Protein AF-A0A4R8HJK3-F1 (afdb_monomer)

Radius of gyration: 37.57 Å; Cα contacts (8 Å, |Δi|>4): 2387; chains: 1; bounding box: 85×85×134 Å

Sequence (767 aa):
MAYPEAEYRPLYYRHLDSIHRRRPHNGYPIPLLAPASTQYASVTLSGANAGLKINGTNYTLIQTVAQLDALDSHDATVLPGTTAASVSGNYALGQNIDASGTTYTDALIEKFSGMPAGLDHTVGNLTITSTALVNNNPVSNLALIGQTTAGGLVRDIGVVNANISSSATVVFSSGPQTVYGNFLGALVGSNLANISKAYSTGTVVGGNSGGLIGYNGIFPQPGVFNTISDSFSTVNVTGATVGGLIGRSEYLKIYRSHASGTVDSSLGGNSGGLIGYASNTNVYDSYATGDVLGGTIGVGLGGLIGNVPSGSAPILIRNSFATGNATGFYDLGGLVGTVSSSISNFTLENSYATGNVTSYQNTDVSQPPGIGGLIGAASSFGSNIVTITNSHATGNVTYTGAFGTGAGGLVGYTQGNGLIANSYATGNVTGVSGTGGLIGTGGSTNITNSYATGNVTGGNNAGGLAGSSSATITNSYATGNVVANVQAGGLVGTNAGGTITGSHATGSVTALGTTTNATLASAGGLVGTNFGLISNSYATGAVTGQSGYTGGIAGVNFNNSGNPNNTTTGVINNSYYNSEVNPSLPATNFPSGLASQLVAGKVTGGGGLTSAQIKDAPFYINGTINQVFAARAAAAEAAAAASAAAARLAQTQHAASGAGNVISNRATAPTTVPNGLLATAGRAAVEAVSSADVDALIQGCEPTQTPLPAVRTHTQHASTTTSGPHKVHVSSPGAHYRARIRSIEVDGQHFDLDNGGRNSAPTPNAQ

Structure (mmCIF, N/CA/C/O backbone):
data_AF-A0A4R8HJK3-F1
#
_entry.id   AF-A0A4R8HJK3-F1
#
loop_
_atom_site.group_PDB
_atom_site.id
_atom_site.type_symbol
_atom_site.label_atom_id
_atom_site.label_alt_id
_atom_site.label_comp_id
_atom_site.label_asym_id
_atom_site.label_entity_id
_atom_site.label_seq_id
_atom_site.pdbx_PDB_ins_code
_atom_site.Cartn_x
_atom_site.Cartn_y
_atom_site.Cartn_z
_atom_site.occupancy
_atom_site.B_iso_or_equiv
_atom_site.auth_seq_id
_atom_site.auth_comp_id
_atom_site.auth_asym_id
_atom_site.auth_atom_id
_atom_site.pdbx_PDB_model_num
ATOM 1 N N . MET A 1 1 ? 20.013 -35.938 18.087 1.00 31.06 1 MET A N 1
ATOM 2 C CA . MET A 1 1 ? 18.830 -36.562 18.715 1.00 31.06 1 MET A CA 1
ATOM 3 C C . MET A 1 1 ? 17.604 -35.918 18.106 1.00 31.06 1 MET A C 1
ATOM 5 O O . MET A 1 1 ? 17.347 -34.755 18.378 1.00 31.06 1 MET A O 1
ATOM 9 N N . ALA A 1 2 ? 16.949 -36.632 17.196 1.00 28.08 2 ALA A N 1
ATOM 10 C CA . ALA A 1 2 ? 15.726 -36.200 16.534 1.00 28.08 2 ALA A CA 1
ATOM 11 C C . ALA A 1 2 ? 14.532 -36.817 17.274 1.00 28.08 2 ALA A C 1
ATOM 13 O O . ALA A 1 2 ? 14.559 -38.013 17.557 1.00 28.08 2 ALA A O 1
ATOM 14 N N . TYR A 1 3 ? 13.515 -36.010 17.570 1.00 24.00 3 TYR A N 1
ATOM 15 C CA . TYR A 1 3 ? 12.182 -36.480 17.947 1.00 24.00 3 TYR A CA 1
ATOM 16 C C . TYR A 1 3 ? 11.163 -35.926 16.936 1.00 24.00 3 TYR A C 1
ATOM 18 O O . TYR A 1 3 ? 11.348 -34.799 16.473 1.00 24.00 3 TYR A O 1
ATOM 26 N N . PRO A 1 4 ? 10.148 -36.715 16.541 1.00 32.66 4 PRO A N 1
ATOM 27 C CA . PRO A 1 4 ? 9.341 -36.465 15.351 1.00 32.66 4 PRO A CA 1
ATOM 28 C C . PRO A 1 4 ? 8.072 -35.653 15.653 1.00 32.66 4 PRO A C 1
ATOM 30 O O . PRO A 1 4 ? 7.430 -35.850 16.685 1.00 32.66 4 PRO A O 1
ATOM 33 N N . GLU A 1 5 ? 7.677 -34.787 14.717 1.00 28.19 5 GLU A N 1
ATOM 34 C CA . GLU A 1 5 ? 6.340 -34.189 14.678 1.00 28.19 5 GLU A CA 1
ATOM 35 C C . GLU A 1 5 ? 5.310 -35.254 14.277 1.00 28.19 5 GLU A C 1
ATOM 37 O O . GLU A 1 5 ? 5.329 -35.763 13.156 1.00 28.19 5 GLU A O 1
ATOM 42 N N . ALA A 1 6 ? 4.403 -35.583 15.195 1.00 27.94 6 ALA A N 1
ATOM 43 C CA . ALA A 1 6 ? 3.188 -36.330 14.904 1.00 27.94 6 ALA A CA 1
ATOM 44 C C . ALA A 1 6 ? 1.974 -35.401 15.034 1.00 27.94 6 ALA A C 1
ATOM 46 O O . ALA A 1 6 ? 1.847 -34.630 15.985 1.00 27.94 6 ALA A O 1
ATOM 47 N N . GLU A 1 7 ? 1.107 -35.490 14.032 1.00 33.06 7 GLU A N 1
ATOM 48 C CA . GLU A 1 7 ? -0.094 -34.696 13.803 1.00 33.06 7 GLU A CA 1
ATOM 49 C C . GLU A 1 7 ? -1.049 -34.628 15.006 1.00 33.06 7 GLU A C 1
ATOM 51 O O . GLU A 1 7 ? -1.525 -35.644 15.505 1.00 33.06 7 GLU A O 1
ATOM 56 N N . TYR A 1 8 ? -1.464 -33.409 15.358 1.00 25.27 8 TYR A N 1
ATOM 57 C CA . TYR A 1 8 ? -2.750 -33.149 16.004 1.00 25.27 8 TYR A CA 1
ATOM 58 C C . TYR A 1 8 ? -3.530 -32.151 15.140 1.00 25.27 8 TYR A C 1
ATOM 60 O O . TYR A 1 8 ? -3.391 -30.936 15.264 1.00 25.27 8 TYR A O 1
ATOM 68 N N . ARG A 1 9 ? -4.349 -32.673 14.219 1.00 28.58 9 ARG A N 1
ATOM 69 C CA . ARG A 1 9 ? -5.358 -31.902 13.476 1.00 28.58 9 ARG A CA 1
ATOM 70 C C . ARG A 1 9 ? -6.729 -32.105 14.139 1.00 28.58 9 ARG A C 1
ATOM 72 O O . ARG A 1 9 ? -7.262 -33.210 14.047 1.00 28.58 9 ARG A O 1
ATOM 79 N N . PRO A 1 10 ? -7.356 -31.086 14.754 1.00 29.20 10 PRO A N 1
ATOM 80 C CA . PRO A 1 10 ? -8.747 -31.189 15.179 1.00 29.20 10 PRO A CA 1
ATOM 81 C C . PRO A 1 10 ? -9.685 -31.118 13.965 1.00 29.20 10 PRO A C 1
ATOM 83 O O . PRO A 1 10 ? -9.538 -30.271 13.084 1.00 29.20 10 PRO A O 1
ATOM 86 N N . LEU A 1 11 ? -10.689 -31.994 13.951 1.00 28.12 11 LEU A N 1
ATOM 87 C CA . LEU A 1 11 ? -11.672 -32.245 12.885 1.00 28.12 11 LEU A CA 1
ATOM 88 C C . LEU A 1 11 ? -12.611 -31.068 12.522 1.00 28.12 11 LEU A C 1
ATOM 90 O O . LEU A 1 11 ? -13.543 -31.254 11.744 1.00 28.12 11 LEU A O 1
ATOM 94 N N . TYR A 1 12 ? -12.364 -29.848 13.005 1.00 28.33 12 TYR A N 1
ATOM 95 C CA . TYR A 1 12 ? -13.223 -28.681 12.750 1.00 28.33 12 TYR A CA 1
ATOM 96 C C . TYR A 1 12 ? -12.961 -27.980 11.400 1.00 28.33 12 TYR A C 1
ATOM 98 O O . TYR A 1 12 ? -13.743 -27.136 10.972 1.00 28.33 12 TYR A O 1
ATOM 106 N N . TYR A 1 13 ? -11.890 -28.349 10.684 1.00 30.72 13 TYR A N 1
ATOM 107 C CA . TYR A 1 13 ? -11.502 -27.702 9.420 1.00 30.72 13 TYR A CA 1
ATOM 108 C C . TYR A 1 13 ? -12.214 -28.234 8.161 1.00 30.72 13 TYR A C 1
ATOM 110 O O . TYR A 1 13 ? -12.212 -27.558 7.136 1.00 30.72 13 TYR A O 1
ATOM 118 N N . ARG A 1 14 ? -12.877 -29.401 8.202 1.00 26.73 14 ARG A N 1
ATOM 119 C CA . ARG A 1 14 ? -13.478 -29.999 6.986 1.00 26.73 14 ARG A CA 1
ATOM 120 C C . ARG A 1 14 ? -14.782 -29.349 6.509 1.00 26.73 14 ARG A C 1
ATOM 122 O O . ARG A 1 14 ? -15.189 -29.616 5.383 1.00 26.73 14 ARG A O 1
ATOM 129 N N . HIS A 1 15 ? -15.424 -28.496 7.310 1.00 26.30 15 HIS A N 1
ATOM 130 C CA . HIS A 1 15 ? -16.666 -27.817 6.908 1.00 26.30 15 HIS A CA 1
ATOM 131 C C . HIS A 1 15 ? -16.493 -26.356 6.472 1.00 26.30 15 HIS A C 1
ATOM 133 O O . HIS A 1 15 ? -17.415 -25.782 5.900 1.00 26.30 15 HIS A O 1
ATOM 139 N N . LEU A 1 16 ? -15.304 -25.771 6.646 1.00 30.98 16 LEU A N 1
ATOM 140 C CA . LEU A 1 16 ? -15.002 -24.426 6.142 1.00 30.98 16 LEU A CA 1
ATOM 141 C C . LEU A 1 16 ? -14.390 -24.453 4.732 1.00 30.98 16 LEU A C 1
ATOM 143 O O . LEU A 1 16 ? -14.540 -23.489 3.984 1.00 30.98 16 LEU A O 1
ATOM 147 N N . ASP A 1 17 ? -13.806 -25.574 4.295 1.00 29.61 17 ASP A N 1
ATOM 148 C CA . ASP A 1 17 ? -13.313 -25.755 2.916 1.00 29.61 17 ASP A CA 1
ATOM 149 C C . ASP A 1 17 ? -14.422 -25.733 1.846 1.00 29.61 17 ASP A C 1
ATOM 151 O O . ASP A 1 17 ? -14.151 -25.452 0.678 1.00 29.61 17 ASP A O 1
ATOM 155 N N . SER A 1 18 ? -15.691 -25.954 2.210 1.00 29.59 18 SER A N 1
ATOM 156 C CA . SER A 1 18 ? -16.807 -25.827 1.262 1.00 29.59 18 SER A CA 1
ATOM 157 C C . SER A 1 18 ? -17.235 -24.378 1.000 1.00 29.59 18 SER A C 1
ATOM 159 O O . SER A 1 18 ? -17.853 -24.122 -0.031 1.00 29.59 18 SER A O 1
ATOM 161 N N . ILE A 1 19 ? -16.871 -23.422 1.865 1.00 34.91 19 ILE A N 1
ATOM 162 C CA . ILE A 1 19 ? -17.136 -21.984 1.651 1.00 34.91 19 ILE A CA 1
ATOM 163 C C . ILE A 1 19 ? -16.009 -21.331 0.825 1.00 34.91 19 ILE A C 1
ATOM 165 O O . ILE A 1 19 ? -16.246 -20.367 0.100 1.00 34.91 19 ILE A O 1
ATOM 169 N N . HIS A 1 20 ? -14.815 -21.935 0.790 1.00 38.59 20 HIS A N 1
ATOM 170 C CA . HIS A 1 20 ? -13.681 -21.505 -0.044 1.00 38.59 20 HIS A CA 1
ATOM 171 C C . HIS A 1 20 ? -13.881 -21.707 -1.565 1.00 38.59 20 HIS A C 1
ATOM 173 O O . HIS A 1 20 ? -13.000 -21.355 -2.353 1.00 38.59 20 HIS A O 1
ATOM 179 N N . ARG A 1 21 ? -15.023 -22.259 -2.009 1.00 34.44 21 ARG A N 1
ATOM 180 C CA . ARG A 1 21 ? -15.327 -22.532 -3.430 1.00 34.44 21 ARG A CA 1
ATOM 181 C C . ARG A 1 21 ? -16.035 -21.403 -4.183 1.00 34.44 21 ARG A C 1
ATOM 183 O O . ARG A 1 21 ? -16.344 -21.582 -5.355 1.00 34.44 21 ARG A O 1
ATOM 190 N N . ARG A 1 22 ? -16.266 -20.237 -3.575 1.00 36.28 22 ARG A N 1
ATOM 191 C CA . ARG A 1 22 ? -16.750 -19.050 -4.304 1.00 36.28 22 ARG A CA 1
ATOM 192 C C . ARG A 1 22 ? -15.582 -18.139 -4.687 1.00 36.28 22 ARG A C 1
ATOM 194 O O . ARG A 1 22 ? -15.474 -17.021 -4.207 1.00 36.28 22 ARG A O 1
ATOM 201 N N . ARG A 1 23 ? -14.678 -18.646 -5.530 1.00 42.28 23 ARG A N 1
ATOM 202 C CA . ARG A 1 23 ? -13.712 -17.818 -6.269 1.00 42.28 23 ARG A CA 1
ATOM 203 C C . ARG A 1 23 ? -14.270 -17.605 -7.679 1.00 42.28 23 ARG A C 1
ATOM 205 O O . ARG A 1 23 ? -14.518 -18.613 -8.341 1.00 42.28 23 ARG A O 1
ATOM 212 N N . PRO A 1 24 ? -14.446 -16.373 -8.180 1.00 35.66 24 PRO A N 1
ATOM 213 C CA . PRO A 1 24 ? -14.475 -16.174 -9.619 1.00 35.66 24 PRO A CA 1
ATOM 214 C C . PRO A 1 24 ? -13.072 -16.451 -10.187 1.00 35.66 24 PRO A C 1
ATOM 216 O O . PRO A 1 24 ? -12.055 -16.275 -9.512 1.00 35.66 24 PRO A O 1
ATOM 219 N N . HIS A 1 25 ? -13.004 -16.926 -11.431 1.00 37.34 25 HIS A N 1
ATOM 220 C CA . HIS A 1 25 ? -11.772 -17.331 -12.125 1.00 37.34 25 HIS A CA 1
ATOM 221 C C . HIS A 1 25 ? -10.754 -16.193 -12.382 1.00 37.34 25 HIS A C 1
ATOM 223 O O . HIS A 1 25 ? -9.767 -16.409 -13.079 1.00 37.34 25 HIS A O 1
ATOM 229 N N . ASN A 1 26 ? -10.955 -15.002 -11.814 1.00 34.78 26 ASN A N 1
ATOM 230 C CA . ASN A 1 26 ? -10.176 -13.788 -12.065 1.00 34.78 26 ASN A CA 1
ATOM 231 C C . ASN A 1 26 ? -9.347 -13.289 -10.860 1.00 34.78 26 ASN A C 1
ATOM 233 O O . ASN A 1 26 ? -8.734 -12.234 -10.954 1.00 34.78 26 ASN A O 1
ATOM 237 N N . GLY A 1 27 ? -9.274 -14.034 -9.749 1.00 36.84 27 GLY A N 1
ATOM 238 C CA . GLY A 1 27 ? -8.301 -13.761 -8.677 1.00 36.84 27 GLY A CA 1
ATOM 239 C C . GLY A 1 27 ? -8.592 -12.545 -7.786 1.00 36.84 27 GLY A C 1
ATOM 240 O O . GLY A 1 27 ? -7.771 -12.238 -6.925 1.00 36.84 27 GLY A O 1
ATOM 241 N N . TYR A 1 28 ? -9.746 -11.886 -7.933 1.00 34.69 28 TYR A N 1
ATOM 242 C CA . TYR A 1 28 ? -10.144 -10.782 -7.055 1.00 34.69 28 TYR A CA 1
ATOM 243 C C . TYR A 1 28 ? -10.745 -11.300 -5.733 1.00 34.69 28 TYR A C 1
ATOM 245 O O . TYR A 1 28 ? -11.658 -12.134 -5.760 1.00 34.69 28 TYR A O 1
ATOM 253 N N . PRO A 1 29 ? -10.282 -10.802 -4.571 1.00 39.00 29 PRO A N 1
ATOM 254 C CA . PRO A 1 29 ? -11.016 -10.891 -3.314 1.00 39.00 29 PRO A CA 1
ATOM 255 C C . PRO A 1 29 ? -12.417 -10.291 -3.483 1.00 39.00 29 PRO A C 1
ATOM 257 O O . PRO A 1 29 ? -12.561 -9.143 -3.894 1.00 39.00 29 PRO A O 1
ATOM 260 N N . ILE A 1 30 ? -13.456 -11.062 -3.170 1.00 43.94 30 ILE A N 1
ATOM 261 C CA . ILE A 1 30 ? -14.824 -10.544 -3.072 1.00 43.94 30 ILE A CA 1
ATOM 262 C C . ILE A 1 30 ? -15.096 -10.157 -1.615 1.00 43.94 30 ILE A C 1
ATOM 264 O O . ILE A 1 30 ? -14.769 -10.947 -0.724 1.00 43.94 30 ILE A O 1
ATOM 268 N N . PRO A 1 31 ? -15.706 -8.987 -1.343 1.00 44.19 31 PRO A N 1
ATOM 269 C CA . PRO A 1 31 ? -16.271 -8.711 -0.032 1.00 44.19 31 PRO A CA 1
ATOM 270 C C . PRO A 1 31 ? -17.174 -9.883 0.360 1.00 44.19 31 PRO A C 1
ATOM 272 O O . PRO A 1 31 ? -18.085 -10.247 -0.390 1.00 44.19 31 PRO A O 1
ATOM 275 N N . LEU A 1 32 ? -16.909 -10.507 1.509 1.00 41.03 32 LEU A N 1
ATOM 276 C CA . LEU A 1 32 ? -17.810 -11.499 2.090 1.00 41.03 32 LEU A CA 1
ATOM 277 C C . LEU A 1 32 ? -19.050 -10.762 2.604 1.00 41.03 32 LEU A C 1
ATOM 279 O O . LEU A 1 32 ? -19.198 -10.494 3.791 1.00 41.03 32 LEU A O 1
ATOM 283 N N . LEU A 1 33 ? -19.942 -10.410 1.683 1.00 39.72 33 LEU A N 1
ATOM 284 C CA . LEU A 1 33 ? -21.311 -10.071 2.024 1.00 39.72 33 LEU A CA 1
ATOM 285 C C . LEU A 1 33 ? -21.958 -11.345 2.568 1.00 39.72 33 LEU A C 1
ATOM 287 O O . LEU A 1 33 ? -21.807 -12.427 1.985 1.00 39.72 33 LEU A O 1
ATOM 291 N N . ALA A 1 34 ? -22.684 -11.231 3.681 1.00 39.41 34 ALA A N 1
ATOM 292 C CA . ALA A 1 34 ? -23.600 -12.290 4.081 1.00 39.41 34 ALA A CA 1
ATOM 293 C C . ALA A 1 34 ? -24.471 -12.651 2.859 1.00 39.41 34 ALA A C 1
ATOM 295 O O . ALA A 1 34 ? -24.868 -11.742 2.120 1.00 39.41 34 ALA A O 1
ATOM 296 N N . PRO A 1 35 ? -24.747 -13.943 2.586 1.00 39.34 35 PRO A N 1
ATOM 297 C CA . PRO A 1 35 ? -25.641 -14.315 1.496 1.00 39.34 35 PRO A CA 1
ATOM 298 C C . PRO A 1 35 ? -26.916 -13.480 1.609 1.00 39.34 35 PRO A C 1
ATOM 300 O O . PRO A 1 35 ? -27.461 -13.403 2.708 1.00 39.34 35 PRO A O 1
ATOM 303 N N . ALA A 1 36 ? -27.381 -12.880 0.508 1.00 36.91 36 ALA A N 1
ATOM 304 C CA . ALA A 1 36 ? -28.487 -11.910 0.472 1.00 36.91 36 ALA A CA 1
ATOM 305 C C . ALA A 1 36 ? -29.816 -12.395 1.106 1.00 36.91 36 ALA A C 1
ATOM 307 O O . ALA A 1 36 ? -30.759 -11.625 1.236 1.00 36.91 36 ALA A O 1
ATOM 308 N N . SER A 1 37 ? -29.889 -13.664 1.515 1.00 36.50 37 SER A N 1
ATOM 309 C CA . SER A 1 37 ? -31.009 -14.318 2.188 1.00 36.50 37 SER A CA 1
ATOM 310 C C . SER A 1 37 ? -30.762 -14.675 3.666 1.00 36.50 37 SER A C 1
ATOM 312 O O . SER A 1 37 ? -31.604 -15.339 4.265 1.00 36.50 37 SER A O 1
ATOM 314 N N . THR A 1 38 ? -29.623 -14.309 4.268 1.00 39.28 38 THR A N 1
ATOM 315 C CA . THR A 1 38 ? -29.344 -14.598 5.689 1.00 39.28 38 THR A CA 1
ATOM 316 C C . THR A 1 38 ? -29.827 -13.433 6.544 1.00 39.28 38 THR A C 1
ATOM 318 O O . THR A 1 38 ? -29.096 -12.472 6.768 1.00 39.28 38 THR A O 1
ATOM 321 N N . GLN A 1 39 ? -31.072 -13.505 7.009 1.00 41.84 39 GLN A N 1
ATOM 322 C CA . GLN A 1 39 ? -31.547 -12.644 8.089 1.00 41.84 39 GLN A CA 1
ATOM 323 C C . GLN A 1 39 ? -31.033 -13.220 9.412 1.00 41.84 39 GLN A C 1
ATOM 325 O O . GLN A 1 39 ? -31.537 -14.237 9.889 1.00 41.84 39 GLN A O 1
ATOM 330 N N . TYR A 1 40 ? -30.012 -12.594 9.992 1.00 51.72 40 TYR A N 1
ATOM 331 C CA . TYR A 1 40 ? -29.707 -12.798 11.404 1.00 51.72 40 TYR A CA 1
ATOM 332 C C . TYR A 1 40 ? -30.795 -12.070 12.198 1.00 51.72 40 TYR A C 1
ATOM 334 O O . TYR A 1 40 ? -30.939 -10.853 12.088 1.00 51.72 40 TYR A O 1
ATOM 342 N N . ALA A 1 41 ? -31.640 -12.827 12.892 1.00 56.84 41 ALA A N 1
ATOM 343 C CA . ALA A 1 41 ? -32.669 -12.272 13.758 1.00 56.84 41 ALA A CA 1
ATOM 344 C C . ALA A 1 41 ? -32.107 -12.180 15.176 1.00 56.84 41 ALA A C 1
ATOM 346 O O . ALA A 1 41 ? -31.610 -13.177 15.704 1.00 56.84 41 ALA A O 1
ATOM 347 N N . SER A 1 42 ? -32.209 -11.002 15.790 1.00 70.50 42 SER A N 1
ATOM 348 C CA . SER A 1 42 ? -31.883 -10.846 17.202 1.00 70.50 42 SER A CA 1
ATOM 349 C C . SER A 1 42 ? -32.899 -11.596 18.063 1.00 70.50 42 SER A C 1
ATOM 351 O O . SER A 1 42 ? -34.081 -11.722 17.721 1.00 70.50 42 SER A O 1
ATOM 353 N N . VAL A 1 43 ? -32.430 -12.137 19.184 1.00 72.44 43 VAL A N 1
ATOM 354 C CA . VAL A 1 43 ? -33.273 -12.882 20.122 1.00 72.44 43 VAL A CA 1
ATOM 355 C C . VAL A 1 43 ? -33.594 -11.976 21.300 1.00 72.44 43 VAL A C 1
ATOM 357 O O . VAL A 1 43 ? -32.863 -11.956 22.284 1.00 72.44 43 VAL A O 1
ATOM 360 N N . THR A 1 44 ? -34.710 -11.250 21.213 1.00 78.62 44 THR A N 1
ATOM 361 C CA . THR A 1 44 ? -35.181 -10.411 22.322 1.00 78.62 44 THR A CA 1
ATOM 362 C C . THR A 1 44 ? -35.652 -11.282 23.489 1.00 78.62 44 THR A C 1
ATOM 364 O O . THR A 1 44 ? -36.623 -12.032 23.376 1.00 78.62 44 THR A O 1
ATOM 367 N N . LEU A 1 45 ? -34.985 -11.156 24.631 1.00 82.06 45 LEU A N 1
ATOM 368 C CA . LEU A 1 45 ? -35.257 -11.869 25.876 1.00 82.06 45 LEU A CA 1
ATOM 369 C C . LEU A 1 45 ? -35.814 -10.893 26.916 1.00 82.06 45 LEU A C 1
ATOM 371 O O . LEU A 1 45 ? -35.121 -10.537 27.863 1.00 82.06 45 LEU A O 1
ATOM 375 N N . SER A 1 46 ? -37.051 -10.429 26.740 1.00 72.81 46 SER A N 1
ATOM 376 C CA . SER A 1 46 ? -37.673 -9.443 27.633 1.00 72.81 46 SER A CA 1
ATOM 377 C C . SER A 1 46 ? -38.318 -10.071 28.881 1.00 72.81 46 SER A C 1
ATOM 379 O O . SER A 1 46 ? -38.750 -11.223 28.884 1.00 72.81 46 SER A O 1
ATOM 381 N N . GLY A 1 47 ? -38.406 -9.284 29.960 1.00 72.50 47 GLY A N 1
ATOM 382 C CA . GLY A 1 47 ? -39.075 -9.655 31.214 1.00 72.50 47 GLY A CA 1
ATOM 383 C C . GLY A 1 47 ? -38.122 -9.988 32.369 1.00 72.50 47 GLY A C 1
ATOM 384 O O . GLY A 1 47 ? -37.033 -10.516 32.172 1.00 72.50 47 GLY A O 1
ATOM 385 N N . ALA A 1 48 ? -38.551 -9.697 33.603 1.00 72.88 48 ALA A N 1
ATOM 386 C CA . ALA A 1 48 ? -37.720 -9.817 34.812 1.00 72.88 48 ALA A CA 1
ATOM 387 C C . ALA A 1 48 ? -37.249 -11.252 35.128 1.00 72.88 48 ALA A C 1
ATOM 389 O O . ALA A 1 48 ? -36.274 -11.429 35.849 1.00 72.88 48 ALA A O 1
ATOM 390 N N . ASN A 1 49 ? -37.929 -12.264 34.576 1.00 79.25 49 ASN A N 1
ATOM 391 C CA . ASN A 1 49 ? -37.617 -13.685 34.766 1.00 79.25 49 ASN A CA 1
ATOM 392 C C . ASN A 1 49 ? -36.940 -14.323 33.541 1.00 79.25 49 ASN A C 1
ATOM 394 O O . ASN A 1 49 ? -36.793 -15.545 33.494 1.00 79.25 49 ASN A O 1
ATOM 398 N N . ALA A 1 50 ? -36.583 -13.533 32.524 1.00 83.50 50 ALA A N 1
ATOM 399 C CA . ALA A 1 50 ? -35.864 -14.053 31.373 1.00 83.50 50 ALA A CA 1
ATOM 400 C C . ALA A 1 50 ? -34.485 -14.563 31.818 1.00 83.50 50 ALA A C 1
ATOM 402 O O . ALA A 1 50 ? -33.764 -13.900 32.562 1.00 83.50 50 ALA A O 1
ATOM 403 N N . GLY A 1 51 ? -34.127 -15.765 31.372 1.00 86.56 51 GLY A N 1
ATOM 404 C CA . GLY A 1 51 ? -32.850 -16.394 31.678 1.00 86.56 51 GLY A CA 1
ATOM 405 C C . GLY A 1 51 ? -32.222 -16.943 30.412 1.00 86.56 51 GLY A C 1
ATOM 406 O O . GLY A 1 51 ? -32.917 -17.473 29.545 1.00 86.56 51 GLY A O 1
ATOM 407 N N . LEU A 1 52 ? -30.900 -16.839 30.315 1.00 90.25 52 LEU A N 1
ATOM 408 C CA . LEU A 1 52 ? -30.147 -17.344 29.179 1.00 90.25 52 LEU A CA 1
ATOM 409 C C . LEU A 1 52 ? -29.078 -18.325 29.644 1.00 90.25 52 LEU A C 1
ATOM 411 O O . LEU A 1 52 ? -28.291 -18.044 30.549 1.00 90.25 52 LEU A O 1
ATOM 415 N N . LYS A 1 53 ? -29.034 -19.476 28.971 1.00 89.81 53 LYS A N 1
ATOM 416 C CA . LYS A 1 53 ? -27.938 -20.436 29.066 1.00 89.81 53 LYS A CA 1
ATOM 417 C C . LYS A 1 53 ? -27.382 -20.710 27.679 1.00 89.81 53 LYS A C 1
ATOM 419 O O . LYS A 1 53 ? -28.126 -21.122 26.796 1.00 89.81 53 LYS A O 1
ATOM 424 N N . ILE A 1 54 ? -26.075 -20.552 27.510 1.00 83.38 54 ILE A N 1
ATOM 425 C CA . ILE A 1 54 ? -25.366 -20.940 26.285 1.00 83.38 54 ILE A CA 1
ATOM 426 C C . ILE A 1 54 ? -24.381 -22.037 26.666 1.00 83.38 54 ILE A C 1
ATOM 428 O O . ILE A 1 54 ? -23.534 -21.831 27.531 1.00 83.38 54 ILE A O 1
ATOM 432 N N . ASN A 1 55 ? -24.512 -23.214 26.049 1.00 85.44 55 ASN A N 1
ATOM 433 C CA . ASN A 1 55 ? -23.690 -24.393 26.350 1.00 85.44 55 ASN A CA 1
ATOM 434 C C . ASN A 1 55 ? -23.656 -24.750 27.850 1.00 85.44 55 ASN A C 1
ATOM 436 O O . ASN A 1 55 ? -22.618 -25.111 28.393 1.00 85.44 55 ASN A O 1
ATOM 440 N N . GLY A 1 56 ? -24.797 -24.615 28.535 1.00 87.94 56 GLY A N 1
ATOM 441 C CA . GLY A 1 56 ? -24.922 -24.887 29.972 1.00 87.94 56 GLY A CA 1
ATOM 442 C C . GLY A 1 56 ? -24.447 -23.758 30.894 1.00 87.94 56 GLY A C 1
ATOM 443 O O . GLY A 1 56 ? -24.745 -23.798 32.086 1.00 87.94 56 GLY A O 1
ATOM 444 N N . THR A 1 57 ? -23.793 -22.725 30.363 1.00 89.25 57 THR A N 1
ATOM 445 C CA . THR A 1 57 ? -23.316 -21.568 31.129 1.00 89.25 57 THR A CA 1
ATOM 446 C C . THR A 1 57 ? -24.407 -20.506 31.238 1.00 89.25 57 THR A C 1
ATOM 448 O O . THR A 1 57 ? -24.952 -20.093 30.217 1.00 89.25 57 THR A O 1
ATOM 451 N N . ASN A 1 58 ? -24.713 -20.053 32.459 1.00 91.88 58 ASN A N 1
ATOM 452 C CA . ASN A 1 58 ? -25.654 -18.954 32.711 1.00 91.88 58 ASN A CA 1
ATOM 453 C C . ASN A 1 58 ? -25.092 -17.613 32.233 1.00 91.88 58 ASN A C 1
ATOM 455 O O . ASN A 1 58 ? -23.917 -17.329 32.465 1.00 91.88 58 ASN A O 1
ATOM 459 N N . TYR A 1 59 ? -25.957 -16.792 31.644 1.00 91.88 59 TYR A N 1
ATOM 460 C CA . TYR A 1 59 ? -25.679 -15.411 31.266 1.00 91.88 59 TYR A CA 1
ATOM 461 C C . TYR A 1 59 ? -26.603 -14.466 32.034 1.00 91.88 59 TYR A C 1
ATOM 463 O O . TYR A 1 59 ? -27.813 -14.694 32.107 1.00 91.88 59 TYR A O 1
ATOM 471 N N . THR A 1 60 ? -26.032 -13.393 32.572 1.00 92.69 60 THR A N 1
ATOM 472 C CA . THR A 1 60 ? -26.781 -12.273 33.144 1.00 92.69 60 THR A CA 1
ATOM 473 C C . THR A 1 60 ? -27.315 -11.406 32.009 1.00 92.69 60 THR A C 1
ATOM 475 O O . THR A 1 60 ? -26.538 -10.932 31.178 1.00 92.69 60 THR A O 1
ATOM 478 N N . LEU A 1 61 ? -28.634 -11.211 31.954 1.00 93.44 61 LEU A N 1
ATOM 479 C CA . LEU A 1 61 ? -29.265 -10.388 30.922 1.00 93.44 61 LEU A CA 1
ATOM 480 C C . LEU A 1 61 ? -29.208 -8.903 31.273 1.00 93.44 61 LEU A C 1
ATOM 482 O O . LEU A 1 61 ? -29.526 -8.509 32.394 1.00 93.44 61 LEU A O 1
ATOM 486 N N . ILE A 1 62 ? -28.861 -8.097 30.277 1.00 92.31 62 ILE A N 1
ATOM 487 C CA . ILE A 1 62 ? -28.804 -6.642 30.344 1.00 92.31 62 ILE A CA 1
ATOM 488 C C . ILE A 1 62 ? -29.870 -6.057 29.420 1.00 92.31 62 ILE A C 1
ATOM 490 O O . ILE A 1 62 ? -29.941 -6.399 28.242 1.00 92.31 62 ILE A O 1
ATOM 494 N N . GLN A 1 63 ? -30.719 -5.200 29.978 1.00 92.38 63 GLN A N 1
ATOM 495 C CA . GLN A 1 63 ? -31.929 -4.666 29.349 1.00 92.38 63 GLN A CA 1
ATOM 496 C C . GLN A 1 63 ? -31.921 -3.140 29.239 1.00 92.38 63 GLN A C 1
ATOM 498 O O . GLN A 1 63 ? -32.659 -2.588 28.425 1.00 92.38 63 GLN A O 1
ATOM 503 N N . THR A 1 64 ? -31.128 -2.438 30.053 1.00 93.25 64 THR A N 1
ATOM 504 C CA . THR A 1 64 ? -31.084 -0.968 30.068 1.00 93.25 64 THR A CA 1
ATOM 505 C C . THR A 1 64 ? -29.655 -0.440 30.130 1.00 93.25 64 THR A C 1
ATOM 507 O O . THR A 1 64 ? -28.743 -1.137 30.573 1.00 93.25 64 THR A O 1
ATOM 510 N N . VAL A 1 65 ? -29.463 0.822 29.730 1.00 93.62 65 VAL A N 1
ATOM 511 C CA . VAL A 1 65 ? -28.158 1.491 29.842 1.00 93.62 65 VAL A CA 1
ATOM 512 C C . VAL A 1 65 ? -27.723 1.636 31.302 1.00 93.62 65 VAL A C 1
ATOM 514 O O . VAL A 1 65 ? -26.566 1.399 31.612 1.00 93.62 65 VAL A O 1
ATOM 517 N N . ALA A 1 66 ? -28.659 1.885 32.224 1.00 91.50 66 ALA A N 1
ATOM 518 C CA . ALA A 1 66 ? -28.369 1.937 33.657 1.00 91.50 66 ALA A CA 1
ATOM 519 C C . ALA A 1 66 ? -27.859 0.592 34.210 1.00 91.50 66 ALA A C 1
ATOM 521 O O . ALA A 1 66 ? -27.061 0.569 35.139 1.00 91.50 66 ALA A O 1
ATOM 522 N N . GLN A 1 67 ? -28.304 -0.539 33.646 1.00 91.88 67 GLN A N 1
ATOM 523 C CA . GLN A 1 67 ? -27.760 -1.850 34.004 1.00 91.88 67 GLN A CA 1
ATOM 524 C C . GLN A 1 67 ? -26.360 -2.084 33.433 1.00 91.88 67 GLN A C 1
ATOM 526 O O . GLN A 1 67 ? -25.617 -2.828 34.059 1.00 91.88 67 GLN A O 1
ATOM 531 N N . LEU A 1 68 ? -26.020 -1.499 32.274 1.00 90.06 68 LEU A N 1
ATOM 532 C CA . LEU A 1 68 ? -24.653 -1.522 31.735 1.00 90.06 68 LEU A CA 1
ATOM 533 C C . LEU A 1 68 ? -23.709 -0.684 32.602 1.00 90.06 68 LEU A C 1
ATOM 535 O O . LEU A 1 68 ? -22.678 -1.198 33.011 1.00 90.06 68 LEU A O 1
ATOM 539 N N . ASP A 1 69 ? -24.095 0.558 32.895 1.00 87.94 69 ASP A N 1
ATOM 540 C CA . ASP A 1 69 ? -23.323 1.528 33.687 1.00 87.94 69 ASP A CA 1
ATOM 541 C C . ASP A 1 69 ? -23.058 1.014 35.112 1.00 87.94 69 ASP A C 1
ATOM 543 O O . ASP A 1 69 ? -21.959 1.084 35.634 1.00 87.94 69 ASP A O 1
ATOM 547 N N . ALA A 1 70 ? -24.042 0.354 35.729 1.00 87.75 70 ALA A N 1
ATOM 548 C CA . ALA A 1 70 ? -23.887 -0.190 37.077 1.00 87.75 70 ALA A CA 1
ATOM 549 C C . ALA A 1 70 ? -23.027 -1.473 37.169 1.00 87.75 70 ALA A C 1
ATOM 551 O O . ALA A 1 70 ? -22.887 -2.019 38.268 1.00 87.75 70 ALA A O 1
ATOM 552 N N . LEU A 1 71 ? -22.499 -2.014 36.060 1.00 87.06 71 LEU A N 1
ATOM 553 C CA . LEU A 1 71 ? -21.846 -3.333 36.051 1.00 87.06 71 LEU A CA 1
ATOM 554 C C . LEU A 1 71 ? -20.570 -3.400 36.885 1.00 87.06 71 LEU A C 1
ATOM 556 O O . LEU A 1 71 ? -20.312 -4.420 37.527 1.00 87.06 71 LEU A O 1
ATOM 560 N N . ASP A 1 72 ? -19.760 -2.355 36.844 1.00 81.81 72 ASP A N 1
ATOM 561 C CA . ASP A 1 72 ? -18.464 -2.280 37.515 1.00 81.81 72 ASP A CA 1
ATOM 562 C C . ASP A 1 72 ? -18.491 -1.363 38.741 1.00 81.81 72 ASP A C 1
ATOM 564 O O . ASP A 1 72 ? -17.450 -1.113 39.348 1.00 81.81 72 ASP A O 1
ATOM 568 N N . SER A 1 73 ? -19.682 -0.916 39.157 1.00 78.00 73 SER A N 1
ATOM 569 C CA . SER A 1 73 ? -19.902 0.034 40.255 1.00 78.00 73 SER A CA 1
ATOM 570 C C . SER A 1 73 ? -19.203 1.392 40.087 1.00 78.00 73 SER A C 1
ATOM 572 O O . SER A 1 73 ? -19.148 2.158 41.052 1.00 78.00 73 SER A O 1
ATOM 574 N N . HIS A 1 74 ? -18.699 1.692 38.887 1.00 78.12 74 HIS A N 1
ATOM 575 C CA . HIS A 1 74 ? -18.258 3.020 38.498 1.00 78.12 74 HIS A CA 1
ATOM 576 C C . HIS A 1 74 ? -19.467 3.855 38.053 1.00 78.12 74 HIS A C 1
ATOM 578 O O . HIS A 1 74 ? -20.462 3.324 37.571 1.00 78.12 74 HIS A O 1
ATOM 584 N N . ASP A 1 75 ? -19.398 5.168 38.254 1.00 77.69 75 ASP A N 1
ATOM 585 C CA . ASP A 1 75 ? -20.373 6.111 37.707 1.00 77.69 75 ASP A CA 1
ATOM 586 C C . ASP A 1 75 ? -19.674 6.912 36.611 1.00 77.69 75 ASP A C 1
ATOM 588 O O . ASP A 1 75 ? -18.927 7.851 36.901 1.00 77.69 75 ASP A O 1
ATOM 592 N N . ALA A 1 76 ? -19.932 6.552 35.351 1.00 76.19 76 ALA A N 1
ATOM 593 C CA . ALA A 1 76 ? -19.279 7.159 34.193 1.00 76.19 76 ALA A CA 1
ATOM 594 C C . ALA A 1 76 ? -19.663 8.642 33.970 1.00 76.19 76 ALA A C 1
ATOM 596 O O . ALA A 1 76 ? -19.137 9.304 33.061 1.00 76.19 76 ALA A O 1
ATOM 597 N N . THR A 1 77 ? -20.572 9.196 34.786 1.00 76.56 77 THR A N 1
ATOM 598 C CA . THR A 1 77 ? -20.926 10.626 34.809 1.00 76.56 77 THR A CA 1
ATOM 599 C C . THR A 1 77 ? -20.092 11.454 35.798 1.00 76.56 77 THR A C 1
ATOM 601 O O . THR A 1 77 ? -20.148 12.687 35.761 1.00 76.56 77 THR A O 1
ATOM 604 N N . VAL A 1 78 ? -19.295 10.811 36.663 1.00 66.94 78 VAL A N 1
ATOM 605 C CA . VAL A 1 78 ? -18.505 11.449 37.731 1.00 66.94 78 VAL A CA 1
ATOM 606 C C . VAL A 1 78 ? -17.005 11.425 37.396 1.00 66.94 78 VAL A C 1
ATOM 608 O O . VAL A 1 78 ? -16.547 10.592 36.625 1.00 66.94 78 VAL A O 1
ATOM 611 N N . LEU A 1 79 ? -16.251 12.393 37.949 1.00 62.00 79 LEU A N 1
ATOM 612 C CA . LEU A 1 79 ? -14.818 12.664 37.724 1.00 62.00 79 LEU A CA 1
ATOM 613 C C . LEU A 1 79 ? -14.000 11.443 37.220 1.00 62.00 79 LEU A C 1
ATOM 615 O O . LEU A 1 79 ? -13.808 10.487 37.979 1.00 62.00 79 LEU A O 1
ATOM 619 N N . PRO A 1 80 ? -13.462 11.511 35.988 1.00 64.25 80 PRO A N 1
ATOM 620 C CA . PRO A 1 80 ? -12.843 10.372 35.313 1.00 64.25 80 PRO A CA 1
ATOM 621 C C . PRO A 1 80 ? -11.601 9.829 36.035 1.00 64.25 80 PRO A C 1
ATOM 623 O O . PRO A 1 80 ? -10.850 10.577 36.670 1.00 64.25 80 PRO A O 1
ATOM 626 N N . GLY A 1 81 ? -11.356 8.524 35.888 1.00 55.62 81 GLY A N 1
ATOM 627 C CA . GLY A 1 81 ? -10.136 7.852 36.348 1.00 55.62 81 GLY A CA 1
ATOM 628 C C . GLY A 1 81 ? -10.086 7.473 37.833 1.00 55.62 81 GLY A C 1
ATOM 629 O O . GLY A 1 81 ? -9.005 7.549 38.427 1.00 55.62 81 GLY A O 1
ATOM 630 N N . THR A 1 82 ? -11.212 7.079 38.447 1.00 53.41 82 THR A N 1
ATOM 631 C CA . THR A 1 82 ? -11.263 6.832 39.901 1.00 53.41 82 THR A CA 1
ATOM 632 C C . THR A 1 82 ? -11.544 5.406 40.390 1.00 53.41 82 THR A C 1
ATOM 634 O O . THR A 1 82 ? -11.279 5.190 41.573 1.00 53.41 82 THR A O 1
ATOM 637 N N . THR A 1 83 ? -11.908 4.385 39.595 1.00 53.06 83 THR A N 1
ATOM 638 C CA . THR A 1 83 ? -12.127 3.042 40.194 1.00 53.06 83 THR A CA 1
ATOM 639 C C . THR A 1 83 ? -11.884 1.834 39.283 1.00 53.06 83 THR A C 1
ATOM 641 O O . THR A 1 83 ? -12.781 1.350 38.613 1.00 53.06 83 THR A O 1
ATOM 644 N N . ALA A 1 84 ? -10.721 1.193 39.464 1.00 55.44 84 ALA A N 1
ATOM 645 C CA . ALA A 1 84 ? -10.253 -0.042 38.813 1.00 55.44 84 ALA A CA 1
ATOM 646 C C . ALA A 1 84 ? -11.060 -1.344 39.088 1.00 55.44 84 ALA A C 1
ATOM 648 O O . ALA A 1 84 ? -10.495 -2.447 39.016 1.00 55.44 84 ALA A O 1
ATOM 649 N N . ALA A 1 85 ? -12.340 -1.260 39.454 1.00 62.72 85 ALA A N 1
ATOM 650 C CA . ALA A 1 85 ? -13.175 -2.430 39.688 1.00 62.72 85 ALA A CA 1
ATOM 651 C C . ALA A 1 85 ? -13.419 -3.149 38.356 1.00 62.72 85 ALA A C 1
ATOM 653 O O . ALA A 1 85 ? -14.012 -2.612 37.430 1.00 62.72 85 ALA A O 1
ATOM 654 N N . SER A 1 86 ? -12.914 -4.378 38.228 1.00 75.38 86 SER A N 1
ATOM 655 C CA . SER A 1 86 ? -13.205 -5.183 37.049 1.00 75.38 86 SER A CA 1
ATOM 656 C C . SER A 1 86 ? -14.468 -5.994 37.271 1.00 75.38 86 SER A C 1
ATOM 658 O O . SER A 1 86 ? -14.531 -6.799 38.201 1.00 75.38 86 SER A O 1
ATOM 660 N N . VAL A 1 87 ? -15.431 -5.855 36.369 1.00 84.69 87 VAL A N 1
ATOM 661 C CA . VAL A 1 87 ? -16.568 -6.770 36.305 1.00 84.69 87 VAL A CA 1
ATOM 662 C C . VAL A 1 87 ? -16.170 -8.035 35.537 1.00 84.69 87 VAL A C 1
ATOM 664 O O . VAL A 1 87 ? -15.492 -7.977 34.510 1.00 84.69 87 VAL A O 1
ATOM 667 N N . SER A 1 88 ? -16.562 -9.205 36.041 1.00 87.00 88 SER A N 1
ATOM 668 C CA . SER A 1 88 ? -16.312 -10.501 35.399 1.00 87.00 88 SER A CA 1
ATOM 669 C C . SER A 1 88 ? -17.585 -11.336 35.379 1.00 87.00 88 SER A C 1
ATOM 671 O O . SER A 1 88 ? -18.429 -11.220 36.264 1.00 87.00 88 SER A O 1
ATOM 673 N N . GLY A 1 89 ? -17.739 -12.172 34.355 1.00 89.12 89 GLY A N 1
ATOM 674 C CA . GLY A 1 89 ? -18.921 -13.012 34.182 1.00 89.12 89 GLY A CA 1
ATOM 675 C C . GLY A 1 89 ? -19.359 -13.135 32.728 1.00 89.12 89 GLY A C 1
ATOM 676 O O . GLY A 1 89 ? -18.711 -12.629 31.808 1.00 89.12 89 GLY A O 1
ATOM 677 N N . ASN A 1 90 ? -20.474 -13.830 32.525 1.00 91.12 90 ASN A N 1
ATOM 678 C CA . ASN A 1 90 ? -21.099 -13.977 31.216 1.00 91.12 90 ASN A CA 1
ATOM 679 C C . ASN A 1 90 ? -22.328 -13.080 31.180 1.00 91.12 90 ASN A C 1
ATOM 681 O O . ASN A 1 90 ? -23.234 -13.239 31.999 1.00 91.12 90 ASN A O 1
ATOM 685 N N . TYR A 1 91 ? -22.346 -12.148 30.240 1.00 93.19 91 TYR A N 1
ATOM 686 C CA . TYR A 1 91 ? -23.397 -11.147 30.125 1.00 93.19 91 TYR A CA 1
ATOM 687 C C . TYR A 1 91 ? -23.960 -11.187 28.718 1.00 93.19 91 TYR A C 1
ATOM 689 O O . TYR A 1 91 ? -23.222 -11.437 27.765 1.00 93.19 91 TYR A O 1
ATOM 697 N N . ALA A 1 92 ? -25.261 -10.974 28.578 1.00 93.06 92 ALA A N 1
ATOM 698 C CA . ALA A 1 92 ? -25.874 -10.856 27.270 1.00 93.06 92 ALA A CA 1
ATOM 699 C C . ALA A 1 92 ? -26.861 -9.703 27.219 1.00 93.06 92 ALA A C 1
ATOM 701 O O . ALA A 1 92 ? -27.583 -9.461 28.185 1.00 93.06 92 ALA A O 1
ATOM 702 N N . LEU A 1 93 ? -26.914 -9.012 26.085 1.00 92.69 93 LEU A N 1
ATOM 703 C CA . LEU A 1 93 ? -27.994 -8.067 25.838 1.00 92.69 93 LEU A CA 1
ATOM 704 C C . LEU A 1 93 ? -29.291 -8.859 25.637 1.00 92.69 93 LEU A C 1
ATOM 706 O O . LEU A 1 93 ? -29.331 -9.809 24.858 1.00 92.69 93 LEU A O 1
ATOM 710 N N . GLY A 1 94 ? -30.337 -8.497 26.378 1.00 91.81 94 GLY A N 1
ATOM 711 C CA . GLY A 1 94 ? -31.679 -9.056 26.208 1.00 91.81 94 GLY A CA 1
ATOM 712 C C . GLY A 1 94 ? -32.515 -8.294 25.181 1.00 91.81 94 GLY A C 1
ATOM 713 O O . GLY A 1 94 ? -33.554 -8.788 24.753 1.00 91.81 94 GLY A O 1
ATOM 714 N N . GLN A 1 95 ? -32.079 -7.093 24.799 1.00 92.06 95 GLN A N 1
ATOM 715 C CA . GLN A 1 95 ? -32.708 -6.239 23.799 1.00 92.06 95 GLN A CA 1
ATOM 716 C C . GLN A 1 95 ? -31.723 -5.164 23.324 1.00 92.06 95 GLN A C 1
ATOM 718 O O . GLN A 1 95 ? -30.627 -5.023 23.871 1.00 92.06 95 GLN A O 1
ATOM 723 N N . ASN A 1 96 ? -32.130 -4.368 22.333 1.00 92.69 96 ASN A N 1
ATOM 724 C CA . ASN A 1 96 ? -31.392 -3.160 21.976 1.00 92.69 96 ASN A CA 1
ATOM 725 C C . ASN A 1 96 ? -31.435 -2.165 23.141 1.00 92.69 96 ASN A C 1
ATOM 727 O O . ASN A 1 96 ? -32.498 -1.898 23.700 1.00 92.69 96 ASN A O 1
ATOM 731 N N . ILE A 1 97 ? -30.281 -1.603 23.475 1.00 95.62 97 ILE A N 1
ATOM 732 C CA . ILE A 1 97 ? -30.107 -0.619 24.534 1.00 95.62 97 ILE A CA 1
ATOM 733 C C . ILE A 1 97 ? -30.030 0.768 23.904 1.00 95.62 97 ILE A C 1
ATOM 735 O O . ILE A 1 97 ? -29.213 0.989 23.014 1.00 95.62 97 ILE A O 1
ATOM 739 N N . ASP A 1 98 ? -30.851 1.703 24.370 1.00 96.62 98 ASP A N 1
ATOM 740 C CA . ASP A 1 98 ? -30.724 3.119 24.027 1.00 96.62 98 ASP A CA 1
ATOM 741 C C . ASP A 1 98 ? -29.991 3.852 25.157 1.00 96.62 98 ASP A C 1
ATOM 743 O O . ASP A 1 98 ? -30.436 3.821 26.305 1.00 96.62 98 ASP A O 1
ATOM 747 N N . ALA A 1 99 ? -28.856 4.467 24.829 1.00 96.44 99 ALA A N 1
ATOM 748 C CA . ALA A 1 99 ? -28.041 5.274 25.734 1.00 96.44 99 ALA A CA 1
ATOM 749 C C . ALA A 1 99 ? -28.270 6.787 25.541 1.00 96.44 99 ALA A C 1
ATOM 751 O O . ALA A 1 99 ? -27.499 7.599 26.054 1.00 96.44 99 ALA A O 1
ATOM 752 N N . SER A 1 100 ? -29.307 7.181 24.791 1.00 95.44 100 SER A N 1
ATOM 753 C CA . SER A 1 100 ? -29.650 8.589 24.591 1.00 95.44 100 SER A CA 1
ATOM 754 C C . SER A 1 100 ? -30.026 9.297 25.904 1.00 95.44 100 SER A C 1
ATOM 756 O O . SER A 1 100 ? -30.502 8.688 26.860 1.00 95.44 100 SER A O 1
ATOM 758 N N . GLY A 1 101 ? -29.814 10.616 25.953 1.00 91.69 101 GLY A N 1
ATOM 759 C CA . GLY A 1 101 ? -30.202 11.460 27.092 1.00 91.69 101 GLY A CA 1
ATOM 760 C C . GLY A 1 101 ? -29.142 11.635 28.184 1.00 91.69 101 GLY A C 1
ATOM 761 O O . GLY A 1 101 ? -29.308 12.523 29.020 1.00 91.69 101 GLY A O 1
ATOM 762 N N . THR A 1 102 ? -28.039 10.884 28.135 1.00 93.06 102 THR A N 1
ATOM 763 C CA . THR A 1 102 ? -26.901 11.027 29.056 1.00 93.06 102 THR A CA 1
ATOM 764 C C . THR A 1 102 ? -25.609 11.250 28.273 1.00 93.06 102 THR A C 1
ATOM 766 O O . THR A 1 102 ? -25.321 10.534 27.316 1.00 93.06 102 THR A O 1
ATOM 769 N N . THR A 1 103 ? -24.818 12.237 28.698 1.00 94.50 103 THR A N 1
ATOM 770 C CA . THR A 1 103 ? -23.437 12.416 28.237 1.00 94.50 103 THR A CA 1
ATOM 771 C C . THR A 1 103 ? -22.504 11.929 29.332 1.00 94.50 103 THR A C 1
ATOM 773 O O . THR A 1 103 ? -22.477 12.504 30.419 1.00 94.50 103 THR A O 1
ATOM 776 N N . TYR A 1 104 ? -21.737 10.890 29.033 1.00 94.12 104 TYR A N 1
ATOM 777 C CA . TYR A 1 104 ? -20.742 10.334 29.941 1.00 94.12 104 TYR A CA 1
ATOM 778 C C . TYR A 1 104 ? -19.399 11.051 29.780 1.00 94.12 104 TYR A C 1
ATOM 780 O O . TYR A 1 104 ? -19.117 11.645 28.734 1.00 94.12 104 TYR A O 1
ATOM 788 N N . THR A 1 105 ? -18.559 10.990 30.809 1.00 92.75 105 THR A N 1
ATOM 789 C CA . THR A 1 105 ? -17.220 11.610 30.818 1.00 92.75 105 THR A CA 1
ATOM 790 C C . THR A 1 105 ? -16.078 10.604 30.946 1.00 92.75 105 THR A C 1
ATOM 792 O O . THR A 1 105 ? -14.916 10.983 30.762 1.00 92.75 105 THR A O 1
ATOM 795 N N . ASP A 1 106 ? -16.421 9.340 31.199 1.00 91.19 106 ASP A N 1
ATOM 796 C CA . ASP A 1 106 ? -15.544 8.169 31.197 1.00 91.19 106 ASP A CA 1
ATOM 797 C C . ASP A 1 106 ? -16.206 7.013 30.411 1.00 91.19 106 ASP A C 1
ATOM 799 O O . ASP A 1 106 ? -17.312 7.163 29.879 1.00 91.19 106 ASP A O 1
ATOM 803 N N . ALA A 1 107 ? -15.520 5.878 30.276 1.00 92.12 107 ALA A N 1
ATOM 804 C CA . ALA A 1 107 ? -16.081 4.675 29.669 1.00 92.12 107 ALA A CA 1
ATOM 805 C C . ALA A 1 107 ? -17.304 4.157 30.446 1.00 92.12 107 ALA A C 1
ATOM 807 O O . ALA A 1 107 ? -17.290 4.144 31.670 1.00 92.12 107 ALA A O 1
ATOM 808 N N . LEU A 1 108 ? -18.330 3.662 29.737 1.00 91.94 108 LEU A N 1
ATOM 809 C CA . LEU A 1 108 ? -19.559 3.158 30.381 1.00 91.94 108 LEU A CA 1
ATOM 810 C C . LEU A 1 108 ? -19.298 1.924 31.261 1.00 91.94 108 LEU A C 1
ATOM 812 O O . LEU A 1 108 ? -20.022 1.664 32.210 1.00 91.94 108 LEU A O 1
ATOM 816 N N . ILE A 1 109 ? -18.285 1.137 30.901 1.00 91.00 109 ILE A N 1
ATOM 817 C CA . ILE A 1 109 ? -17.740 0.053 31.715 1.00 91.00 109 ILE A CA 1
ATOM 818 C C . ILE A 1 109 ? -16.225 0.243 31.710 1.00 91.00 109 ILE A C 1
ATOM 820 O O . ILE A 1 109 ? -15.596 -0.001 30.680 1.00 91.00 109 ILE A O 1
ATOM 824 N N . GLU A 1 110 ? -15.610 0.646 32.818 1.00 87.94 110 GLU A N 1
ATOM 825 C CA . GLU A 1 110 ? -14.169 0.885 32.932 1.00 87.94 110 GLU A CA 1
ATOM 826 C C . GLU A 1 110 ? -13.365 -0.368 32.551 1.00 87.94 110 GLU A C 1
ATOM 828 O O . GLU A 1 110 ? -12.461 -0.304 31.709 1.00 87.94 110 GLU A O 1
ATOM 833 N N . LYS A 1 111 ? -13.676 -1.528 33.154 1.00 87.88 111 LYS A N 1
ATOM 834 C CA . LYS A 1 111 ? -12.890 -2.757 32.953 1.00 87.88 111 LYS A CA 1
ATOM 835 C C . LYS A 1 111 ? -13.702 -4.049 32.983 1.00 87.88 111 LYS A C 1
ATOM 837 O O . LYS A 1 111 ? -14.277 -4.433 34.000 1.00 87.88 111 LYS A O 1
ATOM 842 N N . PHE A 1 112 ? -13.607 -4.828 31.908 1.00 88.44 112 PHE A N 1
ATOM 843 C CA . PHE A 1 112 ? -14.384 -6.048 31.711 1.00 88.44 112 PHE A CA 1
ATOM 844 C C . PHE A 1 112 ? -13.513 -7.305 31.520 1.00 88.44 112 PHE A C 1
ATOM 846 O O . PHE A 1 112 ? -12.715 -7.406 30.585 1.00 88.44 112 PHE A O 1
ATOM 853 N N . SER A 1 113 ? -13.720 -8.307 32.378 1.00 84.31 113 SER A N 1
ATOM 854 C CA . SER A 1 113 ? -12.986 -9.581 32.414 1.00 84.31 113 SER A CA 1
ATOM 855 C C . SER A 1 113 ? -13.910 -10.791 32.204 1.00 84.31 113 SER A C 1
ATOM 857 O O . SER A 1 113 ? -14.011 -11.669 33.062 1.00 84.31 113 SER A O 1
ATOM 859 N N . GLY A 1 114 ? -14.639 -10.847 31.085 1.00 83.31 114 GLY A N 1
ATOM 860 C CA . GLY A 1 114 ? -15.653 -11.886 30.852 1.00 83.31 114 GLY A CA 1
ATOM 861 C C . GLY A 1 114 ? -16.025 -12.121 29.386 1.00 83.31 114 GLY A C 1
ATOM 862 O O . GLY A 1 114 ? -15.231 -11.872 28.476 1.00 83.31 114 GLY A O 1
ATOM 863 N N . MET A 1 115 ? -17.262 -12.574 29.158 1.00 85.88 115 MET A N 1
ATOM 864 C CA . MET A 1 115 ? -17.825 -12.803 27.820 1.00 85.88 115 MET A CA 1
ATOM 865 C C . MET A 1 115 ? -19.135 -12.020 27.630 1.00 85.88 115 MET A C 1
ATOM 867 O O . MET A 1 115 ? -20.201 -12.561 27.945 1.00 85.88 115 MET A O 1
ATOM 871 N N . PRO A 1 116 ? -19.108 -10.762 27.146 1.00 87.19 116 PRO A N 1
ATOM 872 C CA . PRO A 1 116 ? -20.320 -10.064 26.756 1.00 87.19 116 PRO A CA 1
ATOM 873 C C . PRO A 1 116 ? -20.755 -10.523 25.355 1.00 87.19 116 PRO A C 1
ATOM 875 O O . PRO A 1 116 ? -19.983 -10.476 24.392 1.00 87.19 116 PRO A O 1
ATOM 878 N N . ALA A 1 117 ? -22.004 -10.970 25.247 1.00 89.81 117 ALA A N 1
ATOM 879 C CA . ALA A 1 117 ? -22.640 -11.367 23.997 1.00 89.81 117 ALA A CA 1
ATOM 880 C C . ALA A 1 117 ? -23.789 -10.409 23.657 1.00 89.81 117 ALA A C 1
ATOM 882 O O . ALA A 1 117 ? -24.775 -10.332 24.384 1.00 89.81 117 ALA A O 1
ATOM 883 N N . GLY A 1 118 ? -23.698 -9.694 22.539 1.00 88.88 118 GLY A N 1
ATOM 884 C CA . GLY A 1 118 ? -24.792 -8.826 22.104 1.00 88.88 118 GLY A CA 1
ATOM 885 C C . GLY A 1 118 ? -25.981 -9.599 21.532 1.00 88.88 118 GLY A C 1
ATOM 886 O O . GLY A 1 118 ? -27.091 -9.094 21.588 1.00 88.88 118 GLY A O 1
ATOM 887 N N . LEU A 1 119 ? -25.786 -10.830 21.039 1.00 87.81 119 LEU A N 1
ATOM 888 C CA . LEU A 1 119 ? -26.841 -11.631 20.389 1.00 87.81 119 LEU A CA 1
ATOM 889 C C . LEU A 1 119 ? -27.546 -10.867 19.252 1.00 87.81 119 LEU A C 1
ATOM 891 O O . LEU A 1 119 ? -28.767 -10.935 19.106 1.00 87.81 119 LEU A O 1
ATOM 895 N N . ASP A 1 120 ? -26.755 -10.117 18.479 1.00 83.88 120 ASP A N 1
ATOM 896 C CA . ASP A 1 120 ? -27.191 -9.204 17.418 1.00 83.88 120 ASP A CA 1
ATOM 897 C C . ASP A 1 120 ? -28.008 -7.991 17.908 1.00 83.88 120 ASP A C 1
ATOM 899 O O . ASP A 1 120 ? -28.605 -7.271 17.105 1.00 83.88 120 ASP A O 1
ATOM 903 N N . HIS A 1 121 ? -28.006 -7.709 19.214 1.00 89.19 121 HIS A N 1
ATOM 904 C CA . HIS A 1 121 ? -28.496 -6.447 19.760 1.00 89.19 121 HIS A CA 1
ATOM 905 C C . HIS A 1 121 ? -27.443 -5.339 19.723 1.00 89.19 121 HIS A C 1
ATOM 907 O O . HIS A 1 121 ? -26.229 -5.564 19.635 1.00 89.19 121 HIS A O 1
ATOM 913 N N . THR A 1 122 ? -27.938 -4.107 19.817 1.00 94.06 122 THR A N 1
ATOM 914 C CA . THR A 1 122 ? -27.124 -2.893 19.737 1.00 94.06 122 THR A CA 1
ATOM 915 C C . THR A 1 122 ? -27.175 -2.070 21.010 1.00 94.06 122 THR A C 1
ATOM 917 O O . THR A 1 122 ? -28.219 -2.003 21.652 1.00 94.06 122 THR A O 1
ATOM 920 N N . VAL A 1 123 ? -26.098 -1.344 21.294 1.00 97.25 123 VAL A N 1
ATOM 921 C CA . VAL A 1 123 ? -26.110 -0.155 22.152 1.00 97.25 123 VAL A CA 1
ATOM 922 C C . VAL A 1 123 ? -26.121 1.076 21.246 1.00 97.25 123 VAL A C 1
ATOM 924 O O . VAL A 1 123 ? -25.184 1.293 20.482 1.00 97.25 123 VAL A O 1
ATOM 927 N N . GLY A 1 124 ? -27.211 1.836 21.267 1.00 97.19 124 GLY A N 1
ATOM 928 C CA . GLY A 1 124 ? -27.435 2.999 20.412 1.00 97.19 124 GLY A CA 1
ATOM 929 C C . GLY A 1 124 ? -27.195 4.325 21.132 1.00 97.19 124 GLY A C 1
ATOM 930 O O . GLY A 1 124 ? -27.433 4.421 22.332 1.00 97.19 124 GLY A O 1
ATOM 931 N N . ASN A 1 125 ? -26.798 5.358 20.386 1.00 98.00 125 ASN A N 1
ATOM 932 C CA . ASN A 1 125 ? -26.767 6.763 20.824 1.00 98.00 125 ASN A CA 1
ATOM 933 C C . ASN A 1 125 ? -25.844 7.063 22.020 1.00 98.00 125 ASN A C 1
ATOM 935 O O . ASN A 1 125 ? -26.055 8.036 22.745 1.00 98.00 125 ASN A O 1
ATOM 939 N N . LEU A 1 126 ? -24.815 6.240 22.229 1.00 98.00 126 LEU A N 1
ATOM 940 C CA . LEU A 1 126 ? -23.833 6.437 23.293 1.00 98.00 126 LEU A CA 1
ATOM 941 C C . LEU A 1 126 ? -23.025 7.718 23.044 1.00 98.00 126 LEU A C 1
ATOM 943 O O . LEU A 1 126 ? -22.315 7.813 22.043 1.00 98.00 126 LEU A O 1
ATOM 947 N N . THR A 1 127 ? -23.094 8.677 23.970 1.00 98.19 127 THR A N 1
ATOM 948 C CA . THR A 1 127 ? -22.302 9.915 23.914 1.00 98.19 127 THR A CA 1
ATOM 949 C C . THR A 1 127 ? -21.322 9.965 25.081 1.00 98.19 127 THR A C 1
ATOM 951 O O . THR A 1 127 ? -21.739 10.048 26.233 1.00 98.19 127 THR A O 1
ATOM 954 N N . ILE A 1 128 ? -20.021 9.949 24.782 1.00 97.12 128 ILE A N 1
ATOM 955 C CA . ILE A 1 128 ? -18.949 10.115 25.771 1.00 97.12 128 ILE A CA 1
ATOM 956 C C . ILE A 1 128 ? -18.110 11.322 25.358 1.00 97.12 128 ILE A C 1
ATOM 958 O O . ILE A 1 128 ? -17.541 11.346 24.270 1.00 97.12 128 ILE A O 1
ATOM 962 N N . THR A 1 129 ? -18.049 12.351 26.196 1.00 95.81 129 THR A N 1
ATOM 963 C CA . THR A 1 129 ? -17.282 13.575 25.931 1.00 95.81 129 THR A CA 1
ATOM 964 C C . THR A 1 129 ? -16.514 13.966 27.176 1.00 95.81 129 THR A C 1
ATOM 966 O O . THR A 1 129 ? -17.104 14.364 28.177 1.00 95.81 129 THR A O 1
ATOM 969 N N . SER A 1 130 ? -15.188 13.885 27.103 1.00 93.69 130 SER A N 1
ATOM 970 C CA . SER A 1 130 ? -14.324 14.256 28.217 1.00 93.69 130 SER A CA 1
ATOM 971 C C . SER A 1 130 ? -13.457 15.460 27.883 1.00 93.69 130 SER A C 1
ATOM 973 O O . SER A 1 130 ? -12.709 15.454 26.903 1.00 93.69 130 SER A O 1
ATOM 975 N N . THR A 1 131 ? -13.530 16.487 28.731 1.00 92.94 131 THR A N 1
ATOM 976 C CA . THR A 1 131 ? -12.653 17.667 28.669 1.00 92.94 131 THR A CA 1
ATOM 977 C C . THR A 1 131 ? -11.769 17.839 29.898 1.00 92.94 131 THR A C 1
ATOM 979 O O . THR A 1 131 ? -11.102 18.863 30.059 1.00 92.94 131 THR A O 1
ATOM 982 N N . ALA A 1 132 ? -11.789 16.851 30.791 1.00 89.31 132 ALA A N 1
ATOM 983 C CA . ALA A 1 132 ? -11.071 16.883 32.052 1.00 89.31 132 ALA A CA 1
ATOM 984 C C . ALA A 1 132 ? -9.590 16.513 31.882 1.00 89.31 132 ALA A C 1
ATOM 986 O O . ALA A 1 132 ? -9.197 15.790 30.963 1.00 89.31 132 ALA A O 1
ATOM 987 N N . LEU A 1 133 ? -8.778 16.984 32.829 1.00 88.25 133 LEU A N 1
ATOM 988 C CA . LEU A 1 133 ? -7.424 16.493 33.055 1.00 88.25 133 LEU A CA 1
ATOM 989 C C . LEU A 1 133 ? -7.410 15.663 34.336 1.00 88.25 133 LEU A C 1
ATOM 991 O O . LEU A 1 133 ? -7.808 16.143 35.396 1.00 88.25 133 LEU A O 1
ATOM 995 N N . VAL A 1 134 ? -6.881 14.449 34.244 1.00 83.62 134 VAL A N 1
ATOM 996 C CA . VAL A 1 134 ? -6.610 13.566 35.379 1.00 83.62 134 VAL A CA 1
ATOM 997 C C . VAL A 1 134 ? -5.098 13.438 35.484 1.00 83.62 134 VAL A C 1
ATOM 999 O O . VAL A 1 134 ? -4.436 13.0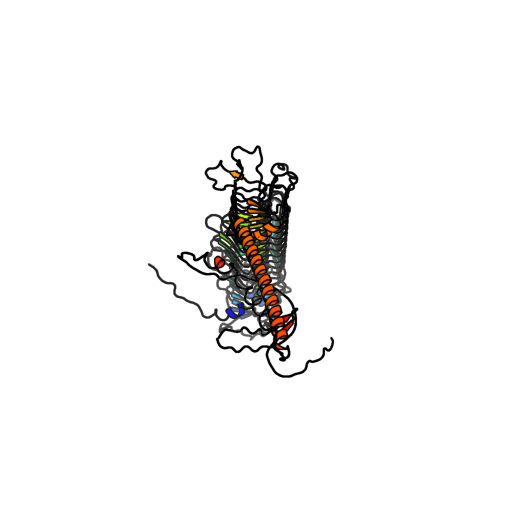21 34.536 1.00 83.62 134 VAL A O 1
ATOM 1002 N N . ASN A 1 135 ? -4.516 13.857 36.611 1.00 83.94 135 ASN A N 1
ATOM 1003 C CA . ASN A 1 135 ? -3.058 13.904 36.794 1.00 83.94 135 ASN A CA 1
ATOM 1004 C C . ASN A 1 135 ? -2.333 14.635 35.642 1.00 83.94 135 ASN A C 1
ATOM 1006 O O . ASN A 1 135 ? -1.332 14.143 35.125 1.00 83.94 135 ASN A O 1
ATOM 1010 N N . ASN A 1 136 ? -2.866 15.788 35.212 1.00 85.19 136 ASN A N 1
ATOM 1011 C CA . ASN A 1 136 ? -2.388 16.588 34.071 1.00 85.19 136 ASN A CA 1
ATOM 1012 C C . ASN A 1 136 ? -2.415 15.881 32.702 1.00 85.19 136 ASN A C 1
ATOM 1014 O O . ASN A 1 136 ? -1.777 16.354 31.763 1.00 85.19 136 ASN A O 1
ATOM 1018 N N . ASN A 1 137 ? -3.161 14.784 32.561 1.00 87.31 137 ASN A N 1
ATOM 1019 C CA . ASN A 1 137 ? -3.331 14.068 31.300 1.00 87.31 137 ASN A CA 1
ATOM 1020 C C . ASN A 1 137 ? -4.809 14.043 30.879 1.00 87.31 137 ASN A C 1
ATOM 1022 O O . ASN A 1 137 ? -5.677 13.918 31.744 1.00 87.31 137 ASN A O 1
ATOM 1026 N N . PRO A 1 138 ? -5.124 14.135 29.576 1.00 91.00 138 PRO A N 1
ATOM 1027 C CA . PRO A 1 138 ? -6.487 13.944 29.091 1.00 91.00 138 PRO A CA 1
ATOM 1028 C C . PRO A 1 138 ? -6.982 12.517 29.340 1.00 91.00 138 PRO A C 1
ATOM 1030 O O . PRO A 1 138 ? -6.208 11.553 29.304 1.00 91.00 138 PRO A O 1
ATOM 1033 N N . VAL A 1 139 ? -8.289 12.377 29.533 1.00 91.00 139 VAL A N 1
ATOM 1034 C CA . VAL A 1 139 ? -8.917 11.081 29.814 1.00 91.00 139 VAL A CA 1
ATOM 1035 C C . VAL A 1 139 ? -8.804 10.158 28.610 1.00 91.00 139 VAL A C 1
ATOM 1037 O O . VAL A 1 139 ? -9.112 10.544 27.485 1.00 91.00 139 VAL A O 1
ATOM 1040 N N . SER A 1 140 ? -8.331 8.944 28.858 1.00 91.62 140 SER A N 1
ATOM 1041 C CA . SER A 1 140 ? -8.030 7.918 27.857 1.00 91.62 140 SER A CA 1
ATOM 1042 C C . SER A 1 140 ? -8.957 6.711 28.040 1.00 91.62 140 SER A C 1
ATOM 1044 O O . SER A 1 140 ? -9.666 6.641 29.034 1.00 91.62 140 SER A O 1
ATOM 1046 N N . ASN A 1 141 ? -8.926 5.743 27.122 1.00 91.81 141 ASN A N 1
ATOM 1047 C CA . ASN A 1 141 ? -9.766 4.536 27.157 1.00 91.81 141 ASN A CA 1
ATOM 1048 C C . ASN A 1 141 ? -11.282 4.808 27.080 1.00 91.81 141 ASN A C 1
ATOM 1050 O O . ASN A 1 141 ? -12.058 4.032 27.622 1.00 91.81 141 ASN A O 1
ATOM 1054 N N . LEU A 1 142 ? -11.731 5.873 26.407 1.00 94.88 142 LEU A N 1
ATOM 1055 C CA . LEU A 1 142 ? -13.170 6.142 26.284 1.00 94.88 142 LEU A CA 1
ATOM 1056 C C . LEU A 1 142 ? -13.813 5.222 25.242 1.00 94.88 142 LEU A C 1
ATOM 1058 O O . LEU A 1 142 ? -13.387 5.206 24.082 1.00 94.88 142 LEU A O 1
ATOM 1062 N N . ALA A 1 143 ? -14.834 4.479 25.668 1.00 96.56 143 ALA A N 1
ATOM 1063 C CA . ALA A 1 143 ? -15.620 3.555 24.853 1.00 96.56 143 ALA A CA 1
ATOM 1064 C C . ALA A 1 143 ? -16.846 3.036 25.625 1.00 96.56 143 ALA A C 1
ATOM 1066 O O . ALA A 1 143 ? -17.008 3.332 26.808 1.00 96.56 143 ALA A O 1
ATOM 1067 N N . LEU A 1 144 ? -17.665 2.183 24.991 1.00 96.19 144 LEU A N 1
ATOM 1068 C CA . LEU A 1 144 ? -18.615 1.338 25.727 1.00 96.19 144 LEU A CA 1
ATOM 1069 C C . LEU A 1 144 ? -17.901 0.493 26.801 1.00 96.19 144 LEU A C 1
ATOM 1071 O O . LEU A 1 144 ? -18.394 0.380 27.917 1.00 96.19 144 LEU A O 1
ATOM 1075 N N . ILE A 1 145 ? -16.743 -0.086 26.466 1.00 94.56 145 ILE A N 1
ATOM 1076 C CA . ILE A 1 145 ? -15.876 -0.823 27.392 1.00 94.56 145 ILE A CA 1
ATOM 1077 C C . ILE A 1 145 ? -14.486 -0.186 27.378 1.00 94.56 145 ILE A C 1
ATOM 1079 O O . ILE A 1 145 ? -13.770 -0.276 26.383 1.00 94.56 145 ILE A O 1
ATOM 1083 N N . GLY A 1 146 ? -14.054 0.416 28.477 1.00 92.69 146 GLY A N 1
ATOM 1084 C CA . GLY A 1 146 ? -12.764 1.088 28.560 1.00 92.69 146 GLY A CA 1
ATOM 1085 C C . GLY A 1 146 ? -11.598 0.127 28.365 1.00 92.69 146 GLY A C 1
ATOM 1086 O O . GLY A 1 146 ? -10.749 0.342 27.499 1.00 92.69 146 GLY A O 1
ATOM 1087 N N . GLN A 1 147 ? -11.586 -0.986 29.099 1.00 91.19 147 GLN A N 1
ATOM 1088 C CA . GLN A 1 147 ? -10.561 -2.016 28.981 1.00 91.19 147 GLN A CA 1
ATOM 1089 C C . GLN A 1 147 ? -11.137 -3.436 29.043 1.00 91.19 147 GLN A C 1
ATOM 1091 O O . GLN A 1 147 ? -11.937 -3.756 29.918 1.00 91.19 147 GLN A O 1
ATOM 1096 N N . THR A 1 148 ? -10.665 -4.334 28.177 1.00 91.69 148 THR A N 1
ATOM 1097 C CA . THR A 1 148 ? -10.898 -5.785 28.317 1.00 91.69 148 THR A CA 1
ATOM 1098 C C . THR A 1 148 ? -9.660 -6.499 28.858 1.00 91.69 148 THR A C 1
ATOM 1100 O O . THR A 1 148 ? -8.556 -5.963 28.806 1.00 91.69 148 THR A O 1
ATOM 1103 N N . THR A 1 149 ? -9.800 -7.722 29.376 1.00 87.56 149 THR A N 1
ATOM 1104 C CA . THR A 1 149 ? -8.655 -8.543 29.817 1.00 87.56 149 THR A CA 1
ATOM 1105 C C . THR A 1 149 ? -8.382 -9.737 28.908 1.00 87.56 149 THR A C 1
ATOM 1107 O O . THR A 1 149 ? -9.254 -10.211 28.175 1.00 87.56 149 THR A O 1
ATOM 1110 N N . ALA A 1 150 ? -7.157 -10.264 28.995 1.00 84.69 150 ALA A N 1
ATOM 1111 C CA . ALA A 1 150 ? -6.755 -11.463 28.270 1.00 84.69 150 ALA A CA 1
ATOM 1112 C C . ALA A 1 150 ? -7.679 -12.649 28.599 1.00 84.69 150 ALA A C 1
ATOM 1114 O O . ALA A 1 150 ? -8.083 -12.838 29.746 1.00 84.69 150 ALA A O 1
ATOM 1115 N N . GLY A 1 151 ? -8.015 -13.440 27.579 1.00 80.00 151 GLY A N 1
ATOM 1116 C CA . GLY A 1 151 ? -8.932 -14.581 27.696 1.00 80.00 151 GLY A CA 1
ATOM 1117 C C . GLY A 1 151 ? -10.423 -14.235 27.586 1.00 80.00 151 GLY A C 1
ATOM 1118 O O . GLY A 1 151 ? -11.236 -15.153 27.495 1.00 80.00 151 GLY A O 1
ATOM 1119 N N . GLY A 1 152 ? -10.789 -12.948 27.543 1.00 87.38 152 GLY A N 1
ATOM 1120 C CA . GLY A 1 152 ? -12.162 -12.508 27.283 1.00 87.38 152 GLY A CA 1
ATOM 1121 C C . GLY A 1 152 ? -12.605 -12.705 25.825 1.00 87.38 152 GLY A C 1
ATOM 1122 O O . GLY A 1 152 ? -11.780 -12.861 24.917 1.00 87.38 152 GLY A O 1
ATOM 1123 N N . LEU A 1 153 ? -13.920 -12.659 25.597 1.00 90.62 153 LEU A N 1
ATOM 1124 C CA . LEU A 1 153 ? -14.532 -12.700 24.262 1.00 90.62 153 LEU A CA 1
ATOM 1125 C C . LEU A 1 153 ? -15.713 -11.735 24.186 1.00 90.62 153 LEU A C 1
ATOM 1127 O O . LEU A 1 153 ? -16.757 -12.028 24.759 1.00 90.62 153 LEU A O 1
ATOM 1131 N N . VAL A 1 154 ? -15.567 -10.648 23.430 1.00 93.69 154 VAL A N 1
ATOM 1132 C CA . VAL A 1 154 ? -16.660 -9.724 23.087 1.00 93.69 154 VAL A CA 1
ATOM 1133 C C . VAL A 1 154 ? -17.233 -10.125 21.738 1.00 93.69 154 VAL A C 1
ATOM 1135 O O . VAL A 1 154 ? -16.484 -10.243 20.765 1.00 93.69 154 VAL A O 1
ATOM 1138 N N . ARG A 1 155 ? -18.544 -10.370 21.660 1.00 92.81 155 ARG A N 1
ATOM 1139 C CA . ARG A 1 155 ? -19.131 -10.864 20.411 1.00 92.81 155 ARG A CA 1
ATOM 1140 C C . ARG A 1 155 ? -20.556 -10.433 20.123 1.00 92.81 155 ARG A C 1
ATOM 1142 O O . ARG A 1 155 ? -21.322 -10.165 21.045 1.00 92.81 155 ARG A O 1
ATOM 1149 N N . ASP A 1 156 ? -20.900 -10.478 18.837 1.00 89.38 156 ASP A N 1
ATOM 1150 C CA . ASP A 1 156 ? -22.266 -10.335 18.317 1.00 89.38 156 ASP A CA 1
ATOM 1151 C C . ASP A 1 156 ? -22.941 -9.031 18.793 1.00 89.38 156 ASP A C 1
ATOM 1153 O O . ASP A 1 156 ? -24.102 -9.052 19.192 1.00 89.38 156 ASP A O 1
ATOM 1157 N N . ILE A 1 157 ? -22.197 -7.918 18.844 1.00 91.56 157 ILE A N 1
ATOM 1158 C CA . ILE A 1 157 ? -22.636 -6.643 19.439 1.00 91.56 157 ILE A CA 1
ATOM 1159 C C . ILE A 1 157 ? -22.395 -5.458 18.499 1.00 91.56 157 ILE A C 1
ATOM 1161 O O . ILE A 1 157 ? -21.310 -5.308 17.935 1.00 91.56 157 ILE A O 1
ATOM 1165 N N . GLY A 1 158 ? -23.399 -4.591 18.362 1.00 94.44 158 GLY A N 1
ATOM 1166 C CA . GLY A 1 158 ? -23.280 -3.320 17.644 1.00 94.44 158 GLY A CA 1
ATOM 1167 C C . GLY A 1 158 ? -23.247 -2.115 18.582 1.00 94.44 158 GLY A C 1
ATOM 1168 O O . GLY A 1 158 ? -24.044 -2.052 19.513 1.00 94.44 158 GLY A O 1
ATOM 1169 N N . VAL A 1 159 ? -22.389 -1.129 18.315 1.00 97.88 159 VAL A N 1
ATOM 1170 C CA . VAL A 1 159 ? -22.447 0.202 18.945 1.00 97.88 159 VAL A CA 1
ATOM 1171 C C . VAL A 1 159 ? -22.822 1.231 17.883 1.00 97.88 159 VAL A C 1
ATOM 1173 O O . VAL A 1 159 ? -22.010 1.602 17.038 1.00 97.88 159 VAL A O 1
ATOM 1176 N N . VAL A 1 160 ? -24.083 1.647 17.872 1.00 96.81 160 VAL A N 1
ATOM 1177 C CA . VAL A 1 160 ? -24.679 2.402 16.763 1.00 96.81 160 VAL A CA 1
ATOM 1178 C C . VAL A 1 160 ? -24.836 3.866 17.143 1.00 96.81 160 VAL A C 1
ATOM 1180 O O . VAL A 1 160 ? -25.329 4.179 18.222 1.00 96.81 160 VAL A O 1
ATOM 1183 N N . ASN A 1 161 ? -24.475 4.768 16.230 1.00 96.81 161 ASN A N 1
ATOM 1184 C CA . ASN A 1 161 ? -24.557 6.213 16.436 1.00 96.81 161 ASN A CA 1
ATOM 1185 C C . ASN A 1 161 ? -23.795 6.668 17.697 1.00 96.81 161 ASN A C 1
ATOM 1187 O O . ASN A 1 161 ? -24.303 7.444 18.503 1.00 96.81 161 ASN A O 1
ATOM 1191 N N . ALA A 1 162 ? -22.591 6.127 17.894 1.00 98.31 162 ALA A N 1
ATOM 1192 C CA . ALA A 1 162 ? -21.716 6.516 18.991 1.00 98.31 162 ALA A CA 1
ATOM 1193 C C . ALA A 1 162 ? -21.056 7.869 18.704 1.00 98.31 162 ALA A C 1
ATOM 1195 O O . ALA A 1 162 ? -20.575 8.099 17.596 1.00 98.31 162 ALA A O 1
ATOM 1196 N N . ASN A 1 163 ? -20.971 8.738 19.705 1.00 98.50 163 ASN A N 1
ATOM 1197 C CA . ASN A 1 163 ? -20.208 9.979 19.639 1.00 98.50 163 ASN A CA 1
ATOM 1198 C C . ASN A 1 163 ? -19.213 10.027 20.802 1.00 98.50 163 ASN A C 1
ATOM 1200 O O . ASN A 1 163 ? -19.589 10.321 21.936 1.00 98.50 163 ASN A O 1
ATOM 1204 N N . ILE A 1 164 ? -17.954 9.691 20.519 1.00 98.44 164 ILE A N 1
ATOM 1205 C CA . ILE A 1 164 ? -16.902 9.534 21.530 1.00 98.44 164 ILE A CA 1
ATOM 1206 C C . ILE A 1 164 ? -15.818 10.585 21.299 1.00 98.44 164 ILE A C 1
ATOM 1208 O O . ILE A 1 164 ? -15.226 10.643 20.221 1.00 98.44 164 ILE A O 1
ATOM 1212 N N . SER A 1 165 ? -15.517 11.404 22.305 1.00 97.06 165 SER A N 1
ATOM 1213 C CA . SER A 1 165 ? -14.476 12.426 22.200 1.00 97.06 165 SER A CA 1
ATOM 1214 C C . SER A 1 165 ? -13.703 12.661 23.497 1.00 97.06 165 SER A C 1
ATOM 1216 O O . SER A 1 165 ? -14.256 12.613 24.597 1.00 97.06 165 SER A O 1
ATOM 1218 N N . SER A 1 166 ? -12.403 12.935 23.359 1.00 94.94 166 SER A N 1
ATOM 1219 C CA . SER A 1 166 ? -11.529 13.361 24.459 1.00 94.94 166 SER A CA 1
ATOM 1220 C C . SER A 1 166 ? -10.666 14.535 24.026 1.00 94.94 166 SER A C 1
ATOM 1222 O O . SER A 1 166 ? -9.809 14.376 23.157 1.00 94.94 166 SER A O 1
ATOM 1224 N N . SER A 1 167 ? -10.856 15.698 24.645 1.00 93.38 167 SER A N 1
ATOM 1225 C CA . SER A 1 167 ? -10.092 16.911 24.342 1.00 93.38 167 SER A CA 1
ATOM 1226 C C . SER A 1 167 ? -9.954 17.794 25.577 1.00 93.38 167 SER A C 1
ATOM 1228 O O . SER A 1 167 ? -10.951 18.298 26.081 1.00 93.38 167 SER A O 1
ATOM 1230 N N . ALA A 1 168 ? -8.734 18.055 26.032 1.00 91.81 168 ALA A N 1
ATOM 1231 C CA . ALA A 1 168 ? -8.462 18.960 27.143 1.00 91.81 168 ALA A CA 1
ATOM 1232 C C . ALA A 1 168 ? -7.564 20.123 26.702 1.00 91.81 168 ALA A C 1
ATOM 1234 O O . ALA A 1 168 ? -6.816 20.015 25.732 1.00 91.81 168 ALA A O 1
ATOM 1235 N N . THR A 1 169 ? -7.612 21.235 27.432 1.00 92.06 169 THR A N 1
ATOM 1236 C CA . THR A 1 169 ? -6.748 22.398 27.181 1.00 92.06 169 THR A CA 1
ATOM 1237 C C . THR A 1 169 ? -5.611 22.420 28.193 1.00 92.06 169 THR A C 1
ATOM 1239 O O . THR A 1 169 ? -5.853 22.506 29.396 1.00 92.06 169 THR A O 1
ATOM 1242 N N . VAL A 1 170 ? -4.368 22.389 27.709 1.00 88.12 170 VAL A N 1
ATOM 1243 C CA . VAL A 1 170 ? -3.157 22.539 28.528 1.00 88.12 170 VAL A CA 1
ATOM 1244 C C .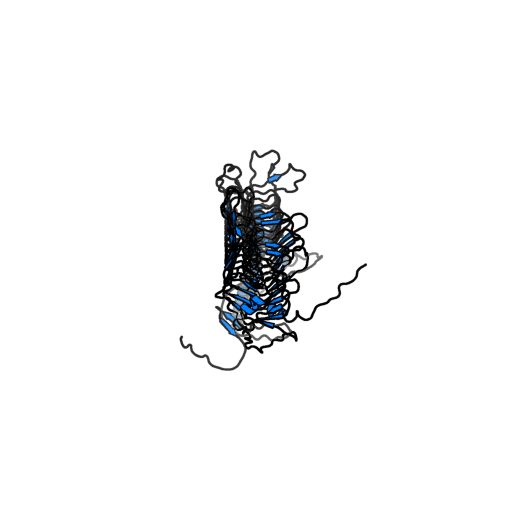 VAL A 1 170 ? -2.453 23.835 28.139 1.00 88.12 170 VAL A C 1
ATOM 1246 O O . VAL A 1 170 ? -2.293 24.141 26.959 1.00 88.12 170 VAL A O 1
ATOM 1249 N N . VAL A 1 171 ? -2.041 24.622 29.134 1.00 87.94 171 VAL A N 1
ATOM 1250 C CA . VAL A 1 171 ? -1.323 25.883 28.912 1.00 87.94 171 VAL A CA 1
ATOM 1251 C C . VAL A 1 171 ? 0.178 25.614 28.906 1.00 87.94 171 VAL A C 1
ATOM 1253 O O . VAL A 1 171 ? 0.766 25.318 29.944 1.00 87.94 171 VAL A O 1
ATOM 1256 N N . PHE A 1 172 ? 0.794 25.730 27.732 1.00 84.69 172 PHE A N 1
ATOM 1257 C CA . PHE A 1 172 ? 2.243 25.674 27.557 1.00 84.69 172 PHE A CA 1
ATOM 1258 C C . PHE A 1 172 ? 2.838 27.090 27.574 1.00 84.69 172 PHE A C 1
ATOM 1260 O O . PHE A 1 172 ? 2.117 28.085 27.483 1.00 84.69 172 PHE A O 1
ATOM 1267 N N . SER A 1 173 ? 4.168 27.208 27.637 1.00 86.69 173 SER A N 1
ATOM 1268 C CA . SER A 1 173 ? 4.861 28.502 27.492 1.00 86.69 173 SER A CA 1
ATOM 1269 C C . SER A 1 173 ? 4.610 29.170 26.131 1.00 86.69 173 SER A C 1
ATOM 1271 O O . SER A 1 173 ? 4.734 30.385 26.014 1.00 86.69 173 SER A O 1
ATOM 1273 N N . SER A 1 174 ? 4.213 28.391 25.121 1.00 89.12 174 SER A N 1
ATOM 1274 C CA . SER A 1 174 ? 3.774 28.842 23.797 1.00 89.12 174 SER A CA 1
ATOM 1275 C C . SER A 1 174 ? 2.284 29.218 23.722 1.00 89.12 174 SER A C 1
ATOM 1277 O O . SER A 1 174 ? 1.798 29.545 22.642 1.00 89.12 174 SER A O 1
ATOM 1279 N N . GLY A 1 175 ? 1.553 29.163 24.840 1.00 90.00 175 GLY A N 1
ATOM 1280 C CA . GLY A 1 175 ? 0.115 29.420 24.930 1.00 90.00 175 GLY A CA 1
ATOM 1281 C C . GLY A 1 175 ? -0.738 28.157 25.130 1.00 90.00 175 GLY A C 1
ATOM 1282 O O . GLY A 1 175 ? -0.208 27.045 25.217 1.00 90.00 175 GLY A O 1
ATOM 1283 N N . PRO A 1 176 ? -2.070 28.315 25.233 1.00 89.38 176 PRO A N 1
ATOM 1284 C CA . PRO A 1 176 ? -3.003 27.196 25.348 1.00 89.38 176 PRO A CA 1
ATOM 1285 C C . PRO A 1 176 ? -2.972 26.293 24.109 1.00 89.38 176 PRO A C 1
ATOM 1287 O O . PRO A 1 176 ? -2.987 26.784 22.982 1.00 89.38 176 PRO A O 1
ATOM 1290 N N . GLN A 1 177 ? -2.956 24.979 24.317 1.00 89.00 177 GLN A N 1
ATOM 1291 C CA . GLN A 1 177 ? -3.025 23.964 23.264 1.00 89.00 177 GLN A CA 1
ATOM 1292 C C . GLN A 1 177 ? -4.067 22.907 23.629 1.00 89.00 177 GLN A C 1
ATOM 1294 O O . GLN A 1 177 ? -4.214 22.543 24.801 1.00 89.00 177 GLN A O 1
ATOM 1299 N N . THR A 1 178 ? -4.765 22.391 22.619 1.00 88.88 178 THR A N 1
ATOM 1300 C CA . THR A 1 178 ? -5.656 21.239 22.777 1.00 88.88 178 THR A CA 1
ATOM 1301 C C . THR A 1 178 ? -4.838 19.954 22.739 1.00 88.88 178 THR A C 1
ATOM 1303 O O . THR A 1 178 ? -4.086 19.707 21.798 1.00 88.88 178 THR A O 1
ATOM 1306 N N . VAL A 1 179 ? -5.001 19.128 23.763 1.00 90.81 179 VAL A N 1
ATOM 1307 C CA . VAL A 1 179 ? -4.418 17.792 23.890 1.00 90.81 179 VAL A CA 1
ATOM 1308 C C . VAL A 1 179 ? -5.537 16.759 23.951 1.00 90.81 179 VAL A C 1
ATOM 1310 O O . VAL A 1 179 ? -6.615 17.030 24.475 1.00 90.81 179 VAL A O 1
ATOM 1313 N N . TYR A 1 180 ? -5.287 15.564 23.429 1.00 92.19 180 TYR A N 1
ATOM 1314 C CA . TYR A 1 180 ? -6.316 14.540 23.264 1.00 92.19 180 TYR A CA 1
ATOM 1315 C C . TYR A 1 180 ? -5.994 13.295 24.087 1.00 92.19 180 TYR A C 1
ATOM 1317 O O . TYR A 1 180 ? -4.828 12.931 24.259 1.00 92.19 180 TYR A O 1
ATOM 1325 N N . GLY A 1 181 ? -7.038 12.632 24.582 1.00 90.62 181 GLY A N 1
ATOM 1326 C CA . GLY A 1 181 ? -6.920 11.333 25.237 1.00 90.62 181 GLY A CA 1
ATOM 1327 C C . GLY A 1 181 ? -6.540 10.226 24.273 1.00 90.62 181 GLY A C 1
ATOM 1328 O O . GLY A 1 181 ? -6.822 10.304 23.080 1.00 90.62 181 GLY A O 1
ATOM 1329 N N . ASN A 1 182 ? -5.910 9.175 24.783 1.00 91.94 182 ASN A N 1
ATOM 1330 C CA . ASN A 1 182 ? -5.506 8.029 23.980 1.00 91.94 182 ASN A CA 1
ATOM 1331 C C . ASN A 1 182 ? -6.483 6.862 24.123 1.00 91.94 182 ASN A C 1
ATOM 1333 O O . ASN A 1 182 ? -7.168 6.722 25.128 1.00 91.94 182 ASN A O 1
ATOM 1337 N N . PHE A 1 183 ? -6.477 5.983 23.129 1.00 93.56 183 PHE A N 1
ATOM 1338 C CA . PHE A 1 183 ? -7.195 4.710 23.104 1.00 93.56 183 PHE A CA 1
ATOM 1339 C C . PHE A 1 183 ? -8.712 4.879 23.128 1.00 93.56 183 PHE A C 1
ATOM 1341 O O . PHE A 1 183 ? -9.393 4.332 23.984 1.00 93.56 183 PHE A O 1
ATOM 1348 N N . LEU A 1 184 ? -9.241 5.647 22.179 1.00 96.69 184 LEU A N 1
ATOM 1349 C CA . LEU A 1 184 ? -10.683 5.802 22.013 1.00 96.69 184 LEU A CA 1
ATOM 1350 C C . LEU A 1 184 ? -11.215 4.807 20.985 1.00 96.69 184 LEU A C 1
ATOM 1352 O O . LEU A 1 184 ? -10.625 4.643 19.915 1.00 96.69 184 LEU A O 1
ATOM 1356 N N . GLY A 1 185 ? -12.348 4.186 21.294 1.00 97.56 185 GLY A N 1
ATOM 1357 C CA . GLY A 1 185 ? -13.093 3.341 20.366 1.00 97.56 185 GLY A CA 1
ATOM 1358 C C . GLY A 1 185 ? -14.579 3.362 20.678 1.00 97.56 185 GLY A C 1
ATOM 1359 O O . GLY A 1 185 ? -14.966 3.643 21.804 1.00 97.56 185 GLY A O 1
ATOM 1360 N N . ALA A 1 186 ? -15.445 3.071 19.707 1.00 98.38 186 ALA A N 1
ATOM 1361 C CA . ALA A 1 186 ? -16.875 2.990 20.011 1.00 98.38 186 ALA A CA 1
ATOM 1362 C C . ALA A 1 186 ? -17.189 1.800 20.937 1.00 98.38 186 ALA A C 1
ATOM 1364 O O . ALA A 1 186 ? -17.986 1.926 21.866 1.00 98.38 186 ALA A O 1
ATOM 1365 N N . LEU A 1 187 ? -16.543 0.648 20.707 1.00 98.00 187 LEU A N 1
ATOM 1366 C CA . LEU A 1 187 ? -16.769 -0.566 21.490 1.00 98.00 187 LEU A CA 1
ATOM 1367 C C . LEU A 1 187 ? -15.743 -0.740 22.605 1.00 98.00 187 LEU A C 1
ATOM 1369 O O . LEU A 1 187 ? -16.142 -0.937 23.749 1.00 98.00 187 LEU A O 1
ATOM 1373 N N . VAL A 1 188 ? -14.446 -0.700 22.276 1.00 97.00 188 VAL A N 1
ATOM 1374 C CA . VAL A 1 188 ? -13.379 -0.914 23.264 1.00 97.00 188 VAL A CA 1
ATOM 1375 C C . VAL A 1 188 ? -12.322 0.181 23.198 1.00 97.00 188 VAL A C 1
ATOM 1377 O O . VAL A 1 188 ? -11.810 0.484 22.122 1.00 97.00 188 VAL A O 1
ATOM 1380 N N . GLY A 1 189 ? -11.929 0.729 24.346 1.00 95.44 189 GLY A N 1
ATOM 1381 C CA . GLY A 1 189 ? -10.777 1.622 24.431 1.00 95.44 189 GLY A CA 1
ATOM 1382 C C . GLY A 1 189 ? -9.471 0.842 24.254 1.00 95.44 189 GLY A C 1
ATOM 1383 O O . GLY A 1 189 ? -8.793 0.958 23.233 1.00 95.44 189 GLY A O 1
ATOM 1384 N N . SER A 1 190 ? -9.161 -0.024 25.221 1.00 93.50 190 SER A N 1
ATOM 1385 C CA . SER A 1 190 ? -7.980 -0.895 25.269 1.00 93.50 190 SER A CA 1
ATOM 1386 C C . SER A 1 190 ? -8.364 -2.379 25.307 1.00 93.50 190 SER A C 1
ATOM 1388 O O . SER A 1 190 ? -8.981 -2.866 26.254 1.00 93.50 190 SER A O 1
ATOM 1390 N N . ASN A 1 191 ? -8.008 -3.123 24.262 1.00 94.00 191 ASN A N 1
ATOM 1391 C CA . ASN A 1 191 ? -8.441 -4.495 24.051 1.00 94.00 191 ASN A CA 1
ATOM 1392 C C . ASN A 1 191 ? -7.333 -5.525 24.307 1.00 94.00 191 ASN A C 1
ATOM 1394 O O . ASN A 1 191 ? -6.279 -5.500 23.671 1.00 94.00 191 ASN A O 1
ATOM 1398 N N . LEU A 1 192 ? -7.645 -6.500 25.159 1.00 90.50 192 LEU A N 1
ATOM 1399 C CA . LEU A 1 192 ? -6.890 -7.739 25.356 1.00 90.50 192 LEU A CA 1
ATOM 1400 C C . LEU A 1 192 ? -7.720 -9.002 25.045 1.00 90.50 192 LEU A C 1
ATOM 1402 O O . LEU A 1 192 ? -7.189 -10.114 25.038 1.00 90.50 192 LEU A O 1
ATOM 1406 N N . ALA A 1 193 ? -9.022 -8.848 24.804 1.00 91.81 193 ALA A N 1
ATOM 1407 C CA . ALA A 1 193 ? -9.942 -9.932 24.488 1.00 91.81 193 ALA A CA 1
ATOM 1408 C C . ALA A 1 193 ? -9.910 -10.297 22.995 1.00 91.81 193 ALA A C 1
ATOM 1410 O O . ALA A 1 193 ? -9.374 -9.569 22.153 1.00 91.81 193 ALA A O 1
ATOM 1411 N N . ASN A 1 194 ? -10.528 -11.427 22.655 1.00 93.75 194 ASN A N 1
ATOM 1412 C CA . ASN A 1 194 ? -10.954 -11.679 21.282 1.00 93.75 194 ASN A CA 1
ATOM 1413 C C . ASN A 1 194 ? -12.232 -10.884 20.993 1.00 93.75 194 ASN A C 1
ATOM 1415 O O . ASN A 1 194 ? -13.106 -10.786 21.857 1.00 93.75 194 ASN A O 1
ATOM 1419 N N . ILE A 1 195 ? -12.357 -10.356 19.776 1.00 95.69 195 ILE A N 1
ATOM 1420 C CA . ILE A 1 195 ? -13.558 -9.648 19.321 1.00 95.69 195 ILE A CA 1
ATOM 1421 C C . ILE A 1 195 ? -14.072 -10.325 18.057 1.00 95.69 195 ILE A C 1
ATOM 1423 O O . ILE A 1 195 ? -13.306 -10.604 17.136 1.00 95.69 195 ILE A O 1
ATOM 1427 N N . SER A 1 196 ? -15.365 -10.630 18.012 1.00 94.50 196 SER A N 1
ATOM 1428 C CA . SER A 1 196 ? -15.956 -11.346 16.883 1.00 94.50 196 SER A CA 1
ATOM 1429 C C . SER A 1 196 ? -17.341 -10.817 16.551 1.00 94.50 196 SER A C 1
ATOM 1431 O O . SER A 1 196 ? -18.160 -10.672 17.452 1.00 94.50 196 SER A O 1
ATOM 1433 N N . LYS A 1 197 ? -17.633 -10.572 15.269 1.00 91.19 197 LYS A N 1
ATOM 1434 C CA . LYS A 1 197 ? -18.961 -10.106 14.825 1.00 91.19 197 LYS A CA 1
ATOM 1435 C C . LYS A 1 197 ? -19.434 -8.858 15.570 1.00 91.19 197 LYS A C 1
ATOM 1437 O O . LYS A 1 197 ? -20.578 -8.773 16.012 1.00 91.19 197 LYS A O 1
ATOM 1442 N N . ALA A 1 198 ? -18.523 -7.916 15.765 1.00 94.75 198 ALA A N 1
ATOM 1443 C CA . ALA A 1 198 ? -18.833 -6.655 16.406 1.00 94.75 198 ALA A CA 1
ATOM 1444 C C . ALA A 1 198 ? -18.793 -5.517 15.391 1.00 94.75 198 ALA A C 1
ATOM 1446 O O . ALA A 1 198 ? -18.020 -5.567 14.430 1.00 94.75 198 ALA A O 1
ATOM 1447 N N . TYR A 1 199 ? -19.612 -4.489 15.594 1.00 96.94 199 TYR A N 1
ATOM 1448 C CA . TYR A 1 199 ? -19.600 -3.350 14.688 1.00 96.94 199 TYR A CA 1
ATOM 1449 C C . TYR A 1 199 ? -19.875 -2.013 15.350 1.00 96.94 199 TYR A C 1
ATOM 1451 O O . TYR A 1 199 ? -20.461 -1.954 16.430 1.00 96.94 199 TYR A O 1
ATOM 1459 N N . SER A 1 200 ? -19.457 -0.934 14.690 1.00 98.38 200 SER A N 1
ATOM 1460 C CA . SER A 1 200 ? -19.722 0.424 15.158 1.00 98.38 200 SER A CA 1
ATOM 1461 C C . SER A 1 200 ? -20.067 1.418 14.051 1.00 98.38 200 SER A C 1
ATOM 1463 O O . SER A 1 200 ? -19.609 1.301 12.912 1.00 98.38 200 SER A O 1
ATOM 1465 N N . THR A 1 201 ? -20.874 2.422 14.403 1.00 98.25 201 THR A N 1
ATOM 1466 C CA . THR A 1 201 ? -21.191 3.585 13.557 1.00 98.25 201 THR A CA 1
ATOM 1467 C C . THR A 1 201 ? -21.175 4.873 14.390 1.00 98.25 201 THR A C 1
ATOM 1469 O O . THR A 1 201 ? -21.410 4.824 15.597 1.00 98.25 201 THR A O 1
ATOM 1472 N N . GLY A 1 202 ? -20.903 6.024 13.761 1.00 98.25 202 GLY A N 1
ATOM 1473 C CA . GLY A 1 202 ? -20.860 7.331 14.434 1.00 98.25 202 GLY A CA 1
ATOM 1474 C C . GLY A 1 202 ? -19.528 8.070 14.266 1.00 98.25 202 GLY A C 1
ATOM 1475 O O . GLY A 1 202 ? -18.946 8.050 13.179 1.00 98.25 202 GLY A O 1
ATOM 1476 N N . THR A 1 203 ? -19.053 8.735 15.320 1.00 98.56 203 THR A N 1
ATOM 1477 C CA . THR A 1 203 ? -17.845 9.577 15.326 1.00 98.56 203 THR A CA 1
ATOM 1478 C C . THR A 1 203 ? -16.944 9.288 16.524 1.00 98.56 203 THR A C 1
ATOM 1480 O O . THR A 1 203 ? -17.418 9.132 17.650 1.00 98.56 203 THR A O 1
ATOM 1483 N N . VAL A 1 204 ? -15.629 9.263 16.289 1.00 98.56 204 VAL A N 1
ATOM 1484 C CA . VAL A 1 204 ? -14.606 9.142 17.339 1.00 98.56 204 VAL A CA 1
ATOM 1485 C C . VAL A 1 204 ? -13.529 10.209 17.129 1.00 98.56 204 VAL A C 1
ATOM 1487 O O . VAL A 1 204 ? -12.924 10.269 16.061 1.00 98.56 204 VAL A O 1
ATOM 1490 N N . VAL A 1 205 ? -13.258 11.025 18.152 1.00 97.00 205 VAL A N 1
ATOM 1491 C CA . VAL A 1 205 ? -12.247 12.099 18.110 1.00 97.00 205 VAL A CA 1
ATOM 1492 C C . VAL A 1 205 ? -11.288 11.992 19.300 1.00 97.00 205 VAL A C 1
ATOM 1494 O O . VAL A 1 205 ? -11.691 12.183 20.446 1.00 97.00 205 VAL A O 1
ATOM 1497 N N . GLY A 1 206 ? -10.007 11.707 19.053 1.00 93.56 206 GLY A N 1
ATOM 1498 C CA . GLY A 1 206 ? -9.004 11.537 20.119 1.00 93.56 206 GLY A CA 1
ATOM 1499 C C . GLY A 1 206 ? -7.566 11.476 19.610 1.00 93.56 206 GLY A C 1
ATOM 1500 O O . GLY A 1 206 ? -7.314 11.716 18.444 1.00 93.56 206 GLY A O 1
ATOM 1501 N N . GLY A 1 207 ? -6.602 11.146 20.467 1.00 90.19 207 GLY A N 1
ATOM 1502 C CA . GLY A 1 207 ? -5.192 10.989 20.101 1.00 90.19 207 GLY A CA 1
ATOM 1503 C C . GLY A 1 207 ? -4.947 9.684 19.342 1.00 90.19 207 GLY A C 1
ATOM 1504 O O . GLY A 1 207 ? -4.858 9.672 18.116 1.00 90.19 207 GLY A O 1
ATOM 1505 N N . ASN A 1 208 ? -4.840 8.572 20.070 1.00 91.25 208 ASN A N 1
ATOM 1506 C CA . ASN A 1 208 ? -4.798 7.229 19.484 1.00 91.25 208 ASN A CA 1
ATOM 1507 C C . ASN A 1 208 ? -6.213 6.648 19.410 1.00 91.25 208 ASN A C 1
ATOM 1509 O O . ASN A 1 208 ? -6.750 6.266 20.448 1.00 91.25 208 ASN A O 1
ATOM 1513 N N . SER A 1 209 ? -6.812 6.546 18.228 1.00 95.44 209 SER A N 1
ATOM 1514 C CA . SER A 1 209 ? -8.243 6.232 18.126 1.00 95.44 209 SER A CA 1
ATOM 1515 C C . SER A 1 209 ? -8.555 5.246 17.013 1.00 95.44 209 SER A C 1
ATOM 1517 O O . SER A 1 209 ? -7.951 5.291 15.943 1.00 95.44 209 SER A O 1
ATOM 1519 N N . GLY A 1 210 ? -9.535 4.378 17.243 1.00 97.69 210 GLY A N 1
ATOM 1520 C CA . GLY A 1 210 ? -10.107 3.550 16.193 1.00 97.69 210 GLY A CA 1
ATOM 1521 C C . GLY A 1 210 ? -11.621 3.576 16.197 1.00 97.69 210 GLY A C 1
ATOM 1522 O O . GLY A 1 210 ? -12.242 3.882 17.207 1.00 97.69 210 GLY A O 1
ATOM 1523 N N . GLY A 1 211 ? -12.240 3.261 15.063 1.00 98.44 211 GLY A N 1
ATOM 1524 C CA . GLY A 1 211 ? -13.698 3.314 14.976 1.00 98.44 211 GLY A CA 1
ATOM 1525 C C . GLY A 1 211 ? -14.392 2.268 15.850 1.00 98.44 211 GLY A C 1
ATOM 1526 O O . GLY A 1 211 ? -15.439 2.541 16.435 1.00 98.44 211 GLY A O 1
ATOM 1527 N N . LEU A 1 212 ? -13.792 1.085 16.009 1.00 98.31 212 LEU A N 1
ATOM 1528 C CA . LEU A 1 212 ? -14.281 0.047 16.920 1.00 98.31 212 LEU A CA 1
ATOM 1529 C C . LEU A 1 212 ? -13.410 -0.046 18.176 1.00 98.31 212 LEU A C 1
ATOM 1531 O O . LEU A 1 212 ? -13.946 -0.141 19.282 1.00 98.31 212 LEU A O 1
ATOM 1535 N N . ILE A 1 213 ? -12.084 -0.030 17.995 1.00 98.25 213 ILE A N 1
ATOM 1536 C CA . ILE A 1 213 ? -11.098 -0.295 19.049 1.00 98.25 213 ILE A CA 1
ATOM 1537 C C . ILE A 1 213 ? -10.000 0.770 19.034 1.00 98.25 213 ILE A C 1
ATOM 1539 O O . ILE A 1 213 ? -9.346 0.965 18.010 1.00 98.25 213 ILE A O 1
ATOM 1543 N N . GLY A 1 214 ? -9.721 1.405 20.170 1.00 96.62 214 GLY A N 1
ATOM 1544 C CA . GLY A 1 214 ? -8.623 2.372 20.273 1.00 96.62 214 GLY A CA 1
ATOM 1545 C C . GLY A 1 214 ? -7.242 1.722 20.181 1.00 96.62 214 GLY A C 1
ATOM 1546 O O . GLY A 1 214 ? -6.446 2.019 19.286 1.00 96.62 214 GLY A O 1
ATOM 1547 N N . TYR A 1 215 ? -6.964 0.801 21.099 1.00 95.31 215 TYR A N 1
ATOM 1548 C CA . TYR A 1 215 ? -5.723 0.038 21.176 1.00 95.31 215 TYR A CA 1
ATOM 1549 C C . TYR A 1 215 ? -6.006 -1.444 21.373 1.00 95.31 215 TYR A C 1
ATOM 1551 O O . TYR A 1 215 ? -6.892 -1.823 22.127 1.00 95.31 215 TYR A O 1
ATOM 1559 N N . ASN A 1 216 ? -5.226 -2.288 20.712 1.00 93.69 216 ASN A N 1
ATOM 1560 C CA . ASN A 1 216 ? -5.238 -3.728 20.883 1.00 93.69 216 ASN A CA 1
ATOM 1561 C C . ASN A 1 216 ? -3.840 -4.203 21.276 1.00 93.69 216 ASN A C 1
ATOM 1563 O O . ASN A 1 216 ? -2.927 -4.094 20.459 1.00 93.69 216 ASN A O 1
ATOM 1567 N N . GLY A 1 217 ? -3.681 -4.801 22.453 1.00 86.31 217 GLY A N 1
ATOM 1568 C CA . GLY A 1 217 ? -2.412 -5.403 22.855 1.00 86.31 217 GLY A CA 1
ATOM 1569 C C . GLY A 1 217 ? -2.116 -5.312 24.346 1.00 86.31 217 GLY A C 1
ATOM 1570 O O . GLY A 1 217 ? -2.911 -4.816 25.142 1.00 86.31 217 GLY A O 1
ATOM 1571 N N . ILE A 1 218 ? -0.938 -5.819 24.715 1.00 68.38 218 ILE A N 1
ATOM 1572 C CA . ILE A 1 218 ? -0.399 -5.770 26.074 1.00 68.38 218 ILE A CA 1
ATOM 1573 C C . ILE A 1 218 ? 1.053 -5.325 26.005 1.00 68.38 218 ILE A C 1
ATOM 1575 O O . ILE A 1 218 ? 1.918 -6.059 25.518 1.00 68.38 218 ILE A O 1
ATOM 1579 N N . PHE A 1 219 ? 1.350 -4.181 26.606 1.00 53.78 219 PHE A N 1
ATOM 1580 C CA . PHE A 1 219 ? 2.717 -3.842 26.962 1.00 53.78 219 PHE A CA 1
ATOM 1581 C C . PHE A 1 219 ? 2.970 -4.263 28.422 1.00 53.78 219 PHE A C 1
ATOM 1583 O O . PHE A 1 219 ? 2.269 -3.755 29.297 1.00 53.78 219 PHE A O 1
ATOM 1590 N N . PRO A 1 220 ? 3.925 -5.161 28.751 1.00 48.91 220 PRO A N 1
ATOM 1591 C CA . PRO A 1 220 ? 4.813 -5.968 27.913 1.00 48.91 220 PRO A CA 1
ATOM 1592 C C . PRO A 1 220 ? 4.474 -7.475 28.009 1.00 48.91 220 PRO A C 1
ATOM 1594 O O . PRO A 1 220 ? 4.977 -8.166 28.894 1.00 48.91 220 PRO A O 1
ATOM 1597 N N . GLN A 1 221 ? 3.661 -8.033 27.104 1.00 58.47 221 GLN A N 1
ATOM 1598 C CA . GLN A 1 221 ? 3.553 -9.500 26.956 1.00 58.47 221 GLN A CA 1
ATOM 1599 C C . GLN A 1 221 ? 3.773 -9.938 25.500 1.00 58.47 221 GLN A C 1
ATOM 1601 O O . GLN A 1 221 ? 2.817 -10.090 24.739 1.00 58.47 221 GLN A O 1
ATOM 1606 N N . PRO A 1 222 ? 5.037 -10.148 25.090 1.00 62.91 222 PRO A N 1
ATOM 1607 C CA . PRO A 1 222 ? 5.363 -10.605 23.744 1.00 62.91 222 PRO A CA 1
ATOM 1608 C C . PRO A 1 222 ? 4.764 -11.988 23.444 1.00 62.91 222 PRO A C 1
ATOM 1610 O O . PRO A 1 222 ? 4.940 -12.924 24.221 1.00 62.91 222 PRO A O 1
ATOM 1613 N N . GLY A 1 223 ? 4.129 -12.148 22.279 1.00 64.38 223 GLY A N 1
ATOM 1614 C CA . GLY A 1 223 ? 3.883 -13.461 21.664 1.00 64.38 223 GLY A CA 1
ATOM 1615 C C . GLY A 1 223 ? 2.489 -14.073 21.831 1.00 64.38 223 GLY A C 1
ATOM 1616 O O . GLY A 1 223 ? 2.205 -15.071 21.168 1.00 64.38 223 GLY A O 1
ATOM 1617 N N . VAL A 1 224 ? 1.595 -13.492 22.636 1.00 75.12 224 VAL A N 1
ATOM 1618 C CA . VAL A 1 224 ? 0.194 -13.94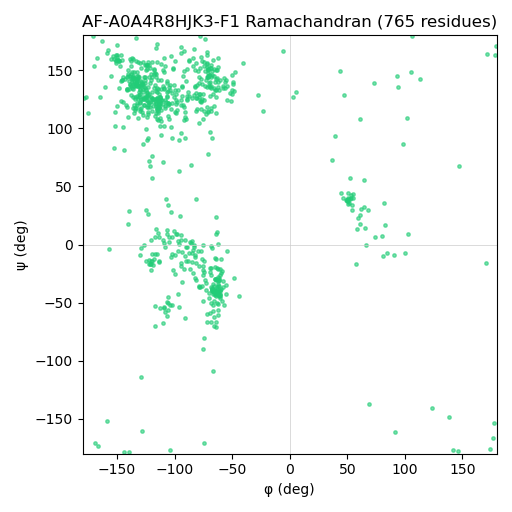4 22.708 1.00 75.12 224 VAL A CA 1
ATOM 1619 C C . VAL A 1 224 ? -0.637 -13.159 21.702 1.00 75.12 224 VAL A C 1
ATOM 1621 O O . VAL A 1 224 ? -0.811 -11.955 21.846 1.00 75.12 224 VAL A O 1
ATOM 1624 N N . PHE A 1 225 ? -1.152 -13.852 20.685 1.00 80.25 225 PHE A N 1
ATOM 1625 C CA . PHE A 1 225 ? -2.020 -13.238 19.686 1.00 80.25 225 PHE A CA 1
ATOM 1626 C C . PHE A 1 225 ? -3.480 -13.306 20.113 1.00 80.25 225 PHE A C 1
ATOM 1628 O O . PHE A 1 225 ? -4.009 -14.404 20.300 1.00 80.25 225 PHE A O 1
ATOM 1635 N N . ASN A 1 226 ? -4.153 -12.161 20.169 1.00 88.75 226 ASN A N 1
ATOM 1636 C CA . ASN A 1 226 ? -5.610 -12.130 20.159 1.00 88.75 226 ASN A CA 1
ATOM 1637 C C . ASN A 1 226 ? -6.138 -11.993 18.723 1.00 88.75 226 ASN A C 1
ATOM 1639 O O . ASN A 1 226 ? -5.389 -11.770 17.765 1.00 88.75 226 ASN A O 1
ATOM 1643 N N . THR A 1 227 ? -7.437 -12.229 18.565 1.00 93.44 227 THR A N 1
ATOM 1644 C CA . THR A 1 227 ? -8.100 -12.272 17.263 1.00 93.44 227 THR A CA 1
ATOM 1645 C C . THR A 1 227 ? -9.246 -11.278 17.199 1.00 93.44 227 THR A C 1
ATOM 1647 O O . THR A 1 227 ? -10.078 -11.222 18.105 1.00 93.44 227 THR A O 1
ATOM 1650 N N . ILE A 1 228 ? -9.314 -10.553 16.084 1.00 96.31 228 ILE A N 1
ATOM 1651 C CA . ILE A 1 228 ? -10.483 -9.770 15.686 1.00 96.31 228 ILE A CA 1
ATOM 1652 C C . ILE A 1 228 ? -11.036 -10.390 14.406 1.00 96.31 228 ILE A C 1
ATOM 1654 O O . ILE A 1 228 ? -10.302 -10.560 13.431 1.00 96.31 228 ILE A O 1
ATOM 1658 N N . SER A 1 229 ? -12.306 -10.788 14.404 1.00 94.94 229 SER A N 1
ATOM 1659 C CA . SER A 1 229 ? -12.908 -11.438 13.239 1.00 94.94 229 SER A CA 1
ATOM 1660 C C . SER A 1 229 ? -14.290 -10.909 12.905 1.00 94.94 229 SER A C 1
ATOM 1662 O O . SER A 1 229 ? -15.059 -10.548 13.796 1.00 94.94 229 SER A O 1
ATOM 1664 N N . ASP A 1 230 ? -14.620 -10.912 11.613 1.00 92.94 230 ASP A N 1
ATOM 1665 C CA . ASP A 1 230 ? -15.981 -10.668 11.122 1.00 92.94 230 ASP A CA 1
ATOM 1666 C C . ASP A 1 230 ? -16.577 -9.347 11.641 1.00 92.94 230 ASP A C 1
ATOM 1668 O O . ASP A 1 230 ? -17.776 -9.251 11.878 1.00 92.94 230 ASP A O 1
ATOM 1672 N N . SER A 1 231 ? -15.724 -8.352 11.895 1.00 96.44 231 SER A N 1
ATOM 1673 C CA . SER A 1 231 ? -16.085 -7.114 12.588 1.00 96.44 231 SER A CA 1
ATOM 1674 C C . SER A 1 231 ? -15.891 -5.912 11.673 1.00 96.44 231 SER A C 1
ATOM 1676 O O . SER A 1 231 ? -15.021 -5.933 10.797 1.00 96.44 231 SER A O 1
ATOM 1678 N N . PHE A 1 232 ? -16.683 -4.857 11.851 1.00 97.56 232 PHE A N 1
ATOM 1679 C CA . PHE A 1 232 ? -16.573 -3.689 10.981 1.00 97.56 232 PHE A CA 1
ATOM 1680 C C . PHE A 1 232 ? -16.864 -2.354 11.653 1.00 97.56 232 PHE A C 1
ATOM 1682 O O . PHE A 1 232 ? -17.461 -2.288 12.718 1.00 97.56 232 PHE A O 1
ATOM 1689 N N . SER A 1 233 ? -16.442 -1.266 11.019 1.00 98.25 233 SER A N 1
ATOM 1690 C CA . SER A 1 233 ? -16.723 0.087 11.494 1.00 98.25 233 SER A CA 1
ATOM 1691 C C . SER A 1 233 ? -17.021 1.023 10.329 1.00 98.25 233 SER A C 1
ATOM 1693 O O . SER A 1 233 ? -16.286 1.068 9.343 1.00 98.25 233 SER A O 1
ATOM 1695 N N . THR A 1 234 ? -18.085 1.811 10.458 1.00 97.50 234 THR A N 1
ATOM 1696 C CA . THR A 1 234 ? -18.386 2.927 9.546 1.00 97.50 234 THR A CA 1
ATOM 1697 C C . THR A 1 234 ? -18.124 4.280 10.210 1.00 97.50 234 THR A C 1
ATOM 1699 O O . THR A 1 234 ? -18.602 5.306 9.730 1.00 97.50 234 THR A O 1
ATOM 1702 N N . VAL A 1 235 ? -17.448 4.278 11.360 1.00 98.25 235 VAL A N 1
ATOM 1703 C CA . VAL A 1 235 ? -17.186 5.468 12.170 1.00 98.25 235 VAL A CA 1
ATOM 1704 C C . VAL A 1 235 ? -16.203 6.389 11.458 1.00 98.25 235 VAL A C 1
ATOM 1706 O O . VAL A 1 235 ? -15.165 5.929 10.984 1.00 98.25 235 VAL A O 1
ATOM 1709 N N . ASN A 1 236 ? -16.493 7.690 11.450 1.00 98.56 236 ASN A N 1
ATOM 1710 C CA . ASN A 1 236 ? -15.502 8.698 11.082 1.00 98.56 236 ASN A CA 1
ATOM 1711 C C . ASN A 1 236 ? -14.559 8.923 12.265 1.00 98.56 236 ASN A C 1
ATOM 1713 O O . ASN A 1 236 ? -15.014 9.231 13.372 1.00 98.56 236 ASN A O 1
ATOM 1717 N N . VAL A 1 237 ? -13.259 8.750 12.039 1.00 98.12 237 VAL A N 1
ATOM 1718 C CA . VAL A 1 237 ? -12.241 8.800 13.093 1.00 98.12 237 VAL A CA 1
ATOM 1719 C C . VAL A 1 237 ? -11.307 9.972 12.837 1.00 98.12 237 VAL A C 1
ATOM 1721 O O . VAL A 1 237 ? -10.648 10.011 11.801 1.00 98.12 237 VAL A O 1
ATOM 1724 N N . THR A 1 238 ? -11.202 10.887 13.799 1.00 96.06 238 THR A N 1
ATOM 1725 C CA . THR A 1 238 ? -10.259 12.012 13.760 1.00 96.06 238 THR A CA 1
ATOM 1726 C C . THR A 1 238 ? -9.245 11.889 14.893 1.00 96.06 238 THR A C 1
ATOM 1728 O O . THR A 1 238 ? -9.624 11.650 16.044 1.00 96.06 238 THR A O 1
ATOM 1731 N N . GLY A 1 239 ? -7.951 12.038 14.598 1.00 91.88 239 GLY A N 1
ATOM 1732 C CA . GLY A 1 239 ? -6.922 11.871 15.622 1.00 91.88 239 GLY A CA 1
ATOM 1733 C C . GLY A 1 239 ? -5.473 11.978 15.183 1.00 91.88 239 GLY A C 1
ATOM 1734 O O . GLY A 1 239 ? -5.166 12.471 14.108 1.00 91.88 239 GLY A O 1
ATOM 1735 N N . ALA A 1 240 ? -4.565 11.544 16.053 1.00 87.75 240 ALA A N 1
ATOM 1736 C CA . ALA A 1 240 ? -3.129 11.547 15.805 1.00 87.75 240 ALA A CA 1
ATOM 1737 C C . ALA A 1 240 ? -2.664 10.221 15.175 1.00 87.75 240 ALA A C 1
ATOM 1739 O O . ALA A 1 240 ? -2.230 10.174 14.023 1.00 87.75 240 ALA A O 1
ATOM 1740 N N . THR A 1 241 ? -2.813 9.113 15.912 1.00 91.31 241 THR A N 1
ATOM 1741 C CA . THR A 1 241 ? -2.667 7.760 15.353 1.00 91.31 241 THR A CA 1
ATOM 1742 C C . THR A 1 241 ? -4.037 7.133 15.218 1.00 91.31 241 THR A C 1
ATOM 1744 O O . THR A 1 241 ? -4.668 6.809 16.225 1.00 91.31 241 THR A O 1
ATOM 1747 N N . VAL A 1 242 ? -4.506 6.957 13.988 1.00 94.06 242 VAL A N 1
ATOM 1748 C CA . VAL A 1 242 ? -5.906 6.601 13.752 1.00 94.06 242 VAL A CA 1
ATOM 1749 C C . VAL A 1 242 ? -6.087 5.469 12.767 1.00 94.06 242 VAL A C 1
ATOM 1751 O O . VAL A 1 242 ? -5.386 5.381 11.760 1.00 94.06 242 VAL A O 1
ATOM 1754 N N . GLY A 1 243 ? -7.070 4.615 13.041 1.00 97.12 243 GLY A N 1
ATOM 1755 C CA . GLY A 1 243 ? -7.544 3.673 12.042 1.00 97.12 243 GLY A CA 1
ATOM 1756 C C . GLY A 1 243 ? -9.046 3.484 12.037 1.00 97.12 243 GLY A C 1
ATOM 1757 O O . GLY A 1 243 ? -9.700 3.559 13.071 1.00 97.12 243 GLY A O 1
ATOM 1758 N N . GLY A 1 244 ? -9.622 3.239 10.863 1.00 98.25 244 GLY A N 1
ATOM 1759 C CA . GLY A 1 244 ? -11.080 3.182 10.721 1.00 98.25 244 GLY A CA 1
ATOM 1760 C C . GLY A 1 244 ? -11.721 2.061 11.543 1.00 98.25 244 GLY A C 1
ATOM 1761 O O . GLY A 1 244 ? -12.851 2.211 12.006 1.00 98.25 244 GLY A O 1
ATOM 1762 N N . LEU A 1 245 ? -10.990 0.970 11.806 1.00 98.50 245 LEU A N 1
ATOM 1763 C CA . LEU A 1 245 ? -11.400 -0.076 12.747 1.00 98.50 245 LEU A CA 1
ATOM 1764 C C . LEU A 1 245 ? -10.585 -0.026 14.043 1.00 98.50 245 LEU A C 1
ATOM 1766 O O . LEU A 1 245 ? -11.172 -0.046 15.126 1.00 98.50 245 LEU A O 1
ATOM 1770 N N . ILE A 1 246 ? -9.253 0.029 13.929 1.00 98.19 246 ILE A N 1
ATOM 1771 C CA . ILE A 1 246 ? -8.319 -0.079 15.056 1.00 98.19 246 ILE A CA 1
ATOM 1772 C C . ILE A 1 246 ? -7.297 1.056 14.999 1.00 98.19 246 ILE A C 1
ATOM 1774 O O . ILE A 1 246 ? -6.602 1.205 13.997 1.00 98.19 246 ILE A O 1
ATOM 1778 N N . GLY A 1 247 ? -7.135 1.816 16.082 1.00 96.44 247 GLY A N 1
ATOM 1779 C CA . GLY A 1 247 ? -6.101 2.854 16.146 1.00 96.44 247 GLY A CA 1
ATOM 1780 C C . GLY A 1 247 ? -4.694 2.258 16.118 1.00 96.44 247 GLY A C 1
ATOM 1781 O O . GLY A 1 247 ? -3.919 2.472 15.184 1.00 96.44 247 GLY A O 1
ATOM 1782 N N . ARG A 1 248 ? -4.374 1.450 17.131 1.00 95.19 248 ARG A N 1
ATOM 1783 C CA . ARG A 1 248 ? -3.078 0.768 17.266 1.00 95.19 248 ARG A CA 1
ATOM 1784 C C . ARG A 1 248 ? -3.259 -0.704 17.614 1.00 95.19 248 ARG A C 1
ATOM 1786 O O . ARG A 1 248 ? -4.046 -1.032 18.494 1.00 95.19 248 ARG A O 1
ATOM 1793 N N . SER A 1 249 ? -2.489 -1.582 16.981 1.00 93.69 249 SER A N 1
ATOM 1794 C CA . SER A 1 249 ? -2.455 -3.010 17.282 1.00 93.69 249 SER A CA 1
ATOM 1795 C C . SER A 1 249 ? -1.046 -3.517 17.577 1.00 93.69 249 SER A C 1
ATOM 1797 O O . SER A 1 249 ? -0.060 -3.094 16.972 1.00 93.69 249 SER A O 1
ATOM 1799 N N . GLU A 1 250 ? -0.972 -4.459 18.511 1.00 90.75 250 GLU A N 1
ATOM 1800 C CA . GLU A 1 250 ? 0.215 -5.209 18.904 1.00 90.75 250 GLU A CA 1
ATOM 1801 C C . GLU A 1 250 ? -0.179 -6.683 19.059 1.00 90.75 250 GLU A C 1
ATOM 1803 O O . GLU A 1 250 ? -1.140 -6.988 19.763 1.00 90.75 250 GLU A O 1
ATOM 1808 N N . TYR A 1 251 ? 0.541 -7.590 18.385 1.00 89.38 251 TYR A N 1
ATOM 1809 C CA . TYR A 1 251 ? 0.281 -9.041 18.407 1.00 89.38 251 TYR A CA 1
ATOM 1810 C C . TYR A 1 251 ? -1.175 -9.408 18.078 1.00 89.38 251 TYR A C 1
ATOM 1812 O O . TYR A 1 251 ? -1.859 -10.090 18.834 1.00 89.38 251 TYR A O 1
ATOM 1820 N N . LEU A 1 252 ? -1.654 -8.979 16.913 1.00 93.00 252 LEU A N 1
ATOM 1821 C CA . LEU A 1 252 ? -3.035 -9.195 16.485 1.00 93.00 252 LEU A CA 1
ATOM 1822 C C . LEU A 1 252 ? -3.109 -10.080 15.237 1.00 93.00 252 LEU A C 1
ATOM 1824 O O . LEU A 1 252 ? -2.291 -9.971 14.323 1.00 93.00 252 LEU A O 1
ATOM 1828 N N . LYS A 1 253 ? -4.134 -10.930 15.161 1.00 94.81 253 LYS A N 1
ATOM 1829 C CA . LYS A 1 253 ? -4.603 -11.500 13.891 1.00 94.81 253 LYS A CA 1
ATOM 1830 C C . LYS A 1 253 ? -5.993 -10.961 13.581 1.00 94.81 253 LYS A C 1
ATOM 1832 O O . LYS A 1 253 ? -6.898 -11.100 14.400 1.00 94.81 253 LYS A O 1
ATOM 1837 N N . ILE A 1 254 ? -6.168 -10.383 12.399 1.00 96.81 254 ILE A N 1
ATOM 1838 C CA . ILE A 1 254 ? -7.462 -9.877 11.940 1.00 96.81 254 ILE A CA 1
ATOM 1839 C C . ILE A 1 254 ? -7.954 -10.654 10.719 1.00 96.81 254 ILE A C 1
ATOM 1841 O O . ILE A 1 254 ? -7.186 -10.931 9.796 1.00 96.81 254 ILE A O 1
ATOM 1845 N N . TYR A 1 255 ? -9.234 -11.023 10.735 1.00 95.62 255 TYR A N 1
ATOM 1846 C CA . TYR A 1 255 ? -9.878 -11.822 9.693 1.00 95.62 255 TYR A CA 1
ATOM 1847 C C . TYR A 1 255 ? -11.199 -11.198 9.255 1.00 95.62 255 TYR A C 1
ATOM 1849 O O . TYR A 1 255 ? -12.018 -10.855 10.109 1.00 95.62 255 TYR A O 1
ATOM 1857 N N . ARG A 1 256 ? -11.461 -11.145 7.942 1.00 95.62 256 ARG A N 1
ATOM 1858 C CA . ARG A 1 256 ? -12.789 -10.809 7.381 1.00 95.62 256 ARG A CA 1
ATOM 1859 C C . ARG A 1 256 ? -13.409 -9.552 7.993 1.00 95.62 256 ARG A C 1
ATOM 1861 O O . ARG A 1 256 ? -14.597 -9.520 8.294 1.00 95.62 256 ARG A O 1
ATOM 1868 N N . SER A 1 257 ? -12.582 -8.549 8.252 1.00 97.69 257 SER A N 1
ATOM 1869 C CA . SER A 1 257 ? -12.989 -7.338 8.959 1.00 97.69 257 SER A CA 1
ATOM 1870 C C . SER A 1 257 ? -12.741 -6.120 8.085 1.00 97.69 257 SER A C 1
ATOM 1872 O O . SER A 1 257 ? -11.872 -6.151 7.211 1.00 97.69 257 SER A O 1
ATOM 1874 N N . HIS A 1 258 ? -13.519 -5.059 8.275 1.00 97.88 258 HIS A N 1
ATOM 1875 C CA . HIS A 1 258 ? -13.410 -3.904 7.393 1.00 97.88 258 HIS A CA 1
ATOM 1876 C C . HIS A 1 258 ? -13.771 -2.570 8.032 1.00 97.88 258 HIS A C 1
ATOM 1878 O O . HIS A 1 258 ? -14.418 -2.511 9.074 1.00 97.88 258 HIS A O 1
ATOM 1884 N N . ALA A 1 259 ? -13.361 -1.488 7.380 1.00 97.94 259 ALA A N 1
ATOM 1885 C CA . ALA A 1 259 ? -13.748 -0.140 7.763 1.00 97.94 259 ALA A CA 1
ATOM 1886 C C . ALA A 1 259 ? -14.102 0.719 6.547 1.00 97.94 259 ALA A C 1
ATOM 1888 O O . ALA A 1 259 ? -13.471 0.613 5.495 1.00 97.94 259 ALA A O 1
ATOM 1889 N N . SER A 1 260 ? -15.115 1.571 6.688 1.00 97.38 260 SER A N 1
ATOM 1890 C CA . SER A 1 260 ? -15.601 2.419 5.591 1.00 97.38 260 SER A CA 1
ATOM 1891 C C . SER A 1 260 ? -15.743 3.898 5.941 1.00 97.38 260 SER A C 1
ATOM 1893 O O . SER A 1 260 ? -16.017 4.689 5.044 1.00 97.38 260 SER A O 1
ATOM 1895 N N . GLY A 1 261 ? -15.600 4.273 7.214 1.00 94.81 261 GLY A N 1
ATOM 1896 C CA . GLY A 1 261 ? -15.620 5.676 7.625 1.00 94.81 261 GLY A CA 1
ATOM 1897 C C . GLY A 1 261 ? -14.332 6.403 7.245 1.00 94.81 261 GLY A C 1
ATOM 1898 O O . GLY A 1 261 ? -13.289 5.775 7.048 1.00 94.81 261 GLY A O 1
ATOM 1899 N N . THR A 1 262 ? -14.408 7.727 7.127 1.00 98.12 262 THR A N 1
ATOM 1900 C CA . THR A 1 262 ? -13.242 8.564 6.827 1.00 98.12 262 THR A CA 1
ATOM 1901 C C . THR A 1 262 ? -12.283 8.568 8.012 1.00 98.12 262 THR A C 1
ATOM 1903 O O . THR A 1 262 ? -12.700 8.703 9.165 1.00 98.12 262 THR A O 1
ATOM 1906 N N . VAL A 1 263 ? -10.992 8.444 7.720 1.00 97.44 263 VAL A N 1
ATOM 1907 C CA . VAL A 1 263 ? -9.915 8.535 8.704 1.00 97.44 263 VAL A CA 1
ATOM 1908 C C . VAL A 1 263 ? -9.177 9.849 8.486 1.00 97.44 263 VAL A C 1
ATOM 1910 O O . VAL A 1 263 ? -8.589 10.059 7.430 1.00 97.44 263 VAL A O 1
ATOM 1913 N N . ASP A 1 264 ? -9.195 10.726 9.483 1.00 94.50 264 ASP A N 1
ATOM 1914 C CA . ASP A 1 264 ? -8.557 12.040 9.446 1.00 94.50 264 ASP A CA 1
ATOM 1915 C C . ASP A 1 264 ? -7.462 12.121 10.517 1.00 94.50 264 ASP A C 1
ATOM 1917 O O . ASP A 1 264 ? -7.734 12.145 11.718 1.00 94.50 264 ASP A O 1
ATOM 1921 N N . SER A 1 265 ? -6.207 12.160 10.075 1.00 90.12 265 SER A N 1
ATOM 1922 C CA . SER A 1 265 ? -5.036 12.344 10.924 1.00 90.12 265 SER A CA 1
ATOM 1923 C C . SER A 1 265 ? -4.407 13.732 10.816 1.00 90.12 265 SER A C 1
ATOM 1925 O O . SER A 1 265 ? -3.183 13.877 10.900 1.00 90.12 265 SER A O 1
ATOM 1927 N N . SER A 1 266 ? -5.224 14.766 10.608 1.00 81.25 266 SER A N 1
ATOM 1928 C CA . SER A 1 266 ? -4.809 16.176 10.621 1.00 81.25 266 SER A CA 1
ATOM 1929 C C . SER A 1 266 ? -4.188 16.623 11.949 1.00 81.25 266 SER A C 1
ATOM 1931 O O . SER A 1 266 ? -3.381 17.551 11.952 1.00 81.25 266 SER A O 1
ATOM 1933 N N . LEU A 1 267 ? -4.478 15.927 13.056 1.00 78.94 267 LEU A N 1
ATOM 1934 C CA . LEU A 1 267 ? -3.839 16.149 14.363 1.00 78.94 267 LEU A CA 1
ATOM 1935 C C . LEU A 1 267 ? -2.417 15.550 14.453 1.00 78.94 267 LEU A C 1
ATOM 1937 O O . LEU A 1 267 ? -1.707 15.793 15.426 1.00 78.94 267 LEU A O 1
ATOM 1941 N N . GLY A 1 268 ? -1.992 14.827 13.412 1.00 77.94 268 GLY A N 1
ATOM 1942 C CA . GLY A 1 268 ? -0.625 14.385 13.154 1.00 77.94 268 GLY A CA 1
ATOM 1943 C C . GLY A 1 268 ? -0.291 12.987 13.672 1.00 77.94 268 GLY A C 1
ATOM 1944 O O . GLY A 1 268 ? -0.601 12.647 14.802 1.00 77.94 268 GLY A O 1
ATOM 1945 N N . GLY A 1 269 ? 0.395 12.170 12.869 1.00 84.81 269 GLY A N 1
ATOM 1946 C CA . GLY A 1 269 ? 0.788 10.806 13.252 1.00 84.81 269 GLY A CA 1
ATOM 1947 C C . GLY A 1 269 ? 0.611 9.788 12.128 1.00 84.81 269 GLY A C 1
ATOM 1948 O O . GLY A 1 269 ? 0.829 10.117 10.963 1.00 84.81 269 GLY A O 1
ATOM 1949 N N . ASN A 1 270 ? 0.300 8.537 12.484 1.00 90.81 270 ASN A N 1
ATOM 1950 C CA . ASN A 1 270 ? 0.116 7.442 11.525 1.00 90.81 270 ASN A CA 1
ATOM 1951 C C . ASN A 1 270 ? -1.365 7.198 11.271 1.00 90.81 270 ASN A C 1
ATOM 1953 O O . ASN A 1 270 ? -2.132 7.113 12.231 1.00 90.81 270 ASN A O 1
ATOM 1957 N N . SER A 1 271 ? -1.767 6.982 10.022 1.00 93.75 271 SER A N 1
ATOM 1958 C CA . SER A 1 271 ? -3.157 6.618 9.757 1.00 93.75 271 SER A CA 1
ATOM 1959 C C . SER A 1 271 ? -3.355 5.555 8.703 1.00 93.75 271 SER A C 1
ATOM 1961 O O . SER A 1 271 ? -2.647 5.489 7.701 1.00 93.75 271 SER A O 1
ATOM 1963 N N . GLY A 1 272 ? -4.317 4.681 8.987 1.00 96.19 272 GLY A N 1
ATOM 1964 C CA . GLY A 1 272 ? -4.667 3.546 8.155 1.00 96.19 272 GLY A CA 1
ATOM 1965 C C . GLY A 1 272 ? -6.170 3.396 8.043 1.00 96.19 272 GLY A C 1
ATOM 1966 O O . GLY A 1 272 ? -6.852 3.432 9.059 1.00 96.19 272 GLY A O 1
ATOM 1967 N N . GLY A 1 273 ? -6.716 3.162 6.853 1.00 98.00 273 GLY A N 1
ATOM 1968 C CA . GLY A 1 273 ? -8.167 2.987 6.719 1.00 98.00 273 GLY A CA 1
ATOM 1969 C C . GLY A 1 273 ? -8.719 1.843 7.581 1.00 98.00 273 GLY A C 1
ATOM 1970 O O . GLY A 1 273 ? -9.818 1.964 8.107 1.00 98.00 273 GLY A O 1
ATOM 1971 N N . LEU A 1 274 ? -7.944 0.776 7.825 1.00 98.44 274 LEU A N 1
ATOM 1972 C CA . LEU A 1 274 ? -8.288 -0.287 8.779 1.00 98.44 274 LEU A CA 1
ATOM 1973 C C . LEU A 1 274 ? -7.522 -0.147 10.103 1.00 98.44 274 LEU A C 1
ATOM 1975 O O . LEU A 1 274 ? -8.149 -0.158 11.165 1.00 98.44 274 LEU A O 1
ATOM 1979 N N . ILE A 1 275 ? -6.187 -0.032 10.038 1.00 98.12 275 ILE A N 1
ATOM 1980 C CA . ILE A 1 275 ? -5.291 -0.012 11.208 1.00 98.12 275 ILE A CA 1
ATOM 1981 C C . ILE A 1 275 ? -4.279 1.134 11.107 1.00 98.12 275 ILE A C 1
ATOM 1983 O O . ILE A 1 275 ? -3.468 1.157 10.184 1.00 98.12 275 ILE A O 1
ATOM 1987 N N . GLY A 1 276 ? -4.241 2.041 12.084 1.00 95.75 276 GLY A N 1
ATOM 1988 C CA . GLY A 1 276 ? -3.271 3.146 12.092 1.00 95.75 276 GLY A CA 1
ATOM 1989 C C . GLY A 1 276 ? -1.822 2.685 12.266 1.00 95.75 276 GLY A C 1
ATOM 1990 O O . GLY A 1 276 ? -0.948 3.013 11.463 1.00 95.75 276 GLY A O 1
ATOM 1991 N N . TYR A 1 277 ? -1.566 1.882 13.300 1.00 94.56 277 TYR A N 1
ATOM 1992 C CA . TYR A 1 277 ? -0.232 1.385 13.655 1.00 94.56 277 TYR A CA 1
ATOM 1993 C C . TYR A 1 277 ? -0.272 -0.114 13.967 1.00 94.56 277 TYR A C 1
ATOM 1995 O O . TYR A 1 277 ? -0.935 -0.518 14.919 1.00 94.56 277 TYR A O 1
ATOM 2003 N N . ALA A 1 278 ? 0.439 -0.933 13.191 1.00 94.44 278 ALA A N 1
ATOM 2004 C CA . ALA A 1 278 ? 0.275 -2.386 13.156 1.00 94.44 278 ALA A CA 1
ATOM 2005 C C . ALA A 1 278 ? 1.553 -3.142 13.561 1.00 94.44 278 ALA A C 1
ATOM 2007 O O . ALA A 1 278 ? 2.256 -3.713 12.726 1.00 94.44 278 ALA A O 1
ATOM 2008 N N . SER A 1 279 ? 1.856 -3.179 14.858 1.00 91.44 279 SER A N 1
ATOM 2009 C CA . SER A 1 279 ? 2.999 -3.932 15.386 1.00 91.44 279 SER A CA 1
ATOM 2010 C C . SER A 1 279 ? 2.681 -5.424 15.468 1.00 91.44 279 SER A C 1
ATOM 2012 O O . SER A 1 279 ? 1.638 -5.813 16.000 1.00 91.44 279 SER A O 1
ATOM 2014 N N . ASN A 1 280 ? 3.557 -6.280 14.931 1.00 89.81 280 ASN A N 1
ATOM 2015 C CA . ASN A 1 280 ? 3.406 -7.743 14.965 1.00 89.81 280 ASN A CA 1
ATOM 2016 C C . ASN A 1 280 ? 1.978 -8.209 14.583 1.00 89.81 280 ASN A C 1
ATOM 2018 O O . ASN A 1 280 ? 1.414 -9.088 15.232 1.00 89.81 280 ASN A O 1
ATOM 2022 N N . THR A 1 281 ? 1.352 -7.572 13.589 1.00 92.94 281 THR A N 1
ATOM 2023 C CA . THR A 1 281 ? -0.072 -7.756 13.267 1.00 92.94 281 THR A CA 1
ATOM 2024 C C . THR A 1 281 ? -0.243 -8.386 11.892 1.00 92.94 281 THR A C 1
ATOM 2026 O O . THR A 1 281 ? 0.334 -7.909 10.924 1.00 92.94 281 THR A O 1
ATOM 2029 N N . ASN A 1 282 ? -1.066 -9.432 11.796 1.00 95.44 282 ASN A N 1
ATOM 2030 C CA . ASN A 1 282 ? -1.359 -10.123 10.541 1.00 95.44 282 ASN A CA 1
ATOM 2031 C C . ASN A 1 282 ? -2.789 -9.856 10.076 1.00 95.44 282 ASN A C 1
ATOM 2033 O O . ASN A 1 282 ? -3.722 -9.989 10.870 1.00 95.44 282 ASN A O 1
ATOM 2037 N N . VAL A 1 283 ? -2.954 -9.562 8.786 1.00 98.31 283 VAL A N 1
ATOM 2038 C CA . VAL A 1 283 ? -4.229 -9.164 8.180 1.00 98.31 283 VAL A CA 1
ATOM 2039 C C . VAL A 1 283 ? -4.647 -10.145 7.091 1.00 98.31 283 VAL A C 1
ATOM 2041 O O . VAL A 1 283 ? -3.891 -10.408 6.156 1.00 98.31 283 VAL A O 1
ATOM 2044 N N . TYR A 1 284 ? -5.863 -10.678 7.210 1.00 97.12 284 TYR A N 1
ATOM 2045 C CA . TYR A 1 284 ? -6.407 -11.675 6.293 1.00 97.12 284 TYR A CA 1
ATOM 2046 C C . TYR A 1 284 ? -7.805 -11.294 5.821 1.00 97.12 284 TYR A C 1
ATOM 2048 O O . TYR A 1 284 ? -8.684 -11.008 6.640 1.00 97.12 284 TYR A O 1
ATOM 2056 N N . ASP A 1 285 ? -8.025 -11.356 4.508 1.00 96.00 285 ASP A N 1
ATOM 2057 C CA . ASP A 1 285 ? -9.352 -11.224 3.893 1.00 96.00 285 ASP A CA 1
ATOM 2058 C C . ASP A 1 285 ? -10.104 -9.962 4.372 1.00 96.00 285 ASP A C 1
ATOM 2060 O O . ASP A 1 285 ? -11.305 -10.000 4.622 1.00 96.00 285 ASP A O 1
ATOM 2064 N N . SER A 1 286 ? -9.378 -8.866 4.603 1.00 98.19 286 SER A N 1
ATOM 2065 C CA . SER A 1 286 ? -9.878 -7.654 5.268 1.00 98.19 286 SER A CA 1
ATOM 2066 C C . SER A 1 286 ? -9.665 -6.430 4.385 1.00 98.19 286 SER A C 1
ATOM 2068 O O . SER A 1 286 ? -8.780 -6.428 3.528 1.00 98.19 286 SER A O 1
ATOM 2070 N N . TYR A 1 287 ? -10.471 -5.386 4.559 1.00 98.50 287 TYR A N 1
ATOM 2071 C CA . TYR A 1 287 ? -10.414 -4.250 3.640 1.00 98.50 287 TYR A CA 1
ATOM 2072 C C . TYR A 1 287 ? -10.789 -2.905 4.254 1.00 98.50 287 TYR A C 1
ATOM 2074 O O . TYR A 1 287 ? -11.408 -2.833 5.312 1.00 98.50 287 TYR A O 1
ATOM 2082 N N . ALA A 1 288 ? -10.424 -1.828 3.565 1.00 98.25 288 ALA A N 1
ATOM 2083 C CA . ALA A 1 288 ? -10.827 -0.474 3.919 1.00 98.25 288 ALA A CA 1
ATOM 2084 C C . ALA A 1 288 ? -11.305 0.307 2.691 1.00 98.25 288 ALA A C 1
ATOM 2086 O O . ALA A 1 288 ? -10.698 0.240 1.623 1.00 98.25 288 ALA A O 1
ATOM 2087 N N . THR A 1 289 ? -12.402 1.050 2.827 1.00 97.75 289 THR A N 1
ATOM 2088 C CA . THR A 1 289 ? -12.983 1.817 1.709 1.00 97.75 289 THR A CA 1
ATOM 2089 C C . THR A 1 289 ? -13.104 3.310 1.976 1.00 97.75 289 THR A C 1
ATOM 2091 O O . THR A 1 289 ? -13.361 4.052 1.034 1.00 97.75 289 THR A O 1
ATOM 2094 N N . GLY A 1 290 ? -12.954 3.745 3.229 1.00 94.94 290 GLY A N 1
ATOM 2095 C CA . GLY A 1 290 ? -12.991 5.160 3.589 1.00 94.94 290 GLY A CA 1
ATOM 2096 C C . GLY A 1 290 ? -11.725 5.892 3.149 1.00 94.94 290 GLY A C 1
ATOM 2097 O O . GLY A 1 290 ? -10.649 5.295 3.093 1.00 94.94 290 GLY A O 1
ATOM 2098 N N . ASP A 1 291 ? -11.860 7.180 2.835 1.00 97.94 291 ASP A N 1
ATOM 2099 C CA . ASP A 1 291 ? -10.712 8.035 2.529 1.00 97.94 291 ASP A CA 1
ATOM 2100 C C . ASP A 1 291 ? -9.820 8.214 3.768 1.00 97.94 291 ASP A C 1
ATOM 2102 O O . ASP A 1 291 ? -10.308 8.301 4.900 1.00 97.94 291 ASP A O 1
ATOM 2106 N N . VAL A 1 292 ? -8.510 8.295 3.537 1.00 96.94 292 VAL A N 1
ATOM 2107 C CA . VAL A 1 292 ? -7.489 8.530 4.561 1.00 96.94 292 VAL A CA 1
ATOM 2108 C C . VAL A 1 292 ? -6.840 9.884 4.297 1.00 96.94 292 VAL A C 1
ATOM 2110 O O . VAL A 1 292 ? -6.160 10.084 3.287 1.00 96.94 292 VAL A O 1
ATOM 2113 N N . LEU A 1 293 ? -7.070 10.824 5.208 1.00 94.19 293 LEU A N 1
ATOM 2114 C CA . LEU A 1 293 ? -6.654 12.218 5.120 1.00 94.19 293 LEU A CA 1
ATOM 2115 C C . LEU A 1 293 ? -5.588 12.490 6.184 1.00 94.19 293 LEU A C 1
ATOM 2117 O O . LEU A 1 293 ? -5.880 12.557 7.370 1.00 94.19 293 LEU A O 1
ATOM 2121 N N . GLY A 1 294 ? -4.334 12.626 5.776 1.00 88.44 294 GLY A N 1
ATOM 2122 C CA . GLY A 1 294 ? -3.214 12.962 6.644 1.00 88.44 294 GLY A CA 1
ATOM 2123 C C . GLY A 1 294 ? -2.951 14.461 6.731 1.00 88.44 294 GLY A C 1
ATOM 2124 O O . GLY A 1 294 ? -3.155 15.199 5.769 1.00 88.44 294 GLY A O 1
ATOM 2125 N N . GLY A 1 295 ? -2.446 14.909 7.883 1.00 80.38 295 GLY A N 1
ATOM 2126 C CA . GLY A 1 295 ? -1.937 16.268 8.061 1.00 80.38 295 GLY A CA 1
ATOM 2127 C C . GLY A 1 295 ? -0.570 16.508 7.408 1.00 80.38 295 GLY A C 1
ATOM 2128 O O . GLY A 1 295 ? -0.024 15.674 6.683 1.00 80.38 295 GLY A O 1
ATOM 2129 N N . THR A 1 296 ? 0.020 17.664 7.711 1.00 76.19 296 THR A N 1
ATOM 2130 C CA . THR A 1 296 ? 1.365 18.066 7.253 1.00 76.19 296 THR A CA 1
ATOM 2131 C C . THR A 1 296 ? 2.501 17.514 8.123 1.00 76.19 296 THR A C 1
ATOM 2133 O O . THR A 1 296 ? 3.674 17.691 7.791 1.00 76.19 296 THR A O 1
ATOM 2136 N N . ILE A 1 297 ? 2.158 16.841 9.227 1.00 68.38 297 ILE A N 1
ATOM 2137 C CA . ILE A 1 297 ? 3.071 16.281 10.227 1.00 68.38 297 ILE A CA 1
ATOM 2138 C C . ILE A 1 297 ? 2.648 14.822 10.462 1.00 68.38 297 ILE A C 1
ATOM 2140 O O . ILE A 1 297 ? 1.531 14.564 10.898 1.00 68.38 297 ILE A O 1
ATOM 2144 N N . GLY A 1 298 ? 3.496 13.847 10.143 1.00 67.88 298 GLY A N 1
ATOM 2145 C CA . GLY A 1 298 ? 3.162 12.419 10.247 1.00 67.88 298 GLY A CA 1
ATOM 2146 C C . GLY A 1 298 ? 4.239 11.541 9.614 1.00 67.88 298 GLY A C 1
ATOM 2147 O O . GLY A 1 298 ? 5.090 12.068 8.903 1.00 67.88 298 GLY A O 1
ATOM 2148 N N . VAL A 1 299 ? 4.237 10.233 9.908 1.00 69.38 299 VAL A N 1
ATOM 2149 C CA . VAL A 1 299 ? 5.332 9.309 9.521 1.00 69.38 299 VAL A CA 1
ATOM 2150 C C . VAL A 1 299 ? 4.890 8.056 8.747 1.00 69.38 299 VAL A C 1
ATOM 2152 O O . VAL A 1 299 ? 5.749 7.269 8.359 1.00 69.38 299 VAL A O 1
ATOM 2155 N N . GLY A 1 300 ? 3.592 7.874 8.476 1.00 85.81 300 GLY A N 1
ATOM 2156 C CA . GLY A 1 300 ? 3.106 6.793 7.611 1.00 85.81 300 GLY A CA 1
ATOM 2157 C C . GLY A 1 300 ? 1.591 6.805 7.418 1.00 85.81 300 GLY A C 1
ATOM 2158 O O . GLY A 1 300 ? 0.830 6.796 8.389 1.00 85.81 300 GLY A O 1
ATOM 2159 N N . LEU A 1 301 ? 1.152 6.820 6.161 1.00 92.12 301 LEU A N 1
ATOM 2160 C CA . LEU A 1 301 ? -0.257 6.925 5.779 1.00 92.12 301 LEU A CA 1
ATOM 2161 C C . LEU A 1 301 ? -0.604 5.835 4.766 1.00 92.12 301 LEU A C 1
ATOM 2163 O O . LEU A 1 301 ? 0.019 5.762 3.711 1.00 92.12 301 LEU A O 1
ATOM 2167 N N . GLY A 1 302 ? -1.590 4.992 5.067 1.00 95.50 302 GLY A N 1
ATOM 2168 C CA . GLY A 1 302 ? -1.963 3.862 4.220 1.00 95.50 302 GLY A CA 1
ATOM 2169 C C . GLY A 1 302 ? -3.464 3.699 4.057 1.00 95.50 302 GLY A C 1
ATOM 2170 O O . GLY A 1 302 ? -4.216 3.890 5.004 1.00 95.50 302 GLY A O 1
ATOM 2171 N N . GLY A 1 303 ? -3.936 3.269 2.889 1.00 97.56 303 GLY A N 1
ATOM 2172 C CA . GLY A 1 303 ? -5.367 2.985 2.725 1.00 97.56 303 GLY A CA 1
ATOM 2173 C C . GLY A 1 303 ? -5.870 1.836 3.611 1.00 97.56 303 GLY A C 1
ATOM 2174 O O . GLY A 1 303 ? -7.007 1.874 4.056 1.00 97.56 303 GLY A O 1
ATOM 2175 N N . LEU A 1 304 ? -5.036 0.842 3.938 1.00 98.31 304 LEU A N 1
ATOM 2176 C CA . LEU A 1 304 ? -5.360 -0.251 4.867 1.00 98.31 304 LEU A CA 1
ATOM 2177 C C . LEU A 1 304 ? -4.588 -0.114 6.185 1.00 98.31 304 LEU A C 1
ATOM 2179 O O . LEU A 1 304 ? -5.203 -0.115 7.251 1.00 98.31 304 LEU A O 1
ATOM 2183 N N . ILE A 1 305 ? -3.258 0.004 6.116 1.00 97.81 305 ILE A N 1
ATOM 2184 C CA . ILE A 1 305 ? -2.369 0.111 7.282 1.00 97.81 305 ILE A CA 1
ATOM 2185 C C . ILE A 1 305 ? -1.491 1.354 7.174 1.00 97.81 305 ILE A C 1
ATOM 2187 O O . ILE A 1 305 ? -0.749 1.485 6.207 1.00 97.81 305 ILE A O 1
ATOM 2191 N N . GLY A 1 306 ? -1.490 2.218 8.188 1.00 95.44 306 GLY A N 1
ATOM 2192 C CA . GLY A 1 306 ? -0.620 3.399 8.205 1.00 95.44 306 GLY A CA 1
ATOM 2193 C C . GLY A 1 306 ? 0.854 3.047 8.350 1.00 95.44 306 GLY A C 1
ATOM 2194 O O . GLY A 1 306 ? 1.649 3.220 7.427 1.00 95.44 306 GLY A O 1
ATOM 2195 N N . ASN A 1 307 ? 1.220 2.508 9.511 1.00 94.00 307 ASN A N 1
ATOM 2196 C CA . ASN A 1 307 ? 2.602 2.181 9.835 1.00 94.00 307 ASN A CA 1
ATOM 2197 C C . ASN A 1 307 ? 2.758 0.736 10.305 1.00 94.00 307 ASN A C 1
ATOM 2199 O O . ASN A 1 307 ? 2.061 0.277 11.211 1.00 94.00 307 ASN A O 1
ATOM 2203 N N . VAL A 1 308 ? 3.729 0.048 9.715 1.00 93.88 308 VAL A N 1
ATOM 2204 C CA . VAL A 1 308 ? 4.258 -1.227 10.183 1.00 93.88 308 VAL A CA 1
ATOM 2205 C C . VAL A 1 308 ? 5.609 -0.948 10.855 1.00 93.88 308 VAL A C 1
ATOM 2207 O O . VAL A 1 308 ? 6.608 -0.729 10.162 1.00 93.88 308 VAL A O 1
ATOM 2210 N N . PRO A 1 309 ? 5.662 -0.900 12.195 1.00 90.25 309 PRO A N 1
ATOM 2211 C CA . PRO A 1 309 ? 6.863 -0.530 12.933 1.00 90.25 309 PRO A CA 1
ATOM 2212 C C . PRO A 1 309 ? 7.876 -1.675 13.011 1.00 90.25 309 PRO A C 1
ATOM 2214 O O . PRO A 1 309 ? 7.641 -2.784 12.533 1.00 90.25 309 PRO A O 1
ATOM 2217 N N . SER A 1 310 ? 9.009 -1.404 13.660 1.00 84.69 310 SER A N 1
ATOM 2218 C CA . SER A 1 310 ? 9.965 -2.440 14.038 1.00 84.69 310 SER A CA 1
ATOM 2219 C C . SER A 1 310 ? 9.300 -3.507 14.909 1.00 84.69 310 SER A C 1
ATOM 2221 O O . SER A 1 310 ? 8.435 -3.214 15.736 1.00 84.69 310 SER A O 1
ATOM 2223 N N . GLY A 1 311 ? 9.702 -4.763 14.724 1.00 80.94 311 GLY A N 1
ATOM 2224 C CA . GLY A 1 311 ? 9.024 -5.880 15.367 1.00 80.94 311 GLY A CA 1
ATOM 2225 C C . GLY A 1 311 ? 9.773 -7.196 15.230 1.00 80.94 311 GLY A C 1
ATOM 2226 O O . GLY A 1 311 ? 10.537 -7.421 14.292 1.00 80.94 311 GLY A O 1
ATOM 2227 N N . SER A 1 312 ? 9.533 -8.082 16.191 1.00 79.25 312 SER A N 1
ATOM 2228 C CA . SER A 1 312 ? 10.203 -9.381 16.312 1.00 79.25 312 SER A CA 1
ATOM 2229 C C . SER A 1 312 ? 9.505 -10.527 15.573 1.00 79.25 312 SER A C 1
ATOM 2231 O O . SER A 1 312 ? 10.114 -11.580 15.400 1.00 79.25 312 SER A O 1
ATOM 2233 N N . ALA A 1 313 ? 8.249 -10.357 15.144 1.00 84.00 313 ALA A N 1
ATOM 2234 C CA . ALA A 1 313 ? 7.476 -11.393 14.456 1.00 84.00 313 ALA A CA 1
ATOM 2235 C C . ALA A 1 313 ? 7.251 -11.043 12.979 1.00 84.00 313 ALA A C 1
ATOM 2237 O O . ALA A 1 313 ? 7.183 -9.854 12.645 1.00 84.00 313 ALA A O 1
ATOM 2238 N N . PRO A 1 314 ? 7.137 -12.050 12.094 1.00 86.25 314 PRO A N 1
ATOM 2239 C CA . PRO A 1 314 ? 6.796 -11.815 10.701 1.00 86.25 314 PRO A CA 1
ATOM 2240 C C . PRO A 1 314 ? 5.406 -11.203 10.573 1.00 86.25 314 PRO A C 1
ATOM 2242 O O . PRO A 1 314 ? 4.492 -11.564 11.320 1.00 86.25 314 PRO A O 1
ATOM 2245 N N . ILE A 1 315 ? 5.259 -10.305 9.605 1.00 91.50 315 ILE A N 1
ATOM 2246 C CA . ILE A 1 315 ? 4.003 -9.628 9.295 1.00 91.50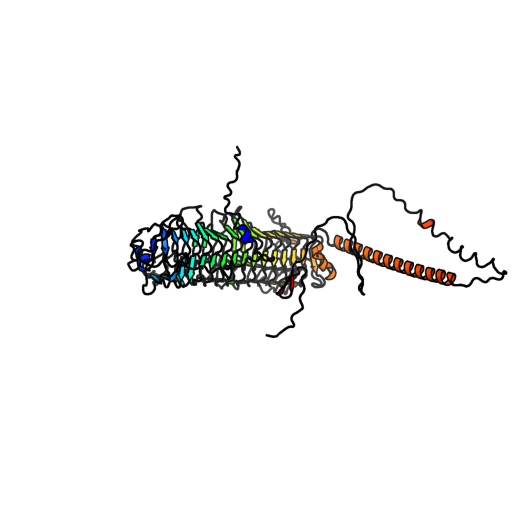 315 ILE A CA 1
ATOM 2247 C C . ILE A 1 315 ? 3.521 -10.096 7.927 1.00 91.50 315 ILE A C 1
ATOM 2249 O O . ILE A 1 315 ? 4.264 -10.056 6.946 1.00 91.50 315 ILE A O 1
ATOM 2253 N N . LEU A 1 316 ? 2.272 -10.552 7.879 1.00 95.00 316 LEU A N 1
ATOM 2254 C CA . LEU A 1 316 ? 1.607 -11.040 6.679 1.00 95.00 316 LEU A CA 1
ATOM 2255 C C . LEU A 1 316 ? 0.307 -10.273 6.452 1.00 95.00 316 LEU A C 1
ATOM 2257 O O . LEU A 1 316 ? -0.584 -10.273 7.304 1.00 95.00 316 LEU A O 1
ATOM 2261 N N . ILE A 1 317 ? 0.189 -9.686 5.267 1.00 98.06 317 ILE A N 1
ATOM 2262 C CA . ILE A 1 317 ? -1.054 -9.138 4.730 1.00 98.06 317 ILE A CA 1
ATOM 2263 C C . ILE A 1 317 ? -1.429 -9.986 3.522 1.00 98.06 317 ILE A C 1
ATOM 2265 O O . ILE A 1 317 ? -0.654 -10.101 2.569 1.00 98.06 317 ILE A O 1
ATOM 2269 N N . ARG A 1 318 ? -2.606 -10.608 3.565 1.00 97.75 318 ARG A N 1
ATOM 2270 C CA . ARG A 1 318 ? -3.050 -11.524 2.515 1.00 97.75 318 ARG A CA 1
ATOM 2271 C C . ARG A 1 318 ? -4.508 -11.304 2.151 1.00 97.75 318 ARG A C 1
ATOM 2273 O O . ARG A 1 318 ? -5.347 -11.130 3.037 1.00 97.75 318 ARG A O 1
ATOM 2280 N N . ASN A 1 319 ? -4.813 -11.375 0.856 1.00 96.56 319 ASN A N 1
ATOM 2281 C CA . ASN A 1 319 ? -6.176 -11.257 0.323 1.00 96.56 319 ASN A CA 1
ATOM 2282 C C . ASN A 1 319 ? -6.899 -9.979 0.786 1.00 96.56 319 ASN A C 1
ATOM 2284 O O . ASN A 1 319 ? -8.095 -10.008 1.063 1.00 96.56 319 ASN A O 1
ATOM 2288 N N . SER A 1 320 ? -6.166 -8.884 0.964 1.00 98.50 320 SER A N 1
ATOM 2289 C CA . SER A 1 320 ? -6.677 -7.679 1.617 1.00 98.50 320 SER A CA 1
ATOM 2290 C C . SER A 1 320 ? -6.529 -6.473 0.701 1.00 98.50 320 SER A C 1
ATOM 2292 O O . SER A 1 320 ? -5.647 -6.448 -0.158 1.00 98.50 320 SER A O 1
ATOM 2294 N N . PHE A 1 321 ? -7.405 -5.480 0.833 1.00 98.56 321 PHE A N 1
ATOM 2295 C CA . PHE A 1 321 ? -7.414 -4.372 -0.121 1.00 98.56 321 PHE A CA 1
ATOM 2296 C C . PHE A 1 321 ? -7.870 -3.039 0.459 1.00 98.56 321 PHE A C 1
ATOM 2298 O O . PHE A 1 321 ? -8.532 -2.987 1.494 1.00 98.56 321 PHE A O 1
ATOM 2305 N N . ALA A 1 322 ? -7.528 -1.958 -0.239 1.00 98.44 322 ALA A N 1
ATOM 2306 C CA . ALA A 1 322 ? -8.008 -0.618 0.065 1.00 98.44 322 ALA A CA 1
ATOM 2307 C C . ALA A 1 322 ? -8.516 0.104 -1.187 1.00 98.44 322 ALA A C 1
ATOM 2309 O O . ALA A 1 322 ? -7.904 0.028 -2.253 1.00 98.44 322 ALA A O 1
ATOM 2310 N N . THR A 1 323 ? -9.637 0.814 -1.069 1.00 98.12 323 THR A N 1
ATOM 2311 C CA . THR A 1 323 ? -10.233 1.548 -2.203 1.00 98.12 323 THR A CA 1
ATOM 2312 C C . THR A 1 323 ? -10.389 3.044 -1.972 1.00 98.12 323 THR A C 1
ATOM 2314 O O . THR A 1 323 ? -10.582 3.767 -2.947 1.00 98.12 323 THR A O 1
ATOM 2317 N N . GLY A 1 324 ? -10.323 3.505 -0.720 1.00 96.19 324 GLY A N 1
ATOM 2318 C CA . GLY A 1 324 ? -10.369 4.930 -0.390 1.00 96.19 324 GLY A CA 1
ATOM 2319 C C . GLY A 1 324 ? -9.115 5.660 -0.862 1.00 96.19 324 GLY A C 1
ATOM 2320 O O . GLY A 1 324 ? -8.044 5.060 -0.986 1.00 96.19 324 GLY A O 1
ATOM 2321 N N . ASN A 1 325 ? -9.243 6.952 -1.150 1.00 97.94 325 ASN A N 1
ATOM 2322 C CA . ASN A 1 325 ? -8.104 7.779 -1.528 1.00 97.94 325 ASN A CA 1
ATOM 2323 C C . ASN A 1 325 ? -7.214 8.027 -0.309 1.00 97.94 325 ASN A C 1
ATOM 2325 O O . ASN A 1 325 ? -7.704 8.222 0.802 1.00 97.94 325 ASN A O 1
ATOM 2329 N N . ALA A 1 326 ? -5.905 8.074 -0.533 1.00 96.12 326 ALA A N 1
ATOM 2330 C CA . ALA A 1 326 ? -4.926 8.407 0.487 1.00 96.12 326 ALA A CA 1
ATOM 2331 C C . ALA A 1 326 ? -4.309 9.766 0.142 1.00 96.12 326 ALA A C 1
ATOM 2333 O O . ALA A 1 326 ? -3.660 9.918 -0.896 1.00 96.12 326 ALA A O 1
ATOM 2334 N N . THR A 1 327 ? -4.522 10.764 0.998 1.00 93.50 327 THR A N 1
ATOM 2335 C CA . THR A 1 327 ? -3.974 12.112 0.807 1.00 93.50 327 THR A CA 1
ATOM 2336 C C . THR A 1 327 ? -3.174 12.518 2.031 1.00 93.50 327 THR A C 1
ATOM 2338 O O . THR A 1 327 ? -3.700 12.443 3.131 1.00 93.50 327 THR A O 1
ATOM 2341 N N . GLY A 1 328 ? -1.925 12.958 1.889 1.00 89.00 328 GLY A N 1
ATOM 2342 C CA . GLY A 1 328 ? -1.139 13.397 3.047 1.00 89.00 328 GLY A CA 1
ATOM 2343 C C . GLY A 1 328 ? 0.285 13.798 2.710 1.00 89.00 328 GLY A C 1
ATOM 2344 O O . GLY A 1 328 ? 0.536 14.237 1.602 1.00 89.00 328 GLY A O 1
ATOM 2345 N N . PHE A 1 329 ? 1.228 13.706 3.647 1.00 79.38 329 PHE A N 1
ATOM 2346 C CA . PHE A 1 329 ? 2.574 14.252 3.433 1.00 79.38 329 PHE A CA 1
ATOM 2347 C C . PHE A 1 329 ? 3.674 13.185 3.266 1.00 79.38 329 PHE A C 1
ATOM 2349 O O . PHE A 1 329 ? 4.227 13.054 2.171 1.00 79.38 329 PHE A O 1
ATOM 2356 N N . TYR A 1 330 ? 3.979 12.429 4.328 1.00 80.06 330 TYR A N 1
ATOM 2357 C CA . TYR A 1 330 ? 5.158 11.556 4.439 1.00 80.06 330 TYR A CA 1
ATOM 2358 C C . TYR A 1 330 ? 4.800 10.065 4.318 1.00 80.06 330 TYR A C 1
ATOM 2360 O O . TYR A 1 330 ? 3.785 9.652 4.876 1.00 80.06 330 TYR A O 1
ATOM 2368 N N . ASP A 1 331 ? 5.638 9.282 3.622 1.00 87.25 331 ASP A N 1
ATOM 2369 C CA . ASP A 1 331 ? 5.508 7.831 3.388 1.00 87.25 331 ASP A CA 1
ATOM 2370 C C . ASP A 1 331 ? 4.060 7.351 3.185 1.00 87.25 331 ASP A C 1
ATOM 2372 O O . ASP A 1 331 ? 3.424 6.739 4.049 1.00 87.25 331 ASP A O 1
ATOM 2376 N N . LEU A 1 332 ? 3.527 7.693 2.012 1.00 92.00 332 LEU A N 1
ATOM 2377 C CA . LEU A 1 332 ? 2.118 7.546 1.673 1.00 92.00 332 LEU A CA 1
ATOM 2378 C C . LEU A 1 332 ? 1.917 6.364 0.720 1.00 92.00 332 LEU A C 1
ATOM 2380 O O . LEU A 1 332 ? 2.474 6.343 -0.379 1.00 92.00 332 LEU A O 1
ATOM 2384 N N . GLY A 1 333 ? 1.093 5.406 1.133 1.00 95.62 333 GLY A N 1
ATOM 2385 C CA . GLY A 1 333 ? 0.745 4.211 0.378 1.00 95.62 333 GLY A CA 1
ATOM 2386 C C . GLY A 1 333 ? -0.755 4.068 0.147 1.00 95.62 333 GLY A C 1
ATOM 2387 O O . GLY A 1 333 ? -1.558 4.341 1.035 1.00 95.62 333 GLY A O 1
ATOM 2388 N N . GLY A 1 334 ? -1.170 3.557 -1.010 1.00 97.69 334 GLY A N 1
ATOM 2389 C CA . GLY A 1 334 ? -2.587 3.237 -1.224 1.00 97.69 334 GLY A CA 1
ATOM 2390 C C . GLY A 1 334 ? -3.081 2.045 -0.394 1.00 97.69 334 GLY A C 1
ATOM 2391 O O . GLY A 1 334 ? -4.265 1.976 -0.095 1.00 97.69 334 GLY A O 1
ATOM 2392 N N . LEU A 1 335 ? -2.201 1.134 0.044 1.00 98.38 335 LEU A N 1
ATOM 2393 C CA . LEU A 1 335 ? -2.532 0.041 0.973 1.00 98.38 335 LEU A CA 1
ATOM 2394 C C . LEU A 1 335 ? -1.756 0.152 2.287 1.00 98.38 335 LEU A C 1
ATOM 2396 O O . LEU A 1 335 ? -2.363 0.133 3.354 1.00 98.38 335 LEU A O 1
ATOM 2400 N N . VAL A 1 336 ? -0.430 0.263 2.221 1.00 97.94 336 VAL A N 1
ATOM 2401 C CA . VAL A 1 336 ? 0.449 0.346 3.397 1.00 97.94 336 VAL A CA 1
ATOM 2402 C C . VAL A 1 336 ? 1.300 1.604 3.308 1.00 97.94 336 VAL A C 1
ATOM 2404 O O . VAL A 1 336 ? 2.011 1.766 2.325 1.00 97.94 336 VAL A O 1
ATOM 2407 N N . GLY A 1 337 ? 1.280 2.476 4.313 1.00 94.94 337 GLY A N 1
ATOM 2408 C CA . GLY A 1 337 ? 2.125 3.675 4.305 1.00 94.94 337 GLY A CA 1
ATOM 2409 C C . GLY A 1 337 ? 3.606 3.325 4.386 1.00 94.94 337 GLY A C 1
ATOM 2410 O O . GLY A 1 337 ? 4.334 3.399 3.393 1.00 94.94 337 GLY A O 1
ATOM 2411 N N . THR A 1 338 ? 4.030 2.845 5.553 1.00 93.25 338 THR A N 1
ATOM 2412 C CA . THR A 1 338 ? 5.446 2.561 5.827 1.00 93.25 338 THR A CA 1
ATOM 2413 C C . THR A 1 338 ? 5.652 1.164 6.383 1.00 93.25 338 THR A C 1
ATOM 2415 O O . THR A 1 338 ? 4.919 0.725 7.270 1.00 93.25 338 THR A O 1
ATOM 2418 N N . VAL A 1 339 ? 6.721 0.506 5.937 1.00 92.50 339 VAL A N 1
ATOM 2419 C CA . VAL A 1 339 ? 7.289 -0.697 6.550 1.00 92.50 339 VAL A CA 1
ATOM 2420 C C . VAL A 1 339 ? 8.684 -0.377 7.090 1.00 92.50 339 VAL A C 1
ATOM 2422 O O . VAL A 1 339 ? 9.600 -0.045 6.335 1.00 92.50 339 VAL A O 1
ATOM 2425 N N . SER A 1 340 ? 8.830 -0.449 8.416 1.00 87.31 340 SER A N 1
ATOM 2426 C CA . SER A 1 340 ? 10.060 -0.116 9.138 1.00 87.31 340 SER A CA 1
ATOM 2427 C C . SER A 1 340 ? 11.209 -1.068 8.815 1.00 87.31 340 SER A C 1
ATOM 2429 O O . SER A 1 340 ? 11.015 -2.255 8.584 1.00 87.31 340 SER A O 1
ATOM 2431 N N . SER A 1 341 ? 12.433 -0.553 8.907 1.00 76.38 341 SER A N 1
ATOM 2432 C CA . SER A 1 341 ? 13.667 -1.264 8.582 1.00 76.38 341 SER A CA 1
ATOM 2433 C C . SER A 1 341 ? 14.053 -2.406 9.524 1.00 76.38 341 SER A C 1
ATOM 2435 O O . SER A 1 341 ? 14.849 -3.268 9.149 1.00 76.38 341 SER A O 1
ATOM 2437 N N . SER A 1 342 ? 13.518 -2.408 10.747 1.00 78.88 342 SER A N 1
ATOM 2438 C CA . SER A 1 342 ? 13.869 -3.365 11.808 1.00 78.88 342 SER A CA 1
ATOM 2439 C C . SER A 1 342 ? 12.749 -4.380 12.067 1.00 78.88 342 SER A C 1
ATOM 2441 O O . SER A 1 342 ? 12.442 -4.705 13.214 1.00 78.88 342 SER A O 1
ATOM 2443 N N . ILE A 1 343 ? 12.103 -4.841 10.998 1.00 76.19 343 ILE A N 1
ATOM 2444 C CA . ILE A 1 343 ? 11.152 -5.962 11.011 1.00 76.19 343 ILE A CA 1
ATOM 2445 C C . ILE A 1 343 ? 11.880 -7.296 10.829 1.00 76.19 343 ILE A C 1
ATOM 2447 O O . ILE A 1 343 ? 12.960 -7.323 10.253 1.00 76.19 343 ILE A O 1
ATOM 2451 N N . SER A 1 344 ? 11.271 -8.409 11.244 1.00 82.69 344 SER A N 1
ATOM 2452 C CA . SER A 1 344 ? 11.797 -9.746 10.921 1.00 82.69 344 SER A CA 1
ATOM 2453 C C . SER A 1 344 ? 11.602 -10.110 9.440 1.00 82.69 344 SER A C 1
ATOM 2455 O O . SER A 1 344 ? 12.571 -10.329 8.734 1.00 82.69 344 SER A O 1
ATOM 2457 N N . ASN A 1 345 ? 10.363 -10.142 8.947 1.00 88.31 345 ASN A N 1
ATOM 2458 C CA . ASN A 1 345 ? 10.001 -10.321 7.540 1.00 88.31 345 ASN A CA 1
ATOM 2459 C C . ASN A 1 345 ? 8.623 -9.700 7.302 1.00 88.31 345 ASN A C 1
ATOM 2461 O O . ASN A 1 345 ? 7.745 -9.792 8.164 1.00 88.31 345 ASN A O 1
ATOM 2465 N N . PHE A 1 346 ? 8.417 -9.123 6.122 1.00 93.75 346 PHE A N 1
ATOM 2466 C CA . PHE A 1 346 ? 7.118 -8.610 5.697 1.00 93.75 346 PHE A CA 1
ATOM 2467 C C . PHE A 1 346 ? 6.704 -9.289 4.400 1.00 93.75 346 PHE A C 1
ATOM 2469 O O . PHE A 1 346 ? 7.479 -9.356 3.447 1.00 93.75 346 PHE A O 1
ATOM 2476 N N . THR A 1 347 ? 5.480 -9.806 4.365 1.00 95.62 347 THR A N 1
ATOM 2477 C CA . THR A 1 347 ? 4.891 -10.419 3.176 1.00 95.62 347 THR A CA 1
ATOM 2478 C C . THR A 1 347 ? 3.548 -9.776 2.869 1.00 95.62 347 THR A C 1
ATOM 2480 O O . THR A 1 347 ? 2.655 -9.743 3.716 1.00 95.62 347 THR A O 1
ATOM 2483 N N . LEU A 1 348 ? 3.404 -9.305 1.634 1.00 97.88 348 LEU A N 1
ATOM 2484 C CA . LEU A 1 348 ? 2.157 -8.838 1.050 1.00 97.88 348 LEU A CA 1
ATOM 2485 C C . LEU A 1 348 ? 1.789 -9.746 -0.124 1.00 97.88 348 LEU A C 1
ATOM 2487 O O . LEU A 1 348 ? 2.549 -9.870 -1.087 1.00 97.88 348 LEU A O 1
ATOM 2491 N N . GLU A 1 349 ? 0.636 -10.398 -0.036 1.00 97.94 349 GLU A N 1
ATOM 2492 C CA . GLU A 1 349 ? 0.216 -11.415 -1.000 1.00 97.94 349 GLU A CA 1
ATOM 2493 C C . GLU A 1 349 ? -1.239 -11.207 -1.436 1.00 97.94 349 GLU A C 1
ATOM 2495 O O . GLU A 1 349 ? -2.117 -10.972 -0.602 1.00 97.94 349 GLU A O 1
ATOM 2500 N N . ASN A 1 350 ? -1.524 -11.343 -2.736 1.00 97.06 350 ASN A N 1
ATOM 2501 C CA . ASN A 1 350 ? -2.888 -11.311 -3.291 1.00 97.06 350 ASN A CA 1
ATOM 2502 C C . ASN A 1 350 ? -3.694 -10.085 -2.821 1.00 97.06 350 ASN A C 1
ATOM 2504 O O . ASN A 1 350 ? -4.857 -10.205 -2.438 1.00 97.06 350 ASN A O 1
ATOM 2508 N N . SER A 1 351 ? -3.051 -8.923 -2.753 1.00 98.62 351 SER A N 1
ATOM 2509 C CA . SER A 1 351 ? -3.605 -7.725 -2.119 1.00 98.62 351 SER A CA 1
ATOM 2510 C C . SER A 1 351 ? -3.500 -6.525 -3.053 1.00 98.62 351 SER A C 1
ATOM 2512 O O . SER A 1 351 ? -2.634 -6.493 -3.929 1.00 98.62 351 SER A O 1
ATOM 2514 N N . TYR A 1 352 ? -4.397 -5.547 -2.922 1.00 98.62 352 TYR A N 1
ATOM 2515 C CA . TYR A 1 352 ? -4.449 -4.458 -3.898 1.00 98.62 352 TYR A CA 1
ATOM 2516 C C . TYR A 1 352 ? -4.959 -3.125 -3.359 1.00 98.62 352 TYR A C 1
ATOM 2518 O O . TYR A 1 352 ? -5.663 -3.073 -2.354 1.00 98.62 352 TYR A O 1
ATOM 2526 N N . ALA A 1 353 ? -4.619 -2.047 -4.065 1.00 98.69 353 ALA A N 1
ATOM 2527 C CA . ALA A 1 353 ? -5.136 -0.709 -3.804 1.00 98.69 353 ALA A CA 1
ATOM 2528 C C . ALA A 1 353 ? -5.672 -0.045 -5.076 1.00 98.69 353 ALA A C 1
ATOM 2530 O O . ALA A 1 353 ? -5.043 -0.106 -6.133 1.00 98.69 353 ALA A O 1
ATOM 2531 N N . THR A 1 354 ? -6.829 0.612 -4.986 1.00 98.38 354 THR A N 1
ATOM 2532 C CA . THR A 1 354 ? -7.439 1.295 -6.144 1.00 98.38 354 THR A CA 1
ATOM 2533 C C . THR A 1 354 ? -7.613 2.798 -5.969 1.00 98.38 354 THR A C 1
ATOM 2535 O O . THR A 1 354 ? -7.818 3.488 -6.965 1.00 98.38 354 THR A O 1
ATOM 2538 N N . GLY A 1 355 ? -7.558 3.303 -4.734 1.00 97.62 355 GLY A N 1
ATOM 2539 C CA . GLY A 1 355 ? -7.699 4.728 -4.443 1.00 97.62 355 GLY A CA 1
ATOM 2540 C C . GLY A 1 355 ? -6.505 5.542 -4.934 1.00 97.62 355 GLY A C 1
ATOM 2541 O O . GLY A 1 355 ? -5.387 5.030 -5.027 1.00 97.62 355 GLY A O 1
ATOM 2542 N N . ASN A 1 356 ? -6.736 6.814 -5.261 1.00 98.44 356 ASN A N 1
ATOM 2543 C CA . ASN A 1 356 ? -5.653 7.707 -5.660 1.00 98.44 356 ASN A CA 1
ATOM 2544 C C . ASN A 1 356 ? -4.773 8.055 -4.460 1.00 98.44 356 ASN A C 1
ATOM 2546 O O . ASN A 1 356 ? -5.254 8.190 -3.335 1.00 98.44 356 ASN A O 1
ATOM 2550 N N . VAL A 1 357 ? -3.488 8.257 -4.733 1.00 97.44 357 VAL A N 1
ATOM 2551 C CA . VAL A 1 357 ? -2.473 8.608 -3.747 1.00 97.44 357 VAL A CA 1
ATOM 2552 C C . VAL A 1 357 ? -1.935 9.996 -4.069 1.00 97.44 357 VAL A C 1
ATOM 2554 O O . VAL A 1 357 ? -1.296 10.194 -5.103 1.00 97.44 357 VAL A O 1
ATOM 2557 N N . THR A 1 358 ? -2.199 10.968 -3.196 1.00 93.75 358 THR A N 1
ATOM 2558 C CA . THR A 1 358 ? -1.830 12.375 -3.418 1.00 93.75 358 THR A CA 1
ATOM 2559 C C . THR A 1 358 ? -1.027 12.913 -2.244 1.00 93.75 358 THR A C 1
ATOM 2561 O O . THR A 1 358 ? -1.520 12.954 -1.121 1.00 93.75 358 THR A O 1
ATOM 2564 N N . SER A 1 359 ? 0.208 13.351 -2.495 1.00 89.62 359 SER A N 1
ATOM 2565 C CA . SER A 1 359 ? 1.058 13.923 -1.450 1.00 89.62 359 SER A CA 1
ATOM 2566 C C . SER A 1 359 ? 1.165 15.451 -1.528 1.00 89.62 359 SER A C 1
ATOM 2568 O O . SER A 1 359 ? 1.304 16.025 -2.611 1.00 89.62 359 SER A O 1
ATOM 2570 N N . TYR A 1 360 ? 1.084 16.111 -0.370 1.00 81.00 360 TYR A N 1
ATOM 2571 C CA . TYR A 1 360 ? 1.220 17.554 -0.199 1.00 81.00 360 TYR A CA 1
ATOM 2572 C C . TYR A 1 360 ? 2.678 18.021 -0.283 1.00 81.00 360 TYR A C 1
ATOM 2574 O O . TYR A 1 360 ? 3.631 17.288 -0.023 1.00 81.00 360 TYR A O 1
ATOM 2582 N N . GLN A 1 361 ? 2.845 19.305 -0.590 1.00 69.81 361 GLN A N 1
ATOM 2583 C CA . GLN A 1 361 ? 4.121 20.005 -0.486 1.00 69.81 361 GLN A CA 1
ATOM 2584 C C . GLN A 1 361 ? 4.440 20.300 0.983 1.00 69.81 361 GLN A C 1
ATOM 2586 O O . GLN A 1 361 ? 3.627 20.915 1.670 1.00 69.81 361 GLN A O 1
ATOM 2591 N N . ASN A 1 362 ? 5.640 19.953 1.441 1.00 66.38 362 ASN A N 1
ATOM 2592 C CA . ASN A 1 362 ? 6.226 20.571 2.628 1.00 66.38 362 ASN A CA 1
ATOM 2593 C C . ASN A 1 362 ? 7.687 20.903 2.321 1.00 66.38 362 ASN A C 1
ATOM 2595 O O . ASN A 1 362 ? 8.475 20.028 1.958 1.00 66.38 362 ASN A O 1
ATOM 2599 N N . THR A 1 363 ? 8.017 22.185 2.415 1.00 62.97 363 THR A N 1
ATOM 2600 C CA . THR A 1 363 ? 9.347 22.725 2.122 1.00 62.97 363 THR A CA 1
ATOM 2601 C C . THR A 1 363 ? 10.321 22.579 3.286 1.00 62.97 363 THR A C 1
ATOM 2603 O O . THR A 1 363 ? 11.517 22.779 3.090 1.00 62.97 363 THR A O 1
ATOM 2606 N N . ASP A 1 364 ? 9.835 22.204 4.471 1.00 61.22 364 ASP A N 1
ATOM 2607 C CA . ASP A 1 364 ? 10.597 22.254 5.722 1.00 61.22 364 ASP A CA 1
ATOM 2608 C C . ASP A 1 364 ? 11.229 20.905 6.100 1.00 61.22 364 ASP A C 1
ATOM 2610 O O . ASP A 1 364 ? 11.854 20.773 7.153 1.00 61.22 364 ASP A O 1
ATOM 2614 N N . VAL A 1 365 ? 11.079 19.879 5.256 1.00 58.50 365 VAL A N 1
ATOM 2615 C CA . VAL A 1 365 ? 11.470 18.502 5.586 1.00 58.50 365 VAL A CA 1
ATOM 2616 C C . VAL A 1 365 ? 12.608 18.053 4.684 1.00 58.50 365 VAL A C 1
ATOM 2618 O O . VAL A 1 365 ? 12.487 18.000 3.464 1.00 58.50 365 VAL A O 1
ATOM 2621 N N . SER A 1 366 ? 13.736 17.720 5.309 1.00 56.62 366 SER A N 1
ATOM 2622 C CA . SER A 1 366 ? 14.956 17.251 4.643 1.00 56.62 366 SER A CA 1
ATOM 2623 C C . SER A 1 366 ? 14.961 15.746 4.356 1.00 56.62 366 SER A C 1
ATOM 2625 O O . SER A 1 366 ? 15.880 15.251 3.703 1.00 56.62 366 SER A O 1
ATOM 2627 N N . GLN A 1 367 ? 13.962 15.012 4.858 1.00 57.78 367 GLN A N 1
ATOM 2628 C CA . GLN A 1 367 ? 13.817 13.570 4.673 1.00 57.78 367 GLN A CA 1
ATOM 2629 C C . GLN A 1 367 ? 12.953 13.299 3.431 1.00 57.78 367 GLN A C 1
ATOM 2631 O O . GLN A 1 367 ? 11.793 13.709 3.399 1.00 57.78 367 GLN A O 1
ATOM 2636 N N . PRO A 1 368 ? 13.494 12.633 2.404 1.00 62.50 368 PRO A N 1
ATOM 2637 C CA . PRO A 1 368 ? 12.782 12.396 1.155 1.00 62.50 368 PRO A CA 1
ATOM 2638 C C . PRO A 1 368 ? 11.734 11.263 1.291 1.00 62.50 368 PRO A C 1
ATOM 2640 O O . PRO A 1 368 ? 12.141 10.118 1.508 1.00 62.50 368 PRO A O 1
ATOM 2643 N N . PRO A 1 369 ? 10.420 11.530 1.123 1.00 74.50 369 PRO A N 1
ATOM 2644 C CA . PRO A 1 369 ? 9.369 10.532 1.347 1.00 74.50 369 PRO A CA 1
ATOM 2645 C C . PRO A 1 369 ? 9.236 9.529 0.190 1.00 74.50 369 PRO A C 1
ATOM 2647 O O . PRO A 1 369 ? 9.489 9.869 -0.973 1.00 74.50 369 PRO A O 1
ATOM 2650 N N . GLY A 1 370 ? 8.783 8.311 0.507 1.00 88.25 370 GLY A N 1
ATOM 2651 C CA . GLY A 1 370 ? 8.345 7.314 -0.472 1.00 88.25 370 GLY A CA 1
ATOM 2652 C C . GLY A 1 370 ? 6.838 7.395 -0.723 1.00 88.25 370 GLY A C 1
ATOM 2653 O O . GLY A 1 370 ? 6.045 7.212 0.196 1.00 88.25 370 GLY A O 1
ATOM 2654 N N . ILE A 1 371 ? 6.420 7.651 -1.964 1.00 93.06 371 ILE A N 1
ATOM 2655 C CA . ILE A 1 371 ? 4.996 7.745 -2.330 1.00 93.06 371 ILE A CA 1
ATOM 2656 C C . ILE A 1 371 ? 4.637 6.607 -3.284 1.00 93.06 371 ILE A C 1
ATOM 2658 O O . ILE A 1 371 ? 5.191 6.521 -4.382 1.00 93.06 371 ILE A O 1
ATOM 2662 N N . GLY A 1 372 ? 3.723 5.726 -2.881 1.00 95.50 372 GLY A N 1
ATOM 2663 C CA . GLY A 1 372 ? 3.418 4.501 -3.613 1.00 95.50 372 GLY A CA 1
ATOM 2664 C C . GLY A 1 372 ? 1.934 4.196 -3.753 1.00 95.50 372 GLY A C 1
ATOM 2665 O O . GLY A 1 372 ? 1.160 4.388 -2.822 1.00 95.50 372 GLY A O 1
ATOM 2666 N N . GLY A 1 373 ? 1.520 3.651 -4.896 1.00 97.88 373 GLY A N 1
ATOM 2667 C CA . GLY A 1 373 ? 0.122 3.245 -5.089 1.00 97.88 373 GLY A CA 1
ATOM 2668 C C . GLY A 1 373 ? -0.298 2.046 -4.232 1.00 97.88 373 GLY A C 1
ATOM 2669 O O . GLY A 1 373 ? -1.464 1.941 -3.879 1.00 97.88 373 GLY A O 1
ATOM 2670 N N . LEU A 1 374 ? 0.631 1.168 -3.836 1.00 98.12 374 LEU A N 1
ATOM 2671 C CA . LEU A 1 374 ? 0.387 0.059 -2.902 1.00 98.12 374 LEU A CA 1
ATOM 2672 C C . LEU A 1 374 ? 1.129 0.271 -1.579 1.00 98.12 374 LEU A C 1
ATOM 2674 O O . LEU A 1 374 ? 0.494 0.267 -0.528 1.00 98.12 374 LEU A O 1
ATOM 2678 N N . ILE A 1 375 ? 2.450 0.475 -1.625 1.00 97.06 375 ILE A N 1
ATOM 2679 C CA . ILE A 1 375 ? 3.282 0.729 -0.440 1.00 97.06 375 ILE A CA 1
ATOM 2680 C C . ILE A 1 375 ? 4.046 2.044 -0.592 1.00 97.06 375 ILE A C 1
ATOM 2682 O O . ILE A 1 375 ? 4.761 2.207 -1.577 1.00 97.06 375 ILE A O 1
ATOM 2686 N N . GLY A 1 376 ? 3.959 2.955 0.378 1.00 94.44 376 GLY A N 1
ATOM 2687 C CA . GLY A 1 376 ? 4.718 4.212 0.354 1.00 94.44 376 GLY A CA 1
ATOM 2688 C C . GLY A 1 376 ? 6.225 3.970 0.420 1.00 94.44 376 GLY A C 1
ATOM 2689 O O . GLY A 1 376 ? 6.946 4.160 -0.565 1.00 94.44 376 GLY A O 1
ATOM 2690 N N . ALA A 1 377 ? 6.691 3.463 1.559 1.00 91.62 377 ALA A N 1
ATOM 2691 C CA . ALA A 1 377 ? 8.090 3.114 1.778 1.00 91.62 377 ALA A CA 1
ATOM 2692 C C . ALA A 1 377 ? 8.241 1.748 2.456 1.00 91.62 377 ALA A C 1
ATOM 2694 O O . ALA A 1 377 ? 7.513 1.418 3.392 1.00 91.62 377 ALA A O 1
ATOM 2695 N N . ALA A 1 378 ? 9.223 0.962 2.014 1.00 89.56 378 ALA A N 1
ATOM 2696 C CA . ALA A 1 378 ? 9.578 -0.299 2.650 1.00 89.56 378 ALA A CA 1
ATOM 2697 C C . ALA A 1 378 ? 11.091 -0.460 2.784 1.00 89.56 378 ALA A C 1
ATOM 2699 O O . ALA A 1 378 ? 11.815 -0.561 1.795 1.00 89.56 378 ALA A O 1
ATOM 2700 N N . SER A 1 379 ? 11.567 -0.539 4.021 1.00 83.25 379 SER A N 1
ATOM 2701 C CA . SER A 1 379 ? 12.988 -0.714 4.311 1.00 83.25 379 SER A CA 1
ATOM 2702 C C . SER A 1 379 ? 13.229 -2.051 5.010 1.00 83.25 379 SER A C 1
ATOM 2704 O O . SER A 1 379 ? 12.411 -2.497 5.808 1.00 83.25 379 SER A O 1
ATOM 2706 N N . SER A 1 380 ? 14.373 -2.679 4.750 1.00 78.75 380 SER A N 1
ATOM 2707 C CA . SER A 1 380 ? 14.896 -3.819 5.504 1.00 78.75 380 SER A CA 1
ATOM 2708 C C . SER A 1 380 ? 16.418 -3.709 5.644 1.00 78.75 380 SER A C 1
ATOM 2710 O O . SER A 1 380 ? 17.113 -3.242 4.742 1.00 78.75 380 SER A O 1
ATOM 2712 N N . PHE A 1 381 ? 16.961 -4.138 6.783 1.00 70.56 381 PHE A N 1
ATOM 2713 C CA . PHE A 1 381 ? 18.406 -4.304 6.976 1.00 70.56 381 PHE A CA 1
ATOM 2714 C C . PHE A 1 381 ? 18.740 -5.739 7.389 1.00 70.56 381 PHE A C 1
ATOM 2716 O O . PHE A 1 381 ? 17.906 -6.456 7.944 1.00 70.56 381 PHE A O 1
ATOM 2723 N N . GLY A 1 382 ? 19.982 -6.159 7.141 1.00 74.56 382 GLY A N 1
ATOM 2724 C CA . GLY A 1 382 ? 20.447 -7.508 7.463 1.00 74.56 382 GLY A CA 1
ATOM 2725 C C . GLY A 1 382 ? 19.799 -8.584 6.584 1.00 74.56 382 GLY A C 1
ATOM 2726 O O . GLY A 1 382 ? 19.676 -8.415 5.371 1.00 74.56 382 GLY A O 1
ATOM 2727 N N . SER A 1 383 ? 19.402 -9.701 7.197 1.00 75.81 383 SER A N 1
ATOM 2728 C CA . SER A 1 383 ? 18.824 -10.868 6.505 1.00 75.81 383 SER A CA 1
ATOM 2729 C C . SER A 1 383 ? 17.305 -10.791 6.292 1.00 75.81 383 SER A C 1
ATOM 2731 O O . SER A 1 383 ? 16.718 -11.743 5.784 1.00 75.81 383 SER A O 1
ATOM 2733 N N . ASN A 1 384 ? 16.669 -9.692 6.699 1.00 83.19 384 ASN A N 1
ATOM 2734 C CA . ASN A 1 384 ? 15.218 -9.518 6.664 1.00 83.19 384 ASN A CA 1
ATOM 2735 C C . ASN A 1 384 ? 14.740 -9.169 5.246 1.00 83.19 384 ASN A C 1
ATOM 2737 O O . ASN A 1 384 ? 15.425 -8.443 4.519 1.00 83.19 384 ASN A O 1
ATOM 2741 N N . ILE A 1 385 ? 13.564 -9.667 4.852 1.00 85.06 385 ILE A N 1
ATOM 2742 C CA . ILE A 1 385 ? 13.058 -9.552 3.476 1.00 85.06 385 ILE A CA 1
ATOM 2743 C C . ILE A 1 385 ? 11.661 -8.924 3.450 1.00 85.06 385 ILE A C 1
ATOM 2745 O O . ILE A 1 385 ? 10.760 -9.318 4.195 1.00 85.06 385 ILE A O 1
ATOM 2749 N N . VAL A 1 386 ? 11.474 -7.978 2.524 1.00 91.75 386 VAL A N 1
ATOM 2750 C CA . VAL A 1 386 ? 10.161 -7.463 2.111 1.00 91.75 386 VAL A CA 1
ATOM 2751 C C . VAL A 1 386 ? 9.736 -8.183 0.832 1.00 91.75 386 VAL A C 1
ATOM 2753 O O . VAL A 1 386 ? 10.384 -8.049 -0.205 1.00 91.75 386 VAL A O 1
ATOM 2756 N N . THR A 1 387 ? 8.654 -8.956 0.896 1.00 94.88 387 THR A N 1
ATOM 2757 C CA . THR A 1 387 ? 8.126 -9.732 -0.235 1.00 94.88 387 THR A CA 1
ATOM 2758 C C . THR A 1 387 ? 6.746 -9.226 -0.634 1.00 94.88 387 THR A C 1
ATOM 2760 O O . THR A 1 387 ? 5.840 -9.179 0.194 1.00 94.88 387 THR A O 1
ATOM 2763 N N . ILE A 1 388 ? 6.569 -8.883 -1.909 1.00 97.50 388 ILE A N 1
ATOM 2764 C CA . ILE A 1 388 ? 5.300 -8.455 -2.504 1.00 97.50 388 ILE A CA 1
ATOM 2765 C C . ILE A 1 388 ? 4.997 -9.380 -3.677 1.00 97.50 388 ILE A C 1
ATOM 2767 O O . ILE A 1 388 ? 5.781 -9.478 -4.622 1.00 97.50 388 ILE A O 1
ATOM 2771 N N . THR A 1 389 ? 3.870 -10.083 -3.618 1.00 98.19 389 THR A N 1
ATOM 2772 C CA . THR A 1 389 ? 3.517 -11.082 -4.632 1.00 98.19 389 THR A CA 1
ATOM 2773 C C . THR A 1 389 ? 2.052 -11.020 -5.020 1.00 98.19 389 THR A C 1
ATOM 2775 O O . THR A 1 389 ? 1.190 -10.768 -4.175 1.00 98.19 389 THR A O 1
ATOM 2778 N N . ASN A 1 390 ? 1.764 -11.257 -6.304 1.00 97.88 390 ASN A N 1
ATOM 2779 C CA . ASN A 1 390 ? 0.399 -11.320 -6.843 1.00 97.88 390 ASN A CA 1
ATOM 2780 C C . ASN A 1 390 ? -0.457 -10.100 -6.449 1.00 97.88 390 ASN A C 1
ATOM 2782 O O . ASN A 1 390 ? -1.640 -10.231 -6.145 1.00 97.88 390 ASN A O 1
ATOM 2786 N N . SER A 1 391 ? 0.160 -8.923 -6.361 1.00 98.62 391 SER A N 1
ATOM 2787 C CA . SER A 1 391 ? -0.451 -7.725 -5.784 1.00 98.62 391 SER A CA 1
ATOM 2788 C C . SER A 1 391 ? -0.425 -6.577 -6.783 1.00 98.62 391 SER A C 1
ATOM 2790 O O . SER A 1 391 ? 0.401 -6.563 -7.697 1.00 98.62 391 SER A O 1
ATOM 2792 N N . HIS A 1 392 ? -1.343 -5.621 -6.655 1.00 98.69 392 HIS A N 1
ATOM 2793 C CA . HIS A 1 392 ? -1.440 -4.558 -7.653 1.00 98.69 392 HIS A CA 1
ATOM 2794 C C . HIS A 1 392 ? -1.993 -3.235 -7.139 1.00 98.69 392 HIS A C 1
ATOM 2796 O O . HIS A 1 392 ? -2.689 -3.185 -6.129 1.00 98.69 392 HIS A O 1
ATOM 2802 N N . ALA A 1 393 ? -1.704 -2.164 -7.874 1.00 98.75 393 ALA A N 1
ATOM 2803 C CA . ALA A 1 393 ? -2.275 -0.846 -7.629 1.00 98.75 393 ALA A CA 1
ATOM 2804 C C . ALA A 1 393 ? -2.780 -0.188 -8.918 1.00 98.75 393 ALA A C 1
ATOM 2806 O O . ALA A 1 393 ? -2.118 -0.229 -9.955 1.00 98.75 393 ALA A O 1
ATOM 2807 N N . THR A 1 394 ? -3.962 0.427 -8.868 1.00 98.56 394 THR A N 1
ATOM 2808 C CA . THR A 1 394 ? -4.581 1.049 -10.056 1.00 98.56 394 THR A CA 1
ATOM 2809 C C . THR A 1 394 ? -4.839 2.544 -9.917 1.00 98.56 394 THR A C 1
ATOM 2811 O O . THR A 1 394 ? -5.106 3.195 -10.924 1.00 98.56 394 THR A O 1
ATOM 2814 N N . GLY A 1 395 ? -4.776 3.086 -8.699 1.00 98.19 395 GLY A N 1
ATOM 2815 C CA . GLY A 1 395 ? -4.951 4.514 -8.445 1.00 98.19 395 GLY A CA 1
ATOM 2816 C C . GLY A 1 395 ? -3.772 5.341 -8.953 1.00 98.19 395 GLY A C 1
ATOM 2817 O O . GLY A 1 395 ? -2.639 4.860 -9.014 1.00 98.19 395 GLY A O 1
ATOM 2818 N N . ASN A 1 396 ? -4.033 6.595 -9.323 1.00 98.56 396 ASN A N 1
ATOM 2819 C CA . ASN A 1 396 ? -2.974 7.513 -9.732 1.00 98.56 396 ASN A CA 1
ATOM 2820 C C . ASN A 1 396 ? -2.125 7.920 -8.526 1.00 98.56 396 ASN A C 1
ATOM 2822 O O . ASN A 1 396 ? -2.652 8.126 -7.432 1.00 98.56 396 ASN A O 1
ATOM 2826 N N . VAL A 1 397 ? -0.827 8.102 -8.751 1.00 97.75 397 VAL A N 1
ATOM 2827 C CA . VAL A 1 397 ? 0.136 8.548 -7.743 1.00 97.75 397 VAL A CA 1
ATOM 2828 C C . VAL A 1 397 ? 0.640 9.932 -8.126 1.00 97.75 397 VAL A C 1
ATOM 2830 O O . VAL A 1 397 ? 1.241 10.110 -9.186 1.00 97.75 397 VAL A O 1
ATOM 2833 N N . THR A 1 398 ? 0.399 10.920 -7.268 1.00 94.06 398 THR A N 1
ATOM 2834 C CA . THR A 1 398 ? 0.794 12.312 -7.504 1.00 94.06 398 THR A CA 1
ATOM 2835 C C . THR A 1 398 ? 1.661 12.825 -6.368 1.00 94.06 398 THR A C 1
ATOM 2837 O O . THR A 1 398 ? 1.214 12.936 -5.226 1.00 94.06 398 THR A O 1
ATOM 2840 N N . TYR A 1 399 ? 2.895 13.192 -6.708 1.00 89.50 399 TYR A N 1
ATOM 2841 C CA . TYR A 1 399 ? 3.817 13.882 -5.825 1.00 89.50 399 TYR A CA 1
ATOM 2842 C C . TYR A 1 399 ? 4.418 15.105 -6.516 1.00 89.50 399 TYR A C 1
ATOM 2844 O O . TYR A 1 399 ? 5.173 14.981 -7.480 1.00 89.50 399 TYR A O 1
ATOM 2852 N N . THR A 1 400 ? 4.102 16.294 -6.005 1.00 78.50 400 THR A N 1
ATOM 2853 C CA . THR A 1 400 ? 4.604 17.562 -6.557 1.00 78.50 400 THR A CA 1
ATOM 2854 C C . THR A 1 400 ? 5.712 18.197 -5.716 1.00 78.50 400 THR A C 1
ATOM 2856 O O . THR A 1 400 ? 6.172 19.271 -6.082 1.00 78.50 400 THR A O 1
ATOM 2859 N N . GLY A 1 401 ? 6.130 17.545 -4.623 1.00 74.25 401 GLY A N 1
ATOM 2860 C CA . GLY A 1 401 ? 7.127 17.993 -3.638 1.00 74.25 401 GLY A CA 1
ATOM 2861 C C . GLY A 1 401 ? 8.383 18.694 -4.170 1.00 74.25 401 GLY A C 1
ATOM 2862 O O . GLY A 1 401 ? 8.828 18.411 -5.273 1.00 74.25 401 GLY A O 1
ATOM 2863 N N . ALA A 1 402 ? 9.052 19.523 -3.364 1.00 67.25 402 ALA A N 1
ATOM 2864 C CA . ALA A 1 402 ? 10.376 20.054 -3.723 1.00 67.25 402 ALA A CA 1
ATOM 2865 C C . ALA A 1 402 ? 11.523 19.023 -3.574 1.00 67.25 402 ALA A C 1
ATOM 2867 O O . ALA A 1 402 ? 12.536 19.127 -4.266 1.00 67.25 402 ALA A O 1
ATOM 2868 N N . PHE A 1 403 ? 11.371 18.019 -2.696 1.00 64.50 403 PHE A N 1
ATOM 2869 C CA . PHE A 1 403 ? 12.420 17.052 -2.337 1.00 64.50 403 PHE A CA 1
ATOM 2870 C C . PHE A 1 403 ? 11.851 15.641 -2.143 1.00 64.50 403 PHE A C 1
ATOM 2872 O O . PHE A 1 403 ? 11.069 15.440 -1.228 1.00 64.50 403 PHE A O 1
ATOM 2879 N N . GLY A 1 404 ? 12.277 14.630 -2.910 1.00 65.31 404 GLY A N 1
ATOM 2880 C CA . GLY A 1 404 ? 11.795 13.251 -2.713 1.00 65.31 404 GLY A CA 1
ATOM 2881 C C . GLY A 1 404 ? 12.759 12.161 -3.174 1.00 65.31 404 GLY A C 1
ATOM 2882 O O . GLY A 1 404 ? 13.685 12.420 -3.945 1.00 65.31 404 GLY A O 1
ATOM 2883 N N . THR A 1 405 ? 12.541 10.934 -2.689 1.00 69.25 405 THR A N 1
ATOM 2884 C CA . THR A 1 405 ? 13.359 9.745 -3.004 1.00 69.25 405 THR A CA 1
ATOM 2885 C C . THR A 1 405 ? 12.717 8.938 -4.111 1.00 69.25 405 THR A C 1
ATOM 2887 O O . THR A 1 405 ? 13.433 8.480 -5.000 1.00 69.25 405 THR A O 1
ATOM 2890 N N . GLY A 1 406 ? 11.393 8.757 -4.072 1.00 84.44 406 GLY A N 1
ATOM 2891 C CA . GLY A 1 406 ? 10.710 7.828 -4.963 1.00 84.44 406 GLY A CA 1
ATOM 2892 C C . GLY A 1 406 ? 9.194 8.019 -5.038 1.00 84.44 406 GLY A C 1
ATOM 2893 O O . GLY A 1 406 ? 8.522 7.969 -4.012 1.00 84.44 406 GLY A O 1
ATOM 2894 N N . ALA A 1 407 ? 8.654 8.170 -6.249 1.00 93.69 407 ALA A N 1
ATOM 2895 C CA . ALA A 1 407 ? 7.228 8.011 -6.540 1.00 93.69 407 ALA A CA 1
ATOM 2896 C C . ALA A 1 407 ? 7.024 6.779 -7.434 1.00 93.69 407 ALA A C 1
ATOM 2898 O O . ALA A 1 407 ? 7.608 6.699 -8.517 1.00 93.69 407 ALA A O 1
ATOM 2899 N N . GLY A 1 408 ? 6.228 5.813 -6.978 1.00 95.50 408 GLY A N 1
ATOM 2900 C CA . GLY A 1 408 ? 6.035 4.530 -7.651 1.00 95.50 408 GLY A CA 1
ATOM 2901 C C . GLY A 1 408 ? 4.573 4.130 -7.772 1.00 95.50 408 GLY A C 1
ATOM 2902 O O . GLY A 1 408 ? 3.817 4.258 -6.816 1.00 95.50 408 GLY A O 1
ATOM 2903 N N . GLY A 1 409 ? 4.156 3.586 -8.913 1.00 97.75 409 GLY A N 1
ATOM 2904 C CA . GLY A 1 409 ? 2.770 3.125 -9.066 1.00 97.75 409 GLY A CA 1
ATOM 2905 C C . GLY A 1 409 ? 2.415 1.957 -8.139 1.00 97.75 409 GLY A C 1
ATOM 2906 O O . GLY A 1 409 ? 1.278 1.864 -7.700 1.00 97.75 409 GLY A O 1
ATOM 2907 N N . LEU A 1 410 ? 3.379 1.105 -7.773 1.00 98.00 410 LEU A N 1
ATOM 2908 C CA . LEU A 1 410 ? 3.218 0.059 -6.756 1.00 98.00 410 LEU A CA 1
ATOM 2909 C C . LEU A 1 410 ? 3.937 0.439 -5.458 1.00 98.00 410 LEU A C 1
ATOM 2911 O O . LEU A 1 410 ? 3.309 0.485 -4.406 1.00 98.00 410 LEU A O 1
ATOM 2915 N N . VAL A 1 411 ? 5.240 0.721 -5.517 1.00 96.69 411 VAL A N 1
ATOM 2916 C CA . VAL A 1 411 ? 6.052 1.018 -4.327 1.00 96.69 411 VAL A CA 1
ATOM 2917 C C . VAL A 1 411 ? 6.840 2.306 -4.511 1.00 96.69 411 VAL A C 1
ATOM 2919 O O . VAL A 1 411 ? 7.595 2.428 -5.470 1.00 96.69 411 VAL A O 1
ATOM 2922 N N . GLY A 1 412 ? 6.710 3.263 -3.596 1.00 94.06 412 GLY A N 1
ATOM 2923 C CA . GLY A 1 412 ? 7.435 4.531 -3.700 1.00 94.06 412 GLY A CA 1
ATOM 2924 C C . GLY A 1 412 ? 8.939 4.349 -3.542 1.00 94.06 412 GLY A C 1
ATOM 2925 O O . GLY A 1 412 ? 9.720 4.668 -4.444 1.00 94.06 412 GLY A O 1
ATOM 2926 N N . TYR A 1 413 ? 9.339 3.776 -2.412 1.00 91.12 413 TYR A N 1
ATOM 2927 C CA . TYR A 1 413 ? 10.739 3.588 -2.055 1.00 91.12 413 TYR A CA 1
ATOM 2928 C C . TYR A 1 413 ? 10.992 2.211 -1.446 1.00 91.12 413 TYR A C 1
ATOM 2930 O O . TYR A 1 413 ? 10.246 1.775 -0.565 1.00 91.12 413 TYR A O 1
ATOM 2938 N N . THR A 1 414 ? 12.075 1.554 -1.871 1.00 88.25 414 THR A N 1
ATOM 2939 C CA . THR A 1 414 ? 12.591 0.373 -1.175 1.00 88.25 414 THR A CA 1
ATOM 2940 C C . THR A 1 414 ? 14.078 0.452 -0.853 1.00 88.25 414 THR A C 1
ATOM 2942 O O . THR A 1 414 ? 14.905 0.845 -1.681 1.00 88.25 414 THR A O 1
ATOM 2945 N N . GLN A 1 415 ? 14.432 -0.004 0.349 1.00 85.06 415 GLN A N 1
ATOM 2946 C CA . GLN A 1 415 ? 15.813 -0.162 0.802 1.00 85.06 415 GLN A CA 1
ATOM 2947 C C . GLN A 1 415 ? 16.035 -1.565 1.365 1.00 85.06 415 GLN A C 1
ATOM 2949 O O . GLN A 1 415 ? 15.211 -2.060 2.125 1.00 85.06 415 GLN A O 1
ATOM 2954 N N . GLY A 1 416 ? 17.165 -2.185 1.020 1.00 82.56 416 GLY A N 1
ATOM 2955 C CA . GLY A 1 416 ? 17.518 -3.527 1.483 1.00 82.56 416 GLY A CA 1
ATOM 2956 C C . GLY A 1 416 ? 17.065 -4.656 0.561 1.00 82.56 416 GLY A C 1
ATOM 2957 O O . GLY A 1 416 ? 16.803 -4.456 -0.631 1.00 82.56 416 GLY A O 1
ATOM 2958 N N . ASN A 1 417 ? 17.024 -5.863 1.126 1.00 82.56 417 ASN A N 1
ATOM 2959 C CA . ASN A 1 417 ? 16.659 -7.084 0.418 1.00 82.56 417 ASN A CA 1
ATOM 2960 C C . ASN A 1 417 ? 15.138 -7.168 0.271 1.00 82.56 417 ASN A C 1
ATOM 2962 O O . ASN A 1 417 ? 14.395 -7.113 1.257 1.00 82.56 417 ASN A O 1
ATOM 2966 N N . GLY A 1 418 ? 14.673 -7.357 -0.960 1.00 88.88 418 GLY A N 1
ATOM 2967 C CA . GLY A 1 418 ? 13.253 -7.513 -1.236 1.00 88.88 418 GLY A CA 1
ATOM 2968 C C . GLY A 1 418 ? 12.974 -8.229 -2.548 1.00 88.88 418 GLY A C 1
ATOM 2969 O O . GLY A 1 418 ? 13.861 -8.397 -3.388 1.00 88.88 418 GLY A O 1
ATOM 2970 N N . LEU A 1 419 ? 11.720 -8.630 -2.716 1.00 94.31 419 LEU A N 1
ATOM 2971 C CA . LEU A 1 419 ? 11.204 -9.277 -3.914 1.00 94.31 419 LEU A CA 1
ATOM 2972 C C . LEU A 1 419 ? 9.833 -8.701 -4.264 1.00 94.31 419 LEU A C 1
ATOM 2974 O O . LEU A 1 419 ? 8.928 -8.712 -3.433 1.00 94.31 419 LEU A O 1
ATOM 2978 N N . ILE A 1 420 ? 9.669 -8.280 -5.514 1.00 97.56 420 ILE A N 1
ATOM 2979 C CA . ILE A 1 420 ? 8.373 -8.011 -6.134 1.00 97.56 420 ILE A CA 1
ATOM 2980 C C . ILE A 1 420 ? 8.176 -9.015 -7.264 1.00 97.56 420 ILE A C 1
ATOM 2982 O O . ILE A 1 420 ? 8.955 -9.036 -8.219 1.00 97.56 420 ILE A O 1
ATOM 2986 N N . ALA A 1 421 ? 7.147 -9.857 -7.164 1.00 98.38 421 ALA A N 1
ATOM 2987 C CA . ALA A 1 421 ? 6.861 -10.861 -8.182 1.00 98.38 421 ALA A CA 1
ATOM 2988 C C . ALA A 1 421 ? 5.387 -10.902 -8.590 1.00 98.38 421 ALA A C 1
ATOM 2990 O O . ALA A 1 421 ? 4.496 -10.730 -7.757 1.00 98.38 421 ALA A O 1
ATOM 2991 N N . ASN A 1 422 ? 5.125 -11.171 -9.873 1.00 98.06 422 ASN A N 1
ATOM 2992 C CA . ASN A 1 422 ? 3.771 -11.324 -10.423 1.00 98.06 422 ASN A CA 1
ATOM 2993 C C . ASN A 1 422 ? 2.834 -10.160 -10.043 1.00 98.06 422 ASN A C 1
ATOM 2995 O O . ASN A 1 422 ? 1.673 -10.373 -9.702 1.00 98.06 422 ASN A O 1
ATOM 2999 N N . SER A 1 423 ? 3.363 -8.939 -9.997 1.00 98.69 423 SER A N 1
ATOM 3000 C CA . SER A 1 423 ? 2.666 -7.768 -9.461 1.00 98.69 423 SER A CA 1
ATOM 3001 C C . SER A 1 423 ? 2.641 -6.647 -10.492 1.00 98.69 423 SER A C 1
ATOM 3003 O O . SER A 1 423 ? 3.489 -6.606 -11.386 1.00 98.69 423 SER A O 1
ATOM 3005 N N . TYR A 1 424 ? 1.663 -5.747 -10.411 1.00 98.81 424 TYR A N 1
ATOM 3006 C CA . TYR A 1 424 ? 1.521 -4.719 -11.441 1.00 98.81 424 TYR A CA 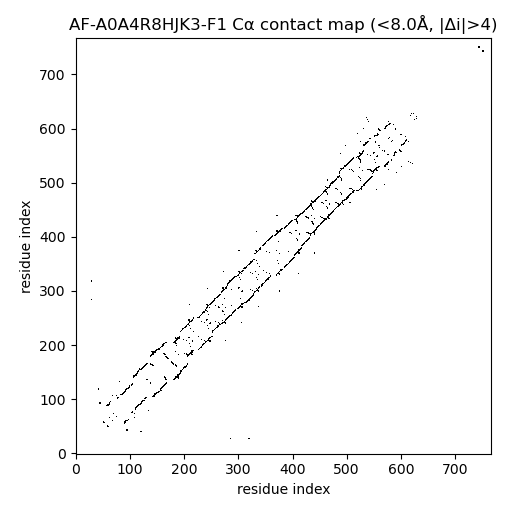1
ATOM 3007 C C . TYR A 1 424 ? 0.934 -3.399 -10.958 1.00 98.81 424 TYR A C 1
ATOM 3009 O O . TYR A 1 424 ? 0.243 -3.341 -9.944 1.00 98.81 424 TYR A O 1
ATOM 3017 N N . ALA A 1 425 ? 1.188 -2.336 -11.719 1.00 98.75 425 ALA A N 1
ATOM 3018 C CA . ALA A 1 425 ? 0.582 -1.031 -11.490 1.00 98.75 425 ALA A CA 1
ATOM 3019 C C . ALA A 1 425 ? 0.074 -0.388 -12.787 1.00 98.75 425 ALA A C 1
ATOM 3021 O O . ALA A 1 425 ? 0.750 -0.415 -13.815 1.00 98.75 425 ALA A O 1
ATOM 3022 N N . THR A 1 426 ? -1.124 0.195 -12.755 1.00 98.69 426 THR A N 1
ATOM 3023 C CA . THR A 1 426 ? -1.754 0.774 -13.961 1.00 98.69 426 THR A CA 1
ATOM 3024 C C . THR A 1 426 ? -2.048 2.266 -13.861 1.00 98.69 426 THR A C 1
ATOM 3026 O O . THR A 1 426 ? -2.336 2.883 -14.885 1.00 98.69 426 THR A O 1
ATOM 3029 N N . GLY A 1 427 ? -1.996 2.845 -12.660 1.00 98.38 427 GLY A N 1
ATOM 3030 C CA . GLY A 1 427 ? -2.219 4.274 -12.447 1.00 98.38 427 GLY A CA 1
ATOM 3031 C C . GLY A 1 427 ? -1.064 5.127 -12.971 1.00 98.38 427 GLY A C 1
ATOM 3032 O O . GLY A 1 427 ? 0.086 4.687 -12.996 1.00 98.38 427 GLY A O 1
ATOM 3033 N N . ASN A 1 428 ? -1.367 6.356 -13.388 1.00 98.69 428 ASN A N 1
ATOM 3034 C CA . ASN A 1 428 ? -0.340 7.312 -13.798 1.00 98.69 428 ASN A CA 1
ATOM 3035 C C . ASN A 1 428 ? 0.481 7.759 -12.585 1.00 98.69 428 ASN A C 1
ATOM 3037 O O . ASN A 1 428 ? -0.062 7.921 -11.491 1.00 98.69 428 ASN A O 1
ATOM 3041 N N . VAL A 1 429 ? 1.773 8.010 -12.794 1.00 98.25 429 VAL A N 1
ATOM 3042 C CA . VAL A 1 429 ? 2.706 8.409 -11.737 1.00 98.25 429 VAL A CA 1
ATOM 3043 C C . VAL A 1 429 ? 3.332 9.752 -12.088 1.00 98.25 429 VAL A C 1
ATOM 3045 O O . VAL A 1 429 ? 3.979 9.895 -13.125 1.00 98.25 429 VAL A O 1
ATOM 3048 N N . THR A 1 430 ? 3.158 10.735 -11.209 1.00 95.12 430 THR A N 1
ATOM 3049 C CA . THR A 1 430 ? 3.842 12.032 -11.275 1.00 95.12 430 THR A CA 1
ATOM 3050 C C . THR A 1 430 ? 4.753 12.186 -10.063 1.00 95.12 430 THR A C 1
ATOM 3052 O O . THR A 1 430 ? 4.288 12.059 -8.931 1.00 95.12 430 THR A O 1
ATOM 3055 N N . GLY A 1 431 ? 6.038 12.458 -10.293 1.00 91.44 431 GLY A N 1
ATOM 3056 C CA . GLY A 1 431 ? 7.048 12.633 -9.248 1.00 91.44 431 GLY A CA 1
ATOM 3057 C C . GLY A 1 431 ? 8.162 13.601 -9.651 1.00 91.44 431 GLY A C 1
ATOM 3058 O O . GLY A 1 431 ? 8.259 14.028 -10.798 1.00 91.44 431 GLY A O 1
ATOM 3059 N N . VAL A 1 432 ? 9.031 13.956 -8.701 1.00 85.19 432 VAL A N 1
ATOM 3060 C CA . VAL A 1 432 ? 10.043 15.027 -8.874 1.00 85.19 432 VAL A CA 1
ATOM 3061 C C . VAL A 1 432 ? 11.498 14.541 -8.877 1.00 85.19 432 VAL A C 1
ATOM 3063 O O . VAL A 1 432 ? 12.399 15.262 -9.296 1.00 85.19 432 VAL A O 1
ATOM 3066 N N . SER A 1 433 ? 11.749 13.307 -8.443 1.00 84.44 433 SER A N 1
ATOM 3067 C CA . SER A 1 433 ? 13.091 12.713 -8.353 1.00 84.44 433 SER A CA 1
ATOM 3068 C C . SER A 1 433 ? 13.090 11.350 -9.046 1.00 84.44 433 SER A C 1
ATOM 3070 O O . SER A 1 433 ? 12.863 11.322 -10.254 1.00 84.44 433 SER A O 1
ATOM 3072 N N . GLY A 1 434 ? 13.282 10.238 -8.327 1.00 89.56 434 GLY A N 1
ATOM 3073 C CA . GLY A 1 434 ? 13.076 8.883 -8.843 1.00 89.56 434 GLY A CA 1
ATOM 3074 C C . GLY A 1 434 ? 11.592 8.587 -9.040 1.00 89.56 434 GLY A C 1
ATOM 3075 O O . GLY A 1 434 ? 10.829 8.553 -8.081 1.00 89.56 434 GLY A O 1
ATOM 3076 N N . THR A 1 435 ? 11.164 8.398 -10.281 1.00 95.06 435 THR A N 1
ATOM 3077 C CA . THR A 1 435 ? 9.757 8.152 -10.614 1.00 95.06 435 THR A CA 1
ATOM 3078 C C . THR A 1 435 ? 9.653 6.891 -11.458 1.00 95.06 435 THR A C 1
ATOM 3080 O O . THR A 1 435 ? 10.313 6.785 -12.491 1.00 95.06 435 THR A O 1
ATOM 3083 N N . GLY A 1 436 ? 8.842 5.925 -11.035 1.00 96.31 436 GLY A N 1
ATOM 3084 C CA . GLY A 1 436 ? 8.666 4.680 -11.772 1.00 96.31 436 GLY A CA 1
ATOM 3085 C C . GLY A 1 436 ? 7.224 4.216 -11.838 1.00 96.31 436 GLY A C 1
ATOM 3086 O O . GLY A 1 436 ? 6.460 4.399 -10.895 1.00 96.31 436 GLY A O 1
ATOM 3087 N N . GLY A 1 437 ? 6.839 3.578 -12.941 1.00 97.88 437 GLY A N 1
ATOM 3088 C CA . GLY A 1 437 ? 5.484 3.040 -13.068 1.00 97.88 437 GLY A CA 1
ATOM 3089 C C . GLY A 1 437 ? 5.189 1.916 -12.070 1.00 97.88 437 GLY A C 1
ATOM 3090 O O . GLY A 1 437 ? 4.054 1.789 -11.635 1.00 97.88 437 GLY A O 1
ATOM 3091 N N . LEU A 1 438 ? 6.195 1.139 -11.646 1.00 97.56 438 LEU A N 1
ATOM 3092 C CA . LEU A 1 438 ? 6.076 0.120 -10.595 1.00 97.56 438 LEU A CA 1
ATOM 3093 C C . LEU A 1 438 ? 6.791 0.554 -9.309 1.00 97.56 438 LEU A C 1
ATOM 3095 O O . LEU A 1 438 ? 6.145 0.651 -8.270 1.00 97.56 438 LEU A O 1
ATOM 3099 N N . ILE A 1 439 ? 8.097 0.838 -9.365 1.00 95.38 439 ILE A N 1
ATOM 3100 C CA . ILE A 1 439 ? 8.883 1.282 -8.199 1.00 95.38 439 ILE A CA 1
ATOM 3101 C C . ILE A 1 439 ? 9.487 2.662 -8.456 1.00 95.38 439 ILE A C 1
ATOM 3103 O O . ILE A 1 439 ? 10.143 2.851 -9.473 1.00 95.38 439 ILE A O 1
ATOM 3107 N N . GLY A 1 440 ? 9.352 3.609 -7.528 1.00 93.69 440 GLY A N 1
ATOM 3108 C CA . GLY A 1 440 ? 10.035 4.902 -7.638 1.00 93.69 440 GLY A CA 1
ATOM 3109 C C . GLY A 1 440 ? 11.554 4.741 -7.594 1.00 93.69 440 GLY A C 1
ATOM 3110 O O . GLY A 1 440 ? 12.235 4.846 -8.615 1.00 93.69 440 GLY A O 1
ATOM 3111 N N . THR A 1 441 ? 12.077 4.409 -6.418 1.00 89.00 441 THR A N 1
ATOM 3112 C CA . THR A 1 441 ? 13.497 4.083 -6.229 1.00 89.00 441 THR A CA 1
ATOM 3113 C C . THR A 1 441 ? 13.612 2.768 -5.482 1.00 89.00 441 THR A C 1
ATOM 3115 O O . THR A 1 441 ? 13.171 2.665 -4.339 1.00 89.00 441 THR A O 1
ATOM 3118 N N . GLY A 1 442 ? 14.203 1.765 -6.128 1.00 73.19 442 GLY A N 1
ATOM 3119 C CA . GLY A 1 442 ? 14.496 0.483 -5.504 1.00 73.19 442 GLY A CA 1
ATOM 3120 C C . GLY A 1 442 ? 15.996 0.304 -5.352 1.00 73.19 442 GLY A C 1
ATOM 3121 O O . GLY A 1 442 ? 16.723 0.397 -6.335 1.00 73.19 442 GLY A O 1
ATOM 3122 N N . GLY A 1 443 ? 16.472 0.046 -4.136 1.00 74.44 443 GLY A N 1
ATOM 3123 C CA . GLY A 1 443 ? 17.849 -0.404 -3.922 1.00 74.44 443 GLY A CA 1
ATOM 3124 C C . GLY A 1 443 ? 18.065 -1.807 -4.509 1.00 74.44 443 GLY A C 1
ATOM 3125 O O . GLY A 1 443 ? 18.050 -2.013 -5.721 1.00 74.44 443 GLY A O 1
ATOM 3126 N N . SER A 1 444 ? 18.209 -2.803 -3.634 1.00 83.56 444 SER A N 1
ATOM 3127 C CA . SER A 1 444 ? 18.500 -4.202 -3.992 1.00 83.56 444 SER A CA 1
ATOM 3128 C C . SER A 1 444 ? 17.249 -5.097 -4.088 1.00 83.56 444 SER A C 1
ATOM 3130 O O . SER A 1 444 ? 17.333 -6.311 -3.921 1.00 83.56 444 SER A O 1
ATOM 3132 N N . THR A 1 445 ? 16.071 -4.517 -4.341 1.00 90.81 445 THR A N 1
ATOM 3133 C CA . THR A 1 445 ? 14.800 -5.258 -4.462 1.00 90.81 445 THR A CA 1
ATOM 3134 C C . THR A 1 445 ? 14.634 -5.869 -5.853 1.00 90.81 445 THR A C 1
ATOM 3136 O O . THR A 1 445 ? 14.485 -5.142 -6.833 1.00 90.81 445 THR A O 1
ATOM 3139 N N . ASN A 1 446 ? 14.613 -7.199 -5.943 1.00 94.69 446 ASN A N 1
ATOM 3140 C CA . ASN A 1 446 ? 14.441 -7.903 -7.213 1.00 94.69 446 ASN A CA 1
ATOM 3141 C C . ASN A 1 446 ? 13.001 -7.786 -7.730 1.00 94.69 446 ASN A C 1
ATOM 3143 O O . ASN A 1 446 ? 12.050 -7.892 -6.958 1.00 94.69 446 ASN A O 1
ATOM 3147 N N . ILE A 1 447 ? 12.843 -7.635 -9.045 1.00 97.69 447 ILE A N 1
ATOM 3148 C CA . ILE A 1 447 ? 11.549 -7.537 -9.730 1.00 97.69 447 ILE A CA 1
ATOM 3149 C C . ILE A 1 447 ? 11.447 -8.682 -10.738 1.00 97.69 447 ILE A C 1
ATOM 3151 O O . ILE A 1 447 ? 12.342 -8.878 -11.559 1.00 97.69 447 ILE A O 1
ATOM 3155 N N . THR A 1 448 ? 10.377 -9.473 -10.685 1.00 98.31 448 THR A N 1
ATOM 3156 C CA . THR A 1 448 ? 10.182 -10.615 -11.593 1.00 98.31 448 THR A CA 1
ATOM 3157 C C . THR A 1 448 ? 8.738 -10.711 -12.075 1.00 98.31 448 THR A C 1
ATOM 3159 O O . THR A 1 448 ? 7.811 -10.544 -11.285 1.00 98.31 448 THR A O 1
ATOM 3162 N N . ASN A 1 449 ? 8.523 -11.004 -13.362 1.00 97.88 449 ASN A N 1
ATOM 3163 C CA . ASN A 1 449 ? 7.188 -11.210 -13.950 1.00 97.88 449 ASN A CA 1
ATOM 3164 C C . ASN A 1 449 ? 6.192 -10.082 -13.610 1.00 97.88 449 ASN A C 1
ATOM 3166 O O . ASN A 1 449 ? 5.032 -10.345 -13.297 1.00 97.88 449 ASN A O 1
ATOM 3170 N N . SER A 1 450 ? 6.659 -8.837 -13.565 1.00 98.69 450 SER A N 1
ATOM 3171 C CA . SER A 1 450 ? 5.878 -7.700 -13.072 1.00 98.69 450 SER A CA 1
ATOM 3172 C C . SER A 1 450 ? 5.816 -6.601 -14.123 1.00 98.69 450 SER A C 1
ATOM 3174 O O . SER A 1 450 ? 6.685 -6.522 -14.993 1.00 98.69 450 SER A O 1
ATOM 3176 N N . TYR A 1 451 ? 4.784 -5.761 -14.083 1.00 98.81 451 TYR A N 1
ATOM 3177 C CA . TYR A 1 451 ? 4.600 -4.775 -15.145 1.00 98.81 451 TYR A CA 1
ATOM 3178 C C . TYR A 1 451 ? 3.932 -3.477 -14.713 1.00 98.81 451 TYR A C 1
ATOM 3180 O O . TYR A 1 451 ? 3.218 -3.424 -13.715 1.00 98.81 451 TYR A O 1
ATOM 3188 N N . ALA A 1 452 ? 4.150 -2.428 -15.503 1.00 98.81 452 ALA A N 1
ATOM 3189 C CA . ALA A 1 452 ? 3.479 -1.147 -15.334 1.00 98.81 452 ALA A CA 1
ATOM 3190 C C . ALA A 1 452 ? 2.915 -0.605 -16.654 1.00 98.81 452 ALA A C 1
ATOM 3192 O O . ALA A 1 452 ? 3.525 -0.744 -17.717 1.00 98.81 452 ALA A O 1
ATOM 3193 N N . THR A 1 453 ? 1.733 0.011 -16.609 1.00 98.69 453 THR A N 1
ATOM 3194 C CA . THR A 1 453 ? 1.066 0.536 -17.820 1.00 98.69 453 THR A CA 1
ATOM 3195 C C . THR A 1 453 ? 0.696 2.012 -17.749 1.00 98.69 453 THR A C 1
ATOM 3197 O O . THR A 1 453 ? 0.376 2.594 -18.782 1.00 98.69 453 THR A O 1
ATOM 3200 N N . GLY A 1 454 ? 0.729 2.622 -16.564 1.00 98.31 454 GLY A N 1
ATOM 3201 C CA . GLY A 1 454 ? 0.449 4.047 -16.400 1.00 98.31 454 GLY A CA 1
ATOM 3202 C C . GLY A 1 454 ? 1.567 4.925 -16.957 1.00 98.31 454 GLY A C 1
ATOM 3203 O O . GLY A 1 454 ? 2.734 4.529 -16.978 1.00 98.31 454 GLY A O 1
ATOM 3204 N N . ASN A 1 455 ? 1.215 6.130 -17.402 1.00 98.69 455 ASN A N 1
ATOM 3205 C CA . ASN A 1 455 ? 2.197 7.115 -17.846 1.00 98.69 455 ASN A CA 1
ATOM 3206 C C . ASN A 1 455 ? 3.016 7.623 -16.656 1.00 98.69 455 ASN A C 1
ATOM 3208 O O . ASN A 1 455 ? 2.485 7.813 -15.560 1.00 98.69 455 ASN A O 1
ATOM 3212 N N . VAL A 1 456 ? 4.297 7.892 -16.895 1.00 98.50 456 VAL A N 1
ATOM 3213 C CA . VAL A 1 456 ? 5.249 8.342 -15.882 1.00 98.50 456 VAL A CA 1
ATOM 3214 C C . VAL A 1 456 ? 5.776 9.721 -16.254 1.00 98.50 456 VAL A C 1
ATOM 3216 O O . VAL A 1 456 ? 6.422 9.893 -17.286 1.00 98.50 456 VAL A O 1
ATOM 3219 N N . THR A 1 457 ? 5.537 10.697 -15.384 1.00 95.44 457 THR A N 1
ATOM 3220 C CA . THR A 1 457 ? 6.124 12.038 -15.469 1.00 95.44 457 THR A CA 1
ATOM 3221 C C . THR A 1 457 ? 7.039 12.234 -14.269 1.00 95.44 457 THR A C 1
ATOM 3223 O O . THR A 1 457 ? 6.563 12.366 -13.145 1.00 95.44 457 THR A O 1
ATOM 3226 N N . GLY A 1 458 ? 8.352 12.209 -14.488 1.00 84.88 458 GLY A N 1
ATOM 3227 C CA . GLY A 1 458 ? 9.356 12.385 -13.442 1.00 84.88 458 GLY A CA 1
ATOM 3228 C C . GLY A 1 458 ? 10.136 13.691 -13.572 1.00 84.88 458 GLY A C 1
ATOM 3229 O O . GLY A 1 458 ? 10.300 14.232 -14.663 1.00 84.88 458 GLY A O 1
ATOM 3230 N N . GLY A 1 459 ? 10.673 14.178 -12.453 1.00 83.25 459 GLY A N 1
ATOM 3231 C CA . GLY A 1 459 ? 11.637 15.277 -12.447 1.00 83.25 459 GLY A CA 1
ATOM 3232 C C . GLY A 1 459 ? 13.016 14.802 -12.905 1.00 83.25 459 GLY A C 1
ATOM 3233 O O . GLY A 1 459 ? 13.312 14.840 -14.092 1.00 83.25 459 GLY A O 1
ATOM 3234 N N . ASN A 1 460 ? 13.885 14.340 -12.006 1.00 86.38 460 ASN A N 1
ATOM 3235 C CA . ASN A 1 460 ? 15.255 13.971 -12.399 1.00 86.38 460 ASN A CA 1
ATOM 3236 C C . ASN A 1 460 ? 15.353 12.630 -13.148 1.00 86.38 460 ASN A C 1
ATOM 3238 O O . ASN A 1 460 ? 15.987 12.571 -14.201 1.00 86.38 460 ASN A O 1
ATOM 3242 N N . ASN A 1 461 ? 14.735 11.562 -12.640 1.00 89.44 461 ASN A N 1
ATOM 3243 C CA . ASN A 1 461 ? 14.904 10.203 -13.157 1.00 89.44 461 ASN A CA 1
ATOM 3244 C C . ASN A 1 461 ? 13.535 9.543 -13.321 1.00 89.44 461 ASN A C 1
ATOM 3246 O O . ASN A 1 461 ? 12.821 9.368 -12.337 1.00 89.44 461 ASN A O 1
ATOM 3250 N N . ALA A 1 462 ? 13.176 9.139 -14.537 1.00 95.56 462 ALA A N 1
ATOM 3251 C CA . ALA A 1 462 ? 11.921 8.445 -14.794 1.00 95.56 462 ALA A CA 1
ATOM 3252 C C . ALA A 1 462 ? 12.146 7.138 -15.554 1.00 95.56 462 ALA A C 1
ATOM 3254 O O . ALA A 1 462 ? 12.865 7.109 -16.555 1.00 95.56 462 ALA A O 1
ATOM 3255 N N . GLY A 1 463 ? 11.499 6.068 -15.097 1.00 97.19 463 GLY A N 1
ATOM 3256 C CA . GLY A 1 463 ? 11.433 4.803 -15.819 1.00 97.19 463 GLY A CA 1
ATOM 3257 C C . GLY A 1 463 ? 10.012 4.272 -15.913 1.00 97.19 463 GLY A C 1
ATOM 3258 O O . GLY A 1 463 ? 9.241 4.397 -14.967 1.00 97.19 463 GLY A O 1
ATOM 3259 N N . GLY A 1 464 ? 9.652 3.635 -17.024 1.00 98.19 464 GLY A N 1
ATOM 3260 C CA . GLY A 1 464 ? 8.311 3.057 -17.164 1.00 98.19 464 GLY A CA 1
ATOM 3261 C C . GLY A 1 464 ? 8.010 1.975 -16.118 1.00 98.19 464 GLY A C 1
ATOM 3262 O O . GLY A 1 464 ? 6.873 1.849 -15.687 1.00 98.19 464 GLY A O 1
ATOM 3263 N N . LEU A 1 465 ? 9.023 1.235 -15.654 1.00 98.00 465 LEU A N 1
ATOM 3264 C CA . LEU A 1 465 ? 8.924 0.261 -14.561 1.00 98.00 465 LEU A CA 1
ATOM 3265 C C . LEU A 1 465 ? 9.574 0.787 -13.275 1.00 98.00 465 LEU A C 1
ATOM 3267 O O . LEU A 1 465 ? 8.942 0.751 -12.222 1.00 98.00 465 LEU A O 1
ATOM 3271 N N . ALA A 1 466 ? 10.816 1.277 -13.344 1.00 96.69 466 ALA A N 1
ATOM 3272 C CA . ALA A 1 466 ? 11.556 1.739 -12.169 1.00 96.69 466 ALA A CA 1
ATOM 3273 C C . ALA A 1 466 ? 12.285 3.067 -12.407 1.00 96.69 466 ALA A C 1
ATOM 3275 O O . ALA A 1 466 ? 12.995 3.207 -13.398 1.00 96.69 466 ALA A O 1
ATOM 3276 N N . GLY A 1 467 ? 12.193 4.030 -11.489 1.00 94.94 467 GLY A N 1
ATOM 3277 C CA . GLY A 1 467 ? 12.962 5.277 -11.609 1.00 94.94 467 GLY A CA 1
ATOM 3278 C C . GLY A 1 467 ? 14.469 5.032 -11.488 1.00 94.94 467 GLY A C 1
ATOM 3279 O O . GLY A 1 467 ? 15.247 5.446 -12.348 1.00 94.94 467 GLY A O 1
ATOM 3280 N N . SER A 1 468 ? 14.875 4.286 -10.462 1.00 91.69 468 SER A N 1
ATOM 3281 C CA . SER A 1 468 ? 16.249 3.810 -10.266 1.00 91.69 468 SER A CA 1
ATOM 3282 C C . SER A 1 468 ? 16.254 2.398 -9.681 1.00 91.69 468 SER A C 1
ATOM 3284 O O . SER A 1 468 ? 15.407 2.075 -8.845 1.00 91.69 468 SER A O 1
ATOM 3286 N N . SER A 1 469 ? 17.195 1.559 -10.122 1.00 89.94 469 SER A N 1
ATOM 3287 C CA . SER A 1 469 ? 17.385 0.200 -9.605 1.00 89.94 469 SER A CA 1
ATOM 3288 C C . SER A 1 469 ? 18.856 -0.220 -9.601 1.00 89.94 469 SER A C 1
ATOM 3290 O O . SER A 1 469 ? 19.582 0.076 -10.549 1.00 89.94 469 SER A O 1
ATOM 3292 N N . SER A 1 470 ? 19.291 -0.948 -8.568 1.00 89.50 470 SER A N 1
ATOM 3293 C CA . SER A 1 470 ? 20.555 -1.708 -8.554 1.00 89.50 470 SER A CA 1
ATOM 3294 C C . SER A 1 470 ? 20.335 -3.224 -8.435 1.00 89.50 470 SER A C 1
ATOM 3296 O O . SER A 1 470 ? 21.269 -3.978 -8.166 1.00 89.50 470 SER A O 1
ATOM 3298 N N . ALA A 1 471 ? 19.098 -3.683 -8.642 1.00 89.00 471 ALA A N 1
ATOM 3299 C CA . ALA A 1 471 ? 18.673 -5.062 -8.424 1.00 89.00 471 ALA A CA 1
ATOM 3300 C C . ALA A 1 471 ? 18.503 -5.858 -9.728 1.00 89.00 471 ALA A C 1
ATOM 3302 O O . ALA A 1 471 ? 18.762 -5.371 -10.830 1.00 89.00 471 ALA A O 1
ATOM 3303 N N . THR A 1 472 ? 18.058 -7.112 -9.610 1.00 94.75 472 THR A N 1
ATOM 3304 C CA . THR A 1 472 ? 17.699 -7.931 -10.773 1.00 94.75 472 THR A CA 1
ATOM 3305 C C . THR A 1 472 ? 16.257 -7.657 -11.200 1.00 94.75 472 THR A C 1
ATOM 3307 O O . THR A 1 472 ? 15.334 -7.807 -10.403 1.00 94.75 472 THR A O 1
ATOM 3310 N N . ILE A 1 473 ? 16.056 -7.315 -12.471 1.00 97.31 473 ILE A N 1
ATOM 3311 C CA . ILE A 1 473 ? 14.759 -7.162 -13.135 1.00 97.31 473 ILE A CA 1
ATOM 3312 C C . ILE A 1 473 ? 14.659 -8.234 -14.219 1.00 97.31 473 ILE A C 1
ATOM 3314 O O . ILE A 1 473 ? 15.454 -8.258 -15.157 1.00 97.31 473 ILE A O 1
ATOM 3318 N N . THR A 1 474 ? 13.698 -9.143 -14.083 1.00 97.31 474 THR A N 1
ATOM 3319 C CA . THR A 1 474 ? 13.536 -10.298 -14.978 1.00 97.31 474 THR A CA 1
ATOM 3320 C C . THR A 1 474 ? 12.110 -10.391 -15.505 1.00 97.31 474 THR A C 1
ATOM 3322 O O . THR A 1 474 ? 11.158 -10.231 -14.739 1.00 97.31 474 THR A O 1
ATOM 3325 N N . ASN A 1 475 ? 11.947 -10.683 -16.799 1.00 95.81 475 ASN A N 1
ATOM 3326 C CA . ASN A 1 475 ? 10.644 -10.948 -17.428 1.00 95.81 475 ASN A CA 1
ATOM 3327 C C . ASN A 1 475 ? 9.584 -9.879 -17.113 1.00 95.81 475 ASN A C 1
ATOM 3329 O O . ASN A 1 475 ? 8.428 -10.197 -16.839 1.00 95.81 475 ASN A O 1
ATOM 3333 N N . SER A 1 476 ? 9.994 -8.614 -17.061 1.00 98.44 476 SER A N 1
ATOM 3334 C CA . SER A 1 476 ? 9.150 -7.507 -16.608 1.00 98.44 476 SER A CA 1
ATOM 3335 C C . SER A 1 476 ? 9.025 -6.452 -17.699 1.00 98.44 476 SER A C 1
ATOM 3337 O O . SER A 1 476 ? 9.888 -6.354 -18.575 1.00 98.44 476 SER A O 1
ATOM 3339 N N . TYR A 1 477 ? 7.940 -5.681 -17.695 1.00 98.62 477 TYR A N 1
ATOM 3340 C CA . TYR A 1 477 ? 7.690 -4.758 -18.800 1.00 98.62 477 TYR A CA 1
ATOM 3341 C C . TYR A 1 477 ? 6.959 -3.477 -18.427 1.00 98.62 477 TYR A C 1
ATOM 3343 O O . TYR A 1 477 ? 6.251 -3.408 -17.425 1.00 98.62 477 TYR A O 1
ATOM 3351 N N . ALA A 1 478 ? 7.126 -2.458 -19.267 1.00 98.75 478 ALA A N 1
ATOM 3352 C CA . ALA A 1 478 ? 6.427 -1.189 -19.140 1.00 98.75 478 ALA A CA 1
ATOM 3353 C C . ALA A 1 478 ? 5.841 -0.721 -20.475 1.00 98.75 478 ALA A C 1
ATOM 3355 O O . ALA A 1 478 ? 6.486 -0.815 -21.519 1.00 98.75 478 ALA A O 1
ATOM 3356 N N . THR A 1 479 ? 4.613 -0.205 -20.452 1.00 98.56 479 THR A N 1
ATOM 3357 C CA . THR A 1 479 ? 3.920 0.246 -21.678 1.00 98.56 479 THR A CA 1
ATOM 3358 C C . THR A 1 479 ? 3.524 1.720 -21.671 1.00 98.56 479 THR A C 1
ATOM 3360 O O . THR A 1 479 ? 3.265 2.269 -22.740 1.00 98.56 479 THR A O 1
ATOM 3363 N N . GLY A 1 480 ? 3.516 2.368 -20.503 1.00 98.31 480 GLY A N 1
ATOM 3364 C CA . GLY A 1 480 ? 3.193 3.786 -20.372 1.00 98.31 480 GLY A CA 1
ATOM 3365 C C . GLY A 1 480 ? 4.287 4.699 -20.922 1.00 98.31 480 GLY A C 1
ATOM 3366 O O . GLY A 1 480 ? 5.467 4.341 -20.950 1.00 98.31 480 GLY A O 1
ATOM 3367 N N . ASN A 1 481 ? 3.893 5.894 -21.356 1.00 98.69 481 ASN A N 1
ATOM 3368 C CA . ASN A 1 481 ? 4.830 6.905 -21.838 1.00 98.69 481 ASN A CA 1
ATOM 3369 C C . ASN A 1 481 ? 5.642 7.480 -20.674 1.00 98.69 481 ASN A C 1
ATOM 3371 O O . ASN A 1 481 ? 5.110 7.677 -19.583 1.00 98.69 481 ASN A O 1
ATOM 3375 N N . VAL A 1 482 ? 6.914 7.784 -20.923 1.00 98.69 482 VAL A N 1
ATOM 3376 C CA . VAL A 1 482 ? 7.860 8.278 -19.920 1.00 98.69 482 VAL A CA 1
ATOM 3377 C C . VAL A 1 482 ? 8.361 9.659 -20.315 1.00 98.69 482 VAL A C 1
ATOM 3379 O O . VAL A 1 482 ? 8.917 9.841 -21.398 1.00 98.69 482 VAL A O 1
ATOM 3382 N N . VAL A 1 483 ? 8.216 10.622 -19.410 1.00 96.50 483 VAL A N 1
ATOM 3383 C CA . VAL A 1 483 ? 8.795 11.964 -19.524 1.00 96.50 483 VAL A CA 1
ATOM 3384 C C . VAL A 1 483 ? 9.664 12.227 -18.297 1.00 96.50 483 VAL A C 1
ATOM 3386 O O . VAL A 1 483 ? 9.201 12.051 -17.173 1.00 96.50 483 VAL A O 1
ATOM 3389 N N . ALA A 1 484 ? 10.914 12.645 -18.503 1.00 93.62 484 ALA A N 1
ATOM 3390 C CA . ALA A 1 484 ? 11.825 13.074 -17.437 1.00 93.62 484 ALA A CA 1
ATOM 3391 C C . ALA A 1 484 ? 12.539 14.382 -17.799 1.00 93.62 484 ALA A C 1
ATOM 3393 O O . ALA A 1 484 ? 12.730 14.682 -18.977 1.00 93.62 484 ALA A O 1
ATOM 3394 N N . ASN A 1 485 ? 13.036 15.123 -16.808 1.00 89.56 485 ASN A N 1
ATOM 3395 C CA . ASN A 1 485 ? 13.925 16.261 -17.056 1.00 89.56 485 ASN A CA 1
ATOM 3396 C C . ASN A 1 485 ? 15.365 15.830 -17.357 1.00 89.56 485 ASN A C 1
ATOM 3398 O O . ASN A 1 485 ? 15.998 16.473 -18.190 1.00 89.56 485 ASN A O 1
ATOM 3402 N N . VAL A 1 486 ? 15.894 14.779 -16.712 1.00 89.38 486 VAL A N 1
ATOM 3403 C CA . VAL A 1 486 ? 17.299 14.358 -16.907 1.00 89.38 486 VAL A CA 1
ATOM 3404 C C . VAL A 1 486 ? 17.402 12.957 -17.501 1.00 89.38 486 VAL A C 1
ATOM 3406 O O . VAL A 1 486 ? 17.789 12.834 -18.657 1.00 89.38 486 VAL A O 1
ATOM 3409 N N . GLN A 1 487 ? 17.071 11.906 -16.752 1.00 92.50 487 GLN A N 1
ATOM 3410 C CA . GLN A 1 487 ? 17.288 10.514 -17.166 1.00 92.50 487 GLN A CA 1
ATOM 3411 C C . GLN A 1 487 ? 15.946 9.824 -17.403 1.00 92.50 487 GLN A C 1
ATOM 3413 O O . GLN A 1 487 ? 15.220 9.543 -16.452 1.00 92.50 487 GLN A O 1
ATOM 3418 N N . ALA A 1 488 ? 15.622 9.550 -18.664 1.00 96.56 488 ALA A N 1
ATOM 3419 C CA . ALA A 1 488 ? 14.390 8.887 -19.074 1.00 96.56 488 ALA A CA 1
ATOM 3420 C C . ALA A 1 488 ? 14.700 7.501 -19.658 1.00 96.56 488 ALA A C 1
ATOM 3422 O O . ALA A 1 488 ? 15.459 7.379 -20.620 1.00 96.56 488 ALA A O 1
ATOM 3423 N N . GLY A 1 489 ? 14.101 6.449 -19.108 1.00 97.81 489 GLY A N 1
ATOM 3424 C CA . GLY A 1 489 ? 14.174 5.100 -19.669 1.00 97.81 489 GLY A CA 1
ATOM 3425 C C . GLY A 1 489 ? 12.793 4.511 -19.893 1.00 97.81 489 GLY A C 1
ATOM 3426 O O . GLY A 1 489 ? 11.924 4.631 -19.035 1.00 97.81 489 GLY A O 1
ATOM 3427 N N . GLY A 1 490 ? 12.571 3.822 -21.012 1.00 98.44 490 GLY A N 1
ATOM 3428 C CA . GLY A 1 490 ? 11.282 3.157 -21.235 1.00 98.44 490 GLY A CA 1
ATOM 3429 C C . GLY A 1 490 ? 10.977 2.090 -20.180 1.00 98.44 490 GLY A C 1
ATOM 3430 O O . GLY A 1 490 ? 9.821 1.905 -19.818 1.00 98.44 490 GLY A O 1
ATOM 3431 N N . LEU A 1 491 ? 12.005 1.440 -19.624 1.00 98.38 491 LEU A N 1
ATOM 3432 C CA . LEU A 1 491 ? 11.889 0.493 -18.514 1.00 98.38 491 LEU A CA 1
ATOM 3433 C C . LEU A 1 491 ? 12.468 1.068 -17.214 1.00 98.38 491 LEU A C 1
ATOM 3435 O O . LEU A 1 491 ? 11.772 1.101 -16.201 1.00 98.38 491 LEU A O 1
ATOM 3439 N N . VAL A 1 492 ? 13.724 1.525 -17.222 1.00 97.69 492 VAL A N 1
ATOM 3440 C CA . VAL A 1 492 ? 14.426 1.990 -16.013 1.00 97.69 492 VAL A CA 1
ATOM 3441 C C . VAL A 1 492 ? 15.089 3.344 -16.247 1.00 97.69 492 VAL A C 1
ATOM 3443 O O . VAL A 1 492 ? 15.862 3.482 -17.186 1.00 97.69 492 VAL A O 1
ATOM 3446 N N . GLY A 1 493 ? 14.869 4.339 -15.388 1.00 95.81 493 GLY A N 1
ATOM 3447 C CA . GLY A 1 493 ? 15.571 5.624 -15.511 1.00 95.81 493 GLY A CA 1
ATOM 3448 C C . GLY A 1 493 ? 17.088 5.454 -15.357 1.00 95.81 493 GLY A C 1
ATOM 3449 O O . GLY A 1 493 ? 17.858 5.759 -16.270 1.00 95.81 493 GLY A O 1
ATOM 3450 N N . THR A 1 494 ? 17.514 4.871 -14.234 1.00 94.12 494 THR A N 1
ATOM 3451 C CA . THR A 1 494 ? 18.924 4.554 -13.953 1.00 94.12 494 THR A CA 1
ATOM 3452 C C . THR A 1 494 ? 19.099 3.109 -13.502 1.00 94.12 494 THR A C 1
ATOM 3454 O O . THR A 1 494 ? 18.553 2.702 -12.479 1.00 94.12 494 THR A O 1
ATOM 3457 N N . ASN A 1 495 ? 19.912 2.341 -14.228 1.00 93.81 495 ASN A N 1
ATOM 3458 C CA . ASN A 1 495 ? 20.388 1.038 -13.772 1.00 93.81 495 ASN A CA 1
ATOM 3459 C C . ASN A 1 495 ? 21.755 1.208 -13.094 1.00 93.81 495 ASN A C 1
ATOM 3461 O O . ASN A 1 495 ? 22.785 1.242 -13.768 1.00 93.81 495 ASN A O 1
ATOM 3465 N N . ALA A 1 496 ? 21.773 1.314 -11.766 1.00 90.62 496 ALA A N 1
ATOM 3466 C CA . ALA A 1 496 ? 22.957 1.546 -10.936 1.00 90.62 496 ALA A CA 1
ATOM 3467 C C . ALA A 1 496 ? 23.751 0.253 -10.660 1.00 90.62 496 ALA A C 1
ATOM 3469 O O . ALA A 1 496 ? 24.227 0.028 -9.549 1.00 90.62 496 ALA A O 1
ATOM 3470 N N . GLY A 1 497 ? 23.862 -0.606 -11.677 1.00 87.81 497 GLY A N 1
ATOM 3471 C CA . GLY A 1 497 ? 24.646 -1.837 -11.626 1.00 87.81 497 GLY A CA 1
ATOM 3472 C C . GLY A 1 497 ? 23.854 -3.135 -11.445 1.00 87.81 497 GLY A C 1
ATOM 3473 O O . GLY A 1 497 ? 24.447 -4.195 -11.263 1.00 87.81 497 GLY A O 1
ATOM 3474 N N . GLY A 1 498 ? 22.527 -3.068 -11.542 1.00 90.56 498 GLY A N 1
ATOM 3475 C CA . GLY A 1 498 ? 21.649 -4.231 -11.562 1.00 90.56 498 GLY A CA 1
ATOM 3476 C C . GLY A 1 498 ? 21.684 -5.011 -12.882 1.00 90.56 498 GLY A C 1
ATOM 3477 O O . GLY A 1 498 ? 22.343 -4.632 -13.857 1.00 90.56 498 GLY A O 1
ATOM 3478 N N . THR A 1 499 ? 20.937 -6.116 -12.918 1.00 94.00 499 THR A N 1
ATOM 3479 C CA . THR A 1 499 ? 20.764 -6.956 -14.114 1.00 94.00 499 THR A CA 1
ATOM 3480 C C . THR A 1 499 ? 19.343 -6.834 -14.635 1.00 94.00 499 THR A C 1
ATOM 3482 O O . THR A 1 499 ? 18.399 -7.129 -13.916 1.00 94.00 499 THR A O 1
ATOM 3485 N N . ILE A 1 500 ? 19.187 -6.467 -15.901 1.00 96.25 500 ILE A N 1
ATOM 3486 C CA . ILE A 1 500 ? 17.913 -6.442 -16.616 1.00 96.25 500 ILE A CA 1
ATOM 3487 C C . ILE A 1 500 ? 17.941 -7.570 -17.645 1.00 96.25 500 ILE A C 1
ATOM 3489 O O . ILE A 1 500 ? 18.828 -7.611 -18.501 1.00 96.25 500 ILE A O 1
ATOM 3493 N N . THR A 1 501 ? 16.996 -8.505 -17.562 1.00 94.56 501 THR A N 1
ATOM 3494 C CA . THR A 1 501 ? 16.920 -9.643 -18.485 1.00 94.56 501 THR A CA 1
ATOM 3495 C C . THR A 1 501 ? 15.492 -9.993 -18.888 1.00 94.56 501 THR A C 1
ATOM 3497 O O . THR A 1 501 ? 14.559 -9.831 -18.099 1.00 94.56 501 THR A O 1
ATOM 3500 N N . GLY A 1 502 ? 15.292 -10.430 -20.133 1.00 92.81 502 GLY A N 1
ATOM 3501 C CA . GLY A 1 502 ? 13.978 -10.855 -20.634 1.00 92.81 502 GLY A CA 1
ATOM 3502 C C . GLY A 1 502 ? 12.897 -9.770 -20.564 1.00 92.81 502 GLY A C 1
ATOM 3503 O O . GLY A 1 502 ? 11.717 -10.092 -20.469 1.00 92.81 502 GLY A O 1
ATOM 3504 N N . SER A 1 503 ? 13.279 -8.492 -20.520 1.00 97.19 503 SER A N 1
ATOM 3505 C CA . SER A 1 503 ? 12.387 -7.383 -20.161 1.00 97.19 503 SER A CA 1
ATOM 3506 C C . SER A 1 503 ? 12.180 -6.425 -21.333 1.00 97.19 503 SER A C 1
ATOM 3508 O O . SER A 1 503 ? 12.991 -6.383 -22.259 1.00 97.19 503 SER A O 1
ATOM 3510 N N . HIS A 1 504 ? 11.082 -5.665 -21.342 1.00 97.50 504 HIS A N 1
ATOM 3511 C CA . HIS A 1 504 ? 10.782 -4.805 -22.491 1.00 97.50 504 HIS A CA 1
ATOM 3512 C C . HIS A 1 504 ? 9.994 -3.537 -22.175 1.00 97.50 504 HIS A C 1
ATOM 3514 O O . HIS A 1 504 ? 9.290 -3.458 -21.171 1.00 97.50 504 HIS A O 1
ATOM 3520 N N . ALA A 1 505 ? 10.102 -2.549 -23.064 1.00 98.56 505 ALA A N 1
ATOM 3521 C CA . ALA A 1 505 ? 9.349 -1.304 -22.974 1.00 98.56 505 ALA A CA 1
ATOM 3522 C C . ALA A 1 505 ? 8.745 -0.888 -24.319 1.00 98.56 505 ALA A C 1
ATOM 3524 O O . ALA A 1 505 ? 9.399 -0.983 -25.360 1.00 98.56 505 ALA A O 1
ATOM 3525 N N . THR A 1 506 ? 7.504 -0.401 -24.309 1.00 98.00 506 THR A N 1
ATOM 3526 C CA . THR A 1 506 ? 6.801 -0.020 -25.550 1.00 98.00 506 THR A CA 1
ATOM 3527 C C . THR A 1 506 ? 6.329 1.430 -25.596 1.00 98.00 506 THR A C 1
ATOM 3529 O O . THR A 1 506 ? 6.024 1.913 -26.685 1.00 98.00 506 THR A O 1
ATOM 3532 N N . GLY A 1 507 ? 6.265 2.120 -24.455 1.00 98.12 507 GLY A N 1
ATOM 3533 C CA . GLY A 1 507 ? 5.869 3.528 -24.383 1.00 98.12 507 GLY A CA 1
ATOM 3534 C C . GLY A 1 507 ? 6.935 4.469 -24.946 1.00 98.12 507 GLY A C 1
ATOM 3535 O O . GLY A 1 507 ? 8.120 4.131 -24.980 1.00 98.12 507 GLY A O 1
ATOM 3536 N N . SER A 1 508 ? 6.526 5.656 -25.398 1.00 98.38 508 SER A N 1
ATOM 3537 C CA . SER A 1 508 ? 7.475 6.677 -25.859 1.00 98.38 508 SER A CA 1
ATOM 3538 C C . SER A 1 508 ? 8.275 7.254 -24.690 1.00 98.38 508 SER A C 1
ATOM 3540 O O . SER A 1 508 ? 7.722 7.438 -23.606 1.00 98.38 508 SER A O 1
ATOM 3542 N N . VAL A 1 509 ? 9.535 7.612 -24.922 1.00 98.50 509 VAL A N 1
ATOM 3543 C CA . VAL A 1 509 ? 10.469 8.121 -23.912 1.00 98.50 509 VAL A CA 1
ATOM 3544 C C . VAL A 1 509 ? 10.938 9.517 -24.303 1.00 98.50 509 VAL A C 1
ATOM 3546 O O . VAL A 1 509 ? 11.465 9.704 -25.397 1.00 98.50 509 VAL A O 1
ATOM 3549 N N . THR A 1 510 ? 10.779 10.494 -23.410 1.00 96.38 510 THR A N 1
ATOM 3550 C CA . THR A 1 510 ? 11.220 11.880 -23.621 1.00 96.38 510 THR A CA 1
ATOM 3551 C C . THR A 1 510 ? 12.084 12.377 -22.463 1.00 96.38 510 THR A C 1
ATOM 3553 O O . THR A 1 510 ? 11.637 12.378 -21.318 1.00 96.38 510 THR A O 1
ATOM 3556 N N . ALA A 1 511 ? 13.294 12.861 -22.762 1.00 94.06 511 ALA A N 1
ATOM 3557 C CA . ALA A 1 511 ? 14.117 13.638 -21.829 1.00 94.06 511 ALA A CA 1
ATOM 3558 C C . ALA A 1 511 ? 14.123 15.129 -22.217 1.00 94.06 511 ALA A C 1
ATOM 3560 O O . ALA A 1 511 ? 14.541 15.489 -23.322 1.00 94.06 511 ALA A O 1
ATOM 3561 N N . LEU A 1 512 ? 13.664 15.999 -21.312 1.00 90.69 512 LEU A N 1
ATOM 3562 C CA . LEU A 1 512 ? 13.468 17.432 -21.576 1.00 90.69 512 LEU A CA 1
ATOM 3563 C C . LEU A 1 512 ? 14.757 18.263 -21.460 1.00 90.69 512 LEU A C 1
ATOM 3565 O O . LEU A 1 512 ? 14.898 19.263 -22.150 1.00 90.69 512 LEU A O 1
ATOM 3569 N N . GLY A 1 513 ? 15.709 17.879 -20.607 1.00 81.88 513 GLY A N 1
ATOM 3570 C CA . GLY A 1 513 ? 16.974 18.608 -20.441 1.00 81.88 513 GLY A CA 1
ATOM 3571 C C . GLY A 1 513 ? 16.817 20.028 -19.881 1.00 81.88 513 GLY A C 1
ATOM 3572 O O . GLY A 1 513 ? 17.583 20.913 -20.246 1.00 81.88 513 GLY A O 1
ATOM 3573 N N . THR A 1 514 ? 15.824 20.268 -19.022 1.00 73.38 514 THR A N 1
ATOM 3574 C CA . THR A 1 514 ? 15.438 21.606 -18.523 1.00 73.38 514 THR A CA 1
ATOM 3575 C C . THR A 1 514 ? 16.174 22.055 -17.254 1.00 73.38 514 THR A C 1
ATOM 3577 O O . THR A 1 514 ? 15.949 23.167 -16.779 1.00 73.38 514 THR A O 1
ATOM 3580 N N . THR A 1 515 ? 17.049 21.222 -16.679 1.00 67.12 515 THR A N 1
ATOM 3581 C CA . THR A 1 515 ? 17.813 21.555 -15.462 1.00 67.12 515 THR A CA 1
ATOM 3582 C C . THR A 1 515 ? 19.199 22.115 -15.790 1.00 67.12 515 THR A C 1
ATOM 3584 O O . THR A 1 515 ? 19.715 21.951 -16.892 1.00 67.12 515 THR A O 1
ATOM 3587 N N . THR A 1 516 ? 19.856 22.743 -14.812 1.00 57.72 516 THR A N 1
ATOM 3588 C CA . THR A 1 516 ? 21.216 23.307 -14.948 1.00 57.72 516 THR A CA 1
ATOM 3589 C C . THR A 1 516 ? 22.297 22.276 -15.322 1.00 57.72 516 THR A C 1
ATOM 3591 O O . THR A 1 516 ? 23.380 22.670 -15.741 1.00 57.72 516 THR A O 1
ATOM 3594 N N . ASN A 1 517 ? 21.994 20.970 -15.245 1.00 56.69 517 ASN A N 1
ATOM 3595 C CA . ASN A 1 517 ? 22.837 19.849 -15.687 1.00 56.69 517 ASN A CA 1
ATOM 3596 C C . ASN A 1 517 ? 22.375 19.236 -17.031 1.00 56.69 517 ASN A C 1
ATOM 3598 O O . ASN A 1 517 ? 22.596 18.048 -17.279 1.00 56.69 517 ASN A O 1
ATOM 3602 N N . ALA A 1 518 ? 21.726 20.023 -17.901 1.00 58.69 518 ALA A N 1
ATOM 3603 C CA . ALA A 1 518 ? 21.176 19.594 -19.195 1.00 58.69 518 ALA A CA 1
ATOM 3604 C C . ALA A 1 518 ? 22.149 18.777 -20.070 1.00 58.69 518 ALA A C 1
ATOM 3606 O O . ALA A 1 518 ? 21.716 17.901 -20.815 1.00 58.69 518 ALA A O 1
ATOM 3607 N N . THR A 1 519 ? 23.459 19.005 -19.938 1.00 60.84 519 THR A N 1
ATOM 3608 C CA . THR A 1 519 ? 24.527 18.317 -20.686 1.00 60.84 519 THR A CA 1
ATOM 3609 C C . THR A 1 519 ? 24.659 16.818 -20.393 1.00 60.84 519 THR A C 1
ATOM 3611 O O . THR A 1 519 ? 25.351 16.121 -21.135 1.00 60.84 519 THR A O 1
ATOM 3614 N N . LEU A 1 520 ? 23.997 16.304 -19.349 1.00 69.81 520 LEU A N 1
ATOM 3615 C CA . LEU A 1 520 ? 23.942 14.874 -19.019 1.00 69.81 520 LEU A CA 1
ATOM 3616 C C . LEU A 1 520 ? 22.534 14.277 -19.141 1.00 69.81 520 LEU A C 1
ATOM 3618 O O . LEU A 1 520 ? 22.323 13.141 -18.713 1.00 69.81 520 LEU A O 1
ATOM 3622 N N . ALA A 1 521 ? 21.569 15.010 -19.710 1.00 86.62 521 ALA A N 1
ATOM 3623 C CA . ALA A 1 521 ? 20.258 14.441 -19.993 1.00 86.62 521 ALA A CA 1
ATOM 3624 C C . ALA A 1 521 ? 20.408 13.223 -20.922 1.00 86.62 521 ALA A C 1
ATOM 3626 O O . ALA A 1 521 ? 21.190 13.245 -21.876 1.00 86.62 521 ALA A O 1
ATOM 3627 N N . SER A 1 522 ? 19.685 12.146 -20.633 1.00 93.06 522 SER A N 1
ATOM 3628 C CA . SER A 1 522 ? 19.765 10.888 -21.369 1.00 93.06 522 SER A CA 1
ATOM 3629 C C . SER A 1 522 ? 18.384 10.263 -21.527 1.00 93.06 522 SER A C 1
ATOM 3631 O O . SER A 1 522 ? 17.609 10.172 -20.576 1.00 93.06 522 SER A O 1
ATOM 3633 N N . ALA A 1 523 ? 18.068 9.827 -22.743 1.00 96.50 523 ALA A N 1
ATOM 3634 C CA . ALA A 1 523 ? 16.858 9.084 -23.058 1.00 96.50 523 ALA A CA 1
ATOM 3635 C C . ALA A 1 523 ? 17.233 7.748 -23.703 1.00 96.50 523 ALA A C 1
ATOM 3637 O O . ALA A 1 523 ? 17.921 7.719 -24.726 1.00 96.50 523 ALA A O 1
ATOM 3638 N N . GLY A 1 524 ? 16.783 6.644 -23.111 1.00 97.56 524 GLY A N 1
ATOM 3639 C CA . GLY A 1 524 ? 16.983 5.304 -23.655 1.00 97.56 524 GLY A CA 1
ATOM 3640 C C . GLY A 1 524 ? 15.680 4.541 -23.818 1.00 97.56 524 GLY A C 1
ATOM 3641 O O . GLY A 1 524 ? 14.810 4.601 -22.950 1.00 97.56 524 GLY A O 1
ATOM 3642 N N . GLY A 1 525 ? 15.559 3.772 -24.902 1.00 98.25 525 GLY A N 1
ATOM 3643 C CA . GLY A 1 525 ? 14.370 2.946 -25.136 1.00 98.25 525 GLY A CA 1
ATOM 3644 C C . GLY A 1 525 ? 14.098 1.952 -24.001 1.00 98.25 525 GLY A C 1
ATOM 3645 O O . GLY A 1 525 ? 12.946 1.751 -23.634 1.00 98.25 525 GLY A O 1
ATOM 3646 N N . LEU A 1 526 ? 15.142 1.383 -23.386 1.00 97.94 526 LEU A N 1
ATOM 3647 C CA . LEU A 1 526 ? 15.039 0.603 -22.147 1.00 97.94 526 LEU A CA 1
ATOM 3648 C C . LEU A 1 526 ? 15.534 1.385 -20.932 1.00 97.94 526 LEU A C 1
ATOM 3650 O O . LEU A 1 526 ? 14.824 1.454 -19.930 1.00 97.94 526 LEU A O 1
ATOM 3654 N N . VAL A 1 527 ? 16.748 1.941 -20.993 1.00 97.81 527 VAL A N 1
ATOM 3655 C CA . VAL A 1 527 ? 17.414 2.518 -19.815 1.00 97.81 527 VAL A CA 1
ATOM 3656 C C . VAL A 1 527 ? 17.944 3.920 -20.091 1.00 97.81 527 VAL A C 1
ATOM 3658 O O . VAL A 1 527 ? 18.688 4.102 -21.043 1.00 97.81 527 VAL A O 1
ATOM 3661 N N . GLY A 1 528 ? 17.648 4.912 -19.252 1.00 96.00 528 GLY A N 1
ATOM 3662 C CA . GLY A 1 528 ? 18.239 6.251 -19.410 1.00 96.00 528 GLY A CA 1
ATOM 3663 C C . GLY A 1 528 ? 19.766 6.210 -19.268 1.00 96.00 528 GLY A C 1
ATOM 3664 O O . GLY A 1 528 ? 20.502 6.476 -20.222 1.00 96.00 528 GLY A O 1
ATOM 3665 N N . THR A 1 529 ? 20.242 5.774 -18.100 1.00 94.06 529 THR A N 1
ATOM 3666 C CA . THR A 1 529 ? 21.673 5.581 -17.808 1.00 94.06 529 THR A CA 1
ATOM 3667 C C . THR A 1 529 ? 21.951 4.182 -17.271 1.00 94.06 529 THR A C 1
ATOM 3669 O O . THR A 1 529 ? 21.346 3.761 -16.284 1.00 94.06 529 THR A O 1
ATOM 3672 N N . ASN A 1 530 ? 22.894 3.469 -17.886 1.00 94.19 530 ASN A N 1
ATOM 3673 C CA . ASN A 1 530 ? 23.234 2.095 -17.528 1.00 94.19 530 ASN A CA 1
ATOM 3674 C C . ASN A 1 530 ? 24.652 1.956 -16.952 1.00 94.19 530 ASN A C 1
ATOM 3676 O O . ASN A 1 530 ? 25.618 2.365 -17.591 1.00 94.19 530 ASN A O 1
ATOM 3680 N N . PHE A 1 531 ? 24.765 1.300 -15.794 1.00 91.25 531 PHE A N 1
ATOM 3681 C CA . PHE A 1 531 ? 26.019 0.849 -15.168 1.00 91.25 531 PHE A CA 1
ATOM 3682 C C . PHE A 1 531 ? 26.068 -0.679 -14.960 1.00 91.25 531 PHE A C 1
ATOM 3684 O O . PHE A 1 531 ? 27.004 -1.188 -14.347 1.00 91.25 531 PHE A O 1
ATOM 3691 N N . GLY A 1 532 ? 25.048 -1.416 -15.419 1.00 92.00 532 GLY A N 1
ATOM 3692 C CA . GLY A 1 532 ? 24.905 -2.857 -15.194 1.00 92.00 532 GLY A CA 1
ATOM 3693 C C . GLY A 1 532 ? 24.672 -3.665 -16.472 1.00 92.00 532 GLY A C 1
ATOM 3694 O O . GLY A 1 532 ? 24.947 -3.208 -17.584 1.00 92.00 532 GLY A O 1
ATOM 3695 N N . LEU A 1 533 ? 24.144 -4.879 -16.317 1.00 92.69 533 LEU A N 1
ATOM 3696 C CA . LEU A 1 533 ? 23.859 -5.780 -17.433 1.00 92.69 533 LEU A CA 1
ATOM 3697 C C . LEU A 1 533 ? 22.445 -5.544 -17.972 1.00 92.69 533 LEU A C 1
ATOM 3699 O O . LEU A 1 533 ? 21.476 -5.634 -17.227 1.00 92.69 533 LEU A O 1
ATOM 3703 N N . ILE A 1 534 ? 22.319 -5.333 -19.279 1.00 95.00 534 I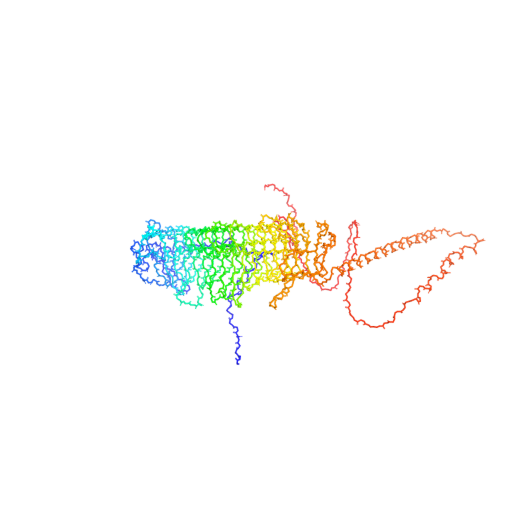LE A N 1
ATOM 3704 C CA . ILE A 1 534 ? 21.059 -5.419 -20.022 1.00 95.00 534 ILE A CA 1
ATOM 3705 C C . ILE A 1 534 ? 21.190 -6.599 -20.975 1.00 95.00 534 ILE A C 1
ATOM 3707 O O . ILE A 1 534 ? 22.100 -6.621 -21.802 1.00 95.00 534 ILE A O 1
ATOM 3711 N N . SER A 1 535 ? 20.315 -7.592 -20.864 1.00 92.75 535 SER A N 1
ATOM 3712 C CA . SER A 1 535 ? 20.368 -8.795 -21.694 1.00 92.75 535 SER A CA 1
ATOM 3713 C C . SER A 1 535 ? 18.999 -9.234 -22.192 1.00 92.75 535 SER A C 1
ATOM 3715 O O . SER A 1 535 ? 18.008 -9.035 -21.499 1.00 92.75 535 SER A O 1
ATOM 3717 N N . ASN A 1 536 ? 18.919 -9.839 -23.380 1.00 90.88 536 ASN A N 1
ATOM 3718 C CA . ASN A 1 536 ? 17.694 -10.478 -23.886 1.00 90.88 536 ASN A CA 1
ATOM 3719 C C . ASN A 1 536 ? 16.446 -9.578 -23.777 1.00 90.88 536 ASN A C 1
ATOM 3721 O O . ASN A 1 536 ? 15.379 -10.037 -23.375 1.00 90.88 536 ASN A O 1
ATOM 3725 N N . SER A 1 537 ? 16.602 -8.278 -24.029 1.00 95.12 537 SER A N 1
ATOM 3726 C CA . SER A 1 537 ? 15.588 -7.260 -23.735 1.00 95.12 537 SER A CA 1
ATOM 3727 C C . SER A 1 537 ? 15.344 -6.369 -24.950 1.00 95.12 537 SER A C 1
ATOM 3729 O O . SER A 1 537 ? 16.210 -6.253 -25.818 1.00 95.12 537 SER A O 1
ATOM 3731 N N . TYR A 1 538 ? 14.175 -5.732 -25.048 1.00 95.69 538 TYR A N 1
ATOM 3732 C CA . TYR A 1 538 ? 13.861 -4.927 -26.233 1.00 95.69 538 TYR A CA 1
ATOM 3733 C C . TYR A 1 538 ? 12.979 -3.702 -25.981 1.00 95.69 538 TYR A C 1
ATOM 3735 O O . TYR A 1 538 ? 12.167 -3.685 -25.060 1.00 95.69 538 TYR A O 1
ATOM 3743 N N . ALA A 1 539 ? 13.110 -2.686 -26.835 1.00 97.81 539 ALA A N 1
ATOM 3744 C CA . ALA A 1 539 ? 12.277 -1.485 -26.801 1.00 97.81 539 ALA A CA 1
ATOM 3745 C C . ALA A 1 539 ? 11.640 -1.165 -28.159 1.00 97.81 539 ALA A C 1
ATOM 3747 O O . ALA A 1 539 ? 12.294 -1.235 -29.199 1.00 97.81 539 ALA A O 1
ATOM 3748 N N . THR A 1 540 ? 10.365 -0.776 -28.167 1.00 97.19 540 THR A N 1
ATOM 3749 C CA . THR A 1 540 ? 9.648 -0.423 -29.411 1.00 97.19 540 THR A CA 1
ATOM 3750 C C . THR A 1 540 ? 9.168 1.023 -29.468 1.00 97.19 540 THR A C 1
ATOM 3752 O O . THR A 1 540 ? 8.759 1.467 -30.538 1.00 97.19 540 THR A O 1
ATOM 3755 N N . GLY A 1 541 ? 9.189 1.743 -28.344 1.00 97.19 541 GLY A N 1
ATOM 3756 C CA . GLY A 1 541 ? 8.735 3.129 -28.263 1.00 97.19 541 GLY A CA 1
ATOM 3757 C C . GLY A 1 541 ? 9.683 4.118 -28.940 1.00 97.19 541 GLY A C 1
ATOM 3758 O O . GLY A 1 541 ? 10.878 3.854 -29.100 1.00 97.19 541 GLY A O 1
ATOM 3759 N N . ALA A 1 542 ? 9.145 5.272 -29.335 1.00 98.00 542 ALA A N 1
ATOM 3760 C CA . ALA A 1 542 ? 9.944 6.389 -29.831 1.00 98.00 542 ALA A CA 1
ATOM 3761 C C . ALA A 1 542 ? 10.758 7.019 -28.694 1.00 98.00 542 ALA A C 1
ATOM 3763 O O . ALA A 1 542 ? 10.240 7.195 -27.592 1.00 98.00 542 ALA A O 1
ATOM 3764 N N . VAL A 1 543 ? 12.009 7.380 -28.965 1.00 98.12 543 VAL A N 1
ATOM 3765 C CA . VAL A 1 543 ? 12.939 7.987 -28.009 1.00 98.12 543 VAL A CA 1
ATOM 3766 C C . VAL A 1 543 ? 13.281 9.395 -28.478 1.00 98.12 543 VAL A C 1
ATOM 3768 O O . VAL A 1 543 ? 13.721 9.602 -29.605 1.00 98.12 543 VAL A O 1
ATOM 3771 N N . THR A 1 544 ? 13.074 10.384 -27.614 1.00 94.81 544 THR A N 1
ATOM 3772 C CA . THR A 1 544 ? 13.333 11.800 -27.895 1.00 94.81 544 THR A CA 1
ATOM 3773 C C . THR A 1 544 ? 14.124 12.430 -26.752 1.00 94.81 544 THR A C 1
ATOM 3775 O O . THR A 1 544 ? 13.828 12.225 -25.578 1.00 94.81 544 THR A O 1
ATOM 3778 N N . GLY A 1 545 ? 15.137 13.224 -27.085 1.00 87.44 545 GLY A N 1
ATOM 3779 C CA . GLY A 1 545 ? 15.902 14.022 -26.129 1.00 87.44 545 GLY A CA 1
ATOM 3780 C C . GLY A 1 545 ? 16.077 15.425 -26.688 1.00 87.44 545 GLY A C 1
ATOM 3781 O O . GLY A 1 545 ? 16.537 15.563 -27.817 1.00 87.44 545 GLY A O 1
ATOM 3782 N N . GLN A 1 546 ? 15.686 16.454 -25.934 1.00 83.25 546 GLN A N 1
ATOM 3783 C CA . GLN A 1 546 ? 15.750 17.842 -26.420 1.00 83.25 546 GLN A CA 1
ATOM 3784 C C . GLN A 1 546 ? 17.179 18.408 -26.396 1.00 83.25 546 GLN A C 1
ATOM 3786 O O . GLN A 1 546 ? 17.560 19.133 -27.310 1.00 83.25 546 GLN A O 1
ATOM 3791 N N . SER A 1 547 ? 17.977 18.031 -25.390 1.00 73.12 547 SER A N 1
ATOM 3792 C CA . SER A 1 547 ? 19.328 18.577 -25.160 1.00 73.12 547 SER A CA 1
ATOM 3793 C C . SER A 1 547 ? 20.351 17.516 -24.718 1.00 73.12 547 SER A C 1
ATOM 3795 O O . SER A 1 547 ? 21.382 17.859 -24.146 1.00 73.12 547 SER A O 1
ATOM 3797 N N . GLY A 1 548 ? 20.058 16.226 -24.930 1.00 82.50 548 GLY A N 1
ATOM 3798 C CA . GLY A 1 548 ? 20.779 15.110 -24.307 1.00 82.50 548 GLY A CA 1
ATOM 3799 C C . GLY A 1 548 ? 21.055 13.909 -25.215 1.00 82.50 548 GLY A C 1
ATOM 3800 O O . GLY A 1 548 ? 20.701 13.892 -26.393 1.00 82.50 548 GLY A O 1
ATOM 3801 N N . TYR A 1 549 ? 21.681 12.878 -24.648 1.00 91.19 549 TYR A N 1
ATOM 3802 C CA . TYR A 1 549 ? 22.028 11.637 -25.342 1.00 91.19 549 TYR A CA 1
ATOM 3803 C C . TYR A 1 549 ? 20.794 10.762 -25.559 1.00 91.19 549 TYR A C 1
ATOM 3805 O O . TYR A 1 549 ? 20.116 10.388 -24.604 1.00 91.19 549 TYR A O 1
ATOM 3813 N N . THR A 1 550 ? 20.524 10.388 -26.806 1.00 95.00 550 THR A N 1
ATOM 3814 C CA . THR A 1 550 ? 19.417 9.495 -27.167 1.00 95.00 550 THR A CA 1
ATOM 3815 C C . THR A 1 550 ? 19.961 8.176 -27.693 1.00 95.00 550 THR A C 1
ATOM 3817 O O . THR A 1 550 ? 20.810 8.151 -28.584 1.00 95.00 550 THR A O 1
ATOM 3820 N N . GLY A 1 551 ? 19.507 7.061 -27.127 1.00 96.00 551 GLY A N 1
ATOM 3821 C CA . GLY A 1 551 ? 19.904 5.734 -27.584 1.00 96.00 551 GLY A CA 1
ATOM 3822 C C . GLY A 1 551 ? 18.723 4.782 -27.665 1.00 96.00 551 GLY A C 1
ATOM 3823 O O . GLY A 1 551 ? 17.800 4.820 -26.852 1.00 96.00 551 GLY A O 1
ATOM 3824 N N . GLY A 1 552 ? 18.754 3.904 -28.662 1.00 96.69 552 GLY A N 1
ATOM 3825 C CA . GLY A 1 552 ? 17.686 2.941 -28.898 1.00 96.69 552 GLY A CA 1
ATOM 3826 C C . GLY A 1 552 ? 17.499 1.961 -27.736 1.00 96.69 552 GLY A C 1
ATOM 3827 O O . GLY A 1 552 ? 16.372 1.592 -27.423 1.00 96.69 552 GLY A O 1
ATOM 3828 N N . ILE A 1 553 ? 18.586 1.579 -27.055 1.00 97.31 553 ILE A N 1
ATOM 3829 C CA . ILE A 1 553 ? 18.552 0.688 -25.884 1.00 97.31 553 ILE A CA 1
ATOM 3830 C C . ILE A 1 553 ? 18.822 1.488 -24.614 1.00 97.31 553 ILE A C 1
ATOM 3832 O O . ILE A 1 553 ? 17.967 1.550 -23.732 1.00 97.31 553 ILE A O 1
ATOM 3836 N N . ALA A 1 554 ? 20.003 2.099 -24.526 1.00 97.12 554 ALA A N 1
ATOM 3837 C CA . ALA A 1 554 ? 20.395 2.920 -23.391 1.00 97.12 554 ALA A CA 1
ATOM 3838 C C . ALA A 1 554 ? 20.725 4.339 -23.850 1.00 97.12 554 ALA A C 1
ATOM 3840 O O . ALA A 1 554 ? 21.382 4.496 -24.872 1.00 97.12 554 ALA A O 1
ATOM 3841 N N . GLY A 1 555 ? 20.320 5.371 -23.109 1.00 95.38 555 GLY A N 1
ATOM 3842 C CA . GLY A 1 555 ? 20.732 6.742 -23.423 1.00 95.38 555 GLY A CA 1
ATOM 3843 C C . GLY A 1 555 ? 22.250 6.879 -23.307 1.00 95.38 555 GLY A C 1
ATOM 3844 O O . GLY A 1 555 ? 22.922 7.287 -24.258 1.00 95.38 555 GLY A O 1
ATOM 3845 N N . VAL A 1 556 ? 22.793 6.436 -22.171 1.00 93.19 556 VAL A N 1
ATOM 3846 C CA . VAL A 1 556 ? 24.235 6.332 -21.911 1.00 93.19 556 VAL A CA 1
ATOM 3847 C C . VAL A 1 556 ? 24.578 4.995 -21.247 1.00 93.19 556 VAL A C 1
ATOM 3849 O O . VAL A 1 556 ? 23.835 4.513 -20.392 1.00 93.19 556 VAL A O 1
ATOM 3852 N N . ASN A 1 557 ? 25.727 4.413 -21.607 1.00 92.62 557 ASN A N 1
ATOM 3853 C CA . ASN A 1 557 ? 26.220 3.149 -21.054 1.00 92.62 557 ASN A CA 1
ATOM 3854 C C . ASN A 1 557 ? 27.653 3.294 -20.521 1.00 92.62 557 ASN A C 1
ATOM 3856 O O . ASN A 1 557 ? 28.579 3.604 -21.276 1.00 92.62 557 ASN A O 1
ATOM 3860 N N . PHE A 1 558 ? 27.833 3.033 -19.227 1.00 88.62 558 PHE A N 1
ATOM 3861 C CA . PHE A 1 558 ? 29.069 3.257 -18.486 1.00 88.62 558 PHE A CA 1
ATOM 3862 C C . PHE A 1 558 ? 29.674 1.967 -17.936 1.00 88.62 558 PHE A C 1
ATOM 3864 O O . PHE A 1 558 ? 28.998 1.157 -17.310 1.00 88.62 558 PHE A O 1
ATOM 3871 N N . ASN A 1 559 ? 30.991 1.845 -18.063 1.00 81.31 559 ASN A N 1
ATOM 3872 C CA . ASN A 1 559 ? 31.822 0.953 -17.266 1.00 81.31 559 ASN A CA 1
ATOM 3873 C C . ASN A 1 559 ? 32.554 1.766 -16.193 1.00 81.31 559 ASN A C 1
ATOM 3875 O O . ASN A 1 559 ? 33.204 2.765 -16.507 1.00 81.31 559 ASN A O 1
ATOM 3879 N N . ASN A 1 560 ? 32.493 1.321 -14.935 1.00 66.50 560 ASN A N 1
ATOM 3880 C CA . ASN A 1 560 ? 33.319 1.873 -13.864 1.00 66.50 560 ASN A CA 1
ATOM 3881 C C . ASN A 1 560 ? 34.560 0.990 -13.678 1.00 66.50 560 ASN A C 1
ATOM 3883 O O . ASN A 1 560 ? 34.539 0.029 -12.916 1.00 66.50 560 ASN A O 1
ATOM 3887 N N . SER A 1 561 ? 35.638 1.295 -14.402 1.00 55.44 561 SER A N 1
ATOM 3888 C CA . SER A 1 561 ? 36.900 0.546 -14.325 1.00 55.44 561 SER A CA 1
ATOM 3889 C C . SER A 1 561 ? 37.834 1.021 -13.200 1.00 55.44 561 SER A C 1
ATOM 3891 O O . SER A 1 561 ? 38.939 0.501 -13.079 1.00 55.44 561 SER A O 1
ATOM 3893 N N . GLY A 1 562 ? 37.431 2.016 -12.398 1.00 51.75 562 GLY A N 1
ATOM 3894 C CA . GLY A 1 562 ? 38.281 2.662 -11.388 1.00 51.75 562 GLY A CA 1
ATOM 3895 C C . GLY A 1 562 ? 38.088 2.196 -9.939 1.00 51.75 562 GLY A C 1
ATOM 3896 O O . GLY A 1 562 ? 38.884 2.580 -9.085 1.00 51.75 562 GLY A O 1
ATOM 3897 N N . ASN A 1 563 ? 37.065 1.387 -9.634 1.00 53.19 563 ASN A N 1
ATOM 3898 C CA . ASN A 1 563 ? 36.795 0.901 -8.276 1.00 53.19 563 ASN A CA 1
ATOM 3899 C C . ASN A 1 563 ? 36.950 -0.633 -8.198 1.00 53.19 563 ASN A C 1
ATOM 3901 O O . ASN A 1 563 ? 36.069 -1.340 -8.686 1.00 53.19 563 ASN A O 1
ATOM 3905 N N . PRO A 1 564 ? 38.007 -1.168 -7.554 1.00 47.56 564 PRO A N 1
ATOM 3906 C CA . PRO A 1 564 ? 38.241 -2.614 -7.452 1.00 47.56 564 PRO A CA 1
ATOM 3907 C C . PRO A 1 564 ? 37.159 -3.368 -6.658 1.00 47.56 564 PRO A C 1
ATOM 3909 O O . PRO A 1 564 ? 37.100 -4.591 -6.732 1.00 47.56 564 PRO A O 1
ATOM 3912 N N . ASN A 1 565 ? 36.282 -2.656 -5.939 1.00 48.59 565 ASN A N 1
ATOM 3913 C CA . ASN A 1 565 ? 35.153 -3.231 -5.205 1.00 48.59 565 ASN A CA 1
ATOM 3914 C C . ASN A 1 565 ? 33.829 -3.183 -5.989 1.00 48.59 565 ASN A C 1
ATOM 3916 O O . ASN A 1 565 ? 32.801 -3.602 -5.459 1.00 48.59 565 ASN A O 1
ATOM 3920 N N . ASN A 1 566 ? 33.820 -2.652 -7.218 1.00 52.72 566 ASN A N 1
ATOM 3921 C CA . ASN A 1 566 ? 32.613 -2.546 -8.030 1.00 52.72 566 ASN A CA 1
ATOM 3922 C C . ASN A 1 566 ? 32.597 -3.594 -9.156 1.00 52.72 566 ASN A C 1
ATOM 3924 O O . ASN A 1 566 ? 33.332 -3.484 -10.132 1.00 52.72 566 ASN A O 1
ATOM 3928 N N . THR A 1 567 ? 31.736 -4.606 -9.032 1.00 51.44 567 THR A N 1
ATOM 3929 C CA . THR A 1 567 ? 31.550 -5.676 -10.028 1.00 51.44 567 THR A CA 1
ATOM 3930 C C . THR A 1 567 ? 30.597 -5.296 -11.169 1.00 51.44 567 THR A C 1
ATOM 3932 O O . THR A 1 567 ? 30.370 -6.104 -12.072 1.00 51.44 567 THR A O 1
ATOM 3935 N N . THR A 1 568 ? 30.024 -4.087 -11.162 1.00 56.34 568 THR A N 1
ATOM 3936 C CA . THR A 1 568 ? 28.972 -3.700 -12.108 1.00 56.34 568 THR A CA 1
ATOM 3937 C C . THR A 1 568 ? 29.575 -3.072 -13.364 1.00 56.34 568 THR A C 1
ATOM 3939 O O . THR A 1 568 ? 30.105 -1.958 -13.337 1.00 56.34 568 THR A O 1
ATOM 3942 N N . THR A 1 569 ? 29.515 -3.813 -14.469 1.00 75.19 569 THR A N 1
ATOM 3943 C CA . THR A 1 569 ? 29.969 -3.372 -15.793 1.00 75.19 569 THR A CA 1
ATOM 3944 C C . THR A 1 569 ? 28.755 -3.065 -16.667 1.00 75.19 569 THR A C 1
ATOM 3946 O O . THR A 1 569 ? 27.824 -3.867 -16.740 1.00 75.19 569 THR A O 1
ATOM 3949 N N . GLY A 1 570 ? 28.755 -1.908 -17.332 1.00 86.50 570 GLY A N 1
ATOM 3950 C CA . GLY A 1 570 ? 27.757 -1.528 -18.326 1.00 86.50 570 GLY A CA 1
ATOM 3951 C C . GLY A 1 570 ? 27.880 -2.405 -19.562 1.00 86.50 570 GLY A C 1
ATOM 3952 O O . GLY A 1 570 ? 28.642 -2.102 -20.485 1.00 86.50 570 GLY A O 1
ATOM 3953 N N . VAL A 1 571 ? 27.140 -3.509 -19.584 1.00 90.94 571 VAL A N 1
ATOM 3954 C CA . VAL A 1 571 ? 27.136 -4.483 -20.678 1.00 90.94 571 VAL A CA 1
ATOM 3955 C C . VAL A 1 571 ? 25.737 -4.565 -21.260 1.00 90.94 571 VAL A C 1
ATOM 3957 O O . VAL A 1 571 ? 24.777 -4.848 -20.554 1.00 90.94 571 VAL A O 1
ATOM 3960 N N . ILE A 1 572 ? 25.625 -4.363 -22.568 1.00 93.44 572 ILE A N 1
ATOM 3961 C CA . ILE A 1 572 ? 24.398 -4.606 -23.323 1.00 93.44 572 ILE A CA 1
ATOM 3962 C C . ILE A 1 572 ? 24.622 -5.849 -24.171 1.00 93.44 572 ILE A C 1
ATOM 3964 O O . ILE A 1 572 ? 25.511 -5.863 -25.019 1.00 93.44 572 ILE A O 1
ATOM 3968 N N . ASN A 1 573 ? 23.820 -6.885 -23.952 1.00 90.88 573 ASN A N 1
ATOM 3969 C CA . ASN A 1 573 ? 23.931 -8.164 -24.634 1.00 90.88 573 ASN A CA 1
ATOM 3970 C C . ASN A 1 573 ? 22.604 -8.576 -25.282 1.00 90.88 573 ASN A C 1
ATOM 3972 O O . ASN A 1 573 ? 21.570 -8.473 -24.635 1.00 90.88 573 ASN A O 1
ATOM 3976 N N . ASN A 1 574 ? 22.596 -9.070 -26.523 1.00 89.56 574 ASN A N 1
ATOM 3977 C CA . ASN A 1 574 ? 21.391 -9.650 -27.156 1.00 89.56 574 ASN A CA 1
ATOM 3978 C C . ASN A 1 574 ? 20.107 -8.813 -26.941 1.00 89.56 574 ASN A C 1
ATOM 3980 O O . ASN A 1 574 ? 19.081 -9.333 -26.509 1.00 89.56 574 ASN A O 1
ATOM 3984 N N . SER A 1 575 ? 20.201 -7.492 -27.105 1.00 93.25 575 SER A N 1
ATOM 3985 C CA . SER A 1 575 ? 19.118 -6.557 -26.775 1.00 93.25 575 SER A CA 1
ATOM 3986 C C . SER A 1 575 ? 18.880 -5.584 -27.917 1.00 93.25 575 SER A C 1
ATOM 3988 O O . SER A 1 575 ? 19.829 -5.178 -28.583 1.00 93.25 575 SER A O 1
ATOM 3990 N N . TYR A 1 576 ? 17.627 -5.215 -28.168 1.00 93.94 576 TYR A N 1
ATOM 3991 C CA . TYR A 1 576 ? 17.250 -4.621 -29.451 1.00 93.94 576 TYR A CA 1
ATOM 3992 C C . TYR A 1 576 ? 16.274 -3.458 -29.328 1.00 93.94 576 TYR A C 1
ATOM 3994 O O . TYR A 1 576 ? 15.558 -3.326 -28.341 1.00 93.94 576 TYR A O 1
ATOM 4002 N N . TYR A 1 577 ? 16.219 -2.620 -30.358 1.00 96.12 577 TYR A N 1
ATOM 4003 C CA . TYR A 1 577 ? 15.248 -1.531 -30.445 1.00 96.12 577 TYR A CA 1
ATOM 4004 C C . TYR A 1 577 ? 14.659 -1.412 -31.844 1.00 96.12 577 TYR A C 1
ATOM 4006 O O . TYR A 1 577 ? 15.262 -1.870 -32.815 1.00 96.12 577 TYR A O 1
ATOM 4014 N N . ASN A 1 578 ? 13.481 -0.798 -31.960 1.00 96.81 578 ASN A N 1
ATOM 4015 C CA . ASN A 1 578 ? 12.879 -0.539 -33.263 1.00 96.81 578 ASN A CA 1
ATOM 4016 C C . ASN A 1 578 ? 13.606 0.628 -33.955 1.00 96.81 578 ASN A C 1
ATOM 4018 O O . ASN A 1 578 ? 13.448 1.781 -33.550 1.00 96.81 578 ASN A O 1
ATOM 4022 N N . SER A 1 579 ? 14.384 0.329 -34.996 1.00 96.19 579 SER A N 1
ATOM 4023 C CA . SER A 1 579 ? 15.156 1.317 -35.760 1.00 96.19 579 SER A CA 1
ATOM 4024 C C . SER A 1 579 ? 14.342 2.071 -36.806 1.00 96.19 579 SER A C 1
ATOM 4026 O O . SER A 1 579 ? 14.799 3.099 -37.288 1.00 96.19 579 SER A O 1
ATOM 4028 N N . GLU A 1 580 ? 13.157 1.584 -37.178 1.00 97.19 580 GLU A N 1
ATOM 4029 C CA . GLU A 1 580 ? 12.245 2.327 -38.061 1.00 97.19 580 GLU A CA 1
ATOM 4030 C C . GLU A 1 580 ? 11.495 3.412 -37.286 1.00 97.19 580 GLU A C 1
ATOM 4032 O O . GLU A 1 580 ? 11.283 4.504 -37.802 1.00 97.19 580 GLU A O 1
ATOM 4037 N N . VAL A 1 581 ? 11.142 3.131 -36.028 1.00 97.06 581 VAL A N 1
ATOM 4038 C CA . VAL A 1 581 ? 10.584 4.132 -35.103 1.00 97.06 581 VAL A CA 1
ATOM 4039 C C . VAL A 1 581 ? 11.665 5.111 -34.633 1.00 97.06 581 VAL A C 1
ATOM 4041 O O . VAL A 1 581 ? 11.376 6.283 -34.414 1.00 97.06 581 VAL A O 1
ATOM 4044 N N . ASN A 1 582 ? 12.910 4.645 -34.499 1.00 96.31 582 ASN A N 1
ATOM 4045 C CA . ASN A 1 582 ? 14.048 5.433 -34.025 1.00 96.31 582 ASN A CA 1
ATOM 4046 C C . ASN A 1 582 ? 15.182 5.469 -35.065 1.00 96.31 582 ASN A C 1
ATOM 4048 O O . ASN A 1 582 ? 16.247 4.877 -34.836 1.00 96.31 582 ASN A O 1
ATOM 4052 N N . PRO A 1 583 ? 14.971 6.125 -36.220 1.00 93.56 583 PRO A N 1
ATOM 4053 C CA . PRO A 1 583 ? 15.974 6.172 -37.271 1.00 93.56 583 PRO A CA 1
ATOM 4054 C C . PRO A 1 583 ? 17.237 6.877 -36.774 1.00 93.56 583 PRO A C 1
ATOM 4056 O O . PRO A 1 583 ? 17.172 7.881 -36.067 1.00 93.56 583 PRO A O 1
ATOM 4059 N N . SER A 1 584 ? 18.396 6.345 -37.159 1.00 89.31 584 SER A N 1
ATOM 4060 C CA . SER A 1 584 ? 19.722 6.918 -36.873 1.00 89.31 584 SER A CA 1
ATOM 4061 C C . SER A 1 584 ? 20.154 6.956 -35.402 1.00 89.31 584 SER A C 1
ATOM 4063 O O . SER A 1 584 ? 21.278 7.379 -35.131 1.00 89.31 584 SER A O 1
ATOM 4065 N N . LEU A 1 585 ? 19.336 6.492 -34.450 1.00 93.88 585 LEU A N 1
ATOM 4066 C CA . LEU A 1 585 ? 19.799 6.363 -33.067 1.00 93.88 585 LEU A CA 1
ATOM 4067 C C . LEU A 1 585 ? 20.821 5.225 -32.956 1.00 93.88 585 LEU A C 1
ATOM 4069 O O . LEU A 1 585 ? 20.573 4.148 -33.505 1.00 93.88 585 LEU A O 1
ATOM 4073 N N . PRO A 1 586 ? 21.937 5.403 -32.226 1.00 94.44 586 PRO A N 1
ATOM 4074 C CA . PRO A 1 586 ? 22.801 4.291 -31.852 1.00 94.44 586 PRO A CA 1
ATOM 4075 C C . PRO A 1 586 ? 22.125 3.429 -30.776 1.00 94.44 586 PRO A C 1
ATOM 4077 O O . PRO A 1 586 ? 21.177 3.851 -30.114 1.00 94.44 586 PRO A O 1
ATOM 4080 N N . ALA A 1 587 ? 22.647 2.226 -30.534 1.00 93.38 587 ALA A N 1
ATOM 4081 C CA . ALA A 1 587 ? 22.195 1.405 -29.408 1.00 93.38 587 ALA A CA 1
ATOM 4082 C C . ALA A 1 587 ? 22.408 2.113 -28.053 1.00 93.38 587 ALA A C 1
ATOM 4084 O O . ALA A 1 587 ? 21.564 2.006 -27.162 1.00 93.38 587 ALA A O 1
ATOM 4085 N N . THR A 1 588 ? 23.529 2.830 -27.911 1.00 94.12 588 THR A N 1
ATOM 4086 C CA . THR A 1 588 ? 23.884 3.634 -26.736 1.00 94.12 588 THR A CA 1
ATOM 4087 C C . THR A 1 588 ? 24.922 4.701 -27.072 1.00 94.12 588 THR A C 1
ATOM 4089 O O . THR A 1 588 ? 25.608 4.591 -28.087 1.00 94.12 588 THR A O 1
ATOM 4092 N N . ASN A 1 589 ? 25.085 5.682 -26.181 1.00 92.12 589 ASN A N 1
ATOM 4093 C CA . ASN A 1 589 ? 26.121 6.713 -26.251 1.00 92.12 589 ASN A CA 1
ATOM 4094 C C . ASN A 1 589 ? 27.110 6.633 -25.075 1.00 92.12 589 ASN A C 1
ATOM 4096 O O . ASN A 1 589 ? 26.864 5.939 -24.083 1.00 92.12 589 ASN A O 1
ATOM 4100 N N . PHE A 1 590 ? 28.207 7.389 -25.185 1.00 86.44 590 PHE A N 1
ATOM 4101 C CA . PHE A 1 590 ? 29.154 7.678 -24.107 1.00 86.44 590 PHE A CA 1
ATOM 4102 C C . PHE A 1 590 ? 29.625 9.149 -24.205 1.00 86.44 590 PHE A C 1
ATOM 4104 O O . PHE A 1 590 ? 30.203 9.515 -25.231 1.00 86.44 590 PHE A O 1
ATOM 4111 N N . PRO A 1 591 ? 29.376 9.998 -23.187 1.00 81.06 591 PRO A N 1
ATOM 4112 C CA . PRO A 1 591 ? 29.775 11.407 -23.193 1.00 81.06 591 PRO A CA 1
ATOM 4113 C C . PRO A 1 591 ? 31.299 11.602 -23.201 1.00 81.06 591 PRO A C 1
ATOM 4115 O O . PRO A 1 591 ? 32.025 10.929 -22.470 1.00 81.06 591 PRO A O 1
ATOM 4118 N N . SER A 1 592 ? 31.794 12.577 -23.967 1.00 71.69 592 SER A N 1
ATOM 4119 C CA . SER A 1 592 ? 33.203 13.001 -23.932 1.00 71.69 592 SER A CA 1
ATOM 4120 C C . SER A 1 592 ? 33.498 13.930 -22.744 1.00 71.69 592 SER A C 1
ATOM 4122 O O . SER A 1 592 ? 32.642 14.724 -22.364 1.00 71.69 592 SER A O 1
ATOM 4124 N N . GLY A 1 593 ? 34.724 13.900 -22.202 1.00 65.44 593 GLY A N 1
ATOM 4125 C CA . GLY A 1 593 ? 35.177 14.857 -21.173 1.00 65.44 593 GLY A CA 1
ATOM 4126 C C . GLY A 1 593 ? 34.775 14.523 -19.730 1.00 65.44 593 GLY A C 1
ATOM 4127 O O . GLY A 1 593 ? 34.824 15.390 -18.862 1.00 65.44 593 GLY A O 1
ATOM 4128 N N . LEU A 1 594 ? 34.372 13.277 -19.466 1.00 68.12 594 LEU A N 1
ATOM 4129 C CA . LEU A 1 594 ? 34.054 12.788 -18.122 1.00 68.12 594 LEU A CA 1
ATOM 4130 C C . LEU A 1 594 ? 35.320 12.485 -17.299 1.00 68.12 594 LEU A C 1
ATOM 4132 O O . LEU A 1 594 ? 36.407 12.309 -17.849 1.00 68.12 594 LEU A O 1
ATOM 4136 N N . ALA A 1 595 ? 35.172 12.415 -15.969 1.00 62.56 595 ALA A N 1
ATOM 4137 C CA . ALA A 1 595 ? 36.254 12.084 -15.037 1.00 62.56 595 ALA A CA 1
ATOM 4138 C C . ALA A 1 595 ? 37.001 10.799 -15.453 1.00 62.56 595 ALA A C 1
ATOM 4140 O O . ALA A 1 595 ? 36.379 9.856 -15.941 1.00 62.56 595 ALA A O 1
ATOM 4141 N N . SER A 1 596 ? 38.317 10.725 -15.199 1.00 59.94 596 SER A N 1
ATOM 4142 C CA . SER A 1 596 ? 39.218 9.686 -15.747 1.00 59.94 596 SER A CA 1
ATOM 4143 C C . SER A 1 596 ? 38.911 8.233 -15.335 1.00 59.94 596 SER A C 1
ATOM 4145 O O . SER A 1 596 ? 39.657 7.330 -15.703 1.00 59.94 596 SER A O 1
ATOM 4147 N N . GLN A 1 597 ? 37.868 8.003 -14.535 1.00 64.25 597 GLN A N 1
ATOM 4148 C CA . GLN A 1 597 ? 37.470 6.698 -14.003 1.00 64.25 597 GLN A CA 1
ATOM 4149 C C . GLN A 1 597 ? 36.262 6.071 -14.727 1.00 64.25 597 GLN A C 1
ATOM 4151 O O . GLN A 1 597 ? 35.974 4.896 -14.497 1.00 64.25 597 GLN A O 1
ATOM 4156 N N . LEU A 1 598 ? 35.559 6.816 -15.595 1.00 71.75 598 LEU A N 1
ATOM 4157 C CA . LEU A 1 598 ? 34.439 6.300 -16.395 1.00 71.75 598 LEU A CA 1
ATOM 4158 C C . LEU A 1 598 ? 34.892 5.969 -17.821 1.00 71.75 598 LEU A C 1
ATOM 4160 O O . LEU A 1 598 ? 35.532 6.785 -18.480 1.00 71.75 598 LEU A O 1
ATOM 4164 N N . VAL A 1 599 ? 34.514 4.789 -18.314 1.00 79.38 599 VAL A N 1
ATOM 4165 C CA . VAL A 1 599 ? 34.811 4.317 -19.679 1.00 79.38 599 VAL A CA 1
ATOM 4166 C C . VAL A 1 599 ? 33.515 3.873 -20.360 1.00 79.38 599 VAL A C 1
ATOM 4168 O O . VAL A 1 599 ? 32.534 3.544 -19.691 1.00 79.38 599 VAL A O 1
ATOM 4171 N N . ALA A 1 600 ? 33.491 3.862 -21.694 1.00 84.12 600 ALA A N 1
ATOM 4172 C CA . ALA A 1 600 ? 32.354 3.369 -22.461 1.00 84.12 600 ALA A CA 1
ATOM 4173 C C . ALA A 1 600 ? 32.000 1.917 -22.092 1.00 84.12 600 ALA A C 1
ATOM 4175 O O . ALA A 1 600 ? 32.865 1.039 -21.982 1.00 84.12 600 ALA A O 1
ATOM 4176 N N . GLY A 1 601 ? 30.704 1.672 -21.903 1.00 83.38 601 GLY A N 1
ATOM 4177 C CA . GLY A 1 601 ? 30.157 0.336 -21.719 1.00 83.38 601 GLY A CA 1
ATOM 4178 C C . GLY A 1 601 ? 30.275 -0.535 -22.979 1.00 83.38 601 GLY A C 1
ATOM 4179 O O . GLY A 1 601 ? 30.394 -0.035 -24.099 1.00 83.38 601 GLY A O 1
ATOM 4180 N N . LYS A 1 602 ? 30.223 -1.859 -22.813 1.00 89.00 602 LYS A N 1
ATOM 4181 C CA . LYS A 1 602 ? 30.342 -2.828 -23.914 1.00 89.00 602 LYS A CA 1
ATOM 4182 C C . LYS A 1 602 ? 28.969 -3.150 -24.508 1.00 89.00 602 LYS A C 1
ATOM 4184 O O . LYS A 1 602 ? 28.014 -3.357 -23.765 1.00 89.00 602 LYS A O 1
ATOM 4189 N N . VAL A 1 603 ? 28.887 -3.281 -25.833 1.00 90.38 603 VAL A N 1
ATOM 4190 C CA . VAL A 1 603 ? 27.704 -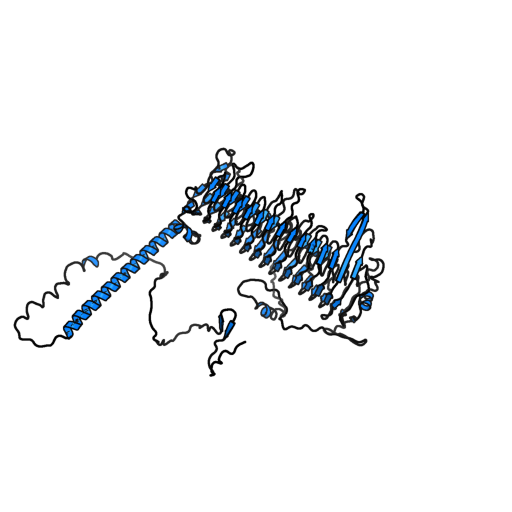3.809 -26.536 1.00 90.38 603 VAL A CA 1
ATOM 4191 C C . VAL A 1 603 ? 28.092 -5.077 -27.300 1.00 90.38 603 VAL A C 1
ATOM 4193 O O . VAL A 1 603 ? 29.001 -5.049 -28.126 1.00 90.38 603 VAL A O 1
ATOM 4196 N N . THR A 1 604 ? 27.422 -6.197 -27.026 1.00 86.19 604 THR A N 1
ATOM 4197 C CA . THR A 1 604 ? 27.609 -7.487 -27.709 1.00 86.19 604 THR A CA 1
ATOM 4198 C C . THR A 1 604 ? 26.274 -8.016 -28.215 1.00 86.19 604 THR A C 1
ATOM 4200 O O . THR A 1 604 ? 25.410 -8.394 -27.441 1.00 86.19 604 THR A O 1
ATOM 4203 N N . GLY A 1 605 ? 26.068 -8.055 -29.529 1.00 76.38 605 GLY A N 1
ATOM 4204 C CA . GLY A 1 605 ? 24.817 -8.583 -30.083 1.00 76.38 605 GLY A CA 1
ATOM 4205 C C . GLY A 1 605 ? 23.578 -7.728 -29.789 1.00 76.38 605 GLY A C 1
ATOM 4206 O O . GLY A 1 605 ? 22.493 -8.280 -29.708 1.00 76.38 605 GLY A O 1
ATOM 4207 N N . GLY A 1 606 ? 23.709 -6.406 -29.640 1.00 77.12 606 GLY A N 1
ATOM 4208 C CA . GLY A 1 606 ? 22.566 -5.496 -29.525 1.00 77.12 606 GLY A CA 1
ATOM 4209 C C . GLY A 1 606 ? 22.538 -4.433 -30.620 1.00 77.12 606 GLY A C 1
ATOM 4210 O O . GLY A 1 606 ? 23.595 -4.012 -31.089 1.00 77.12 606 GLY A O 1
ATOM 4211 N N . GLY A 1 607 ? 21.344 -4.024 -31.052 1.00 87.31 607 GLY A N 1
ATOM 4212 C CA . GLY A 1 607 ? 21.196 -3.113 -32.189 1.00 87.31 607 GLY A CA 1
ATOM 4213 C C . GLY A 1 607 ? 19.758 -2.867 -32.646 1.00 87.31 607 GLY A C 1
ATOM 4214 O O . GLY A 1 607 ? 18.796 -3.318 -32.025 1.00 87.31 607 GLY A O 1
ATOM 4215 N N . GLY A 1 608 ? 19.636 -2.109 -33.733 1.00 91.56 608 GLY A N 1
ATOM 4216 C CA . GLY A 1 608 ? 18.360 -1.745 -34.334 1.00 91.56 608 GLY A CA 1
ATOM 4217 C C . GLY A 1 608 ? 17.768 -2.872 -35.176 1.00 91.56 608 GLY A C 1
ATOM 4218 O O . GLY A 1 608 ? 18.487 -3.541 -35.917 1.00 91.56 608 GLY A O 1
ATOM 4219 N N . LEU A 1 609 ? 16.459 -3.068 -35.067 1.00 92.62 609 LEU A N 1
ATOM 4220 C CA . LEU A 1 609 ? 15.670 -3.995 -35.871 1.00 92.62 609 LEU A CA 1
ATOM 4221 C C . LEU A 1 609 ? 14.518 -3.260 -36.545 1.00 92.62 609 LEU A C 1
ATOM 4223 O O . LEU A 1 609 ? 13.948 -2.327 -35.978 1.00 92.62 609 LEU A O 1
ATOM 4227 N N . THR A 1 610 ? 14.109 -3.748 -37.713 1.00 93.25 610 THR A N 1
ATOM 4228 C CA . THR A 1 610 ? 12.874 -3.287 -38.368 1.00 93.25 610 THR A CA 1
ATOM 4229 C C . THR A 1 610 ? 11.640 -3.595 -37.517 1.00 93.25 610 THR A C 1
ATOM 4231 O O . THR A 1 610 ? 11.647 -4.507 -36.680 1.00 93.25 610 THR A O 1
ATOM 4234 N N . SER A 1 611 ? 10.528 -2.900 -37.769 1.00 92.44 611 SER A N 1
ATOM 4235 C CA . SER A 1 611 ? 9.263 -3.156 -37.068 1.00 92.44 611 SER A CA 1
ATOM 4236 C C . SER A 1 611 ? 8.742 -4.574 -37.305 1.00 92.44 611 SER A C 1
ATOM 4238 O O . SER A 1 611 ? 8.051 -5.130 -36.455 1.00 92.44 611 SER A O 1
ATOM 4240 N N . ALA A 1 612 ? 9.063 -5.180 -38.452 1.00 89.44 612 ALA A N 1
ATOM 4241 C CA . ALA A 1 612 ? 8.725 -6.571 -38.736 1.00 89.44 612 ALA A CA 1
ATOM 4242 C C . ALA A 1 612 ? 9.558 -7.539 -37.881 1.00 89.44 612 ALA A C 1
ATOM 4244 O O . ALA A 1 612 ? 9.009 -8.446 -37.264 1.00 89.44 612 ALA A O 1
ATOM 4245 N N . GLN A 1 613 ? 10.868 -7.306 -37.800 1.00 89.19 613 GLN A N 1
ATOM 4246 C CA . GLN A 1 613 ? 11.813 -8.131 -37.045 1.00 89.19 613 GLN A CA 1
ATOM 4247 C C . GLN A 1 613 ? 11.608 -8.060 -35.527 1.00 89.19 613 GLN A C 1
ATOM 4249 O O . GLN A 1 613 ? 11.754 -9.067 -34.832 1.00 89.19 613 GLN A O 1
ATOM 4254 N N . ILE A 1 614 ? 11.277 -6.881 -34.993 1.00 89.44 614 ILE A N 1
ATOM 4255 C CA . ILE A 1 614 ? 11.133 -6.696 -33.544 1.00 89.44 614 ILE A CA 1
ATOM 4256 C C . ILE A 1 614 ? 9.837 -7.291 -32.982 1.00 89.44 614 ILE A C 1
ATOM 4258 O O . ILE A 1 614 ? 9.773 -7.579 -31.792 1.00 89.44 614 ILE A O 1
ATOM 4262 N N . LYS A 1 615 ? 8.820 -7.561 -33.813 1.00 87.62 615 LYS A N 1
ATOM 4263 C CA . LYS A 1 615 ? 7.612 -8.299 -33.380 1.00 87.62 615 LYS A CA 1
ATOM 4264 C C . LYS A 1 615 ? 7.925 -9.694 -32.860 1.00 87.62 615 LYS A C 1
ATOM 4266 O O . LYS A 1 615 ? 7.172 -10.246 -32.064 1.00 87.62 615 LYS A O 1
ATOM 4271 N N . ASP A 1 616 ? 9.045 -10.242 -33.300 1.00 84.25 616 ASP A N 1
ATOM 4272 C CA . ASP A 1 616 ? 9.489 -11.563 -32.913 1.00 84.25 616 ASP A CA 1
ATOM 4273 C C . ASP A 1 616 ? 10.383 -11.524 -31.648 1.00 84.25 616 ASP A C 1
ATOM 4275 O O . ASP A 1 616 ? 10.719 -12.578 -31.110 1.00 84.25 616 ASP A O 1
ATOM 4279 N N . ALA A 1 617 ? 10.678 -10.325 -31.106 1.00 79.25 617 ALA A N 1
ATOM 4280 C CA . ALA A 1 617 ? 11.436 -10.092 -29.866 1.00 79.25 617 ALA A CA 1
ATOM 4281 C C . ALA A 1 617 ? 11.073 -10.985 -28.671 1.00 79.25 617 ALA A C 1
ATOM 4283 O O . ALA A 1 617 ? 11.983 -11.532 -28.038 1.00 79.25 617 ALA A O 1
ATOM 4284 N N . PRO A 1 618 ? 9.780 -11.216 -28.381 1.00 75.88 618 PRO A N 1
ATOM 4285 C CA . PRO A 1 618 ? 9.373 -12.092 -27.287 1.00 75.88 618 PRO A CA 1
ATOM 4286 C C . PRO A 1 618 ? 9.859 -13.544 -27.422 1.00 75.88 618 PRO A C 1
ATOM 4288 O O . PRO A 1 618 ? 10.034 -14.226 -26.415 1.00 75.88 618 PRO A O 1
ATOM 4291 N N . PHE A 1 619 ? 10.096 -14.037 -28.643 1.00 76.56 619 PHE A N 1
ATOM 4292 C CA . PHE A 1 619 ? 10.506 -15.425 -28.885 1.00 76.56 619 PHE A CA 1
ATOM 4293 C C . PHE A 1 619 ? 12.021 -15.647 -28.718 1.00 76.56 619 PHE A C 1
ATOM 4295 O O . PHE A 1 619 ? 12.489 -16.778 -28.844 1.00 76.56 619 PHE A O 1
ATOM 4302 N N . TYR A 1 620 ? 12.794 -14.595 -28.417 1.00 69.06 620 TYR A N 1
ATOM 4303 C CA . TYR A 1 620 ? 14.262 -14.629 -28.341 1.00 69.06 620 TYR A CA 1
ATOM 4304 C C . TYR A 1 620 ? 14.822 -14.865 -26.928 1.00 69.06 620 TYR A C 1
ATOM 4306 O O . TYR A 1 620 ? 16.036 -14.857 -26.747 1.00 69.06 620 TYR A O 1
ATOM 4314 N N . ILE A 1 621 ? 13.978 -15.092 -25.916 1.00 52.66 621 ILE A N 1
ATOM 4315 C CA . ILE A 1 621 ? 14.400 -15.116 -24.499 1.00 52.66 621 ILE A CA 1
ATOM 4316 C C . ILE A 1 621 ? 15.416 -16.228 -24.152 1.00 52.66 621 ILE A C 1
ATOM 4318 O O . ILE A 1 621 ? 16.173 -16.070 -23.198 1.00 52.66 621 ILE A O 1
ATOM 4322 N N . ASN A 1 622 ? 15.508 -17.296 -24.960 1.00 54.19 622 ASN A N 1
ATOM 4323 C CA . ASN A 1 622 ? 16.431 -18.429 -24.762 1.00 54.19 622 ASN A CA 1
ATOM 4324 C C . ASN A 1 622 ? 17.374 -18.682 -25.961 1.00 54.19 622 ASN A C 1
ATOM 4326 O O . ASN A 1 622 ? 17.807 -19.813 -26.182 1.00 54.19 622 ASN A O 1
ATOM 4330 N N . GLY A 1 623 ? 17.677 -17.656 -26.763 1.00 62.25 623 GLY A N 1
ATOM 4331 C CA . GLY A 1 623 ? 18.535 -17.785 -27.944 1.00 62.25 623 GLY A CA 1
ATOM 4332 C C . GLY A 1 623 ? 18.986 -16.438 -28.507 1.00 62.25 623 GLY A C 1
ATOM 4333 O O . GLY A 1 623 ? 18.747 -15.386 -27.926 1.00 62.25 623 GLY A O 1
ATOM 4334 N N . THR A 1 624 ? 19.655 -16.457 -29.655 1.00 66.19 624 THR A N 1
ATOM 4335 C CA . THR A 1 624 ? 19.983 -15.230 -30.400 1.00 66.19 624 THR A CA 1
ATOM 4336 C C . THR A 1 624 ? 18.862 -14.892 -31.369 1.00 66.19 624 THR A C 1
ATOM 4338 O O . THR A 1 624 ? 18.214 -15.790 -31.914 1.00 66.19 624 THR A O 1
ATOM 4341 N N . ILE A 1 625 ? 18.681 -13.609 -31.674 1.00 70.25 625 ILE A N 1
ATOM 4342 C CA . ILE A 1 625 ? 17.724 -13.201 -32.708 1.00 70.25 625 ILE A CA 1
ATOM 4343 C C . ILE A 1 625 ? 17.979 -13.881 -34.063 1.00 70.25 625 ILE A C 1
ATOM 4345 O O . ILE A 1 625 ? 17.051 -14.268 -34.774 1.00 70.25 625 ILE A O 1
ATOM 4349 N N . ASN A 1 626 ? 19.255 -14.114 -34.378 1.00 69.31 626 ASN A N 1
ATOM 4350 C CA . ASN A 1 626 ? 19.688 -14.767 -35.608 1.00 69.31 626 ASN A CA 1
ATOM 4351 C C . ASN A 1 626 ? 19.162 -16.202 -35.712 1.00 69.31 626 ASN A C 1
ATOM 4353 O O . ASN A 1 626 ? 18.799 -16.639 -36.800 1.00 69.31 626 ASN A O 1
ATOM 4357 N N . GLN A 1 627 ? 19.075 -16.927 -34.592 1.00 75.62 627 GLN A N 1
ATOM 4358 C CA . GLN A 1 627 ? 18.523 -18.283 -34.579 1.00 75.62 627 GLN A CA 1
ATOM 4359 C C . GLN A 1 627 ? 17.033 -18.293 -34.920 1.00 75.62 627 GLN A C 1
ATOM 4361 O O . GLN A 1 627 ? 16.577 -19.203 -35.608 1.00 75.62 627 GLN A O 1
ATOM 4366 N N . VAL A 1 628 ? 16.272 -17.283 -34.497 1.00 76.88 628 VAL A N 1
ATOM 4367 C CA . VAL A 1 628 ? 14.844 -17.221 -34.824 1.00 76.88 628 VAL A CA 1
ATOM 4368 C C . VAL A 1 628 ? 14.607 -16.745 -36.249 1.00 76.88 628 VAL A C 1
ATOM 4370 O O . VAL A 1 628 ? 13.745 -17.303 -36.925 1.00 76.88 628 VAL A O 1
ATOM 4373 N N . PHE A 1 629 ? 15.405 -15.803 -36.758 1.00 77.62 629 PHE A N 1
ATOM 4374 C CA . PHE A 1 629 ? 15.363 -15.473 -38.184 1.00 77.62 629 PHE A CA 1
ATOM 4375 C C . PHE A 1 629 ? 15.709 -16.681 -39.052 1.00 77.62 629 PHE A C 1
ATOM 4377 O O . PHE A 1 629 ? 14.988 -16.953 -40.009 1.00 77.62 629 PHE A O 1
ATOM 4384 N N . ALA A 1 630 ? 16.728 -17.459 -38.679 1.00 80.50 630 ALA A N 1
ATOM 4385 C CA . ALA A 1 630 ? 17.061 -18.702 -39.368 1.00 80.50 630 ALA A CA 1
ATOM 4386 C C . ALA A 1 630 ? 15.914 -19.724 -39.294 1.00 80.50 630 ALA A C 1
ATOM 438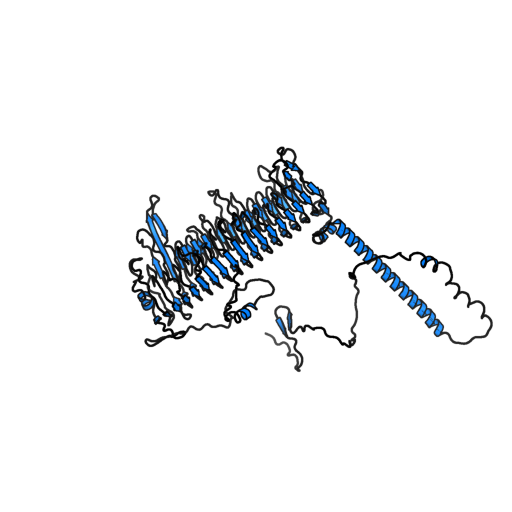8 O O . ALA A 1 630 ? 15.544 -20.306 -40.311 1.00 80.50 630 ALA A O 1
ATOM 4389 N N . ALA A 1 631 ? 15.293 -19.903 -38.123 1.00 80.06 631 ALA A N 1
ATOM 4390 C CA . ALA A 1 631 ? 14.158 -20.812 -37.962 1.00 80.06 631 ALA A CA 1
ATOM 4391 C C . ALA A 1 631 ? 12.935 -20.384 -38.793 1.00 80.06 631 ALA A C 1
ATOM 4393 O O . ALA A 1 631 ? 12.253 -21.234 -39.363 1.00 80.06 631 ALA A O 1
ATOM 4394 N N . ARG A 1 632 ? 12.659 -19.077 -38.903 1.00 76.56 632 ARG A N 1
ATOM 4395 C CA . ARG A 1 632 ? 11.567 -18.561 -39.740 1.00 76.56 632 ARG A CA 1
ATOM 4396 C C . ARG A 1 632 ? 11.866 -18.647 -41.224 1.00 76.56 632 ARG A C 1
ATOM 4398 O O . ARG A 1 632 ? 10.961 -18.991 -41.975 1.00 76.56 632 ARG A O 1
ATOM 4405 N N . ALA A 1 633 ? 13.102 -18.380 -41.633 1.00 82.56 633 ALA A N 1
ATOM 4406 C CA . ALA A 1 633 ? 13.533 -18.601 -43.007 1.00 82.56 633 ALA A CA 1
ATOM 4407 C C . ALA A 1 633 ? 13.347 -20.077 -43.389 1.00 82.56 633 ALA A C 1
ATOM 4409 O O . ALA A 1 633 ? 12.656 -20.368 -44.359 1.00 82.56 633 ALA A O 1
ATOM 4410 N N . ALA A 1 634 ? 13.815 -21.003 -42.547 1.00 84.75 634 ALA A N 1
ATOM 4411 C CA . ALA A 1 634 ? 13.633 -22.438 -42.756 1.00 84.75 634 ALA A CA 1
ATOM 4412 C C . ALA A 1 634 ? 12.149 -22.855 -42.786 1.00 84.75 634 ALA A C 1
ATOM 4414 O O . ALA A 1 634 ? 11.743 -23.668 -43.615 1.00 84.75 634 ALA A O 1
ATOM 4415 N N . ALA A 1 635 ? 11.308 -22.286 -41.915 1.00 82.38 635 ALA A N 1
ATOM 4416 C CA . ALA A 1 635 ? 9.869 -22.552 -41.923 1.00 82.38 635 ALA A CA 1
ATOM 4417 C C . ALA A 1 635 ? 9.175 -21.995 -43.179 1.00 82.38 635 ALA A C 1
ATOM 4419 O O . ALA A 1 635 ? 8.293 -22.650 -43.732 1.00 82.38 635 ALA A O 1
ATOM 4420 N N . ALA A 1 636 ? 9.578 -20.812 -43.648 1.00 84.06 636 ALA A N 1
ATOM 4421 C CA . ALA A 1 636 ? 9.064 -20.208 -44.873 1.00 84.06 636 ALA A CA 1
ATOM 4422 C C . ALA A 1 636 ? 9.479 -21.014 -46.113 1.00 84.06 636 ALA A C 1
ATOM 4424 O O . ALA A 1 636 ? 8.646 -21.276 -46.979 1.00 84.06 636 ALA A O 1
ATOM 4425 N N . GLU A 1 637 ? 10.730 -21.475 -46.166 1.00 90.56 637 GLU A N 1
ATOM 4426 C CA . GLU A 1 637 ? 11.226 -22.385 -47.202 1.00 90.56 637 GLU A CA 1
ATOM 4427 C C . GLU A 1 637 ? 10.454 -23.712 -47.196 1.00 90.56 637 GLU A C 1
ATOM 4429 O O . GLU A 1 637 ? 10.001 -24.167 -48.247 1.00 90.56 637 GLU A O 1
ATOM 4434 N N . ALA A 1 638 ? 10.213 -24.297 -46.017 1.00 87.50 638 ALA A N 1
ATOM 4435 C CA . ALA A 1 638 ? 9.417 -25.515 -45.879 1.00 87.50 638 ALA A CA 1
ATOM 4436 C C . ALA A 1 638 ? 7.958 -25.316 -46.332 1.00 87.50 638 ALA A C 1
ATOM 4438 O O . ALA A 1 638 ? 7.402 -26.171 -47.023 1.00 87.50 638 ALA A O 1
ATOM 4439 N N . ALA A 1 639 ? 7.340 -24.179 -46.000 1.00 88.25 639 ALA A N 1
ATOM 4440 C CA . ALA A 1 639 ? 5.983 -23.844 -46.432 1.00 88.25 639 ALA A CA 1
ATOM 4441 C C . ALA A 1 639 ? 5.893 -23.612 -47.952 1.00 88.25 639 ALA A C 1
ATOM 4443 O O . ALA A 1 639 ? 4.936 -24.057 -48.597 1.00 88.25 639 ALA A O 1
ATOM 4444 N N . ALA A 1 640 ? 6.900 -22.965 -48.546 1.00 90.25 640 ALA A N 1
ATOM 4445 C CA . ALA A 1 640 ? 7.002 -22.790 -49.992 1.00 90.25 640 ALA A CA 1
ATOM 4446 C C . ALA A 1 640 ? 7.181 -24.139 -50.706 1.00 90.25 640 ALA A C 1
ATOM 4448 O O . ALA A 1 640 ? 6.495 -24.412 -51.693 1.00 90.25 640 ALA A O 1
ATOM 4449 N N . ALA A 1 641 ? 8.031 -25.020 -50.167 1.00 90.69 641 ALA A N 1
ATOM 4450 C CA . ALA A 1 641 ? 8.224 -26.373 -50.682 1.00 90.69 641 ALA A CA 1
ATOM 4451 C C . ALA A 1 641 ? 6.935 -27.208 -50.603 1.00 90.69 641 ALA A C 1
ATOM 4453 O O . ALA A 1 641 ? 6.567 -27.861 -51.581 1.00 90.69 641 ALA A O 1
ATOM 4454 N N . ALA A 1 642 ? 6.205 -27.139 -49.485 1.00 90.12 642 ALA A N 1
ATOM 4455 C CA . ALA A 1 642 ? 4.916 -27.811 -49.323 1.00 90.12 642 ALA A CA 1
ATOM 4456 C C . ALA A 1 642 ? 3.864 -27.292 -50.318 1.00 90.12 642 ALA A C 1
ATOM 4458 O O . ALA A 1 642 ? 3.142 -28.081 -50.927 1.00 90.12 642 ALA A O 1
ATOM 4459 N N . SER A 1 643 ? 3.821 -25.977 -50.549 1.00 90.50 643 SER A N 1
ATOM 4460 C CA . SER A 1 643 ? 2.909 -25.357 -51.521 1.00 90.50 643 SER A CA 1
ATOM 4461 C C . SER A 1 643 ? 3.238 -25.774 -52.958 1.00 90.50 643 SER A C 1
ATOM 4463 O O . SER A 1 643 ? 2.342 -26.109 -53.732 1.00 90.50 643 SER A O 1
ATOM 4465 N N . ALA A 1 644 ? 4.525 -25.831 -53.311 1.00 90.19 644 ALA A N 1
ATOM 4466 C CA . ALA A 1 644 ? 4.970 -26.322 -54.612 1.00 90.19 644 ALA A CA 1
ATOM 4467 C C . ALA A 1 644 ? 4.652 -27.816 -54.800 1.00 90.19 644 ALA A C 1
ATOM 4469 O O . ALA A 1 644 ? 4.224 -28.222 -55.880 1.00 90.19 644 ALA A O 1
ATOM 4470 N N . ALA A 1 645 ? 4.815 -28.634 -53.755 1.00 89.12 645 ALA A N 1
ATOM 4471 C CA . ALA A 1 645 ? 4.447 -30.048 -53.781 1.00 89.12 645 ALA A CA 1
ATOM 4472 C C . ALA A 1 645 ? 2.932 -30.240 -53.962 1.00 89.12 645 ALA A C 1
ATOM 4474 O O . ALA A 1 645 ? 2.515 -31.053 -54.787 1.00 89.12 645 ALA A O 1
ATOM 4475 N N . ALA A 1 646 ? 2.109 -29.447 -53.269 1.00 87.69 646 ALA A N 1
ATOM 4476 C CA . ALA A 1 646 ? 0.656 -29.453 -53.431 1.00 87.69 646 ALA A CA 1
ATOM 4477 C C . ALA A 1 646 ? 0.229 -29.038 -54.851 1.00 87.69 646 ALA A C 1
ATOM 4479 O O . ALA A 1 646 ? -0.638 -29.677 -55.444 1.00 87.69 646 ALA A O 1
ATOM 4480 N N . ALA A 1 647 ? 0.883 -28.029 -55.437 1.00 88.44 647 ALA A N 1
ATOM 4481 C CA . ALA A 1 647 ? 0.625 -27.608 -56.814 1.00 88.44 647 ALA A CA 1
ATOM 4482 C C . ALA A 1 647 ? 0.986 -28.700 -57.837 1.00 88.44 647 ALA A C 1
ATOM 4484 O O . ALA A 1 647 ? 0.216 -28.954 -58.763 1.00 88.44 647 ALA A O 1
ATOM 4485 N N . ARG A 1 648 ? 2.118 -29.396 -57.650 1.00 88.94 648 ARG A N 1
ATOM 4486 C CA . ARG A 1 648 ? 2.490 -30.543 -58.497 1.00 88.94 648 ARG A CA 1
ATOM 4487 C C . ARG A 1 648 ? 1.500 -31.695 -58.349 1.00 88.94 648 ARG A C 1
ATOM 4489 O O . ARG A 1 648 ? 1.106 -32.275 -59.352 1.00 88.94 648 ARG A O 1
ATOM 4496 N N . LEU A 1 649 ? 1.055 -31.999 -57.128 1.00 86.56 649 LEU A N 1
ATOM 4497 C CA . LEU A 1 649 ? 0.037 -33.025 -56.891 1.00 86.56 649 LEU A CA 1
ATOM 4498 C C . LEU A 1 649 ? -1.278 -32.683 -57.608 1.00 86.56 649 LEU A C 1
ATOM 4500 O O . LEU A 1 649 ? -1.848 -33.547 -58.272 1.00 86.56 649 LEU A O 1
ATOM 4504 N N . ALA A 1 650 ? -1.716 -31.423 -57.541 1.00 82.56 650 ALA A N 1
ATOM 4505 C CA . ALA A 1 650 ? -2.902 -30.946 -58.248 1.00 82.56 650 ALA A CA 1
ATOM 4506 C C . ALA A 1 650 ? -2.750 -31.045 -59.778 1.00 82.56 650 ALA A C 1
ATOM 4508 O O . ALA A 1 650 ? -3.681 -31.467 -60.462 1.00 82.56 650 ALA A O 1
ATOM 4509 N N . GLN A 1 651 ? -1.571 -30.727 -60.328 1.00 81.88 651 GLN A N 1
ATOM 4510 C CA . GLN A 1 651 ? -1.279 -30.912 -61.756 1.00 81.88 651 GLN A CA 1
ATOM 4511 C C . GLN A 1 651 ? -1.304 -32.387 -62.167 1.00 81.88 651 GLN A C 1
ATOM 4513 O O . GLN A 1 651 ? -1.917 -32.723 -63.178 1.00 81.88 651 GLN A O 1
ATOM 4518 N N . THR A 1 652 ? -0.708 -33.282 -61.375 1.00 82.62 652 THR A N 1
ATOM 4519 C CA . THR A 1 652 ? -0.744 -34.729 -61.636 1.00 82.62 652 THR A CA 1
ATOM 4520 C C . THR A 1 652 ? -2.174 -35.269 -61.583 1.00 82.62 652 THR A C 1
ATOM 4522 O O . THR A 1 652 ? -2.561 -36.068 -62.433 1.00 82.62 652 THR A O 1
ATOM 4525 N N . GLN A 1 653 ? -3.000 -34.798 -60.644 1.00 77.19 653 GLN A N 1
ATOM 4526 C CA . GLN A 1 653 ? -4.422 -35.154 -60.568 1.00 77.19 653 GLN A CA 1
ATOM 4527 C C . GLN A 1 653 ? -5.228 -34.615 -61.767 1.00 77.19 653 GLN A C 1
ATOM 4529 O O . GLN A 1 653 ? -6.080 -35.322 -62.315 1.00 77.19 653 GLN A O 1
ATOM 4534 N N . HIS A 1 654 ? -4.930 -33.402 -62.241 1.00 74.31 654 HIS A N 1
ATOM 4535 C CA . HIS A 1 654 ? -5.507 -32.857 -63.475 1.00 74.31 654 HIS A CA 1
ATOM 4536 C C . HIS A 1 654 ? -5.080 -33.642 -64.728 1.00 74.31 654 HIS A C 1
ATOM 4538 O O . HIS A 1 654 ? -5.908 -33.920 -65.593 1.00 74.31 654 HIS A O 1
ATOM 4544 N N . ALA A 1 655 ? -3.816 -34.058 -64.821 1.00 69.94 655 ALA A N 1
ATOM 4545 C CA . ALA A 1 655 ? -3.327 -34.873 -65.933 1.00 69.94 655 ALA A CA 1
ATOM 4546 C C . ALA A 1 655 ? -3.938 -36.286 -65.918 1.00 69.94 655 ALA A C 1
ATOM 4548 O O . ALA A 1 655 ? -4.343 -36.797 -66.961 1.00 69.94 655 ALA A O 1
ATOM 4549 N N . ALA A 1 656 ? -4.074 -36.898 -64.736 1.00 66.38 656 ALA A N 1
ATOM 4550 C CA . ALA A 1 656 ? -4.695 -38.210 -64.568 1.00 66.38 656 ALA A CA 1
ATOM 4551 C C . ALA A 1 656 ? -6.196 -38.201 -64.906 1.00 66.38 656 ALA A C 1
ATOM 4553 O O . ALA A 1 656 ? -6.681 -39.125 -65.559 1.00 66.38 656 ALA A O 1
ATOM 4554 N N . SER A 1 657 ? -6.932 -37.149 -64.531 1.00 65.62 657 SER A N 1
ATOM 4555 C CA . SER A 1 657 ? -8.337 -36.987 -64.943 1.00 65.62 657 SER A CA 1
ATOM 4556 C C . SER A 1 657 ? -8.476 -36.724 -66.449 1.00 65.62 657 SER A C 1
ATOM 4558 O O . SER A 1 657 ? -9.368 -37.285 -67.087 1.00 65.62 657 SER A O 1
ATOM 4560 N N . GLY A 1 658 ? -7.549 -35.972 -67.053 1.00 62.09 658 GLY A N 1
ATOM 4561 C CA . GLY A 1 658 ? -7.453 -35.823 -68.508 1.00 62.09 658 GLY A CA 1
ATOM 4562 C C . GLY A 1 658 ? -7.211 -37.155 -69.230 1.00 62.09 658 GLY A C 1
ATOM 4563 O O . GLY A 1 658 ? -7.920 -37.479 -70.183 1.00 62.09 658 GLY A O 1
ATOM 4564 N N . ALA A 1 659 ? -6.275 -37.975 -68.742 1.00 57.78 659 ALA A N 1
ATOM 4565 C CA . ALA A 1 659 ? -5.998 -39.306 -69.286 1.00 57.78 659 ALA A CA 1
ATOM 4566 C C . ALA A 1 659 ? -7.181 -40.277 -69.096 1.00 57.78 659 ALA A C 1
ATOM 4568 O O . ALA A 1 659 ? -7.526 -41.016 -70.017 1.00 57.78 659 ALA A O 1
ATOM 4569 N N . GLY A 1 660 ? -7.860 -40.237 -67.945 1.00 55.09 660 GLY A N 1
ATOM 4570 C CA . GLY A 1 660 ? -9.079 -41.012 -67.690 1.00 55.09 660 GLY A CA 1
ATOM 4571 C C . GLY A 1 660 ? -10.236 -40.661 -68.636 1.00 55.09 660 GLY A C 1
ATOM 4572 O O . GLY A 1 660 ? -10.956 -41.558 -69.080 1.00 55.09 660 GLY A O 1
ATOM 4573 N N . ASN A 1 661 ? -10.368 -39.388 -69.025 1.00 53.25 661 ASN A N 1
ATOM 4574 C CA . ASN A 1 661 ? -11.323 -38.950 -70.050 1.00 53.25 661 ASN A CA 1
ATOM 4575 C C . ASN A 1 661 ? -10.960 -39.467 -71.450 1.00 53.25 661 ASN A C 1
ATOM 4577 O O . ASN A 1 661 ? -11.848 -39.869 -72.201 1.00 53.25 661 ASN A O 1
ATOM 4581 N N . VAL A 1 662 ? -9.671 -39.523 -71.800 1.00 54.62 662 VAL A N 1
ATOM 4582 C CA . VAL A 1 662 ? -9.214 -40.117 -73.071 1.00 54.62 662 VAL A CA 1
ATOM 4583 C C . VAL A 1 662 ? -9.486 -41.626 -73.104 1.00 54.62 662 VAL A C 1
ATOM 4585 O O . VAL A 1 662 ? -9.923 -42.149 -74.129 1.00 54.62 662 VAL A O 1
ATOM 4588 N N . ILE A 1 663 ? -9.300 -42.329 -71.982 1.00 53.91 663 ILE A N 1
ATOM 4589 C CA . ILE A 1 663 ? -9.596 -43.766 -71.867 1.00 53.91 663 ILE A CA 1
ATOM 4590 C C . ILE A 1 663 ? -11.115 -44.027 -71.902 1.00 53.91 663 ILE A C 1
ATOM 4592 O O . ILE A 1 663 ? -11.552 -44.932 -72.611 1.00 53.91 663 ILE A O 1
ATOM 4596 N N . SER A 1 664 ? -11.934 -43.210 -71.229 1.00 49.50 664 SER A N 1
ATOM 4597 C CA . SER A 1 664 ? -13.405 -43.335 -71.264 1.00 49.50 664 SER A CA 1
ATOM 4598 C C . SER A 1 664 ? -14.000 -43.024 -72.639 1.00 49.50 664 SER A C 1
ATOM 4600 O O . SER A 1 664 ? -14.881 -43.748 -73.094 1.00 49.50 664 SER A O 1
ATOM 4602 N N . ASN A 1 665 ? -13.476 -42.021 -73.352 1.00 50.53 665 ASN A N 1
ATOM 4603 C CA . ASN A 1 665 ? -13.899 -41.715 -74.725 1.00 50.53 665 ASN A CA 1
ATOM 4604 C C . ASN A 1 665 ? -13.472 -42.791 -75.737 1.00 50.53 665 ASN A C 1
ATOM 4606 O O . ASN A 1 665 ? -14.056 -42.895 -76.813 1.00 50.53 665 ASN A O 1
ATOM 4610 N N . ARG A 1 666 ? -12.468 -43.613 -75.405 1.00 47.41 666 ARG A N 1
ATOM 4611 C CA . ARG A 1 666 ? -12.079 -44.778 -76.212 1.00 47.41 666 ARG A CA 1
ATOM 4612 C C . ARG A 1 666 ? -12.962 -45.999 -75.935 1.00 47.41 666 ARG A C 1
ATOM 4614 O O . ARG A 1 666 ? -13.156 -46.809 -76.835 1.00 47.41 666 ARG A O 1
ATOM 4621 N N . ALA A 1 667 ? -13.515 -46.120 -74.726 1.00 47.25 667 ALA A N 1
ATOM 4622 C CA . ALA A 1 667 ? -14.405 -47.216 -74.337 1.00 47.25 667 ALA A CA 1
ATOM 4623 C C . ALA A 1 667 ? -15.826 -47.112 -74.937 1.00 47.25 667 ALA A C 1
ATOM 4625 O O . ALA A 1 667 ? -16.556 -48.099 -74.937 1.00 47.25 667 ALA A O 1
ATOM 4626 N N . THR A 1 668 ? -16.215 -45.954 -75.483 1.00 44.84 668 THR A N 1
ATOM 4627 C CA . THR A 1 668 ? -17.525 -45.712 -76.121 1.00 44.84 668 THR A CA 1
ATOM 4628 C C . THR A 1 668 ? -17.498 -45.731 -77.657 1.00 44.84 668 THR A C 1
ATOM 4630 O O . THR A 1 668 ? -18.518 -45.459 -78.290 1.00 44.84 668 THR A O 1
ATOM 4633 N N . ALA A 1 669 ? -16.370 -46.084 -78.286 1.00 39.62 669 ALA A N 1
ATOM 4634 C CA . ALA A 1 669 ? -16.284 -46.207 -79.743 1.00 39.62 669 ALA A CA 1
ATOM 4635 C C . ALA A 1 669 ? -16.889 -47.549 -80.237 1.00 39.62 669 ALA A C 1
ATOM 4637 O O . ALA A 1 669 ? -16.506 -48.603 -79.722 1.00 39.62 669 ALA A O 1
ATOM 4638 N N . PRO A 1 670 ? -17.795 -47.562 -81.239 1.00 38.59 670 PRO A N 1
ATOM 4639 C CA . PRO A 1 670 ? -18.442 -48.787 -81.709 1.00 38.59 670 PRO A CA 1
ATOM 4640 C C . PRO A 1 670 ? -17.475 -49.740 -82.427 1.00 38.59 670 PRO A C 1
ATOM 4642 O O . PRO A 1 670 ? -16.710 -49.351 -83.311 1.00 38.59 670 PRO A O 1
ATOM 4645 N N . THR A 1 671 ? -17.566 -51.024 -82.082 1.00 48.25 671 THR A N 1
ATOM 4646 C CA . THR A 1 671 ? -16.909 -52.154 -82.745 1.00 48.25 671 THR A CA 1
ATOM 4647 C C . THR A 1 671 ? -17.495 -52.421 -84.137 1.00 48.25 671 THR A C 1
ATOM 4649 O O . THR A 1 671 ? -18.471 -53.157 -84.256 1.00 48.25 671 THR A O 1
ATOM 4652 N N . THR A 1 672 ? -16.869 -51.902 -85.195 1.00 39.91 672 THR A N 1
ATOM 4653 C CA . THR A 1 672 ? -16.990 -52.435 -86.569 1.00 39.91 672 THR A CA 1
ATOM 4654 C C . THR A 1 672 ? -15.717 -52.132 -87.362 1.00 39.91 672 THR A C 1
ATOM 4656 O O . THR A 1 672 ? -15.418 -50.973 -87.638 1.00 39.91 672 THR A O 1
ATOM 4659 N N . VAL A 1 673 ? -14.970 -53.174 -87.735 1.00 40.88 673 VAL A N 1
ATOM 4660 C CA . VAL A 1 673 ? -13.756 -53.104 -88.570 1.00 40.88 673 VAL A CA 1
ATOM 4661 C C . VAL A 1 673 ? -14.046 -53.763 -89.921 1.00 40.88 673 VAL A C 1
ATOM 4663 O O . VAL A 1 673 ? -14.671 -54.824 -89.940 1.00 40.88 673 VAL A O 1
ATOM 4666 N N . PRO A 1 674 ? -13.530 -53.214 -91.035 1.00 43.84 674 PRO A N 1
ATOM 4667 C CA . PRO A 1 674 ? -12.961 -54.066 -92.080 1.00 43.84 674 PRO A CA 1
ATOM 4668 C C . PRO A 1 674 ? -11.441 -53.877 -92.186 1.00 43.84 674 PRO A C 1
ATOM 4670 O O . PRO A 1 674 ? -10.921 -52.762 -92.176 1.00 43.84 674 PRO A O 1
ATOM 4673 N N . ASN A 1 675 ? -10.740 -55.008 -92.252 1.00 49.31 675 ASN A N 1
ATOM 4674 C CA . ASN A 1 675 ? -9.286 -55.148 -92.290 1.00 49.31 675 ASN A CA 1
ATOM 4675 C C . ASN A 1 675 ? -8.620 -54.349 -93.421 1.00 49.31 675 ASN A C 1
ATOM 4677 O O . ASN A 1 675 ? -9.046 -54.422 -94.570 1.00 49.31 675 ASN A O 1
ATOM 4681 N N . GLY A 1 676 ? -7.505 -53.683 -93.097 1.00 47.31 676 GLY A N 1
ATOM 4682 C CA . GLY A 1 676 ? -6.610 -53.088 -94.097 1.00 47.31 676 GLY A CA 1
ATOM 4683 C C . GLY A 1 676 ? -5.500 -52.166 -93.578 1.00 47.31 676 GLY A C 1
ATOM 4684 O O . GLY A 1 676 ? -4.557 -51.916 -94.316 1.00 47.31 676 GLY A O 1
ATOM 4685 N N . LEU A 1 677 ? -5.553 -51.682 -92.327 1.00 39.66 677 LEU A N 1
ATOM 4686 C CA . LEU A 1 677 ? -4.536 -50.765 -91.762 1.00 39.66 677 LEU A CA 1
ATOM 4687 C C . LEU A 1 677 ? -4.156 -51.071 -90.296 1.00 39.66 677 LEU A C 1
ATOM 4689 O O . LEU A 1 677 ? -3.736 -50.196 -89.539 1.00 39.66 677 LEU A O 1
ATOM 4693 N N . LEU A 1 678 ? -4.254 -52.335 -89.880 1.00 45.75 678 LEU A N 1
ATOM 4694 C CA . LEU A 1 678 ? -3.770 -52.808 -88.577 1.00 45.75 678 LEU A CA 1
ATOM 4695 C C . LEU A 1 678 ? -2.278 -53.177 -88.653 1.00 45.75 678 LEU A C 1
ATOM 4697 O O . LEU A 1 678 ? -1.921 -54.345 -88.567 1.00 45.75 678 LEU A O 1
ATOM 4701 N N . ALA A 1 679 ? -1.400 -52.184 -88.839 1.00 46.44 679 ALA A N 1
ATOM 4702 C CA . ALA A 1 679 ? 0.050 -52.372 -88.639 1.00 46.44 679 ALA A CA 1
ATOM 4703 C C . ALA A 1 679 ? 0.874 -51.097 -88.348 1.00 46.44 679 ALA A C 1
ATOM 4705 O O . ALA A 1 679 ? 2.068 -51.222 -88.062 1.00 46.44 679 ALA A O 1
ATOM 4706 N N . THR A 1 680 ? 0.283 -49.890 -88.358 1.00 44.44 680 THR A N 1
ATOM 4707 C CA . THR A 1 680 ? 1.086 -48.642 -88.281 1.00 44.44 680 THR A CA 1
ATOM 4708 C C . THR A 1 680 ? 0.644 -47.641 -87.202 1.00 44.44 680 THR A C 1
ATOM 4710 O O . THR A 1 680 ? 1.351 -46.676 -86.953 1.00 44.44 680 THR A O 1
ATOM 4713 N N . ALA A 1 681 ? -0.439 -47.891 -86.457 1.00 40.81 681 ALA A N 1
ATOM 4714 C CA . ALA A 1 681 ? -0.870 -47.009 -85.354 1.00 40.81 681 ALA A CA 1
ATOM 4715 C C . ALA A 1 681 ? -0.673 -47.602 -83.938 1.00 40.81 681 ALA A C 1
ATOM 4717 O O . ALA A 1 681 ? -1.006 -46.961 -82.947 1.00 40.81 681 ALA A O 1
ATOM 4718 N N . GLY A 1 682 ? -0.121 -48.818 -83.827 1.00 42.12 682 GLY A N 1
ATOM 4719 C CA . GLY A 1 682 ? 0.098 -49.517 -82.550 1.00 42.12 682 GLY A CA 1
ATOM 4720 C C . GLY A 1 682 ? 1.506 -49.396 -81.951 1.00 42.12 682 GLY A C 1
ATOM 4721 O O . GLY A 1 682 ? 1.713 -49.861 -80.837 1.00 42.12 682 GLY A O 1
ATOM 4722 N N . ARG A 1 683 ? 2.470 -48.782 -82.654 1.00 39.28 683 ARG A N 1
ATOM 4723 C CA . ARG A 1 683 ? 3.855 -48.604 -82.160 1.00 39.28 683 ARG A CA 1
ATOM 4724 C C . ARG A 1 683 ? 4.147 -47.215 -81.577 1.00 39.28 683 ARG A C 1
ATOM 4726 O O . ARG A 1 683 ? 4.939 -47.106 -80.655 1.00 39.28 683 ARG A O 1
ATOM 4733 N N . ALA A 1 684 ? 3.422 -46.175 -81.990 1.00 41.28 684 ALA A N 1
ATOM 4734 C CA . ALA A 1 684 ? 3.680 -44.805 -81.527 1.00 41.28 684 ALA A CA 1
ATOM 4735 C C . ALA A 1 684 ? 3.118 -44.465 -80.126 1.00 41.28 684 ALA A C 1
ATOM 4737 O O . ALA A 1 684 ? 3.377 -43.381 -79.619 1.00 41.28 684 ALA A O 1
ATOM 4738 N N . ALA A 1 685 ? 2.365 -45.369 -79.486 1.00 40.19 685 ALA A N 1
ATOM 4739 C CA . ALA A 1 685 ? 1.835 -45.168 -78.129 1.00 40.19 685 ALA A CA 1
ATOM 4740 C C . ALA A 1 685 ? 2.524 -46.032 -77.054 1.00 40.19 685 ALA A C 1
ATOM 4742 O O . ALA A 1 685 ? 2.193 -45.909 -75.879 1.00 40.19 685 ALA A O 1
ATOM 4743 N N . VAL A 1 686 ? 3.477 -46.890 -77.442 1.00 41.97 686 VAL A N 1
ATOM 4744 C CA . VAL A 1 686 ? 4.277 -47.709 -76.508 1.00 41.97 686 VAL A CA 1
ATOM 4745 C C . VAL A 1 686 ? 5.763 -47.303 -76.519 1.00 41.97 686 VAL A C 1
ATOM 4747 O O . VAL A 1 686 ? 6.469 -47.590 -75.563 1.00 41.97 686 VAL A O 1
ATOM 4750 N N . GLU A 1 687 ? 6.229 -46.532 -77.509 1.00 39.06 687 GLU A N 1
ATOM 4751 C CA . GLU A 1 687 ? 7.629 -46.060 -77.594 1.00 39.06 687 GLU A CA 1
ATOM 4752 C C . GLU A 1 687 ? 7.878 -44.627 -77.076 1.00 39.06 687 GLU A C 1
ATOM 4754 O O . GLU A 1 687 ? 8.986 -44.118 -77.198 1.00 39.06 687 GLU A O 1
ATOM 4759 N N . ALA A 1 688 ? 6.904 -43.971 -76.433 1.00 38.66 688 ALA A N 1
ATOM 4760 C CA . ALA A 1 688 ? 7.133 -42.685 -75.748 1.00 38.66 688 ALA A CA 1
ATOM 4761 C C . ALA A 1 688 ? 7.449 -42.830 -74.243 1.00 38.66 688 ALA A C 1
ATOM 4763 O O . ALA A 1 688 ? 7.497 -41.833 -73.527 1.00 38.66 688 ALA A O 1
ATOM 4764 N N . VAL A 1 689 ? 7.659 -44.059 -73.749 1.00 47.72 689 VAL A N 1
ATOM 4765 C CA . VAL A 1 689 ? 7.996 -44.332 -72.333 1.00 47.72 689 VAL A CA 1
ATOM 4766 C C . VAL A 1 689 ? 9.295 -45.140 -72.196 1.00 47.72 689 VAL A C 1
ATOM 4768 O O . VAL A 1 689 ? 9.487 -45.880 -71.239 1.00 47.72 689 VAL A O 1
ATOM 4771 N N . SER A 1 690 ? 10.233 -44.994 -73.133 1.00 49.72 690 SER A N 1
ATOM 4772 C CA . SER A 1 690 ? 11.599 -45.487 -72.923 1.00 49.72 690 SER A CA 1
ATOM 4773 C C . SER A 1 690 ? 12.632 -44.559 -73.555 1.00 49.72 690 SER A C 1
ATOM 4775 O O . SER A 1 690 ? 13.147 -44.814 -74.641 1.00 49.72 690 SER A O 1
ATOM 4777 N N . SER A 1 691 ? 12.971 -43.479 -72.857 1.00 40.22 691 SER A N 1
ATOM 4778 C CA . SER A 1 691 ? 14.230 -42.777 -73.100 1.00 40.22 691 SER A CA 1
ATOM 4779 C C . SER A 1 691 ? 14.793 -42.235 -71.787 1.00 40.22 691 SER A C 1
ATOM 4781 O O . SER A 1 691 ? 14.324 -41.228 -71.271 1.00 40.22 691 SER A O 1
ATOM 4783 N N . ALA A 1 692 ? 15.784 -42.962 -71.270 1.00 40.91 692 ALA A N 1
ATOM 4784 C CA . ALA A 1 692 ? 16.958 -42.516 -70.511 1.00 40.91 692 ALA A CA 1
ATOM 4785 C C . ALA A 1 692 ? 16.833 -41.711 -69.194 1.00 40.91 692 ALA A C 1
ATOM 4787 O O . ALA A 1 692 ? 17.799 -41.725 -68.436 1.00 40.91 692 ALA A O 1
ATOM 4788 N N . ASP A 1 693 ? 15.699 -41.101 -68.843 1.00 45.34 693 ASP A N 1
ATOM 4789 C CA . ASP A 1 693 ? 15.632 -40.199 -67.673 1.00 45.34 693 ASP A CA 1
ATOM 4790 C C . ASP A 1 693 ? 15.191 -40.873 -66.358 1.00 45.34 693 ASP A C 1
ATOM 4792 O O . ASP A 1 693 ? 15.240 -40.256 -65.294 1.00 45.34 693 ASP A O 1
ATOM 4796 N N . VAL A 1 694 ? 14.787 -42.150 -66.393 1.00 44.47 694 VAL A N 1
ATOM 4797 C CA . VAL A 1 694 ? 14.280 -42.867 -65.203 1.00 44.47 694 VAL A CA 1
ATOM 4798 C C . VAL A 1 694 ? 15.373 -43.660 -64.468 1.00 44.47 694 VAL A C 1
ATOM 4800 O O . VAL A 1 694 ? 15.356 -43.697 -63.241 1.00 44.47 694 VAL A O 1
ATOM 4803 N N . ASP A 1 695 ? 16.380 -44.203 -65.160 1.00 37.47 695 ASP A N 1
ATOM 4804 C CA . ASP A 1 695 ? 17.425 -45.011 -64.501 1.00 37.47 695 ASP A CA 1
ATOM 4805 C C . ASP A 1 695 ? 18.563 -44.171 -63.891 1.00 37.47 695 ASP A C 1
ATOM 4807 O O . ASP A 1 695 ? 19.173 -44.581 -62.902 1.00 37.47 695 ASP A O 1
ATOM 4811 N N . ALA A 1 696 ? 18.812 -42.954 -64.393 1.00 39.12 696 ALA A N 1
ATOM 4812 C CA . ALA A 1 696 ? 19.821 -42.054 -63.820 1.00 39.12 696 ALA A CA 1
ATOM 4813 C C . ALA A 1 696 ? 19.372 -41.397 -62.498 1.00 39.12 696 ALA A C 1
ATOM 4815 O O . ALA A 1 696 ? 20.215 -40.992 -61.697 1.00 39.12 696 ALA A O 1
ATOM 4816 N N . LEU A 1 697 ? 18.061 -41.323 -62.230 1.00 43.56 697 LEU A N 1
ATOM 4817 C CA . LEU A 1 697 ? 17.521 -40.741 -60.994 1.00 43.56 697 LEU A CA 1
ATOM 4818 C C . LEU A 1 697 ? 17.410 -41.735 -59.824 1.00 43.56 697 LEU A C 1
ATOM 4820 O O . LEU A 1 697 ? 17.116 -41.307 -58.708 1.00 43.56 697 LEU A O 1
ATOM 4824 N N . ILE A 1 698 ? 17.658 -43.033 -60.046 1.00 44.69 698 ILE A N 1
ATOM 4825 C CA . ILE A 1 698 ? 17.516 -44.076 -59.011 1.00 44.69 698 ILE A CA 1
ATOM 4826 C C . ILE A 1 698 ? 18.866 -44.506 -58.398 1.00 44.69 698 ILE A C 1
ATOM 4828 O O . ILE A 1 698 ? 18.886 -44.961 -57.259 1.00 44.69 698 ILE A O 1
ATOM 4832 N N . GLN A 1 699 ? 20.013 -44.311 -59.062 1.00 37.00 699 GLN A N 1
ATOM 4833 C CA . GLN A 1 699 ? 21.308 -44.839 -58.572 1.00 37.00 699 GLN A CA 1
ATOM 4834 C C . GLN A 1 699 ? 22.213 -43.842 -57.816 1.00 37.00 699 GLN A C 1
ATOM 4836 O O . GLN A 1 699 ? 23.361 -44.161 -57.515 1.00 37.00 699 GLN A O 1
ATOM 4841 N N . GLY A 1 700 ? 21.732 -42.642 -57.477 1.00 36.34 700 GLY A N 1
ATOM 4842 C CA . GLY A 1 700 ? 22.592 -41.569 -56.957 1.00 36.34 700 GLY A CA 1
ATOM 4843 C C . GLY A 1 700 ? 22.732 -41.410 -55.437 1.00 36.34 700 GLY A C 1
ATOM 4844 O O . GLY A 1 700 ? 23.638 -40.696 -55.021 1.00 36.34 700 GLY A O 1
ATOM 4845 N N . CYS A 1 701 ? 21.876 -41.988 -54.588 1.00 32.03 701 CYS A N 1
ATOM 4846 C CA . CYS A 1 701 ? 21.896 -41.671 -53.148 1.00 32.03 701 CYS A CA 1
ATOM 4847 C C . CYS A 1 701 ? 21.375 -42.821 -52.266 1.00 32.03 701 CYS A C 1
ATOM 4849 O O . CYS A 1 701 ? 20.231 -42.804 -51.824 1.00 32.03 701 CYS A O 1
ATOM 4851 N N . GLU A 1 702 ? 22.240 -43.785 -51.953 1.00 31.80 702 GLU A N 1
ATOM 4852 C CA . GLU A 1 702 ? 22.139 -44.595 -50.728 1.00 31.80 702 GLU A CA 1
ATOM 4853 C C . GLU A 1 702 ? 23.093 -43.980 -49.679 1.00 31.80 702 GLU A C 1
ATOM 4855 O O . GLU A 1 702 ? 24.283 -43.818 -49.970 1.00 31.80 702 GLU A O 1
ATOM 4860 N N . PRO A 1 703 ? 22.613 -43.581 -48.486 1.00 38.00 703 PRO A N 1
ATOM 4861 C CA . PRO A 1 703 ? 23.446 -43.022 -47.428 1.00 38.00 703 PRO A CA 1
ATOM 4862 C C . PRO A 1 703 ? 24.000 -44.127 -46.518 1.00 38.00 703 PRO A C 1
ATOM 4864 O O . PRO A 1 703 ? 23.256 -44.942 -45.973 1.00 38.00 703 PRO A O 1
ATOM 4867 N N . THR A 1 704 ? 25.306 -44.107 -46.252 1.00 31.52 704 THR A N 1
ATOM 4868 C CA . THR A 1 704 ? 25.891 -44.863 -45.139 1.00 31.52 704 THR A CA 1
ATOM 4869 C C . THR A 1 704 ? 25.350 -44.339 -43.801 1.00 31.52 704 THR A C 1
ATOM 4871 O O . THR A 1 704 ? 25.621 -43.213 -43.389 1.00 31.52 704 THR A O 1
ATOM 4874 N N . GLN A 1 705 ? 24.567 -45.183 -43.120 1.00 33.09 705 GLN A N 1
ATOM 4875 C CA . GLN A 1 705 ? 24.116 -45.030 -41.729 1.00 33.09 705 GLN A CA 1
ATOM 4876 C C . GLN A 1 705 ? 25.309 -45.068 -40.759 1.00 33.09 705 GLN A C 1
ATOM 4878 O O . GLN A 1 705 ? 26.239 -45.849 -40.955 1.00 33.09 705 GLN A O 1
ATOM 4883 N N . THR A 1 706 ? 25.330 -44.280 -39.677 1.00 31.09 706 THR A N 1
ATOM 4884 C CA . THR A 1 706 ? 24.839 -44.655 -38.322 1.00 31.09 706 THR A CA 1
ATOM 4885 C C . THR A 1 706 ? 25.076 -43.481 -37.328 1.00 31.09 706 THR A C 1
ATOM 4887 O O . THR A 1 706 ? 25.968 -42.677 -37.586 1.00 31.09 706 THR A O 1
ATOM 4890 N N . PRO A 1 707 ? 24.445 -43.406 -36.129 1.00 38.50 707 PRO A N 1
ATOM 4891 C CA . PRO A 1 707 ? 23.005 -43.484 -35.820 1.00 38.50 707 PRO A CA 1
ATOM 4892 C C . PRO A 1 707 ? 22.489 -42.445 -34.759 1.00 38.50 707 PRO A C 1
ATOM 4894 O O . PRO A 1 707 ? 23.255 -41.907 -33.969 1.00 38.50 707 PRO A O 1
ATOM 4897 N N . LEU A 1 708 ? 21.156 -42.231 -34.785 1.00 35.28 708 LEU A N 1
ATOM 4898 C CA . LEU A 1 708 ? 20.110 -41.775 -33.807 1.00 35.28 708 LEU A CA 1
ATOM 4899 C C . LEU A 1 708 ? 20.457 -41.534 -32.303 1.00 35.28 708 LEU A C 1
ATOM 4901 O O . LEU A 1 708 ? 21.450 -42.098 -31.858 1.00 35.28 708 LEU A O 1
ATOM 4905 N N . PRO A 1 709 ? 19.614 -40.868 -31.444 1.00 39.25 709 PRO A N 1
ATOM 4906 C CA . PRO A 1 709 ? 18.127 -40.714 -31.487 1.00 39.25 709 PRO A CA 1
ATOM 4907 C C . PRO A 1 709 ? 17.601 -39.320 -31.000 1.00 39.25 709 PRO A C 1
ATOM 4909 O O . PRO A 1 709 ? 18.382 -38.465 -30.621 1.00 39.25 709 PRO A O 1
ATOM 4912 N N . ALA A 1 710 ? 16.323 -38.931 -30.904 1.00 31.66 710 ALA A N 1
ATOM 4913 C CA . ALA A 1 710 ? 15.004 -39.410 -31.310 1.00 31.66 710 ALA A CA 1
ATOM 4914 C C . ALA A 1 710 ? 14.034 -38.196 -31.286 1.00 31.66 710 ALA A C 1
ATOM 4916 O O . ALA A 1 710 ? 13.996 -37.438 -30.323 1.00 31.66 710 ALA A O 1
ATOM 4917 N N . VAL A 1 711 ? 13.222 -38.097 -32.345 1.00 29.97 711 VAL A N 1
ATOM 4918 C CA . VAL A 1 711 ? 11.775 -37.793 -32.357 1.00 29.97 711 VAL A CA 1
ATOM 4919 C C . VAL A 1 711 ? 11.279 -36.4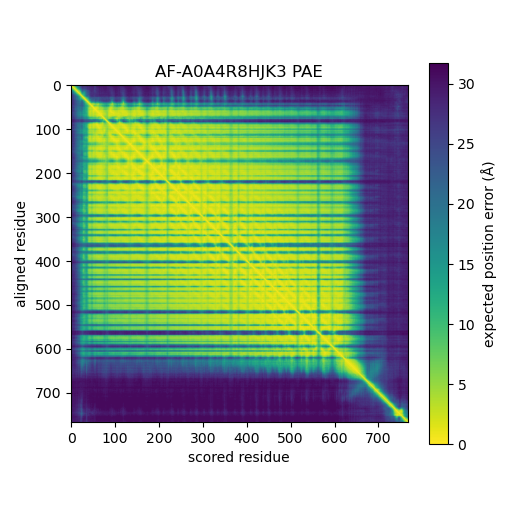50 -31.790 1.00 29.97 711 VAL A C 1
ATOM 4921 O O . VAL A 1 711 ? 11.058 -36.312 -30.590 1.00 29.97 711 VAL A O 1
ATOM 4924 N N . ARG A 1 712 ? 10.856 -35.556 -32.703 1.00 28.69 712 ARG A N 1
ATOM 4925 C CA . ARG A 1 712 ? 9.538 -34.880 -32.648 1.00 28.69 712 ARG A CA 1
ATOM 4926 C C . ARG A 1 712 ? 8.973 -34.669 -34.054 1.00 28.69 712 ARG A C 1
ATOM 4928 O O . ARG A 1 712 ? 9.592 -34.027 -34.894 1.00 28.69 712 ARG A O 1
ATOM 4935 N N . THR A 1 713 ? 7.778 -35.197 -34.292 1.00 26.95 713 THR A N 1
ATOM 4936 C CA . THR A 1 713 ? 6.984 -34.967 -35.501 1.00 26.95 713 THR A CA 1
ATOM 4937 C C . THR A 1 713 ? 6.237 -33.635 -35.437 1.00 26.95 713 THR A C 1
ATOM 4939 O O . THR A 1 713 ? 5.385 -33.435 -34.578 1.00 26.95 713 THR A O 1
ATOM 4942 N N . HIS A 1 714 ? 6.618 -32.772 -36.376 1.00 29.48 714 HIS A N 1
ATOM 4943 C CA . HIS A 1 714 ? 5.842 -31.934 -37.297 1.00 29.48 714 HIS A CA 1
ATOM 4944 C C . HIS A 1 714 ? 4.645 -31.059 -36.877 1.00 29.48 714 HIS A C 1
ATOM 4946 O O . HIS A 1 714 ? 3.620 -31.474 -36.344 1.00 29.48 714 HIS A O 1
ATOM 4952 N N . THR A 1 715 ? 4.826 -29.822 -37.328 1.00 30.50 715 THR A N 1
ATOM 4953 C CA . THR A 1 715 ? 3.978 -28.654 -37.542 1.00 30.50 715 THR A CA 1
ATOM 4954 C C . THR A 1 715 ? 2.984 -28.781 -38.712 1.00 30.50 715 THR A C 1
ATOM 4956 O O . THR A 1 715 ? 3.315 -29.329 -39.754 1.00 30.50 715 THR A O 1
ATOM 4959 N N . GLN A 1 716 ? 1.802 -28.185 -38.496 1.00 32.66 716 GLN A N 1
ATOM 4960 C CA . GLN A 1 716 ? 1.014 -27.234 -39.319 1.00 32.66 716 GLN A CA 1
ATOM 4961 C C . GLN A 1 716 ? 0.796 -27.369 -40.849 1.00 32.66 716 GLN A C 1
ATOM 4963 O O . GLN A 1 716 ? 1.702 -27.683 -41.608 1.00 32.66 716 GLN A O 1
ATOM 4968 N N . HIS A 1 717 ? -0.401 -26.861 -41.228 1.00 29.06 717 HIS A N 1
ATOM 4969 C CA . HIS A 1 717 ? -0.868 -26.188 -42.472 1.00 29.06 717 HIS A CA 1
ATOM 4970 C C . HIS A 1 717 ? -1.906 -26.977 -43.300 1.00 29.06 717 HIS A C 1
ATOM 4972 O O . HIS A 1 717 ? -1.797 -28.185 -43.413 1.00 29.06 717 HIS A O 1
ATOM 4978 N N . ALA A 1 718 ? -2.937 -26.403 -43.939 1.00 27.11 718 ALA A N 1
ATOM 4979 C CA . ALA A 1 718 ? -3.524 -25.057 -43.993 1.00 27.11 718 ALA A CA 1
ATOM 4980 C C . ALA A 1 718 ? -4.918 -25.118 -44.685 1.00 27.11 718 ALA A C 1
ATOM 4982 O O . ALA A 1 718 ? -5.214 -26.060 -45.408 1.00 27.11 718 ALA A O 1
ATOM 4983 N N . SER A 1 719 ? -5.728 -24.078 -44.442 1.00 33.12 719 SER A N 1
ATOM 4984 C CA . SER A 1 719 ? -6.799 -23.437 -45.248 1.00 33.12 719 SER A CA 1
ATOM 4985 C C . SER A 1 719 ? -7.259 -24.033 -46.605 1.00 33.12 719 SER A C 1
ATOM 4987 O O . SER A 1 719 ? -6.453 -24.171 -47.520 1.00 33.12 719 SER A O 1
ATOM 4989 N N . THR A 1 720 ? -8.578 -24.200 -46.824 1.00 26.12 720 THR A N 1
ATOM 4990 C CA . THR A 1 720 ? -9.449 -23.307 -47.652 1.00 26.12 720 THR A CA 1
ATOM 4991 C C . THR A 1 720 ? -10.919 -23.799 -47.716 1.00 26.12 720 THR A C 1
ATOM 4993 O O . THR A 1 720 ? -11.271 -24.843 -47.184 1.00 26.12 720 THR A O 1
ATOM 4996 N N . THR A 1 721 ? -11.778 -22.948 -48.281 1.00 31.25 721 THR A N 1
ATOM 4997 C CA . THR A 1 721 ? -13.214 -22.636 -48.100 1.00 31.25 721 THR A CA 1
ATOM 4998 C C . THR A 1 721 ? -14.328 -23.583 -48.618 1.00 31.25 721 THR A C 1
ATOM 5000 O O . THR A 1 721 ? -14.224 -24.160 -49.693 1.00 31.25 721 THR A O 1
ATOM 5003 N N . THR A 1 722 ? -15.484 -23.488 -47.925 1.00 30.81 722 THR A N 1
ATOM 5004 C CA . THR A 1 722 ? -16.914 -23.528 -48.365 1.00 30.81 722 THR A CA 1
ATOM 5005 C C . THR A 1 722 ? -17.629 -24.818 -48.817 1.00 30.81 722 THR A C 1
ATOM 5007 O O . THR A 1 722 ? -17.152 -25.552 -49.668 1.00 30.81 722 THR A O 1
ATOM 5010 N N . SER A 1 723 ? -18.896 -24.908 -48.354 1.00 27.50 723 SER A N 1
ATOM 5011 C CA . SER A 1 723 ? -20.085 -25.599 -48.911 1.00 27.50 723 SER A CA 1
ATOM 5012 C C . SER A 1 723 ? -20.520 -26.956 -48.321 1.00 27.50 723 SER A C 1
ATOM 5014 O O . SER A 1 723 ? -19.990 -28.002 -48.673 1.00 27.50 723 SER A O 1
ATOM 5016 N N . GLY A 1 724 ? -21.653 -26.920 -47.602 1.00 26.20 724 GLY A N 1
ATOM 5017 C CA . GLY A 1 724 ? -22.760 -27.876 -47.781 1.00 26.20 724 GLY A CA 1
ATOM 5018 C C . GLY A 1 724 ? -22.786 -29.131 -46.889 1.00 26.20 724 GLY A C 1
ATOM 5019 O O . GLY A 1 724 ? -21.737 -29.671 -46.556 1.00 26.20 724 GLY A O 1
ATOM 5020 N N . PRO A 1 725 ? -23.975 -29.620 -46.471 1.00 50.22 725 PRO A N 1
ATOM 5021 C CA . PRO A 1 725 ? -24.109 -30.456 -45.281 1.00 50.22 725 PRO A CA 1
ATOM 5022 C C . PRO A 1 725 ? -24.358 -31.927 -45.625 1.00 50.22 725 PRO A C 1
ATOM 5024 O O . PRO A 1 725 ? -25.392 -32.231 -46.202 1.00 50.22 725 PRO A O 1
ATOM 5027 N N . HIS A 1 726 ? -23.515 -32.866 -45.183 1.00 25.55 726 HIS A N 1
ATOM 5028 C CA . HIS A 1 726 ? -23.924 -34.274 -45.101 1.00 25.55 726 HIS A CA 1
ATOM 5029 C C . HIS A 1 726 ? -23.252 -35.041 -43.954 1.00 25.55 726 HIS A C 1
ATOM 5031 O O . HIS A 1 726 ? -22.052 -34.960 -43.710 1.00 25.55 726 HIS A O 1
ATOM 5037 N N . LYS A 1 727 ? -24.107 -35.793 -43.251 1.00 35.78 727 LYS A N 1
ATOM 5038 C CA . LYS A 1 727 ? -23.834 -36.747 -42.171 1.00 35.78 727 LYS A CA 1
ATOM 5039 C C . LYS A 1 727 ? -22.824 -37.814 -42.590 1.00 35.78 727 LYS A C 1
ATOM 5041 O O . LYS A 1 727 ? -23.013 -38.407 -43.646 1.00 35.78 727 LYS A O 1
ATOM 5046 N N . VAL A 1 728 ? -21.926 -38.209 -41.682 1.00 24.03 728 VAL A N 1
ATOM 5047 C CA . VAL A 1 728 ? -21.368 -39.571 -41.678 1.00 24.03 728 VAL A CA 1
ATOM 5048 C C . VAL A 1 728 ? -21.240 -40.106 -40.248 1.00 24.03 728 VAL A C 1
ATOM 5050 O O . VAL A 1 728 ? -20.795 -39.424 -39.327 1.00 24.03 728 VAL A O 1
ATOM 5053 N N . HIS A 1 729 ? -21.699 -41.347 -40.101 1.00 25.94 729 HIS A N 1
ATOM 5054 C CA . HIS A 1 729 ? -21.503 -42.260 -38.982 1.00 25.94 729 HIS A CA 1
ATOM 5055 C C . HIS A 1 729 ? -20.032 -42.381 -38.562 1.00 25.94 729 HIS A C 1
ATOM 5057 O O . HIS A 1 729 ? -19.162 -42.566 -39.406 1.00 25.94 729 HIS A O 1
ATOM 5063 N N . VAL A 1 730 ? -19.778 -42.438 -37.253 1.00 25.77 730 VAL A N 1
ATOM 5064 C CA . VAL A 1 730 ? -18.527 -42.992 -36.722 1.00 25.77 730 VAL A CA 1
ATOM 5065 C C . VAL A 1 730 ? -18.873 -44.110 -35.746 1.00 25.77 730 VAL A C 1
ATOM 5067 O O . VAL A 1 730 ? -19.403 -43.873 -34.660 1.00 25.77 730 VAL A O 1
ATOM 5070 N N . SER A 1 731 ? -18.577 -45.338 -36.162 1.00 28.52 731 SER A N 1
ATOM 5071 C CA . SER A 1 731 ? -18.409 -46.503 -35.299 1.00 28.52 731 SER A CA 1
ATOM 5072 C C . SER A 1 731 ? -17.210 -46.283 -34.371 1.00 28.52 731 SER A C 1
ATOM 5074 O O . SER A 1 731 ? -16.113 -45.987 -34.840 1.00 28.52 731 SER A O 1
ATOM 5076 N N . SER A 1 732 ? -17.411 -46.438 -33.062 1.00 31.03 732 SER A N 1
ATOM 5077 C CA . SER A 1 732 ? -16.338 -46.497 -32.057 1.00 31.03 732 SER A CA 1
ATOM 5078 C C . SER A 1 732 ? -16.102 -47.958 -31.658 1.00 31.03 732 SER A C 1
ATOM 5080 O O . SER A 1 732 ? -17.048 -48.747 -31.707 1.00 31.03 732 SER A O 1
ATOM 5082 N N . PRO A 1 733 ? -14.879 -48.330 -31.244 1.00 37.06 733 PRO A N 1
ATOM 5083 C CA . PRO A 1 733 ? -14.703 -48.553 -29.804 1.00 37.06 733 PRO A CA 1
ATOM 5084 C C . PRO A 1 733 ? -13.308 -48.174 -29.264 1.00 37.06 733 PRO A C 1
ATOM 5086 O O . PRO A 1 733 ? -12.294 -48.480 -29.882 1.00 37.06 733 PRO A O 1
ATOM 5089 N N . GLY A 1 734 ? -13.256 -47.582 -28.060 1.00 30.52 734 GLY A N 1
ATOM 5090 C CA . GLY A 1 734 ? -12.028 -47.565 -27.246 1.00 30.52 734 GLY A CA 1
ATOM 5091 C C . GLY A 1 734 ? -11.788 -46.337 -26.358 1.00 30.52 734 GLY A C 1
ATOM 5092 O O . GLY A 1 734 ? -10.871 -45.576 -26.617 1.00 30.52 734 GLY A O 1
ATOM 5093 N N . ALA A 1 735 ? -12.622 -46.161 -25.326 1.00 45.16 735 ALA A N 1
ATOM 5094 C CA . ALA A 1 735 ? -12.370 -45.470 -24.046 1.00 45.16 735 ALA A CA 1
ATOM 5095 C C . ALA A 1 735 ? -11.537 -44.157 -24.001 1.00 45.16 735 ALA A C 1
ATOM 5097 O O . ALA A 1 735 ? -10.345 -44.189 -23.724 1.00 45.16 735 ALA A O 1
ATOM 5098 N N . HIS A 1 736 ? -12.210 -42.993 -24.054 1.00 29.58 736 HIS A N 1
ATOM 5099 C CA . HIS A 1 736 ? -11.714 -41.723 -23.487 1.00 29.58 736 HIS A CA 1
ATOM 5100 C C . HIS A 1 736 ? -12.866 -40.861 -22.927 1.00 29.58 736 HIS A C 1
ATOM 5102 O O . HIS A 1 736 ? -13.958 -40.803 -23.497 1.00 29.58 736 HIS A O 1
ATOM 5108 N N . TYR A 1 737 ? -12.608 -40.203 -21.792 1.00 31.09 737 TYR A N 1
ATOM 5109 C CA . TYR A 1 737 ? -13.492 -39.271 -21.084 1.00 31.09 737 TYR A CA 1
ATOM 5110 C C . TYR A 1 737 ? -14.068 -38.190 -22.020 1.00 31.09 737 TYR A C 1
ATOM 5112 O O . TYR A 1 737 ? -13.323 -37.514 -22.722 1.00 31.09 737 TYR A O 1
ATOM 5120 N N . ARG A 1 738 ? -15.395 -37.992 -22.007 1.00 31.73 738 ARG A N 1
ATOM 5121 C CA . ARG A 1 738 ? -16.077 -36.889 -22.709 1.00 31.73 738 ARG A CA 1
ATOM 5122 C C . ARG A 1 738 ? -16.566 -35.856 -21.696 1.00 31.73 738 ARG A C 1
ATOM 5124 O O . ARG A 1 738 ? -17.361 -36.194 -20.822 1.00 31.73 738 ARG A O 1
ATOM 5131 N N . ALA A 1 739 ? -16.139 -34.605 -21.837 1.00 32.81 739 ALA A N 1
ATOM 5132 C CA . ALA A 1 739 ? -16.783 -33.478 -21.170 1.00 32.81 739 ALA A CA 1
ATOM 5133 C C . ALA A 1 739 ? -18.149 -33.205 -21.829 1.00 32.81 739 ALA A C 1
ATOM 5135 O O . ALA A 1 739 ? -18.261 -33.219 -23.055 1.00 32.81 739 ALA A O 1
ATOM 5136 N N . ARG A 1 740 ? -19.191 -32.973 -21.021 1.00 41.84 740 ARG A N 1
ATOM 5137 C CA . ARG A 1 740 ? -20.491 -32.460 -21.479 1.00 41.84 740 ARG A CA 1
ATOM 5138 C C . ARG A 1 740 ? -20.627 -31.018 -21.010 1.00 41.84 740 ARG A C 1
ATOM 5140 O O . ARG A 1 740 ? -20.515 -30.766 -19.812 1.00 41.84 740 ARG A O 1
ATOM 5147 N N . ILE A 1 741 ? -20.872 -30.106 -21.945 1.00 46.38 741 ILE A N 1
ATOM 5148 C CA . ILE A 1 741 ? -21.315 -28.743 -21.642 1.00 46.38 741 ILE A CA 1
ATOM 5149 C C . ILE A 1 741 ? -22.781 -28.862 -21.226 1.00 46.38 741 ILE A C 1
ATOM 5151 O O . ILE A 1 741 ? -23.594 -29.329 -22.019 1.00 46.38 741 ILE A O 1
ATOM 5155 N N . ARG A 1 742 ? -23.085 -28.540 -19.965 1.00 47.97 742 ARG A N 1
ATOM 5156 C CA . ARG A 1 742 ? -24.449 -28.622 -19.411 1.00 47.97 742 ARG A CA 1
ATOM 5157 C C . ARG A 1 742 ? -25.197 -27.299 -19.494 1.00 47.97 742 ARG A C 1
ATOM 5159 O O . ARG A 1 742 ? -26.415 -27.302 -19.437 1.00 47.97 742 ARG A O 1
ATOM 5166 N N . SER A 1 743 ? -24.473 -26.200 -19.670 1.00 56.22 743 SER A N 1
ATOM 5167 C CA . SER A 1 743 ? -25.045 -24.877 -19.873 1.00 56.22 743 SER A CA 1
ATOM 5168 C C . SER A 1 743 ? -24.091 -23.957 -20.615 1.00 56.22 743 SER A C 1
ATOM 5170 O O . SER A 1 743 ? -22.882 -24.201 -20.660 1.00 56.22 743 SER A O 1
ATOM 5172 N N . ILE A 1 744 ? -24.653 -22.909 -21.210 1.00 57.31 744 ILE A N 1
ATOM 5173 C CA . ILE A 1 744 ? -23.923 -21.831 -21.878 1.00 57.31 744 ILE A CA 1
ATOM 5174 C C . ILE A 1 744 ? -24.447 -20.498 -21.337 1.00 57.31 744 ILE A C 1
ATOM 5176 O O . ILE A 1 744 ? -25.653 -20.348 -21.144 1.00 57.31 744 ILE A O 1
ATOM 5180 N N . GLU A 1 745 ? -23.546 -19.542 -21.110 1.00 44.69 745 GLU A N 1
ATOM 5181 C CA . GLU A 1 745 ? -23.894 -18.148 -20.823 1.00 44.69 745 GLU A CA 1
ATOM 5182 C C . GLU A 1 745 ? -23.586 -17.259 -22.027 1.00 44.69 745 GLU A C 1
ATOM 5184 O O . GLU A 1 745 ? -22.487 -17.313 -22.584 1.00 44.69 745 GLU A O 1
ATOM 5189 N N . VAL A 1 746 ? -24.559 -16.433 -22.410 1.00 52.03 746 VAL A N 1
ATOM 5190 C CA . VAL A 1 746 ? -24.417 -15.400 -23.444 1.00 52.03 746 VAL A CA 1
ATOM 5191 C C . VAL A 1 746 ? -25.051 -14.122 -22.905 1.00 52.03 746 VAL A C 1
ATOM 5193 O O . VAL A 1 746 ? -26.181 -14.157 -22.426 1.00 52.03 746 VAL A O 1
ATOM 5196 N N . ASP A 1 747 ? -24.304 -13.015 -22.929 1.00 41.34 747 ASP A N 1
ATOM 5197 C CA . ASP A 1 747 ? -24.757 -11.681 -22.501 1.00 41.34 747 ASP A CA 1
ATOM 5198 C C . ASP A 1 747 ? -25.420 -11.646 -21.107 1.00 41.34 747 ASP A C 1
ATOM 5200 O O . ASP A 1 747 ? -26.400 -10.944 -20.867 1.00 41.34 747 ASP A O 1
ATOM 5204 N N . GLY A 1 748 ? -24.876 -12.425 -20.165 1.00 42.44 748 GLY A N 1
ATOM 5205 C CA . GLY A 1 748 ? -25.343 -12.473 -18.776 1.00 42.44 748 GLY A CA 1
ATOM 5206 C C . GLY A 1 748 ? -26.585 -13.338 -18.534 1.00 42.44 748 GLY A C 1
ATOM 5207 O O . GLY A 1 748 ? -27.104 -13.332 -17.420 1.00 42.44 748 GLY A O 1
ATOM 5208 N N . GLN A 1 749 ? -27.054 -14.094 -19.534 1.00 38.25 749 GLN A N 1
ATOM 5209 C CA . GLN A 1 749 ? -28.143 -15.061 -19.376 1.00 38.25 749 GLN A CA 1
ATOM 5210 C C . GLN A 1 749 ? -27.654 -16.507 -19.492 1.00 38.25 749 GLN A C 1
ATOM 5212 O O . GLN A 1 749 ? -26.867 -16.842 -20.377 1.00 38.25 749 GLN A O 1
ATOM 5217 N N . HIS A 1 750 ? -28.143 -17.355 -18.583 1.00 54.16 750 HIS A N 1
ATOM 5218 C CA . HIS A 1 750 ? -27.759 -18.758 -18.417 1.00 54.16 750 HIS A CA 1
ATOM 5219 C C . HIS A 1 750 ? -28.771 -19.694 -19.091 1.00 54.16 750 HIS A C 1
ATOM 5221 O O . HIS A 1 750 ? -29.975 -19.583 -18.862 1.00 54.16 750 HIS A O 1
ATOM 5227 N N . PHE A 1 751 ? -28.278 -20.619 -19.918 1.00 48.25 751 PHE A N 1
ATOM 5228 C CA . PHE A 1 751 ? -29.093 -21.586 -20.655 1.00 48.25 751 PHE A CA 1
ATOM 5229 C C . PHE A 1 751 ? -28.658 -23.014 -20.327 1.00 48.25 751 PHE A C 1
ATOM 5231 O O . PHE A 1 751 ? -27.565 -23.422 -20.722 1.00 48.25 751 PHE A O 1
ATOM 5238 N N . ASP A 1 752 ? -29.513 -23.784 -19.649 1.00 61.94 752 ASP A N 1
ATOM 5239 C CA . ASP A 1 752 ? -29.296 -25.212 -19.388 1.00 61.94 752 ASP A CA 1
ATOM 5240 C C . ASP A 1 752 ? -29.669 -26.084 -20.597 1.00 61.94 752 ASP A C 1
ATOM 5242 O O . ASP A 1 752 ? -30.696 -25.902 -21.252 1.00 61.94 752 ASP A O 1
ATOM 5246 N N . LEU A 1 753 ? -28.816 -27.068 -20.878 1.00 61.75 753 LEU A N 1
ATOM 5247 C CA . LEU A 1 753 ? -28.916 -27.999 -21.998 1.00 61.75 753 LEU A CA 1
ATOM 5248 C C . LEU A 1 753 ? -28.945 -29.441 -21.469 1.00 61.75 753 LEU A C 1
ATOM 5250 O O . LEU A 1 753 ? -27.980 -30.187 -21.635 1.00 61.75 753 LEU A O 1
ATOM 5254 N N . ASP A 1 754 ? -30.056 -29.848 -20.848 1.00 48.78 754 ASP A N 1
ATOM 5255 C CA . ASP A 1 754 ? -30.315 -31.252 -20.501 1.00 48.78 754 ASP A CA 1
ATOM 5256 C C . ASP A 1 754 ? -31.523 -31.829 -21.272 1.00 48.78 754 ASP A C 1
ATOM 5258 O O . ASP A 1 754 ? -32.519 -31.165 -21.559 1.00 48.78 754 ASP A O 1
ATOM 5262 N N . ASN A 1 755 ? -31.381 -33.095 -21.679 1.00 40.34 755 ASN A N 1
ATOM 5263 C CA . ASN A 1 755 ? -32.189 -33.780 -22.692 1.00 40.34 755 ASN A CA 1
ATOM 5264 C C . ASN A 1 755 ? -33.592 -34.211 -22.217 1.00 40.34 755 ASN A C 1
ATOM 5266 O O . ASN A 1 755 ? -33.716 -35.092 -21.371 1.00 40.34 755 ASN A O 1
ATOM 5270 N N . GLY A 1 756 ? -34.615 -33.782 -22.965 1.00 37.41 756 GLY A N 1
ATOM 5271 C CA . GLY A 1 756 ? -35.645 -34.691 -23.488 1.00 37.41 756 GLY A CA 1
ATOM 5272 C C . GLY A 1 756 ? -36.970 -34.793 -22.729 1.00 37.41 756 GLY A C 1
ATOM 5273 O O . GLY A 1 756 ? -37.211 -35.754 -22.009 1.00 37.41 756 GLY A O 1
ATOM 5274 N N . GLY A 1 757 ? -37.906 -33.899 -23.045 1.00 31.52 757 GLY A N 1
ATOM 5275 C CA . GLY A 1 757 ? -39.332 -34.083 -22.777 1.00 31.52 757 GLY A CA 1
ATOM 5276 C C . GLY A 1 757 ? -40.131 -32.925 -23.360 1.00 31.52 757 GLY A C 1
ATOM 5277 O O . GLY A 1 757 ? -39.950 -31.796 -22.933 1.00 31.52 757 GLY A O 1
ATOM 5278 N N . ARG A 1 758 ? -40.946 -33.209 -24.383 1.00 38.62 758 ARG A N 1
ATOM 5279 C CA . ARG A 1 758 ? -41.835 -32.293 -25.125 1.00 38.62 758 ARG A CA 1
ATOM 5280 C C . ARG A 1 758 ? -42.315 -31.094 -24.292 1.00 38.62 758 ARG A C 1
ATOM 5282 O O . ARG A 1 758 ? -42.905 -31.316 -23.243 1.00 38.62 758 ARG A O 1
ATOM 5289 N N . ASN A 1 759 ? -42.169 -29.874 -24.814 1.00 31.95 759 ASN A N 1
ATOM 5290 C CA . ASN A 1 759 ? -43.295 -28.964 -25.052 1.00 31.95 759 ASN A CA 1
ATOM 5291 C C . ASN A 1 759 ? -42.837 -27.659 -25.722 1.00 31.95 759 ASN A C 1
ATOM 5293 O O . ASN A 1 759 ? -41.907 -26.993 -25.287 1.00 31.95 759 ASN A O 1
ATOM 5297 N N . SER A 1 760 ? -43.519 -27.382 -26.828 1.00 33.00 760 SER A N 1
ATOM 5298 C CA . SER A 1 760 ? -43.829 -26.115 -27.485 1.00 33.00 760 SER A CA 1
ATOM 5299 C C . SER A 1 760 ? -43.257 -24.830 -26.876 1.00 33.00 760 SER A C 1
ATOM 5301 O O . SER A 1 760 ? -43.516 -24.500 -25.722 1.00 33.00 760 SER A O 1
ATOM 5303 N N . ALA A 1 761 ? -42.582 -24.055 -27.726 1.00 32.50 761 ALA A N 1
ATOM 5304 C CA . ALA A 1 761 ? -42.243 -22.660 -27.478 1.00 32.50 761 ALA A CA 1
ATOM 5305 C C . ALA A 1 761 ? -43.473 -21.850 -27.021 1.00 32.50 761 ALA A C 1
ATOM 5307 O O . ALA A 1 761 ? -44.508 -21.911 -27.694 1.00 32.50 761 ALA A O 1
ATOM 5308 N N . PRO A 1 762 ? -43.373 -21.037 -25.956 1.00 35.16 762 PRO A N 1
ATOM 5309 C CA . PRO A 1 762 ? -44.257 -19.904 -25.777 1.00 35.16 762 PRO A CA 1
ATOM 5310 C C . PRO A 1 762 ? -43.707 -18.721 -26.582 1.00 35.16 762 PRO A C 1
ATOM 5312 O O . PRO A 1 762 ? -42.538 -18.353 -26.486 1.00 35.16 762 PRO A O 1
ATOM 5315 N N . THR A 1 763 ? -44.584 -18.143 -27.390 1.00 37.81 763 THR A N 1
ATOM 5316 C CA . THR A 1 763 ? -44.458 -16.830 -28.029 1.00 37.81 763 THR A CA 1
ATOM 5317 C C . THR A 1 763 ? -44.013 -15.735 -27.048 1.00 37.81 763 THR A C 1
ATOM 5319 O O . THR A 1 763 ? -44.420 -15.774 -25.885 1.00 37.81 763 THR A O 1
ATOM 5322 N N . PRO A 1 764 ? -43.256 -14.719 -27.504 1.00 36.94 764 PRO A N 1
ATOM 5323 C CA . PRO A 1 764 ? -42.872 -13.596 -26.661 1.00 36.94 764 PRO A CA 1
ATOM 5324 C C . PRO A 1 764 ? -44.098 -12.713 -26.403 1.00 36.94 764 PRO A C 1
ATOM 5326 O O . PRO A 1 764 ? -44.665 -12.156 -27.341 1.00 36.94 764 PRO A O 1
ATOM 5329 N N . ASN A 1 765 ? -44.494 -12.574 -25.138 1.00 30.56 765 ASN A N 1
ATOM 5330 C CA . ASN A 1 765 ? -45.374 -11.492 -24.711 1.00 30.56 765 ASN A CA 1
ATOM 5331 C C . ASN A 1 765 ? -44.551 -10.435 -23.979 1.00 30.56 765 ASN A C 1
ATOM 5333 O O . ASN A 1 765 ? -43.727 -10.748 -23.123 1.00 30.56 765 ASN A O 1
ATOM 5337 N N . ALA A 1 766 ? -44.807 -9.193 -24.371 1.00 35.00 766 ALA A N 1
ATOM 5338 C CA . ALA A 1 766 ? -44.254 -7.971 -23.823 1.00 35.00 766 ALA A CA 1
ATOM 5339 C C . ALA A 1 766 ? -44.527 -7.813 -22.319 1.00 35.00 766 ALA A C 1
ATOM 5341 O O . ALA A 1 766 ? -45.670 -7.971 -21.889 1.00 35.00 766 ALA A O 1
ATOM 5342 N N . GLN A 1 767 ? -43.500 -7.426 -21.561 1.00 33.41 767 GLN A N 1
ATOM 5343 C CA . GLN A 1 767 ? -43.368 -6.118 -20.902 1.00 33.41 767 GLN A CA 1
ATOM 5344 C C . GLN A 1 767 ? -41.952 -5.947 -20.358 1.00 33.41 767 GLN A C 1
ATOM 5346 O O . GLN A 1 767 ? -41.407 -6.944 -19.835 1.00 33.41 767 GLN A O 1
#

Solvent-accessible surface area (backbone atoms only — not comparable to full-atom values): 36666 Å² total; per-residue (Å²): 140,89,82,82,93,75,89,86,79,75,85,77,60,76,72,56,63,71,66,69,70,82,65,67,99,78,78,69,79,71,84,86,65,73,61,98,81,70,78,84,74,57,65,73,48,74,65,98,80,54,79,48,67,61,96,84,43,68,34,50,72,35,66,44,44,70,56,50,31,52,58,39,73,47,61,29,75,48,81,59,94,76,67,94,43,64,28,65,52,40,33,28,38,19,39,63,23,66,32,63,98,50,73,24,45,34,19,43,28,55,30,43,51,30,36,46,34,16,55,68,22,34,43,27,41,40,34,31,56,27,59,53,68,51,96,88,35,41,58,50,23,38,17,52,28,11,26,42,31,74,89,21,40,43,29,30,30,35,28,37,54,22,40,40,36,21,50,20,80,46,77,50,99,92,44,77,41,82,43,45,8,41,20,25,11,44,48,25,0,36,32,34,30,31,36,32,44,32,36,20,30,39,40,33,39,22,22,30,17,7,15,26,26,3,30,35,48,58,95,90,56,89,89,63,67,38,42,42,31,56,25,39,9,50,6,32,23,37,14,15,29,21,6,2,25,27,4,35,39,35,34,35,38,38,34,52,27,36,9,49,10,41,23,34,16,64,74,25,37,24,25,6,7,26,28,1,32,39,27,41,34,34,42,32,54,26,35,8,50,8,37,23,39,46,22,92,47,48,72,6,29,8,5,25,33,0,27,32,51,58,29,90,45,66,29,40,40,31,44,26,35,9,50,10,36,21,35,26,50,35,17,34,6,3,22,33,0,26,38,36,42,57,37,44,33,39,38,40,31,53,28,36,9,50,10,39,22,40,38,52,75,62,91,88,57,90,72,51,36,14,35,8,5,23,31,0,25,40,35,24,53,85,93,18,41,42,37,38,31,54,25,37,9,49,10,38,23,40,38,76,38,93,61,51,47,8,25,6,4,25,29,0,25,38,40,38,43,31,38,40,30,54,25,36,9,50,10,38,22,34,19,53,23,19,10,6,5,24,29,0,23,29,39,48,38,29,37,31,54,27,36,10,50,10,39,23,42,15,28,44,18,10,5,7,25,22,4,27,33,40,22,46,37,32,50,28,35,9,47,12,38,20,34,8,30,26,20,6,4,7,24,24,3,29,31,71,32,14,40,38,29,49,25,34,9,49,14,38,19,32,9,56,24,79,50,100,63,20,87,68,9,12,7,5,16,29,22,2,35,32,24,12,39,40,29,40,27,40,15,58,25,41,60,41,40,75,53,35,38,51,8,35,34,22,3,28,30,32,20,51,82,66,44,97,88,52,89,35,45,12,33,37,30,51,26,34,15,30,29,71,66,34,66,93,50,44,46,50,38,66,83,83,90,64,66,98,46,64,43,71,33,50,74,47,74,49,39,70,30,47,70,76,62,49,73,52,53,83,77,26,66,90,59,54,65,65,57,52,52,51,51,48,50,52,48,50,52,50,52,51,52,51,50,51,51,52,51,52,50,53,50,52,52,52,49,49,53,52,51,49,50,54,53,53,62,57,72,71,60,81,95,79,86,83,91,86,73,95,82,76,78,77,59,77,82,67,64,82,80,74,76,83,69,69,68,70,74,69,77,78,78,85,80,86,83,84,82,88,88,81,90,83,87,83,80,91,87,80,90,88,86,89,83,86,92,80,89,77,90,78,90,81,88,85,91,77,92,77,88,77,80,52,59,52,74,58,97,90,43,82,44,78,61,79,89,86,76,92,78,80,84,80,79,91,76,92,130

pLDDT: mean 78.7, std 22.63, range [24.0, 98.81]

Foldseek 3Di:
DDDDDDDDDDPPPPVVVVVVPPDDPPLAQDQPDPPPPDDLDFAQQDDPPGWDDDPNFTAAEDEELVSLLPQQPDNQQDDPDDDPREGEGHYEYNAAYEPPPDEGAAASAAEYEYEYEDSLHEYEDAHYEHADADVNHKHAQHEVYSEYAAPYEYENYEYEAYHEFIWYWDQDPVGIDIAWYAQEEHHTSEYNAAYENYEYEHEYEGAQYEHHIREYDDVPDPDDEHEYEPYEYAYAYEHAQYEHHYREYARYEYYSYEGEHAYHNQVHEAYEPHYREAENYEAYSYEGEHAYHHHAHYAAYEQHYTEYEAYDHEYYYESYEGEHAYEEAAQYEQHTREAYARHQEYEYYSYEGEHAYYHDEDPPDPDAHAWEQHGREYHYDDPYEYEYENYEGEHATDDPYPGHDAWEQHIGYYYDEYEHENYEGEHATEEEAQYEQHYREYEAYEYYLYEGEHAIHYEAAYEQHTREYQYHYYLYEGEHAYEYQAFKAQHYSEHPQYAYALYEGEHAIEHELPDPVSARGFWEQGYREYQAEYELYEGEHATYYPRAQYAQHYSAFKYQQPDPPRPRAREYYLYEGACVSVPPHHNYDHDPPDDPRIDGGYYYLYYHDHPVLCVCSSVPRPHHSVVVVVVVVVVVVVVVVVVVVVVVVVVVVVVVVVVVVVVVVVVPDDDDDDDDPPPPPPPVVPPVPDDDPPPVVPPDDDDDDDDDDDDDDDDDDDDDDDDDDDDDDDDDDDDDDDDDDQWDDDPRDIDGDDDDDDDDDDDDDDD

Nearest PDB structures (foldseek):
  6xja-assembly1_P  TM=4.147E-01  e=1.701E-03  Streptococcus pneumoniae R6
  7jgj-assembly1_A  TM=5.191E-01  e=7.011E-02  Streptococcus pneumoniae
  4pew-assembly2_B  TM=1.685E-01  e=2.527E+00  Streptomyces sp. SirexAA-E

Mean predicted aligned error: 14.81 Å

Secondary structure (DSSP, 8-state):
----------GGGGGTTTTTT---TT-PPPP-PPPTT---------STT--EEETTEEEEEE-SHHHHHGGGS--TTSSSS----EE-SEEEESSPEE-TT-EESS-SEEEE-SEEEEEEEEEES-EEEE--EETTEE----SSEEEE-TT-EEEEEEEEEEEEEEEEEEEETTEEEEEE-S-B-SSEEEE-SEEEEEEEEEEEESSEEESSEEEE--TT-TT--EEEES-EE--EEESSEEESSEEEEESEEEES-EE-S-EEETTSSEEESSEEEEET-EEES-EE-S-EEE-SS-SEEESSEEEE--BSS-EEEES-EE-S-EEESSSEESSEEEE-TTBSEEEEES-EE-S-EEE---SS--SPPEEESSEEEEE--TT-EEEEES-EE-S-EEE--SS-SEEESSEEEEESSEEEES-EE-S-EE-SSEEESSEEEESSEEEES-EE-S-EE-SSEEESSEEEE-SEEES-EE-S-EEESSEEESSEEEESS-EEES-EE-S-EEE---STTGGG-EEESSEEEESSEEES-EE-S-EEESSSEEESSEEEEEEE-S-TT---B-EEES-EEETTTSTT--S-B--TT--TTEEEPEEES-EEE-HHHHTTGGGGTTS-HHHHHHHHHHHHHHHHHHHHHHHHHHHHHHHHHHHHHHHHHHHTS-----SS-TTSSSSTTTTTS-SSTTTTTTSS---------------------------------S--------EEEETTEEEE--------PPPPPP-